Protein AF-M7SVQ8-F1 (afdb_monomer_lite)

Radius of gyration: 39.27 Å; chains: 1; bounding box: 123×93×124 Å

Organism: Eutypa lata (strain UCR-EL1) (NCBI:txid1287681)

Sequence (963 aa):
MALRYRHDPPSFKLTKDLLRDVYTAKGQFSRYIFGYTVLFTDDKINKLQQMRLRPHSFRTFQKSFFEFLNRQNSTDRNAAQSDFKMKKRKDKYAEPGEYDKDGNFLSKFPSSVKENNYKNELKKEEDRYADNAETWKQYWESLSPEEKAFYAKANIGSEDGTNFDRKEMDPFKYQTDAQDETGESLRRAYQKGEQDQSSGAASSSSTRQDHSSTGADASYRERKKENETQGQERQEKERERHEDKDKKRHDRNRKERQDQKDERKTKSSSEDKGKGKEKDKDTDKQDGKQTEESSPPASTKPAPKTFRLRNFNLSSLQRPKDMVETHVPVKRGDYNKVRSSIIEGDDGGYVITGPTGCGKSTVALLKLFSSRKTRVLVVEPTQANAANIEHEFRHILPNLVTRIPSLGEVPDVAFRALTTAREPLPQLVVTTTEKVLEYFNYYGQILQFDYLVLDEFHLPIEDMVEMVELMRTFNVAKKYILVSATAEGFKVNAQLPPAVTRIQGVLPVGEIPAQLEGSDLDPRIWADRADGTYGVVAPSVTMAHTLYRQYKDWGVRTFLITRNTYASDYLKAVKNYSSRTAFVLEPGVEAGVTLSVAVLVSMGATMAVRYDGDVVIEDIQPLSAIAAIQRGGRGGRVVPTLYVEPEAPKDVAAGSSADYYRARAIIKMIALGARTEGMRDNGIFATFPRLKTVTRELALAALEAGGDPFISIYRHNDAGQVYVECGGNGGGFSRLAEQELKLYYWPAGFYVAPITDFSRLNSEPDTFVLRSHQLRAARTMVEAIPGLADRYPLGELVNMLIAKIDIYVNDLFGLLKSIFIGDKPGRFSLRGRDYAPTLADFLGSAPEVLKLFNHMATEPAGIKFVRKVEVEDGVHYSEHSFEYSGKQLNFSFPADYTAKGTVDVEKLSREVYAKLQHILAVEILVNGTPEKCVDLMKYKDRVSREHVWFTRVREHSSKVNLK

Foldseek 3Di:
DVVVPPPDDDDPPPDLVVLVVLLPPPDPNPPVVVVVLPPDDVVNVVVCVVVVHFDDDPLNVVVVSLVSLVPDDPVSVVVVVVVVVVDPPPCPRDDDADADPSGGGDDDDDPVVVVVVVVVVVVVVVVVVVVVVVVVVVVLVPDDPVRVVVVVVVDPDDPDPDDDDDDDDDDDDDDDDDDDDDPPVVVVVVVPPPPPPDDDDDDDDDDDDDDDDDDDPPVVVVVVVVVVVVVVVVVVVVVVVVVVVVVVVVVVVVVVVVVVVVVVVVPPDDDDDDDDDDDDDDDDDDDDDDDDDDDDPPDPDPADPDQALLVFAQQVFFDFLPDDAAEDEDDQPPLVSLCCCFVVPFFAHHEYAYEQPSQRVHLSCQVVLQPQVFAEEEAEAFQLLLLQVLCCLPPPVVVVCVVVVVSHDRFDEDEDQPVPDDDDDGRYYYYYLVSQVVVCSRPVAGDAGQEYEYEQLVDLRLSSLLVVQCRNGGPRYRYYYYYHNDDPPDDHDHAADPLEDEDEAPAAQQDQDPDNPPGPLDLVVQLPQDLSAAEEEHQDPVRLVVSQVVCVVVVFQEQEDERPDHSVSSVCQQVDDGRRYYYRYYLSNLQRHAHDHQEYEYSQWHFAQDDPLADTDGDTAGDDPNSLSSSSNSAPNPHRHYYYYHDTDPPDPDDHSNLQSNLQSLLSVQLSHGQPVRHHDPPSCVSQVVSNLDHNVLSSLLVVVDDGSNVSSLQADSVNWGDVQQVTDDHDSVPCCVPRHNQQDDQAAAGDDDDDALVCLPDPRPRGGPPLVVLVSLLSNCVRHPCLLVVQDLLNLLVVCLVCVLSQVVLLLVLCCVFQVDPAADKDFDPPDQDEDDLCNQQVVPVSVSSNVVSLPVCPNNKHWDKDWDADPSIIIIWIWIDDPRRIRTNDGPPVQADPNHGVNVVVSVSSSVSSCSSCSSVSCCVRPVNHGDRCVVVVVVGDCPPPVNVVVVVVVVVVVVD

pLDDT: mean 70.41, std 22.12, range [24.31, 97.69]

Structure (mmCIF, N/CA/C/O backbone):
data_AF-M7SVQ8-F1
#
_entry.id   AF-M7SVQ8-F1
#
loop_
_atom_site.group_PDB
_atom_site.id
_atom_site.type_symbol
_atom_site.label_atom_id
_atom_site.label_alt_id
_atom_site.label_comp_id
_atom_site.label_asym_id
_atom_site.label_entity_id
_atom_site.label_seq_id
_atom_site.pdbx_PDB_ins_code
_atom_site.Cartn_x
_atom_site.Cartn_y
_atom_site.Cartn_z
_atom_site.occupancy
_atom_site.B_iso_or_equiv
_atom_site.auth_seq_id
_atom_site.auth_comp_id
_atom_site.auth_asym_id
_atom_site.auth_atom_id
_atom_site.pdbx_PDB_model_num
ATOM 1 N N . MET A 1 1 ? 12.859 -23.097 13.157 1.00 28.91 1 MET A N 1
ATOM 2 C CA . MET A 1 1 ? 13.785 -24.119 13.705 1.00 28.91 1 MET A CA 1
ATOM 3 C C . MET A 1 1 ? 15.255 -23.777 13.476 1.00 28.91 1 MET A C 1
ATOM 5 O O . MET A 1 1 ? 15.941 -23.588 14.468 1.00 28.91 1 MET A O 1
ATOM 9 N N . ALA A 1 2 ? 15.730 -23.607 12.233 1.00 28.77 2 ALA A N 1
ATOM 10 C CA . ALA A 1 2 ? 17.137 -23.274 11.932 1.00 28.77 2 ALA A CA 1
ATOM 11 C C . ALA A 1 2 ? 17.669 -22.005 12.640 1.00 28.77 2 ALA A C 1
ATOM 13 O O . ALA A 1 2 ? 18.824 -21.956 13.046 1.00 28.77 2 ALA A O 1
ATOM 14 N N . LEU A 1 3 ? 16.809 -21.004 12.866 1.00 27.77 3 LEU A N 1
ATOM 15 C CA . LEU A 1 3 ? 17.168 -19.779 13.593 1.00 27.77 3 LEU A CA 1
ATOM 16 C C . LEU A 1 3 ? 17.319 -19.979 15.113 1.00 27.77 3 LEU A C 1
ATOM 18 O O . LEU A 1 3 ? 18.176 -19.347 15.719 1.00 27.77 3 LEU A O 1
ATOM 22 N N . ARG A 1 4 ? 16.549 -20.892 15.728 1.00 29.69 4 ARG A N 1
ATOM 23 C CA . ARG A 1 4 ? 16.575 -21.128 17.188 1.00 29.69 4 ARG A CA 1
ATOM 24 C C . ARG A 1 4 ? 17.848 -21.861 17.639 1.00 29.69 4 ARG A C 1
ATOM 26 O O . ARG A 1 4 ? 18.260 -21.709 18.776 1.00 29.69 4 ARG A O 1
ATOM 33 N N . TYR A 1 5 ? 18.494 -22.585 16.722 1.00 40.00 5 TYR A N 1
ATOM 34 C CA . TYR A 1 5 ? 19.729 -23.347 16.955 1.00 40.00 5 TYR A CA 1
ATOM 35 C C . TYR A 1 5 ? 20.994 -22.666 16.401 1.00 40.00 5 TYR A C 1
ATOM 37 O O . TYR A 1 5 ? 22.089 -23.212 16.496 1.00 40.00 5 TYR A O 1
ATOM 45 N N . ARG A 1 6 ? 20.875 -21.445 15.854 1.00 38.62 6 ARG A N 1
ATOM 46 C CA . ARG A 1 6 ? 22.011 -20.636 15.373 1.00 38.62 6 ARG A CA 1
ATOM 47 C C . ARG A 1 6 ? 22.916 -20.142 16.519 1.00 38.62 6 ARG A C 1
ATOM 49 O O . ARG A 1 6 ? 24.037 -19.718 16.242 1.00 38.62 6 ARG A O 1
ATOM 56 N N . HIS A 1 7 ? 22.442 -20.207 17.768 1.00 31.48 7 HIS A N 1
ATOM 57 C CA . HIS A 1 7 ? 23.005 -19.466 18.901 1.00 31.48 7 HIS A CA 1
ATOM 58 C C . HIS A 1 7 ? 23.491 -20.305 20.100 1.00 31.48 7 HIS A C 1
ATOM 60 O O . HIS A 1 7 ? 24.059 -19.703 21.005 1.00 31.48 7 HIS A O 1
ATOM 66 N N . ASP A 1 8 ? 23.349 -21.640 20.115 1.00 36.72 8 ASP A N 1
ATOM 67 C CA . ASP A 1 8 ? 23.772 -22.471 21.264 1.00 36.72 8 ASP A CA 1
ATOM 68 C C . ASP A 1 8 ? 24.474 -23.783 20.817 1.00 36.72 8 ASP A C 1
ATOM 70 O O . ASP A 1 8 ? 23.820 -24.648 20.228 1.00 36.72 8 ASP A O 1
ATOM 74 N N . PRO A 1 9 ? 25.808 -23.925 20.991 1.00 37.59 9 PRO A N 1
ATOM 75 C CA . PRO A 1 9 ? 26.601 -25.015 20.410 1.00 37.59 9 PRO A CA 1
ATOM 76 C C . PRO A 1 9 ? 26.893 -26.279 21.266 1.00 37.59 9 PRO A C 1
ATOM 78 O O . PRO A 1 9 ? 27.613 -27.139 20.744 1.00 37.59 9 PRO A O 1
ATOM 81 N N . PRO A 1 10 ? 26.439 -26.496 22.522 1.00 33.69 10 PRO A N 1
ATOM 82 C CA . PRO A 1 10 ? 26.878 -27.671 23.267 1.00 33.69 10 PRO A CA 1
ATOM 83 C C . PRO A 1 10 ? 26.071 -28.919 22.872 1.00 33.69 10 PRO A C 1
ATOM 85 O O . PRO A 1 10 ? 24.971 -29.173 23.352 1.00 33.69 10 PRO A O 1
ATOM 88 N N . SER A 1 11 ? 26.697 -29.752 22.042 1.00 36.44 11 SER A N 1
ATOM 89 C CA . SER A 1 11 ? 26.333 -31.136 21.705 1.00 36.44 11 SER A CA 1
ATOM 90 C C . SER A 1 11 ? 25.122 -31.330 20.781 1.00 36.44 11 SER A C 1
ATOM 92 O O . SER A 1 11 ? 23.957 -31.272 21.162 1.00 36.44 11 SER A O 1
ATOM 94 N N . PHE A 1 12 ? 25.415 -31.694 19.533 1.00 42.28 12 PHE A N 1
ATOM 95 C CA . PHE A 1 12 ? 24.438 -32.265 18.611 1.00 42.28 12 PHE A CA 1
ATOM 96 C C . PHE A 1 12 ? 24.137 -33.719 19.028 1.00 42.28 12 PHE A C 1
ATOM 98 O O . PHE A 1 12 ? 24.551 -34.666 18.366 1.00 42.28 12 PHE A O 1
ATOM 105 N N . LYS A 1 13 ? 23.442 -33.935 20.152 1.00 42.03 13 LYS A N 1
ATOM 106 C CA . LYS A 1 13 ? 22.726 -35.202 20.353 1.00 42.03 13 LYS A CA 1
ATOM 107 C C . LYS A 1 13 ? 21.433 -35.107 19.555 1.00 42.03 13 LYS A C 1
ATOM 109 O O . LYS A 1 13 ? 20.554 -34.319 19.888 1.00 42.03 13 LYS A O 1
ATOM 114 N N . LEU A 1 14 ? 21.325 -35.904 18.494 1.00 43.53 14 LEU A N 1
ATOM 115 C CA . LEU A 1 14 ? 20.070 -36.105 17.771 1.00 43.53 14 LEU A CA 1
ATOM 116 C C . LEU A 1 14 ? 19.063 -36.742 18.737 1.00 43.53 14 LEU A C 1
ATOM 118 O O . LEU A 1 14 ? 19.083 -37.952 18.964 1.00 43.53 14 LEU A O 1
ATOM 122 N N . THR A 1 15 ? 18.228 -35.920 19.370 1.00 48.22 15 THR A N 1
ATOM 123 C CA . THR A 1 15 ? 17.187 -36.412 20.270 1.00 48.22 15 THR A CA 1
ATOM 124 C C . THR A 1 15 ? 16.094 -37.105 19.460 1.00 48.22 15 THR A C 1
ATOM 126 O O . THR A 1 15 ? 15.845 -36.790 18.293 1.00 48.22 15 THR A O 1
ATOM 129 N N . LYS A 1 16 ? 15.421 -38.072 20.089 1.00 46.00 16 LYS A N 1
ATOM 130 C CA . LYS A 1 16 ? 14.296 -38.802 19.487 1.00 46.00 16 LYS A CA 1
ATOM 131 C C . LYS A 1 16 ? 13.171 -37.847 19.053 1.00 46.00 16 LYS A C 1
ATOM 133 O O . LYS A 1 16 ? 12.493 -38.124 18.069 1.00 46.00 16 LYS A O 1
ATOM 138 N N . ASP A 1 17 ? 13.035 -36.719 19.749 1.00 46.47 17 ASP A N 1
ATOM 139 C CA . ASP A 1 17 ? 12.046 -35.677 19.466 1.00 46.47 17 ASP A CA 1
ATOM 140 C C . ASP A 1 17 ? 12.403 -34.861 18.220 1.00 46.47 17 ASP A C 1
ATOM 142 O O . ASP A 1 17 ? 11.541 -34.655 17.378 1.00 46.47 17 ASP A O 1
ATOM 146 N N . LEU A 1 18 ? 13.680 -34.520 18.003 1.00 49.22 18 LEU A N 1
ATOM 147 C CA . LEU A 1 18 ? 14.108 -33.836 16.776 1.00 49.22 18 LEU A CA 1
ATOM 148 C C . LEU A 1 18 ? 13.879 -34.707 15.530 1.00 49.22 18 LEU A C 1
ATOM 150 O O . LEU A 1 18 ? 13.460 -34.213 14.486 1.00 49.22 18 LEU A O 1
ATOM 154 N N . LEU A 1 19 ? 14.124 -36.016 15.642 1.00 49.34 19 LEU A N 1
ATOM 155 C CA . LEU A 1 19 ? 13.852 -36.977 14.567 1.00 49.34 19 LEU A CA 1
ATOM 156 C C . LEU A 1 19 ? 12.346 -37.141 14.307 1.00 49.34 19 LEU A C 1
ATOM 158 O O . LEU A 1 19 ? 11.940 -37.300 13.156 1.00 49.34 19 LEU A O 1
ATOM 162 N N . ARG A 1 20 ? 11.517 -37.051 15.355 1.00 46.94 20 ARG A N 1
ATOM 163 C CA . ARG A 1 20 ? 10.053 -37.060 15.252 1.00 46.94 20 ARG A CA 1
ATOM 164 C C . ARG A 1 20 ? 9.525 -35.779 14.600 1.00 46.94 20 ARG A C 1
ATOM 166 O O . ARG A 1 20 ? 8.719 -35.884 13.684 1.00 46.94 20 ARG A O 1
ATOM 173 N N . ASP A 1 21 ? 10.029 -34.613 14.999 1.00 48.28 21 ASP A N 1
ATOM 174 C CA . ASP A 1 21 ? 9.625 -33.304 14.469 1.00 48.28 21 ASP A CA 1
ATOM 175 C C . ASP A 1 21 ? 9.936 -33.180 12.972 1.00 48.28 21 ASP A C 1
ATOM 177 O O . ASP A 1 21 ? 9.095 -32.740 12.182 1.00 48.28 21 ASP A O 1
ATOM 181 N N . VAL A 1 22 ? 11.122 -33.647 12.564 1.00 49.81 22 VAL A N 1
ATOM 182 C CA . VAL A 1 22 ? 11.532 -33.731 11.153 1.00 49.81 22 VAL A CA 1
ATOM 183 C C . VAL A 1 22 ? 10.631 -34.687 10.367 1.00 49.81 22 VAL A C 1
ATOM 185 O O . VAL A 1 22 ? 10.269 -34.383 9.234 1.00 49.81 22 VAL A O 1
ATOM 188 N N . TYR A 1 23 ? 10.230 -35.813 10.962 1.00 45.66 23 TYR A N 1
ATOM 189 C CA . TYR A 1 23 ? 9.336 -36.789 10.336 1.00 45.66 23 TYR A CA 1
ATOM 190 C C . TYR A 1 23 ? 7.883 -36.279 10.208 1.00 45.66 23 TYR A C 1
ATOM 192 O O . TYR A 1 23 ? 7.237 -36.510 9.188 1.00 45.66 23 TYR A O 1
ATOM 200 N N . THR A 1 24 ? 7.370 -35.518 11.183 1.00 46.53 24 THR A N 1
ATOM 201 C CA . THR A 1 24 ? 6.003 -34.956 11.148 1.00 46.53 24 THR A CA 1
ATOM 202 C C . THR A 1 24 ? 5.817 -33.789 10.173 1.00 46.53 24 THR A C 1
ATOM 204 O O . THR A 1 24 ? 4.684 -33.465 9.810 1.00 46.53 24 THR A O 1
ATOM 207 N N . ALA A 1 25 ? 6.901 -33.164 9.708 1.00 47.44 25 ALA A N 1
ATOM 208 C CA . ALA A 1 25 ? 6.860 -32.090 8.719 1.00 47.44 25 ALA A CA 1
ATOM 209 C C . ALA A 1 25 ? 6.619 -32.647 7.297 1.00 47.44 25 ALA A C 1
ATOM 211 O O . ALA A 1 25 ? 7.528 -32.729 6.471 1.00 47.44 25 ALA A O 1
ATOM 212 N N . LYS A 1 26 ? 5.376 -33.044 6.989 1.00 40.56 26 LYS A N 1
ATOM 213 C CA . LYS A 1 26 ? 4.977 -33.455 5.631 1.00 40.56 26 LYS A CA 1
ATOM 214 C C . LYS A 1 26 ? 5.148 -32.289 4.647 1.00 40.56 26 LYS A C 1
ATOM 216 O O . LYS A 1 26 ? 4.536 -31.240 4.827 1.00 40.56 26 LYS A O 1
ATOM 221 N N . GLY A 1 27 ? 5.932 -32.491 3.581 1.00 43.62 27 GLY A N 1
ATOM 222 C CA . GLY A 1 27 ? 5.797 -31.693 2.353 1.00 43.62 27 GLY A CA 1
ATOM 223 C C . GLY A 1 27 ? 7.063 -31.238 1.623 1.00 43.62 27 GLY A C 1
ATOM 224 O O . GLY A 1 27 ? 6.947 -30.905 0.452 1.00 43.62 27 GLY A O 1
ATOM 225 N N . GLN A 1 28 ? 8.264 -31.227 2.218 1.00 41.56 28 GLN A N 1
ATOM 226 C CA . GLN A 1 28 ? 9.488 -30.781 1.510 1.00 41.56 28 GLN A CA 1
ATOM 227 C C . GLN A 1 28 ? 10.775 -31.466 2.014 1.00 41.56 28 GLN A C 1
ATOM 229 O O . GLN A 1 28 ? 11.764 -30.815 2.363 1.00 41.56 28 GLN A O 1
ATOM 234 N N . PHE A 1 29 ? 10.784 -32.801 2.025 1.00 43.31 29 PHE A N 1
ATOM 235 C CA . PHE A 1 29 ? 11.887 -33.620 2.554 1.00 43.31 29 PHE A CA 1
ATOM 236 C C . PHE A 1 29 ? 13.260 -33.341 1.902 1.00 43.31 29 PHE A C 1
ATOM 238 O O . PHE A 1 29 ? 14.297 -33.406 2.562 1.00 43.31 29 PHE A O 1
ATOM 245 N N . SER A 1 30 ? 13.304 -32.968 0.619 1.00 40.75 30 SER A N 1
ATOM 246 C CA . SER A 1 30 ? 14.554 -32.898 -0.153 1.00 40.75 30 SER A CA 1
ATOM 247 C C . SER A 1 30 ? 15.217 -31.518 -0.240 1.00 40.75 30 SER A C 1
ATOM 249 O O . SER A 1 30 ? 16.257 -31.408 -0.888 1.00 40.75 30 SER A O 1
ATOM 251 N N . ARG A 1 31 ? 14.638 -30.452 0.331 1.00 35.94 31 ARG A N 1
ATOM 252 C CA . ARG A 1 31 ? 15.247 -29.101 0.312 1.00 35.94 31 ARG A CA 1
ATOM 253 C C . ARG A 1 31 ? 15.804 -28.678 1.668 1.00 35.94 31 ARG A C 1
ATOM 255 O O . ARG A 1 31 ? 16.857 -28.053 1.706 1.00 35.94 31 ARG A O 1
ATOM 262 N N . TYR A 1 32 ? 15.176 -29.090 2.769 1.00 38.72 32 TYR A N 1
ATOM 263 C CA . TYR A 1 32 ? 15.597 -28.671 4.110 1.00 38.72 32 TYR A CA 1
ATOM 264 C C . TYR A 1 32 ? 16.780 -29.466 4.680 1.00 38.72 32 TYR A C 1
ATOM 266 O O . TYR A 1 32 ? 17.587 -28.895 5.406 1.00 38.72 32 TYR A O 1
ATOM 274 N N . ILE A 1 33 ? 16.957 -30.738 4.303 1.00 39.47 33 ILE A N 1
ATOM 275 C CA . ILE A 1 33 ? 18.152 -31.511 4.696 1.00 39.47 33 ILE A CA 1
ATOM 276 C C . ILE A 1 33 ? 19.369 -31.121 3.841 1.00 39.47 33 ILE A C 1
ATOM 278 O O . ILE A 1 33 ? 20.489 -31.090 4.335 1.00 39.47 33 ILE A O 1
ATOM 282 N N . PHE A 1 34 ? 19.171 -30.741 2.574 1.00 37.88 34 PHE A N 1
ATOM 283 C CA . PHE A 1 34 ? 20.277 -30.395 1.669 1.00 37.88 34 PHE A CA 1
ATOM 284 C C . PHE A 1 34 ? 20.861 -28.989 1.901 1.00 37.88 34 PHE A C 1
ATOM 286 O O . PHE A 1 34 ? 21.894 -28.661 1.327 1.00 37.88 34 PHE A O 1
ATOM 293 N N . GLY A 1 35 ? 20.255 -28.185 2.782 1.00 33.03 35 GLY A N 1
ATOM 294 C CA . GLY A 1 35 ? 20.846 -26.943 3.292 1.00 33.03 35 GLY A CA 1
ATOM 295 C C . GLY A 1 35 ? 21.938 -27.150 4.352 1.00 33.03 35 GLY A C 1
ATOM 296 O O . GLY A 1 35 ? 22.474 -26.169 4.859 1.00 33.03 35 GLY A O 1
ATOM 297 N N . TYR A 1 36 ? 22.275 -28.396 4.710 1.00 35.50 36 TYR A N 1
ATOM 298 C CA . TYR A 1 36 ? 23.268 -28.695 5.751 1.00 35.50 36 TYR A CA 1
ATOM 299 C C . TYR A 1 36 ? 24.733 -28.578 5.310 1.00 35.50 36 TYR A C 1
ATOM 301 O O . TYR A 1 36 ? 25.616 -28.621 6.164 1.00 35.50 36 TYR A O 1
ATOM 309 N N . THR A 1 37 ? 25.019 -28.383 4.021 1.00 35.62 37 THR A N 1
ATOM 310 C CA . THR A 1 37 ? 26.406 -28.282 3.528 1.00 35.62 37 THR A CA 1
ATOM 311 C C . THR A 1 37 ? 26.989 -26.864 3.609 1.00 35.62 37 THR A C 1
ATOM 313 O O . THR A 1 37 ? 28.143 -26.665 3.262 1.00 35.62 37 THR A O 1
ATOM 316 N N . VAL A 1 38 ? 26.244 -25.864 4.097 1.00 34.84 38 VAL A N 1
ATOM 317 C CA . VAL A 1 38 ? 26.703 -24.457 4.131 1.00 34.84 38 VAL A CA 1
ATOM 318 C C . VAL A 1 38 ? 26.682 -23.896 5.551 1.00 34.84 38 VAL A C 1
ATOM 320 O O . VAL A 1 38 ? 26.105 -22.845 5.787 1.00 34.84 38 VAL A O 1
ATOM 323 N N . LEU A 1 39 ? 27.238 -24.589 6.549 1.00 39.53 39 LEU A N 1
ATOM 324 C CA . LEU A 1 39 ? 27.283 -24.038 7.915 1.00 39.53 39 LEU A CA 1
ATOM 325 C C . LEU A 1 39 ? 28.545 -24.409 8.699 1.00 39.53 39 LEU A C 1
ATOM 327 O O . LEU A 1 39 ? 28.472 -24.734 9.881 1.00 39.53 39 LEU A O 1
ATOM 331 N N . PHE A 1 40 ? 29.713 -24.238 8.090 1.00 41.22 40 PHE A N 1
ATOM 332 C CA . PHE A 1 40 ? 30.937 -24.030 8.856 1.00 41.22 40 PHE A CA 1
ATOM 333 C C . PHE A 1 40 ? 31.689 -22.840 8.267 1.00 41.22 40 PHE A C 1
ATOM 335 O O . PHE A 1 40 ? 32.407 -22.964 7.288 1.00 41.22 40 PHE A O 1
ATOM 342 N N . THR A 1 41 ? 31.474 -21.655 8.839 1.00 48.06 41 THR A N 1
ATOM 343 C CA . THR A 1 41 ? 32.407 -20.538 8.644 1.00 48.06 41 THR A CA 1
ATOM 344 C C . THR A 1 41 ? 33.751 -20.927 9.264 1.00 48.06 41 THR A C 1
ATOM 346 O O . THR A 1 41 ? 33.750 -21.634 10.276 1.00 48.06 41 THR A O 1
ATOM 349 N N . ASP A 1 42 ? 34.872 -20.439 8.728 1.00 47.09 42 ASP A N 1
ATOM 350 C CA . ASP A 1 42 ? 36.223 -20.733 9.250 1.00 47.09 42 ASP A CA 1
ATOM 351 C C . ASP A 1 42 ? 36.315 -20.515 10.770 1.00 47.09 42 ASP A C 1
ATOM 353 O O . ASP A 1 42 ? 36.848 -21.335 11.514 1.00 47.09 42 ASP A O 1
ATOM 357 N N . ASP A 1 43 ? 35.641 -19.473 11.255 1.00 46.91 43 ASP A N 1
ATOM 358 C CA . ASP A 1 43 ? 35.544 -19.111 12.670 1.00 46.91 43 ASP A CA 1
ATOM 359 C C . ASP A 1 43 ? 34.920 -20.214 13.553 1.00 46.91 43 ASP A C 1
ATOM 361 O O . ASP A 1 43 ? 35.321 -20.438 14.695 1.00 46.91 43 ASP A O 1
ATOM 365 N N . LYS A 1 44 ? 33.952 -20.968 13.018 1.00 49.22 44 LYS A N 1
ATOM 366 C CA . LYS A 1 44 ? 33.301 -22.084 13.721 1.00 49.22 44 LYS A CA 1
ATOM 367 C C . LYS A 1 44 ? 34.124 -23.363 13.655 1.00 49.22 44 LYS A C 1
ATOM 369 O O . LYS A 1 44 ? 34.098 -24.123 14.620 1.00 49.22 44 LYS A O 1
ATOM 374 N N . ILE A 1 45 ? 34.852 -23.589 12.560 1.00 51.62 45 ILE A N 1
ATOM 375 C CA . ILE A 1 45 ? 35.806 -24.702 12.445 1.00 51.62 45 ILE A CA 1
ATOM 376 C C . ILE A 1 45 ? 36.906 -24.520 13.490 1.00 51.62 45 ILE A C 1
ATOM 378 O O . ILE A 1 45 ? 37.152 -25.432 14.277 1.00 51.62 45 ILE A O 1
ATOM 382 N N . ASN A 1 46 ? 37.462 -23.311 13.585 1.00 51.28 46 ASN A N 1
ATOM 383 C CA . ASN A 1 46 ? 38.473 -22.957 14.579 1.00 51.28 46 ASN A CA 1
ATOM 384 C C . ASN A 1 46 ? 37.945 -23.139 16.011 1.00 51.28 46 ASN A C 1
ATOM 386 O O . ASN A 1 46 ? 38.618 -23.732 16.852 1.00 51.28 46 ASN A O 1
ATOM 390 N N . LYS A 1 47 ? 36.702 -22.718 16.285 1.00 50.50 47 LYS A N 1
ATOM 391 C CA . LYS A 1 47 ? 36.072 -22.884 17.604 1.00 50.50 47 LYS A CA 1
ATOM 392 C C . LYS A 1 47 ? 35.798 -24.354 17.958 1.00 50.50 47 LYS A C 1
ATOM 394 O O . LYS A 1 47 ? 36.012 -24.758 19.096 1.00 50.50 47 LYS A O 1
ATOM 399 N N . LEU A 1 48 ? 35.378 -25.179 16.996 1.00 49.16 48 LEU A N 1
ATOM 400 C CA . LEU A 1 48 ? 35.175 -26.622 17.195 1.00 49.16 48 LEU A CA 1
ATOM 401 C C . LEU A 1 48 ? 36.497 -27.368 17.416 1.00 49.16 48 LEU A C 1
ATOM 403 O O . LEU A 1 48 ? 36.564 -28.237 18.288 1.00 49.16 48 LEU A O 1
ATOM 407 N N . GLN A 1 49 ? 37.553 -26.985 16.694 1.00 53.03 49 GLN A N 1
ATOM 408 C CA . GLN A 1 49 ? 38.909 -27.498 16.897 1.00 53.03 49 GLN A CA 1
ATOM 409 C C . GLN A 1 49 ? 39.444 -27.138 18.290 1.00 53.03 49 GLN A C 1
ATOM 411 O O . GLN A 1 49 ? 39.945 -28.017 18.990 1.00 53.03 49 GLN A O 1
ATOM 416 N N . GLN A 1 50 ? 39.252 -25.891 18.739 1.00 55.09 50 GLN A N 1
ATOM 417 C CA . GLN A 1 50 ? 39.589 -25.457 20.103 1.00 55.09 50 GLN A CA 1
ATOM 418 C C . GLN A 1 50 ? 38.821 -26.249 21.174 1.00 55.09 50 GLN A C 1
ATOM 420 O O . GLN A 1 50 ? 39.374 -26.567 22.224 1.00 55.09 50 GLN A O 1
ATOM 425 N N . MET A 1 51 ? 37.570 -26.630 20.895 1.00 49.91 51 MET A N 1
ATOM 426 C CA . MET A 1 51 ? 36.731 -27.435 21.793 1.00 49.91 51 MET A CA 1
ATOM 427 C C . MET A 1 51 ? 36.968 -28.955 21.685 1.00 49.91 51 MET A C 1
ATOM 429 O O . MET A 1 51 ? 36.295 -29.718 22.375 1.00 49.91 51 MET A O 1
ATOM 433 N N . ARG A 1 52 ? 37.897 -29.419 20.831 1.00 55.00 52 ARG A N 1
ATOM 434 C CA . ARG A 1 52 ? 38.130 -30.845 20.508 1.00 55.00 52 ARG A CA 1
ATOM 435 C C . ARG A 1 52 ? 36.871 -31.601 20.041 1.00 55.00 52 ARG A C 1
ATOM 437 O O . ARG A 1 52 ? 36.785 -32.820 20.190 1.00 55.00 52 ARG A O 1
ATOM 444 N N . LEU A 1 53 ? 35.899 -30.901 19.456 1.00 45.88 53 LEU A N 1
ATOM 445 C CA . LEU A 1 53 ? 34.662 -31.486 18.929 1.00 45.88 53 LEU A CA 1
ATOM 446 C C . LEU A 1 53 ? 34.797 -31.739 17.422 1.00 45.88 53 LEU A C 1
ATOM 448 O O . LEU A 1 53 ? 35.234 -30.864 16.677 1.00 45.88 53 LEU A O 1
ATOM 452 N N . ARG A 1 54 ? 34.409 -32.934 16.958 1.00 48.78 54 ARG A N 1
ATOM 453 C CA . ARG A 1 54 ? 34.454 -33.305 15.532 1.00 48.78 54 ARG A CA 1
ATOM 454 C C . ARG A 1 54 ? 33.086 -33.081 14.870 1.00 48.78 54 ARG A C 1
ATOM 456 O O . ARG A 1 54 ? 32.086 -33.536 15.427 1.00 48.78 54 ARG A O 1
ATOM 463 N N . PRO A 1 55 ? 33.005 -32.431 13.695 1.00 49.88 55 PRO A N 1
ATOM 464 C CA . PRO A 1 55 ? 31.771 -32.388 12.914 1.00 49.88 55 PRO A CA 1
ATOM 465 C C . PRO A 1 55 ? 31.352 -33.806 12.499 1.00 49.88 55 PRO A C 1
ATOM 467 O O . PRO A 1 55 ? 32.182 -34.581 12.027 1.00 49.88 55 PRO A O 1
ATOM 470 N N . HIS A 1 56 ? 30.073 -34.158 12.646 1.00 46.09 56 HIS A N 1
ATOM 471 C CA . HIS A 1 56 ? 29.558 -35.424 12.118 1.00 46.09 56 HIS A CA 1
ATOM 472 C C . HIS A 1 56 ? 29.452 -35.360 10.589 1.00 46.09 56 HIS A C 1
ATOM 474 O O . HIS A 1 56 ? 28.842 -34.436 10.049 1.00 46.09 56 HIS A O 1
ATOM 480 N N . SER A 1 57 ? 29.996 -36.359 9.888 1.00 48.00 57 SER A N 1
ATOM 481 C CA . SER A 1 57 ? 29.837 -36.484 8.436 1.00 48.00 57 SER A CA 1
ATOM 482 C C . SER A 1 57 ? 28.385 -36.774 8.040 1.00 48.00 57 SER A C 1
ATOM 484 O O . SER A 1 57 ? 27.615 -37.375 8.798 1.00 48.00 57 SER A O 1
ATOM 486 N N . PHE A 1 58 ? 28.017 -36.421 6.803 1.00 49.28 58 PHE A N 1
ATOM 487 C CA . PHE A 1 58 ? 26.716 -36.773 6.217 1.00 49.28 58 PHE A CA 1
ATOM 488 C C . PHE A 1 58 ? 26.445 -38.285 6.282 1.00 49.28 58 PHE A C 1
ATOM 490 O O . PHE A 1 58 ? 25.324 -38.713 6.548 1.00 49.28 58 PHE A O 1
ATOM 497 N N . ARG A 1 59 ? 27.495 -39.101 6.134 1.00 50.75 59 ARG A N 1
ATOM 498 C CA . ARG A 1 59 ? 27.437 -40.561 6.270 1.00 50.75 59 ARG A CA 1
ATOM 499 C C . ARG A 1 59 ? 27.022 -40.998 7.680 1.00 50.75 59 ARG A C 1
ATOM 501 O O . ARG A 1 59 ? 26.231 -41.927 7.829 1.00 50.75 59 ARG A O 1
ATOM 508 N N . THR A 1 60 ? 27.499 -40.296 8.708 1.00 53.34 60 THR A N 1
ATOM 509 C CA . THR A 1 60 ? 27.125 -40.546 10.110 1.00 53.34 60 THR A CA 1
ATOM 510 C C . THR A 1 60 ? 25.674 -40.145 10.386 1.00 53.34 60 THR A C 1
ATOM 512 O O . THR A 1 60 ? 24.944 -40.895 11.030 1.00 53.34 60 THR A O 1
ATOM 515 N N . PHE A 1 61 ? 25.220 -39.012 9.838 1.00 58.84 61 PHE A N 1
ATOM 516 C CA . PHE A 1 61 ? 23.807 -38.611 9.874 1.00 58.84 61 PHE A CA 1
ATOM 517 C C . PHE A 1 61 ? 22.906 -39.659 9.208 1.00 58.84 61 PHE A C 1
ATOM 519 O O . PHE A 1 61 ? 21.919 -40.102 9.796 1.00 58.84 61 PHE A O 1
ATOM 526 N N . GLN A 1 62 ? 23.279 -40.091 8.002 1.00 54.41 62 GLN A N 1
ATOM 527 C CA . GLN A 1 62 ? 22.529 -41.066 7.223 1.00 54.41 62 GLN A CA 1
ATOM 528 C C . GLN A 1 62 ? 22.379 -42.394 7.982 1.00 54.41 62 GLN A C 1
ATOM 530 O O . GLN A 1 62 ? 21.283 -42.949 8.025 1.00 54.41 62 GLN A O 1
ATOM 535 N N . LYS A 1 63 ? 23.446 -42.871 8.640 1.00 59.22 63 LYS A N 1
ATOM 536 C CA . LYS A 1 63 ? 23.417 -44.090 9.463 1.00 59.22 63 LYS A CA 1
ATOM 537 C C . LYS A 1 63 ? 22.432 -43.974 10.636 1.00 59.22 63 LYS A C 1
ATOM 539 O O . LYS A 1 63 ? 21.542 -44.813 10.759 1.00 59.22 63 LYS A O 1
ATOM 544 N N . SER A 1 64 ? 22.530 -42.912 11.437 1.00 56.12 64 SER A N 1
ATOM 545 C CA . SER A 1 64 ? 21.642 -42.681 12.590 1.00 56.12 64 SER A CA 1
ATOM 546 C C . SER A 1 64 ? 20.175 -42.499 12.186 1.00 56.12 64 SER A C 1
ATOM 548 O O . SER A 1 64 ? 19.266 -42.947 12.884 1.00 56.12 64 SER A O 1
ATOM 550 N N . PHE A 1 65 ? 19.929 -41.866 11.037 1.00 56.62 65 PHE A N 1
ATOM 551 C CA . PHE A 1 65 ? 18.585 -41.692 10.493 1.00 56.62 65 PHE A CA 1
ATOM 552 C C . PHE A 1 65 ? 17.971 -43.025 10.040 1.00 56.62 65 PHE A C 1
ATOM 554 O O . PHE A 1 65 ? 16.816 -43.306 10.355 1.00 56.62 65 PHE A O 1
ATOM 561 N N . PHE A 1 66 ? 18.743 -43.893 9.376 1.00 59.75 66 PHE A N 1
ATOM 562 C CA . PHE A 1 66 ? 18.268 -45.231 9.010 1.00 59.75 66 PHE A CA 1
ATOM 563 C C . PHE A 1 66 ? 18.029 -46.132 10.227 1.00 59.75 66 PHE A C 1
ATOM 565 O O . PHE A 1 66 ? 17.046 -46.870 10.249 1.00 59.75 66 PHE A O 1
ATOM 572 N N . GLU A 1 67 ? 18.862 -46.046 11.266 1.00 63.38 67 GLU A N 1
ATOM 573 C CA . GLU A 1 67 ? 18.630 -46.752 12.535 1.00 63.38 67 GLU A CA 1
ATOM 574 C C . GLU A 1 67 ? 17.337 -46.291 13.230 1.00 63.38 67 GLU A C 1
ATOM 576 O O . GLU A 1 67 ? 16.614 -47.114 13.794 1.00 63.38 67 GLU A O 1
ATOM 581 N N . PHE A 1 68 ? 17.004 -44.998 13.149 1.00 61.53 68 PHE A N 1
ATOM 582 C CA . PHE A 1 68 ? 15.725 -44.466 13.625 1.00 61.53 68 PHE A CA 1
ATOM 583 C C . PHE A 1 68 ? 14.538 -44.966 12.791 1.00 61.53 68 PHE A C 1
ATOM 585 O O . PHE A 1 68 ? 13.546 -45.419 13.363 1.00 61.53 68 PHE A O 1
ATOM 592 N N . LEU A 1 69 ? 14.642 -44.931 11.459 1.00 54.41 69 LEU A N 1
ATOM 593 C CA . LEU A 1 69 ? 13.592 -45.405 10.549 1.00 54.41 69 LEU A CA 1
ATOM 594 C C . LEU A 1 69 ? 13.316 -46.906 10.691 1.00 54.41 69 LEU A C 1
ATOM 596 O O . LEU A 1 69 ? 12.170 -47.328 10.584 1.00 54.41 69 LEU A O 1
ATOM 600 N N . ASN A 1 70 ? 14.337 -47.710 10.993 1.00 62.34 70 ASN A N 1
ATOM 601 C CA . ASN A 1 70 ? 14.183 -49.145 11.246 1.00 62.34 70 ASN A CA 1
ATOM 602 C C . ASN A 1 70 ? 13.354 -49.464 12.503 1.00 62.34 70 ASN A C 1
ATOM 604 O O . ASN A 1 70 ? 12.961 -50.613 12.684 1.00 62.34 70 ASN A O 1
ATOM 608 N N . ARG A 1 71 ? 13.082 -48.471 13.362 1.00 62.28 71 ARG A N 1
ATOM 609 C CA . ARG A 1 71 ? 12.207 -48.591 14.540 1.00 62.28 71 ARG A CA 1
ATOM 610 C C . ARG A 1 71 ? 10.772 -48.102 14.285 1.00 62.28 71 ARG A C 1
ATOM 612 O O . ARG A 1 71 ? 9.972 -48.129 15.214 1.00 62.28 71 ARG A O 1
ATOM 619 N N . GLN A 1 72 ? 10.463 -47.625 13.076 1.00 63.97 72 GLN A N 1
ATOM 620 C CA . GLN A 1 72 ? 9.125 -47.181 12.661 1.00 63.97 72 GLN A CA 1
ATOM 621 C C . GLN A 1 72 ? 8.404 -48.279 11.860 1.00 63.97 72 GLN A C 1
ATOM 623 O O . GLN A 1 72 ? 9.016 -49.281 11.484 1.00 63.97 72 GLN A O 1
ATOM 628 N N . ASN A 1 73 ? 7.098 -48.120 11.615 1.00 69.31 73 ASN A N 1
ATOM 629 C CA . ASN A 1 73 ? 6.313 -49.119 10.881 1.00 69.31 73 ASN A CA 1
ATOM 630 C C . ASN A 1 73 ? 6.806 -49.292 9.423 1.00 69.31 73 ASN A C 1
ATOM 632 O O . ASN A 1 73 ? 7.516 -48.450 8.864 1.00 69.31 73 ASN A O 1
ATOM 636 N N . SER A 1 74 ? 6.445 -50.418 8.802 1.00 65.06 74 SER A N 1
ATOM 637 C CA . SER A 1 74 ? 6.940 -50.811 7.475 1.00 65.06 74 SER A CA 1
ATOM 638 C C . SER A 1 74 ? 6.560 -49.826 6.365 1.00 65.06 74 SER A C 1
ATOM 640 O O . SER A 1 74 ? 7.355 -49.617 5.447 1.00 65.06 74 SER A O 1
ATOM 642 N N . THR A 1 75 ? 5.395 -49.185 6.465 1.00 62.69 75 THR A N 1
ATOM 643 C CA . THR A 1 75 ? 4.906 -48.180 5.511 1.00 62.69 75 THR A CA 1
ATOM 644 C C . THR A 1 75 ? 5.806 -46.943 5.499 1.00 62.69 75 THR A C 1
ATOM 646 O O . THR A 1 75 ? 6.260 -46.512 4.437 1.00 62.69 75 THR A O 1
ATOM 649 N N . ASP A 1 76 ? 6.158 -46.434 6.679 1.00 52.41 76 ASP A N 1
ATOM 650 C CA . ASP A 1 76 ? 7.008 -45.251 6.848 1.00 52.41 76 ASP A CA 1
ATOM 651 C C . ASP A 1 76 ? 8.458 -45.505 6.437 1.00 52.41 76 ASP A C 1
ATOM 653 O O . ASP A 1 76 ? 9.105 -44.667 5.799 1.00 52.41 76 ASP A O 1
ATOM 657 N N . ARG A 1 77 ? 8.960 -46.706 6.740 1.00 62.59 77 ARG A N 1
ATOM 658 C CA . ARG A 1 77 ? 10.290 -47.149 6.316 1.00 62.59 77 ARG A CA 1
ATOM 659 C C . ARG A 1 77 ? 10.408 -47.199 4.789 1.00 62.59 77 ARG A C 1
ATOM 661 O O . ARG A 1 77 ? 11.430 -46.783 4.240 1.00 62.59 77 ARG A O 1
ATOM 668 N N . ASN A 1 78 ? 9.371 -47.685 4.106 1.00 61.31 78 ASN A N 1
ATOM 669 C CA . ASN A 1 78 ? 9.367 -47.845 2.651 1.00 61.31 78 ASN A CA 1
ATOM 670 C C . ASN A 1 78 ? 9.249 -46.497 1.918 1.00 61.31 78 ASN A C 1
ATOM 672 O O . ASN A 1 78 ? 9.964 -46.282 0.937 1.00 61.31 78 ASN A O 1
ATOM 676 N N . ALA A 1 79 ? 8.429 -45.568 2.424 1.00 54.56 79 ALA A N 1
ATOM 677 C CA . ALA A 1 79 ? 8.322 -44.212 1.879 1.00 54.56 79 ALA A CA 1
ATOM 678 C C . ALA A 1 79 ? 9.664 -43.455 1.957 1.00 54.56 79 ALA A C 1
ATOM 680 O O . ALA A 1 79 ? 10.137 -42.909 0.961 1.00 54.56 79 ALA A O 1
ATOM 681 N N . ALA A 1 80 ? 10.351 -43.518 3.103 1.00 53.91 80 ALA A N 1
ATOM 682 C CA . ALA A 1 80 ? 11.646 -42.860 3.279 1.00 53.91 80 ALA A CA 1
ATOM 683 C C . ALA A 1 80 ? 12.779 -43.500 2.448 1.00 53.91 80 ALA A C 1
ATOM 685 O O . ALA A 1 80 ? 13.649 -42.796 1.928 1.00 53.91 80 ALA A O 1
ATOM 686 N N . GLN A 1 81 ? 12.784 -44.832 2.286 1.00 58.06 81 GLN A N 1
ATOM 687 C CA . GLN A 1 81 ? 13.747 -45.516 1.412 1.00 58.06 81 GLN A CA 1
ATOM 688 C C . GLN A 1 81 ? 13.536 -45.188 -0.075 1.00 58.06 81 GLN A C 1
ATOM 690 O O . GLN A 1 81 ? 14.520 -45.105 -0.814 1.00 58.06 81 GLN A O 1
ATOM 695 N N . SER A 1 82 ? 12.287 -44.992 -0.511 1.00 51.41 82 SER A N 1
ATOM 696 C CA . SER A 1 82 ? 11.947 -44.552 -1.871 1.00 51.41 82 SER A CA 1
ATOM 697 C C . SER A 1 82 ? 12.540 -43.171 -2.176 1.00 51.41 82 SER A C 1
ATOM 699 O O . SER A 1 82 ? 13.257 -43.010 -3.167 1.00 51.41 82 SER A O 1
ATOM 701 N N . ASP A 1 83 ? 12.362 -42.210 -1.266 1.00 48.25 83 ASP A N 1
ATOM 702 C CA . ASP A 1 83 ? 12.873 -40.842 -1.427 1.00 48.25 83 ASP A CA 1
ATOM 703 C C . ASP A 1 83 ? 14.411 -40.768 -1.422 1.00 48.25 83 ASP A C 1
ATOM 705 O O . ASP A 1 83 ? 15.007 -39.965 -2.145 1.00 48.25 83 ASP A O 1
ATOM 709 N N . PHE A 1 84 ? 15.087 -41.647 -0.670 1.00 50.50 84 PHE A N 1
ATOM 710 C CA . PHE A 1 84 ? 16.555 -41.730 -0.670 1.00 50.50 84 PHE A CA 1
ATOM 711 C C . PHE A 1 84 ? 17.133 -42.390 -1.932 1.00 50.50 84 PHE A C 1
ATOM 713 O O . PHE A 1 84 ? 18.240 -42.045 -2.355 1.00 50.50 84 PHE A O 1
ATOM 720 N N . LYS A 1 85 ? 16.404 -43.316 -2.570 1.00 50.41 85 LYS A N 1
ATOM 721 C CA . LYS A 1 85 ? 16.845 -43.968 -3.817 1.00 50.41 85 LYS A CA 1
ATOM 722 C C . LYS A 1 85 ? 16.837 -43.017 -5.022 1.00 50.41 85 LYS A C 1
ATOM 724 O O . LYS A 1 85 ? 17.591 -43.255 -5.965 1.00 50.41 85 LYS A O 1
ATOM 729 N N . MET A 1 86 ? 16.089 -41.907 -4.977 1.00 41.06 86 MET A N 1
ATOM 730 C CA . MET A 1 86 ? 15.991 -40.932 -6.078 1.00 41.06 86 MET A CA 1
ATOM 731 C C . MET A 1 86 ? 17.249 -40.075 -6.335 1.00 41.06 86 MET A C 1
ATOM 733 O O . MET A 1 86 ? 17.275 -39.300 -7.292 1.00 41.06 86 MET A O 1
ATOM 737 N N . LYS A 1 87 ? 18.331 -40.203 -5.554 1.00 46.97 87 LYS A N 1
ATOM 738 C CA . LYS A 1 87 ? 19.568 -39.425 -5.771 1.00 46.97 87 LYS A CA 1
ATOM 739 C C . LYS A 1 87 ? 20.846 -40.259 -5.646 1.00 46.97 87 LYS A C 1
ATOM 741 O O . LYS A 1 87 ? 21.721 -39.951 -4.849 1.00 46.97 87 LYS A O 1
ATOM 746 N N . LYS A 1 88 ? 21.037 -41.239 -6.533 1.00 37.94 88 LYS A N 1
ATOM 747 C CA . LYS A 1 88 ? 22.391 -41.689 -6.931 1.00 37.94 88 LYS A CA 1
ATOM 748 C C . LYS A 1 88 ? 22.981 -40.775 -8.020 1.00 37.94 88 LYS A C 1
ATOM 750 O O . LYS A 1 88 ? 23.430 -41.241 -9.062 1.00 37.94 88 LYS A O 1
ATOM 755 N N . ARG A 1 89 ? 22.958 -39.451 -7.824 1.00 37.94 89 ARG A N 1
ATOM 756 C CA . ARG A 1 89 ? 23.765 -38.541 -8.655 1.00 37.94 89 ARG A CA 1
ATOM 757 C C . ARG A 1 89 ? 25.126 -38.412 -7.979 1.00 37.94 89 ARG A C 1
ATOM 759 O O . ARG A 1 89 ? 25.167 -37.967 -6.839 1.00 37.94 89 ARG A O 1
ATOM 766 N N . LYS A 1 90 ? 26.183 -38.842 -8.686 1.00 38.59 90 LYS A N 1
ATOM 767 C CA . LYS A 1 90 ? 27.606 -38.681 -8.330 1.00 38.59 90 LYS A CA 1
ATOM 768 C C . LYS A 1 90 ? 27.840 -37.385 -7.554 1.00 38.59 90 LYS A C 1
ATOM 770 O O . LYS A 1 90 ? 27.335 -36.342 -7.970 1.00 38.59 90 LYS A O 1
ATOM 775 N N . ASP A 1 91 ? 28.610 -37.499 -6.479 1.00 40.47 91 ASP A N 1
ATOM 776 C CA . ASP A 1 91 ? 29.002 -36.486 -5.498 1.00 40.47 91 ASP A CA 1
ATOM 777 C C . ASP A 1 91 ? 29.393 -35.126 -6.111 1.00 40.47 91 ASP A C 1
ATOM 779 O O . ASP A 1 91 ? 30.560 -34.772 -6.218 1.00 40.47 91 ASP A O 1
ATOM 783 N N . LYS A 1 92 ? 28.399 -34.322 -6.506 1.00 34.81 92 LYS A N 1
ATOM 784 C CA . LYS A 1 92 ? 28.576 -32.948 -7.014 1.00 34.81 92 LYS A CA 1
ATOM 785 C C . LYS A 1 92 ? 28.817 -31.917 -5.903 1.00 34.81 92 LYS A C 1
ATOM 787 O O . LYS A 1 92 ? 28.902 -30.730 -6.196 1.00 34.81 92 LYS A O 1
ATOM 792 N N . TYR A 1 93 ? 28.880 -32.362 -4.648 1.00 37.50 93 TYR A N 1
ATOM 793 C CA . TYR A 1 93 ? 28.915 -31.501 -3.463 1.00 37.50 93 TYR A CA 1
ATOM 794 C C . TYR A 1 93 ? 30.094 -31.790 -2.524 1.00 37.50 93 TYR A C 1
ATOM 796 O O . TYR A 1 93 ? 30.119 -31.258 -1.418 1.00 37.50 93 TYR A O 1
ATOM 804 N N . ALA A 1 94 ? 31.057 -32.621 -2.933 1.00 40.03 94 ALA A N 1
ATOM 805 C CA . ALA A 1 94 ? 32.326 -32.713 -2.222 1.00 40.03 94 ALA A CA 1
ATOM 806 C C . ALA A 1 94 ? 33.190 -31.512 -2.630 1.00 40.03 94 ALA A C 1
ATOM 808 O O . ALA A 1 94 ? 33.619 -31.415 -3.780 1.00 40.03 94 ALA A O 1
ATOM 809 N N . GLU A 1 95 ? 33.410 -30.575 -1.709 1.00 45.50 95 GLU A N 1
ATOM 810 C CA . GLU A 1 95 ? 34.442 -29.559 -1.900 1.00 45.50 95 GLU A CA 1
ATOM 811 C C . GLU A 1 95 ? 35.833 -30.224 -1.917 1.00 45.50 95 GLU A C 1
ATOM 813 O O . GLU A 1 95 ? 36.038 -31.234 -1.229 1.00 45.50 95 GLU A O 1
ATOM 818 N N . PRO A 1 96 ? 36.796 -29.691 -2.691 1.00 44.09 96 PRO A N 1
ATOM 819 C CA . PRO A 1 96 ? 38.157 -30.213 -2.717 1.00 44.09 96 PRO A CA 1
ATOM 820 C C . PRO A 1 96 ? 38.827 -30.067 -1.342 1.00 44.09 96 PRO A C 1
ATOM 822 O O . PRO A 1 96 ? 38.999 -28.958 -0.842 1.00 44.09 96 PRO A O 1
ATOM 825 N N . GLY A 1 97 ? 39.230 -31.194 -0.754 1.00 57.25 97 GLY A N 1
ATOM 826 C CA . GLY A 1 97 ? 40.020 -31.267 0.475 1.00 57.25 97 GLY A CA 1
ATOM 827 C C . GLY A 1 97 ? 40.288 -32.715 0.896 1.00 57.25 97 GLY A C 1
ATOM 828 O O . GLY A 1 97 ? 39.832 -33.651 0.241 1.00 57.25 97 GLY A O 1
ATOM 829 N N . GLU A 1 98 ? 41.064 -32.906 1.962 1.00 51.53 98 GLU A N 1
ATOM 830 C CA . GLU A 1 98 ? 41.394 -34.236 2.489 1.00 51.53 98 GLU A CA 1
ATOM 831 C C . GLU A 1 98 ? 40.271 -34.773 3.389 1.00 51.53 98 GLU A C 1
ATOM 833 O O . GLU A 1 98 ? 39.714 -34.032 4.202 1.00 51.53 98 GLU A O 1
ATOM 838 N N . TYR A 1 99 ? 39.955 -36.065 3.270 1.00 59.22 99 TYR A N 1
ATOM 839 C CA . TYR A 1 99 ? 38.936 -36.757 4.066 1.00 59.22 99 TYR A CA 1
ATOM 840 C C . TYR A 1 99 ? 39.489 -38.085 4.597 1.00 59.22 99 TYR A C 1
ATOM 842 O O . TYR A 1 99 ? 40.313 -38.723 3.942 1.00 59.22 99 TYR A O 1
ATOM 850 N N . ASP A 1 100 ? 39.033 -38.522 5.771 1.00 58.53 100 ASP A N 1
ATOM 851 C CA . ASP A 1 100 ? 39.368 -39.841 6.303 1.00 58.53 100 ASP A CA 1
ATOM 852 C C . ASP A 1 100 ? 38.542 -40.954 5.640 1.00 58.53 100 ASP A C 1
ATOM 854 O O . ASP A 1 100 ? 37.586 -40.721 4.896 1.00 58.53 100 ASP A O 1
ATOM 858 N N . LYS A 1 101 ? 38.909 -42.202 5.946 1.00 47.50 101 LYS A N 1
ATOM 859 C CA . LYS A 1 101 ? 38.239 -43.422 5.464 1.00 47.50 101 LYS A CA 1
ATOM 860 C C . LYS A 1 101 ? 36.743 -43.505 5.816 1.00 47.50 101 LYS A C 1
ATOM 862 O O . LYS A 1 101 ? 36.000 -44.243 5.166 1.00 47.50 101 LYS A O 1
ATOM 867 N N . ASP A 1 102 ? 36.298 -42.743 6.812 1.00 46.66 102 ASP A N 1
ATOM 868 C CA . ASP A 1 102 ? 34.913 -42.682 7.275 1.00 46.66 102 ASP A CA 1
ATOM 869 C C . ASP A 1 102 ? 34.141 -41.496 6.652 1.00 46.66 102 ASP A C 1
ATOM 871 O O . ASP A 1 102 ? 32.928 -41.358 6.848 1.00 46.66 102 ASP A O 1
ATOM 875 N N . GLY A 1 103 ? 34.809 -40.690 5.817 1.00 46.59 103 GLY A N 1
ATOM 876 C CA . GLY A 1 103 ? 34.253 -39.541 5.105 1.00 46.59 103 GLY A CA 1
ATOM 877 C C . GLY A 1 103 ? 34.224 -38.252 5.931 1.00 46.59 103 GLY A C 1
ATOM 878 O O . GLY A 1 103 ? 33.445 -37.352 5.615 1.00 46.59 103 GLY A O 1
ATOM 879 N N . ASN A 1 104 ? 35.013 -38.155 7.004 1.00 51.41 104 ASN A N 1
ATOM 880 C CA . ASN A 1 104 ? 35.161 -36.928 7.787 1.00 51.41 104 ASN A CA 1
ATOM 881 C C . ASN A 1 104 ? 36.271 -36.053 7.193 1.00 51.41 104 ASN A C 1
ATOM 883 O O . ASN A 1 104 ? 37.316 -36.555 6.799 1.00 51.41 104 ASN A O 1
ATOM 887 N N . PHE A 1 105 ? 36.059 -34.741 7.149 1.00 48.09 105 PHE A N 1
ATOM 888 C CA . PHE A 1 105 ? 37.021 -33.784 6.595 1.00 48.09 105 PHE A CA 1
ATOM 889 C C . PHE A 1 105 ? 38.253 -33.616 7.507 1.00 48.09 105 PHE A C 1
ATOM 891 O O . PHE A 1 105 ? 38.101 -33.372 8.705 1.00 48.09 105 PHE A O 1
ATOM 898 N N . LEU A 1 106 ? 39.461 -33.734 6.941 1.00 53.66 106 LEU A N 1
ATOM 899 C CA . LEU A 1 106 ? 40.752 -33.786 7.647 1.00 53.66 106 LEU A CA 1
ATOM 900 C C . LEU A 1 106 ? 41.604 -32.503 7.567 1.00 53.66 106 LEU A C 1
ATOM 902 O O . LEU A 1 106 ? 42.478 -32.350 8.416 1.00 53.66 106 LEU A O 1
ATOM 906 N N . SER A 1 107 ? 41.292 -31.567 6.654 1.00 49.56 107 SER A N 1
ATOM 907 C CA . SER A 1 107 ? 41.865 -30.207 6.455 1.00 49.56 107 SER A CA 1
ATOM 908 C C . SER A 1 107 ? 42.851 -29.992 5.283 1.00 49.56 107 SER A C 1
ATOM 910 O O . SER A 1 107 ? 43.905 -30.610 5.222 1.00 49.56 107 SER A O 1
ATOM 912 N N . LYS A 1 108 ? 42.484 -29.038 4.396 1.00 46.91 108 LYS A N 1
ATOM 913 C CA . LYS A 1 108 ? 43.274 -28.031 3.628 1.00 46.91 108 LYS A CA 1
ATOM 914 C C . LYS A 1 108 ? 42.613 -27.731 2.270 1.00 46.91 108 LYS A C 1
ATOM 916 O O . LYS A 1 108 ? 42.383 -28.639 1.480 1.00 46.91 108 LYS A O 1
ATOM 921 N N . PHE A 1 109 ? 42.372 -26.448 1.980 1.00 49.31 109 PHE A N 1
ATOM 922 C CA . PHE A 1 109 ? 42.067 -25.964 0.627 1.00 49.31 109 PHE A CA 1
ATOM 923 C C . PHE A 1 109 ? 43.376 -25.551 -0.065 1.00 49.31 109 PHE A C 1
ATOM 925 O O . PHE A 1 109 ? 44.103 -24.733 0.504 1.00 49.31 109 PHE A O 1
ATOM 932 N N . PRO A 1 110 ? 43.697 -26.038 -1.277 1.00 46.81 110 PRO A N 1
ATOM 933 C CA . PRO A 1 110 ? 44.830 -25.516 -2.032 1.00 46.81 110 PRO A CA 1
ATOM 934 C C . PRO A 1 110 ? 44.528 -24.079 -2.485 1.00 46.81 110 PRO A C 1
ATOM 936 O O . PRO A 1 110 ? 43.602 -23.836 -3.261 1.00 46.81 110 PRO A O 1
ATOM 939 N N . SER A 1 111 ? 45.310 -23.114 -2.006 1.00 48.88 111 SER A N 1
ATOM 940 C CA . SER A 1 111 ? 45.185 -21.680 -2.308 1.00 48.88 111 SER A CA 1
ATOM 941 C C . SER A 1 111 ? 45.349 -21.336 -3.798 1.00 48.88 111 SER A C 1
ATOM 943 O O . SER A 1 111 ? 44.841 -20.312 -4.246 1.00 48.88 111 SER A O 1
ATOM 945 N N . SER A 1 112 ? 45.965 -22.212 -4.594 1.00 45.28 112 SER A N 1
ATOM 946 C CA . SER A 1 112 ? 46.259 -21.992 -6.018 1.00 45.28 112 SER A CA 1
ATOM 947 C C . SER A 1 112 ? 45.048 -22.074 -6.962 1.00 45.28 112 SER A C 1
ATOM 949 O O . SER A 1 112 ? 45.107 -21.564 -8.078 1.00 45.28 112 SER A O 1
ATOM 951 N N . VAL A 1 113 ? 43.926 -22.672 -6.542 1.00 44.78 113 VAL A N 1
ATOM 952 C CA . VAL A 1 113 ? 42.748 -22.865 -7.418 1.00 44.78 113 VAL A CA 1
ATOM 953 C C . VAL A 1 113 ? 41.865 -21.609 -7.498 1.00 44.78 113 VAL A C 1
ATOM 955 O O . VAL A 1 113 ? 41.191 -21.386 -8.503 1.00 44.78 113 VAL A O 1
ATOM 958 N N . LYS A 1 114 ? 41.885 -20.744 -6.474 1.00 44.94 114 LYS A N 1
ATOM 959 C CA . LYS A 1 114 ? 41.048 -19.529 -6.434 1.00 44.94 114 LYS A CA 1
ATOM 960 C C . LYS A 1 114 ? 41.568 -18.410 -7.343 1.00 44.94 114 LYS A C 1
ATOM 962 O O . LYS A 1 114 ? 40.767 -17.691 -7.932 1.00 44.94 114 LYS A O 1
ATOM 967 N N . GLU A 1 115 ? 42.883 -18.291 -7.506 1.00 40.47 115 GLU A N 1
ATOM 968 C CA . GLU A 1 115 ? 43.491 -17.186 -8.257 1.00 40.47 115 GLU A CA 1
ATOM 969 C C . GLU A 1 115 ? 43.355 -17.352 -9.781 1.00 40.47 115 GLU A C 1
ATOM 971 O O . GLU A 1 115 ? 43.058 -16.393 -10.494 1.00 40.47 115 GLU A O 1
ATOM 976 N N . ASN A 1 116 ? 43.481 -18.585 -10.283 1.00 43.34 116 ASN A N 1
ATOM 977 C CA . ASN A 1 116 ? 43.333 -18.877 -11.713 1.00 43.34 116 ASN A CA 1
ATOM 978 C C . ASN A 1 116 ? 41.878 -18.773 -12.192 1.00 43.34 116 ASN A C 1
ATOM 980 O O . ASN A 1 116 ? 41.633 -18.321 -13.309 1.00 43.34 116 ASN A O 1
ATOM 984 N N . ASN A 1 117 ? 40.904 -19.132 -11.350 1.00 46.03 117 ASN A N 1
ATOM 985 C CA . ASN A 1 117 ? 39.490 -18.968 -11.694 1.00 46.03 117 ASN A CA 1
ATOM 986 C C . ASN A 1 117 ? 39.090 -17.487 -11.767 1.00 46.03 117 ASN A C 1
ATOM 988 O O . ASN A 1 117 ? 38.375 -17.107 -12.687 1.00 46.03 117 ASN A O 1
ATOM 992 N N . TYR A 1 118 ? 39.612 -16.646 -10.869 1.00 41.78 118 TYR A N 1
ATOM 993 C CA . TYR A 1 118 ? 39.350 -15.205 -10.885 1.00 41.78 118 TYR A CA 1
ATOM 994 C C . TYR A 1 118 ? 39.941 -14.514 -12.126 1.00 41.78 118 TYR A C 1
ATOM 996 O O . TYR A 1 118 ? 39.246 -13.764 -12.806 1.00 41.78 118 TYR A O 1
ATOM 1004 N N . LYS A 1 119 ? 41.195 -14.830 -12.491 1.00 48.53 119 LYS A N 1
ATOM 1005 C CA . LYS A 1 119 ? 41.845 -14.284 -13.701 1.00 48.53 119 LYS A CA 1
ATOM 1006 C C . LYS A 1 119 ? 41.130 -14.702 -14.994 1.00 48.53 119 LYS A C 1
ATOM 1008 O O . LYS A 1 119 ? 41.013 -13.901 -15.917 1.00 48.53 119 LYS A O 1
ATOM 1013 N N . ASN A 1 120 ? 40.607 -15.928 -15.045 1.00 52.91 120 ASN A N 1
ATOM 1014 C CA . ASN A 1 120 ? 39.847 -16.419 -16.196 1.00 52.91 120 ASN A CA 1
ATOM 1015 C C . ASN A 1 120 ? 38.452 -15.786 -16.323 1.00 52.91 120 ASN A C 1
ATOM 1017 O O . ASN A 1 120 ? 37.953 -15.670 -17.440 1.00 52.91 120 ASN A O 1
ATOM 1021 N N . GLU A 1 121 ? 37.807 -15.393 -15.220 1.00 49.84 121 GLU A N 1
ATOM 1022 C CA . GLU A 1 121 ? 36.535 -14.659 -15.284 1.00 49.84 121 GLU A CA 1
ATOM 1023 C C . GLU A 1 121 ? 36.727 -13.199 -15.701 1.00 49.84 121 GLU A C 1
ATOM 1025 O O . GLU A 1 121 ? 35.956 -12.720 -16.528 1.00 49.84 121 GLU A O 1
ATOM 1030 N N . LEU A 1 122 ? 37.792 -12.536 -15.234 1.00 46.16 122 LEU A N 1
ATOM 1031 C CA . LEU A 1 122 ? 38.111 -11.157 -15.623 1.00 46.16 122 LEU A CA 1
ATOM 1032 C C . LEU A 1 122 ? 38.363 -11.035 -17.134 1.00 46.16 122 LEU A C 1
ATOM 1034 O O . LEU A 1 122 ? 37.785 -10.183 -17.800 1.00 46.16 122 LEU A O 1
ATOM 1038 N N . LYS A 1 123 ? 39.149 -11.962 -17.693 1.00 55.34 123 LYS A N 1
ATOM 1039 C CA . LYS A 1 123 ? 39.436 -12.003 -19.133 1.00 55.34 123 LYS A CA 1
ATOM 1040 C C . LYS A 1 123 ? 38.176 -12.240 -19.977 1.00 55.34 123 LYS A C 1
ATOM 1042 O O . LYS A 1 123 ? 38.000 -11.625 -21.019 1.00 55.34 123 LYS A O 1
ATOM 1047 N N . LYS A 1 124 ? 37.250 -13.078 -19.492 1.00 57.97 124 LYS A N 1
ATOM 1048 C CA . LYS A 1 124 ? 35.947 -13.296 -20.144 1.00 57.97 124 LYS A CA 1
ATOM 1049 C C . LYS A 1 124 ? 35.029 -12.076 -20.094 1.00 57.97 124 LYS A C 1
ATOM 1051 O O . LYS A 1 124 ? 34.133 -11.993 -20.929 1.00 57.97 124 LYS A O 1
ATOM 1056 N N . GLU A 1 125 ? 35.171 -11.192 -19.106 1.00 46.25 125 GLU A N 1
ATOM 1057 C CA . GLU A 1 125 ? 34.457 -9.911 -19.082 1.00 46.25 125 GLU A CA 1
ATOM 1058 C C . GLU A 1 125 ? 35.073 -8.922 -20.074 1.00 46.25 125 GLU A C 1
ATOM 1060 O O . GLU A 1 125 ? 34.325 -8.319 -20.840 1.00 46.25 125 GLU A O 1
ATOM 1065 N N . GLU A 1 126 ? 36.403 -8.809 -20.123 1.00 54.16 126 GLU A N 1
ATOM 1066 C CA . GLU A 1 126 ? 37.123 -7.958 -21.086 1.00 54.16 126 GLU A CA 1
ATOM 1067 C C . GLU A 1 126 ? 36.784 -8.317 -22.542 1.00 54.16 126 GLU A C 1
ATOM 1069 O O . GLU A 1 126 ? 36.405 -7.435 -23.315 1.00 54.16 126 GLU A O 1
ATOM 1074 N N . ASP A 1 127 ? 36.807 -9.610 -22.886 1.00 58.12 127 ASP A N 1
ATOM 1075 C CA . ASP A 1 127 ? 36.438 -10.100 -24.222 1.00 58.12 127 ASP A CA 1
ATOM 1076 C C . ASP A 1 127 ? 34.971 -9.750 -24.566 1.00 58.12 127 ASP A C 1
ATOM 1078 O O . ASP A 1 127 ? 34.654 -9.346 -25.683 1.00 58.12 127 ASP A O 1
ATOM 1082 N N . ARG A 1 128 ? 34.063 -9.807 -23.580 1.00 51.28 128 ARG A N 1
ATOM 1083 C CA . ARG A 1 128 ? 32.633 -9.497 -23.769 1.00 51.28 128 ARG A CA 1
ATOM 1084 C C . ARG A 1 128 ? 32.374 -7.997 -23.972 1.00 51.28 128 ARG A C 1
ATOM 1086 O O . ARG A 1 128 ? 31.431 -7.627 -24.670 1.00 51.28 128 ARG A O 1
ATOM 1093 N N . TYR A 1 129 ? 33.189 -7.126 -23.370 1.00 46.59 129 TYR A N 1
ATOM 1094 C CA . TYR A 1 129 ? 33.137 -5.681 -23.625 1.00 46.59 129 TYR A CA 1
ATOM 1095 C C . TYR A 1 129 ? 33.657 -5.326 -25.022 1.00 46.59 129 TYR A C 1
ATOM 1097 O O . TYR A 1 129 ? 33.092 -4.432 -25.656 1.00 46.59 129 TYR A O 1
ATOM 1105 N N . ALA A 1 130 ? 34.678 -6.034 -25.514 1.00 49.81 130 ALA A N 1
ATOM 1106 C CA . ALA A 1 130 ? 35.193 -5.860 -26.870 1.00 49.81 130 ALA A CA 1
ATOM 1107 C C . ALA A 1 130 ? 34.150 -6.256 -27.933 1.00 49.81 130 ALA A C 1
ATOM 1109 O O . ALA A 1 130 ? 33.883 -5.468 -28.840 1.00 49.81 130 ALA A O 1
ATOM 1110 N N . ASP A 1 131 ? 33.472 -7.396 -27.759 1.00 52.06 131 ASP A N 1
ATOM 1111 C CA . ASP A 1 131 ? 32.401 -7.846 -28.666 1.00 52.06 131 ASP A CA 1
ATOM 1112 C C . ASP A 1 131 ? 31.216 -6.861 -28.716 1.00 52.06 131 ASP A C 1
ATOM 1114 O O . ASP A 1 131 ? 30.652 -6.583 -29.781 1.00 52.06 131 ASP A O 1
ATOM 1118 N N . ASN A 1 132 ? 30.852 -6.267 -27.574 1.00 47.34 132 ASN A N 1
ATOM 1119 C CA . ASN A 1 132 ? 29.809 -5.241 -27.522 1.00 47.34 132 ASN A CA 1
ATOM 1120 C C . ASN A 1 132 ? 30.222 -3.960 -28.265 1.00 47.34 132 ASN A C 1
ATOM 1122 O O . ASN A 1 132 ? 29.386 -3.354 -28.934 1.00 47.34 132 ASN A O 1
ATOM 1126 N N . ALA A 1 133 ? 31.488 -3.542 -28.176 1.00 48.72 133 ALA A N 1
ATOM 1127 C CA . ALA A 1 133 ? 31.987 -2.368 -28.892 1.00 48.72 133 ALA A CA 1
ATOM 1128 C C . ALA A 1 133 ? 31.959 -2.568 -30.420 1.00 48.72 133 ALA A C 1
ATOM 1130 O O . ALA A 1 133 ? 31.545 -1.662 -31.146 1.00 48.72 133 ALA A O 1
ATOM 1131 N N . GLU A 1 134 ? 32.317 -3.763 -30.900 1.00 53.09 134 GLU A N 1
ATOM 1132 C CA . GLU A 1 134 ? 32.239 -4.134 -32.321 1.00 53.09 134 GLU A CA 1
ATOM 1133 C C . GLU A 1 134 ? 30.780 -4.139 -32.818 1.00 53.09 134 GLU A C 1
ATOM 1135 O O . GLU A 1 134 ? 30.471 -3.601 -33.881 1.00 53.09 134 GLU A O 1
ATOM 1140 N N . THR A 1 135 ? 29.854 -4.656 -32.003 1.00 54.09 135 THR A N 1
ATOM 1141 C CA . THR A 1 135 ? 28.410 -4.669 -32.306 1.00 54.09 135 THR A CA 1
ATOM 1142 C C . THR A 1 135 ? 27.835 -3.250 -32.397 1.00 54.09 135 THR A C 1
ATOM 1144 O O . THR A 1 135 ? 27.064 -2.938 -33.305 1.00 54.09 135 THR A O 1
ATOM 1147 N N . TRP A 1 136 ? 28.246 -2.351 -31.496 1.00 50.47 136 TRP A N 1
ATOM 1148 C CA . TRP A 1 136 ? 27.855 -0.938 -31.537 1.00 50.47 136 TRP A CA 1
ATOM 1149 C C . TRP A 1 136 ? 28.390 -0.212 -32.767 1.00 50.47 136 TRP A C 1
ATOM 1151 O O . TRP A 1 136 ? 27.685 0.621 -33.337 1.00 50.47 136 TRP A O 1
ATOM 1161 N N . LYS A 1 137 ? 29.609 -0.541 -33.198 1.00 60.44 137 LYS A N 1
ATOM 1162 C CA . LYS A 1 137 ? 30.196 -0.003 -34.425 1.00 60.44 137 LYS A CA 1
ATOM 1163 C C . LYS A 1 137 ? 29.400 -0.439 -35.658 1.00 60.44 137 LYS A C 1
ATOM 1165 O O . LYS A 1 137 ? 29.038 0.411 -36.464 1.00 60.44 137 LYS A O 1
ATOM 1170 N N . GLN A 1 138 ? 29.047 -1.721 -35.754 1.00 58.03 138 GLN A N 1
ATOM 1171 C CA . GLN A 1 138 ? 28.223 -2.249 -36.850 1.00 58.03 138 GLN A CA 1
ATOM 1172 C C . GLN A 1 138 ? 26.822 -1.621 -36.877 1.00 58.03 138 GLN A C 1
ATOM 1174 O O . GLN A 1 138 ? 26.339 -1.231 -37.938 1.00 58.03 138 GLN A O 1
ATOM 1179 N N . TYR A 1 139 ? 26.187 -1.456 -35.711 1.00 57.03 139 TYR A N 1
ATOM 1180 C CA . TYR A 1 139 ? 24.902 -0.763 -35.607 1.00 57.03 139 TYR A CA 1
ATOM 1181 C C . TYR A 1 139 ? 25.015 0.703 -36.040 1.00 57.03 139 TYR A C 1
ATOM 1183 O O . TYR A 1 139 ? 24.235 1.153 -36.876 1.00 57.03 139 TYR A O 1
ATOM 1191 N N . TRP A 1 140 ? 26.018 1.434 -35.544 1.00 64.25 140 TRP A N 1
ATOM 1192 C CA . TRP A 1 140 ? 26.264 2.819 -35.944 1.00 64.25 140 TRP A CA 1
ATOM 1193 C C . TRP A 1 140 ? 26.483 2.942 -37.451 1.00 64.25 140 TRP A C 1
ATOM 1195 O O . TRP A 1 140 ? 25.912 3.826 -38.081 1.00 64.25 140 TRP A O 1
ATOM 1205 N N . GLU A 1 141 ? 27.255 2.040 -38.055 1.00 71.50 141 GLU A N 1
ATOM 1206 C CA . GLU A 1 141 ? 27.481 2.011 -39.500 1.00 71.50 141 GLU A CA 1
ATOM 1207 C C . GLU A 1 141 ? 26.192 1.720 -40.287 1.00 71.50 141 GLU A C 1
ATOM 1209 O O . GLU A 1 141 ? 26.006 2.322 -41.347 1.00 71.50 141 GLU A O 1
ATOM 1214 N N . SER A 1 142 ? 25.271 0.919 -39.735 1.00 69.50 142 SER A N 1
ATOM 1215 C CA . SER A 1 142 ? 23.987 0.556 -40.359 1.00 69.50 142 SER A CA 1
ATOM 1216 C C . SER A 1 142 ? 22.918 1.660 -40.377 1.00 69.50 142 SER A C 1
ATOM 1218 O O . SER A 1 142 ? 21.980 1.569 -41.165 1.00 69.50 142 SER A O 1
ATOM 1220 N N . LEU A 1 143 ? 23.057 2.705 -39.553 1.00 65.38 143 LEU A N 1
ATOM 1221 C CA . LEU A 1 143 ? 22.095 3.813 -39.489 1.00 65.38 143 LEU A CA 1
ATOM 1222 C C . LEU A 1 143 ? 22.122 4.683 -40.760 1.00 65.38 143 LEU A C 1
ATOM 1224 O O . LEU A 1 143 ? 23.194 4.937 -41.334 1.00 65.38 143 LEU A O 1
ATOM 1228 N N . SER A 1 144 ? 20.956 5.200 -41.164 1.00 76.06 144 SER A N 1
ATOM 1229 C CA . SER A 1 144 ? 20.830 6.158 -42.268 1.00 76.06 144 SER A CA 1
ATOM 1230 C C . SER A 1 144 ? 21.557 7.478 -41.955 1.00 76.06 144 SER A C 1
ATOM 1232 O O . SER A 1 144 ? 21.809 7.799 -40.789 1.00 76.06 144 SER A O 1
ATOM 1234 N N . PRO A 1 145 ? 21.909 8.287 -42.970 1.00 70.25 145 PRO A N 1
ATOM 1235 C CA . PRO A 1 145 ? 22.451 9.624 -42.745 1.00 70.25 145 PRO A CA 1
ATOM 1236 C C . PRO A 1 145 ? 21.536 10.525 -41.898 1.00 70.25 145 PRO A C 1
ATOM 1238 O O . PRO A 1 145 ? 22.051 11.272 -41.068 1.00 70.25 145 PRO A O 1
ATOM 1241 N N . GLU A 1 146 ? 20.204 10.441 -42.041 1.00 60.56 146 GLU A N 1
ATOM 1242 C CA . GLU A 1 146 ? 19.278 11.213 -41.197 1.00 60.56 146 GLU A CA 1
ATOM 1243 C C . GLU A 1 146 ? 19.252 10.706 -39.751 1.00 60.56 146 GLU A C 1
ATOM 1245 O O . GLU A 1 146 ? 19.222 11.516 -38.826 1.00 60.56 146 GLU A O 1
ATOM 1250 N N . GLU A 1 147 ? 19.323 9.389 -39.537 1.00 54.25 147 GLU A N 1
ATOM 1251 C CA . GLU A 1 147 ? 19.400 8.786 -38.201 1.00 54.25 147 GLU A CA 1
ATOM 1252 C C . GLU A 1 147 ? 20.721 9.149 -37.510 1.00 54.25 147 GLU A C 1
ATOM 1254 O O . GLU A 1 147 ? 20.725 9.595 -36.362 1.00 54.25 147 GLU A O 1
ATOM 1259 N N . LYS A 1 148 ? 21.848 9.063 -38.227 1.00 67.69 148 LYS A N 1
ATOM 1260 C CA . LYS A 1 148 ? 23.164 9.520 -37.750 1.00 67.69 148 LYS A CA 1
ATOM 1261 C C . LYS A 1 148 ? 23.150 11.011 -37.411 1.00 67.69 148 LYS A C 1
ATOM 1263 O O . LYS A 1 148 ? 23.647 11.392 -36.354 1.00 67.69 148 LYS A O 1
ATOM 1268 N N . ALA A 1 149 ? 22.545 11.850 -38.256 1.00 51.53 149 ALA A N 1
ATOM 1269 C CA . ALA A 1 149 ? 22.405 13.288 -38.014 1.00 51.53 149 ALA A CA 1
ATOM 1270 C C . ALA A 1 149 ? 21.479 13.600 -36.824 1.00 51.53 149 ALA A C 1
ATOM 1272 O O . ALA A 1 149 ? 21.735 14.539 -36.067 1.00 51.53 149 ALA A O 1
ATOM 1273 N N . PHE A 1 150 ? 20.434 12.797 -36.620 1.00 52.34 150 PHE A N 1
ATOM 1274 C CA . PHE A 1 150 ? 19.559 12.863 -35.453 1.00 52.34 150 PHE A CA 1
ATOM 1275 C C . PHE A 1 150 ? 20.322 12.522 -34.162 1.00 52.34 150 PHE A C 1
ATOM 1277 O O . PHE A 1 150 ? 20.257 13.287 -33.198 1.00 52.34 150 PHE A O 1
ATOM 1284 N N . TYR A 1 151 ? 21.123 11.449 -34.154 1.00 47.62 151 TYR A N 1
ATOM 1285 C CA . TYR A 1 151 ? 21.971 11.088 -33.008 1.00 47.62 151 TYR A CA 1
ATOM 1286 C C . TYR A 1 151 ? 23.107 12.091 -32.758 1.00 47.62 151 TYR A C 1
ATOM 1288 O O . TYR A 1 151 ? 23.417 12.380 -31.601 1.00 47.62 151 TYR A O 1
ATOM 1296 N N . ALA A 1 152 ? 23.684 12.674 -33.812 1.00 48.72 152 ALA A N 1
ATOM 1297 C CA . ALA A 1 152 ? 24.691 13.728 -33.702 1.00 48.72 152 ALA A CA 1
ATOM 1298 C C . ALA A 1 152 ? 24.110 15.021 -33.100 1.00 48.72 152 ALA A C 1
ATOM 1300 O O . ALA A 1 152 ? 24.745 15.638 -32.253 1.00 48.72 152 ALA A O 1
ATOM 1301 N N . LYS A 1 153 ? 22.870 15.394 -33.451 1.00 41.75 153 LYS A N 1
ATOM 1302 C CA . LYS A 1 153 ? 22.163 16.539 -32.843 1.00 41.75 153 LYS A CA 1
ATOM 1303 C C . LYS A 1 153 ? 21.687 16.282 -31.410 1.00 41.75 153 LYS A C 1
ATOM 1305 O O . LYS A 1 153 ? 21.552 17.231 -30.642 1.00 41.75 153 LYS A O 1
ATOM 1310 N N . ALA A 1 154 ? 21.429 15.027 -31.038 1.00 40.12 154 ALA A N 1
ATOM 1311 C CA . ALA A 1 154 ? 21.012 14.655 -29.684 1.00 40.12 154 ALA A CA 1
ATOM 1312 C C . ALA A 1 154 ? 22.165 14.684 -28.655 1.00 40.12 154 ALA A C 1
ATOM 1314 O O . ALA A 1 154 ? 21.907 14.811 -27.456 1.00 40.12 154 ALA A O 1
ATOM 1315 N N . ASN A 1 155 ? 23.422 14.620 -29.110 1.00 35.53 155 ASN A N 1
ATOM 1316 C CA . ASN A 1 155 ? 24.621 14.808 -28.292 1.00 35.53 155 ASN A CA 1
ATOM 1317 C C . ASN A 1 155 ? 25.181 16.224 -28.498 1.00 35.53 155 ASN A C 1
ATOM 1319 O O . ASN A 1 155 ? 25.975 16.471 -29.399 1.00 35.53 155 ASN A O 1
ATOM 1323 N N . ILE A 1 156 ? 24.792 17.172 -27.645 1.00 34.16 156 ILE A N 1
ATOM 1324 C CA . ILE A 1 156 ? 25.405 18.506 -27.645 1.00 34.16 156 ILE A CA 1
ATOM 1325 C C . ILE A 1 156 ? 26.854 18.375 -27.157 1.00 34.16 156 ILE A C 1
ATOM 1327 O O . ILE A 1 156 ? 27.083 18.200 -25.959 1.00 34.16 156 ILE A O 1
ATOM 1331 N N . GLY A 1 157 ? 27.812 18.476 -28.087 1.00 34.53 157 GLY A N 1
ATOM 1332 C CA . GLY A 1 157 ? 29.216 18.732 -27.762 1.00 34.53 157 GLY A CA 1
ATOM 1333 C C . GLY A 1 157 ? 30.289 18.202 -28.720 1.00 34.53 157 GLY A C 1
ATOM 1334 O O . GLY A 1 157 ? 31.209 17.573 -28.221 1.00 34.53 157 GLY A O 1
ATOM 1335 N N . SER A 1 158 ? 30.188 18.443 -30.035 1.00 34.25 158 SER A N 1
ATOM 1336 C CA . SER A 1 158 ? 31.303 18.859 -30.924 1.00 34.25 158 SER A CA 1
ATOM 1337 C C . SER A 1 158 ? 30.897 18.691 -32.394 1.00 34.25 158 SER A C 1
ATOM 1339 O O . SER A 1 158 ? 30.783 17.568 -32.892 1.00 34.25 158 SER A O 1
ATOM 1341 N N . GLU A 1 159 ? 30.703 19.805 -33.100 1.00 37.97 159 GLU A N 1
ATOM 1342 C CA . GLU A 1 159 ? 30.863 19.847 -34.555 1.00 37.97 159 GLU A CA 1
ATOM 1343 C C . GLU A 1 159 ? 32.355 19.657 -34.840 1.00 37.97 159 GLU A C 1
ATOM 1345 O O . GLU A 1 159 ? 33.114 20.608 -34.766 1.00 37.97 159 GLU A O 1
ATOM 1350 N N . ASP A 1 160 ? 32.783 18.403 -34.967 1.00 37.38 160 ASP A N 1
ATOM 1351 C CA . ASP A 1 160 ? 33.880 17.967 -35.839 1.00 37.38 160 ASP A CA 1
ATOM 1352 C C . ASP A 1 160 ? 34.046 16.459 -35.657 1.00 37.38 160 ASP A C 1
ATOM 1354 O O . ASP A 1 160 ? 34.759 15.943 -34.795 1.00 37.38 160 ASP A O 1
ATOM 1358 N N . GLY A 1 161 ? 33.303 15.724 -36.479 1.00 44.91 161 GLY A N 1
ATOM 1359 C CA . GLY A 1 161 ? 33.414 14.281 -36.591 1.00 44.91 161 GLY A CA 1
ATOM 1360 C C . GLY A 1 161 ? 34.677 13.879 -37.343 1.00 44.91 161 GLY A C 1
ATOM 1361 O O . GLY A 1 161 ? 34.553 13.339 -38.430 1.00 44.91 161 GLY A O 1
ATOM 1362 N N . THR A 1 162 ? 35.865 14.097 -36.777 1.00 38.66 162 THR A N 1
ATOM 1363 C CA . THR A 1 162 ? 37.121 13.454 -37.210 1.00 38.66 162 THR A CA 1
ATOM 1364 C C . THR A 1 162 ? 38.175 13.522 -36.100 1.00 38.66 162 THR A C 1
ATOM 1366 O O . THR A 1 162 ? 38.790 14.566 -35.918 1.00 38.66 162 THR A O 1
ATOM 1369 N N . ASN A 1 163 ? 38.394 12.420 -35.369 1.00 33.62 163 ASN A N 1
ATOM 1370 C CA . ASN A 1 163 ? 39.725 11.918 -34.968 1.00 33.62 163 ASN A CA 1
ATOM 1371 C C . ASN A 1 163 ? 39.599 10.758 -33.966 1.00 33.62 163 ASN A C 1
ATOM 1373 O O . ASN A 1 163 ? 39.488 10.953 -32.758 1.00 33.62 163 ASN A O 1
ATOM 1377 N N . PHE A 1 164 ? 39.675 9.531 -34.482 1.00 32.34 164 PHE A N 1
ATOM 1378 C CA . PHE A 1 164 ? 40.185 8.392 -33.723 1.00 32.34 164 PHE A CA 1
ATOM 1379 C C . PHE A 1 164 ? 41.650 8.233 -34.119 1.00 32.34 164 PHE A C 1
ATOM 1381 O O . PHE A 1 164 ? 41.953 7.496 -35.051 1.00 32.34 164 PHE A O 1
ATOM 1388 N N . ASP A 1 165 ? 42.556 8.936 -33.437 1.00 30.84 165 ASP A N 1
ATOM 1389 C CA . ASP A 1 165 ? 43.962 8.554 -33.493 1.00 30.84 165 ASP A CA 1
ATOM 1390 C C . ASP A 1 165 ? 44.702 8.799 -32.177 1.00 30.84 165 ASP A C 1
ATOM 1392 O O . ASP A 1 165 ? 44.479 9.771 -31.453 1.00 30.84 165 ASP A O 1
ATOM 1396 N N . ARG A 1 166 ? 45.563 7.837 -31.840 1.00 38.00 166 ARG A N 1
ATOM 1397 C CA . ARG A 1 166 ? 46.388 7.811 -30.627 1.00 38.00 166 ARG A CA 1
ATOM 1398 C C . ARG A 1 166 ? 47.572 8.768 -30.791 1.00 38.00 166 ARG A C 1
ATOM 1400 O O . ARG A 1 166 ? 48.458 8.447 -31.579 1.00 38.00 166 ARG A O 1
ATOM 1407 N N . LYS A 1 167 ? 47.658 9.822 -29.967 1.00 30.55 167 LYS A N 1
ATOM 1408 C CA . LYS A 1 167 ? 48.861 10.263 -29.208 1.00 30.55 167 LYS A CA 1
ATOM 1409 C C . LYS A 1 167 ? 48.681 11.666 -28.604 1.00 30.55 167 LYS A C 1
ATOM 1411 O O . LYS A 1 167 ? 48.131 12.543 -29.247 1.00 30.55 167 LYS A O 1
ATOM 1416 N N . GLU A 1 168 ? 49.159 11.795 -27.364 1.00 36.59 168 GLU A N 1
ATOM 1417 C CA . GLU A 1 168 ? 49.678 12.983 -26.654 1.00 36.59 168 GLU A CA 1
ATOM 1418 C C . GLU A 1 168 ? 49.263 14.392 -27.127 1.00 36.59 168 GLU A C 1
ATOM 1420 O O . GLU A 1 168 ? 49.630 14.804 -28.220 1.00 36.59 168 GLU A O 1
ATOM 1425 N N . MET A 1 169 ? 48.684 15.202 -26.226 1.00 25.12 169 MET A N 1
ATOM 1426 C CA . MET A 1 169 ? 49.338 16.433 -25.739 1.00 25.12 169 MET A CA 1
ATOM 1427 C C . MET A 1 169 ? 48.591 17.105 -24.570 1.00 25.12 169 MET A C 1
ATOM 1429 O O . MET A 1 169 ? 47.370 17.054 -24.454 1.00 25.12 169 MET A O 1
ATOM 1433 N N . ASP A 1 170 ? 49.418 17.697 -23.709 1.00 28.47 170 ASP A N 1
ATOM 1434 C CA . ASP A 1 170 ? 49.192 18.403 -22.440 1.00 28.47 170 ASP A CA 1
ATOM 1435 C C . ASP A 1 170 ? 48.510 19.791 -22.637 1.00 28.47 170 ASP A C 1
ATOM 1437 O O . ASP A 1 170 ? 48.538 20.337 -23.744 1.00 28.47 170 ASP A O 1
ATOM 1441 N N . PRO A 1 171 ? 47.893 20.386 -21.594 1.00 38.44 171 PRO A N 1
ATOM 1442 C CA . PRO A 1 171 ? 46.964 21.507 -21.661 1.00 38.44 171 PRO A CA 1
ATOM 1443 C C . PRO A 1 171 ? 47.664 22.863 -21.472 1.00 38.44 171 PRO A C 1
ATOM 1445 O O . PRO A 1 171 ? 48.609 22.951 -20.705 1.00 38.44 171 PRO A O 1
ATOM 1448 N N . PHE A 1 172 ? 47.178 23.929 -22.124 1.00 25.48 172 PHE A N 1
ATOM 1449 C CA . PHE A 1 172 ? 47.061 25.323 -21.629 1.00 25.48 172 PHE A CA 1
ATOM 1450 C C . PHE A 1 172 ? 46.814 26.308 -22.792 1.00 25.48 172 PHE A C 1
ATOM 1452 O O . PHE A 1 172 ? 47.377 26.127 -23.867 1.00 25.48 172 PHE A O 1
ATOM 1459 N N . LYS A 1 173 ? 46.087 27.406 -22.484 1.00 24.31 173 LYS A N 1
ATOM 1460 C CA . LYS A 1 173 ? 45.727 28.619 -23.279 1.00 24.31 173 LYS A CA 1
ATOM 1461 C C . LYS A 1 173 ? 44.361 28.533 -23.989 1.00 24.31 173 LYS A C 1
ATOM 1463 O O . LYS A 1 173 ? 44.117 27.575 -24.696 1.00 24.31 173 LYS A O 1
ATOM 1468 N N . TYR A 1 174 ? 43.412 29.469 -23.879 1.00 26.77 174 TYR A N 1
ATOM 1469 C CA . TYR A 1 174 ? 43.393 30.869 -23.424 1.00 26.77 174 TYR A CA 1
ATOM 1470 C C . TYR A 1 174 ? 42.050 31.214 -22.742 1.00 26.77 174 TYR A C 1
ATOM 1472 O O . TYR A 1 174 ? 41.035 30.554 -22.953 1.00 26.77 174 TYR A O 1
ATOM 1480 N N . GLN A 1 175 ? 42.084 32.274 -21.935 1.00 24.98 175 GLN A N 1
ATOM 1481 C CA . GLN A 1 175 ? 40.967 32.957 -21.282 1.00 24.98 175 GLN A CA 1
ATOM 1482 C C . GLN A 1 175 ? 40.370 34.062 -22.185 1.00 24.98 175 GLN A C 1
ATOM 1484 O O . GLN A 1 175 ? 41.086 34.625 -23.010 1.00 24.98 175 GLN A O 1
ATOM 1489 N N . THR A 1 176 ? 39.107 34.396 -21.877 1.00 27.25 176 THR A N 1
ATOM 1490 C CA . THR A 1 176 ? 38.415 35.711 -21.922 1.00 27.25 176 THR A CA 1
ATOM 1491 C C . THR A 1 176 ? 37.817 36.300 -23.217 1.00 27.25 176 THR A C 1
ATOM 1493 O O . THR A 1 176 ? 38.468 36.408 -24.248 1.00 27.25 176 THR A O 1
ATOM 1496 N N . ASP A 1 177 ? 36.574 36.774 -23.008 1.00 25.06 177 ASP A N 1
ATOM 1497 C CA . ASP A 1 177 ? 35.820 37.880 -23.630 1.00 25.06 177 ASP A CA 1
ATOM 1498 C C . ASP A 1 177 ? 34.804 37.590 -24.750 1.00 25.06 177 ASP A C 1
ATOM 1500 O O . ASP A 1 177 ? 35.142 37.500 -25.924 1.00 25.06 177 ASP A O 1
ATOM 1504 N N . ALA A 1 178 ? 33.519 37.561 -24.358 1.00 24.47 178 ALA A N 1
ATOM 1505 C CA . ALA A 1 178 ? 32.435 38.318 -25.004 1.00 24.47 178 ALA A CA 1
ATOM 1506 C C . ALA A 1 178 ? 31.164 38.285 -24.126 1.00 24.47 178 ALA A C 1
ATOM 1508 O O . ALA A 1 178 ? 30.471 37.270 -24.032 1.00 24.47 178 ALA A O 1
ATOM 1509 N N . GLN A 1 179 ? 30.885 39.408 -23.458 1.00 29.02 179 GLN A N 1
ATOM 1510 C CA . GLN A 1 179 ? 29.557 39.766 -22.958 1.00 29.02 179 GLN A CA 1
ATOM 1511 C C . GLN A 1 179 ? 28.691 40.313 -24.103 1.00 29.02 179 GLN A C 1
ATOM 1513 O O . GLN A 1 179 ? 29.218 40.865 -25.062 1.00 29.02 179 GLN A O 1
ATOM 1518 N N . ASP A 1 180 ? 27.377 40.203 -23.893 1.00 34.50 180 ASP A N 1
ATOM 1519 C CA . ASP A 1 180 ? 26.287 40.997 -24.472 1.00 34.50 180 ASP A CA 1
ATOM 1520 C C . ASP A 1 180 ? 26.053 40.922 -25.986 1.00 34.50 180 ASP A C 1
ATOM 1522 O O . ASP A 1 180 ? 26.714 41.597 -26.754 1.00 34.50 180 ASP A O 1
ATOM 1526 N N . GLU A 1 181 ? 25.024 40.153 -26.384 1.00 31.00 181 GLU A N 1
ATOM 1527 C CA . GLU A 1 181 ? 24.049 40.500 -27.445 1.00 31.00 181 GLU A CA 1
ATOM 1528 C C . GLU A 1 181 ? 23.121 39.305 -27.755 1.00 31.00 181 GLU A C 1
ATOM 1530 O O . GLU A 1 181 ? 23.278 38.609 -28.748 1.00 31.00 181 GLU A O 1
ATOM 1535 N N . THR A 1 182 ? 22.114 39.014 -26.921 1.00 36.75 182 THR A N 1
ATOM 1536 C CA . THR A 1 182 ? 21.003 38.114 -27.343 1.00 36.75 182 THR A CA 1
ATOM 1537 C C . THR A 1 182 ? 19.638 38.439 -26.712 1.00 36.75 182 THR A C 1
ATOM 1539 O O . THR A 1 182 ? 18.695 37.656 -26.812 1.00 36.75 182 THR A O 1
ATOM 1542 N N . GLY A 1 183 ? 19.476 39.626 -26.113 1.00 34.03 183 GLY A N 1
ATOM 1543 C CA . GLY A 1 183 ? 18.203 40.061 -25.516 1.00 34.03 183 GLY A CA 1
ATOM 1544 C C . GLY A 1 183 ? 17.189 40.672 -26.498 1.00 34.03 183 GLY A C 1
ATOM 1545 O O . GLY A 1 183 ? 15.984 40.577 -26.268 1.00 34.03 183 GLY A O 1
ATOM 1546 N N . GLU A 1 184 ? 17.635 41.274 -27.606 1.00 35.44 184 GLU A N 1
ATOM 1547 C CA . GLU A 1 184 ? 16.744 42.048 -28.493 1.00 35.44 184 GLU A CA 1
ATOM 1548 C C . GLU A 1 184 ? 16.242 41.287 -29.730 1.00 35.44 184 GLU A C 1
ATOM 1550 O O . GLU A 1 184 ? 15.164 41.592 -30.248 1.00 35.44 184 GLU A O 1
ATOM 1555 N N . SER A 1 185 ? 16.933 40.228 -30.157 1.00 38.06 185 SER A N 1
ATOM 1556 C CA . SER A 1 185 ? 16.545 39.451 -31.346 1.00 38.06 185 SER A CA 1
ATOM 1557 C C . SER A 1 185 ? 15.305 38.573 -31.120 1.00 38.06 185 SER A C 1
ATOM 1559 O O . SER A 1 185 ? 14.540 38.327 -32.051 1.00 38.06 185 SER A O 1
ATOM 1561 N N . LEU A 1 186 ? 15.028 38.171 -29.874 1.00 37.41 186 LEU A N 1
ATOM 1562 C CA . LEU A 1 186 ? 13.863 37.344 -29.521 1.00 37.41 186 LEU A CA 1
ATOM 1563 C C . LEU A 1 186 ? 12.561 38.141 -29.338 1.00 37.41 186 LEU A C 1
ATOM 1565 O O . LEU A 1 186 ? 11.479 37.565 -29.435 1.00 37.41 186 LEU A O 1
ATOM 1569 N N . ARG A 1 187 ? 12.629 39.468 -29.151 1.00 39.22 187 ARG A N 1
ATOM 1570 C CA . ARG A 1 187 ? 11.428 40.324 -29.075 1.00 39.22 187 ARG A CA 1
ATOM 1571 C C . ARG A 1 187 ? 10.871 40.715 -30.446 1.00 39.22 187 ARG A C 1
ATOM 1573 O O . ARG A 1 187 ? 9.664 40.900 -30.564 1.00 39.22 187 ARG A O 1
ATOM 1580 N N . ARG A 1 188 ? 11.698 40.763 -31.499 1.00 39.19 188 ARG A N 1
ATOM 1581 C CA . ARG A 1 188 ? 11.236 41.093 -32.866 1.00 39.19 188 ARG A CA 1
ATOM 1582 C C . ARG A 1 188 ? 10.553 39.931 -33.594 1.00 39.19 188 ARG A C 1
ATOM 1584 O O . ARG A 1 188 ? 9.764 40.180 -34.498 1.00 39.19 188 ARG A O 1
ATOM 1591 N N . ALA A 1 189 ? 10.792 38.684 -33.185 1.00 41.28 189 ALA A N 1
ATOM 1592 C CA . ALA A 1 189 ? 10.156 37.515 -33.799 1.00 41.28 189 ALA A CA 1
ATOM 1593 C C . ALA A 1 189 ? 8.712 37.274 -33.312 1.00 41.28 189 ALA A C 1
ATOM 1595 O O . ALA A 1 189 ? 7.917 36.692 -34.041 1.00 41.28 189 ALA A O 1
ATOM 1596 N N . TYR A 1 190 ? 8.346 37.761 -32.119 1.00 36.09 190 TYR A N 1
ATOM 1597 C CA . TYR A 1 190 ? 7.017 37.524 -31.536 1.00 36.09 190 TYR A CA 1
ATOM 1598 C C . TYR A 1 190 ? 5.961 38.578 -31.909 1.00 36.09 190 TYR A C 1
ATOM 1600 O O . TYR A 1 190 ? 4.773 38.295 -31.829 1.00 36.09 190 TYR A O 1
ATOM 1608 N N . GLN A 1 191 ? 6.361 39.768 -32.369 1.00 38.12 191 GLN A N 1
ATOM 1609 C CA . GLN A 1 191 ? 5.422 40.827 -32.782 1.00 38.12 191 GLN A CA 1
ATOM 1610 C C . GLN A 1 191 ? 5.042 40.792 -34.271 1.00 38.12 191 GLN A C 1
ATOM 1612 O O . GLN A 1 191 ? 4.198 41.571 -34.698 1.00 38.12 191 GLN A O 1
ATOM 1617 N N . LYS A 1 192 ? 5.626 39.887 -35.068 1.00 35.56 192 LYS A N 1
ATOM 1618 C CA . LYS A 1 192 ? 5.385 39.811 -36.520 1.00 35.56 192 LYS A CA 1
ATOM 1619 C C . LYS A 1 192 ? 4.411 38.700 -36.947 1.00 35.56 192 LYS A C 1
ATOM 1621 O O . LYS A 1 192 ? 4.214 38.506 -38.137 1.00 35.56 192 LYS A O 1
ATOM 1626 N N . GLY A 1 193 ? 3.814 37.976 -35.995 1.00 35.09 193 GLY A N 1
ATOM 1627 C CA . GLY A 1 193 ? 2.894 36.859 -36.265 1.00 35.09 193 GLY A CA 1
ATOM 1628 C C . GLY A 1 193 ? 1.400 37.175 -36.130 1.00 35.09 193 GLY A C 1
ATOM 1629 O O . GLY A 1 193 ? 0.584 36.361 -36.544 1.00 35.09 193 GLY A O 1
ATOM 1630 N N . GLU A 1 194 ? 1.024 38.335 -35.580 1.00 35.00 194 GLU A N 1
ATOM 1631 C CA . GLU A 1 194 ? -0.382 38.675 -35.278 1.00 35.00 194 GLU A CA 1
ATOM 1632 C C . GLU A 1 194 ? -1.018 39.703 -36.236 1.00 35.00 194 GLU A C 1
ATOM 1634 O O . GLU A 1 194 ? -2.140 40.140 -35.996 1.00 35.00 194 GLU A O 1
ATOM 1639 N N . GLN A 1 195 ? -0.356 40.081 -37.340 1.00 32.50 195 GLN A N 1
ATOM 1640 C CA . GLN A 1 195 ? -0.898 41.074 -38.291 1.00 32.50 195 GLN A CA 1
ATOM 1641 C C . GLN A 1 195 ? -1.302 40.552 -39.681 1.00 32.50 195 GLN A C 1
ATOM 1643 O O . GLN A 1 195 ? -1.939 41.300 -40.416 1.00 32.50 195 GLN A O 1
ATOM 1648 N N . ASP A 1 196 ? -1.068 39.280 -40.019 1.00 34.94 196 ASP A N 1
ATOM 1649 C CA . ASP A 1 196 ? -1.299 38.771 -41.386 1.00 34.94 196 ASP A CA 1
ATOM 1650 C C . ASP A 1 196 ? -2.459 37.762 -41.514 1.00 34.94 196 ASP A C 1
ATOM 1652 O O . ASP A 1 196 ? -2.358 36.770 -42.234 1.00 34.94 196 ASP A O 1
ATOM 1656 N N . GLN A 1 197 ? -3.602 38.012 -40.859 1.00 32.97 197 GLN A N 1
ATOM 1657 C CA . GLN A 1 197 ? -4.867 37.322 -41.181 1.00 32.97 197 GLN A CA 1
ATOM 1658 C C . GLN A 1 197 ? -6.092 38.251 -41.124 1.00 32.97 197 GLN A C 1
ATOM 1660 O O . GLN A 1 197 ? -7.050 38.007 -40.397 1.00 32.97 197 GLN A O 1
ATOM 1665 N N . SER A 1 198 ? -6.110 39.310 -41.939 1.00 37.41 198 SER A N 1
ATOM 1666 C CA . SER A 1 198 ? -7.378 39.879 -42.419 1.00 37.41 198 SER A CA 1
ATOM 1667 C C . SER A 1 198 ? -7.187 40.674 -43.713 1.00 37.41 198 SER A C 1
ATOM 1669 O O . SER A 1 198 ? -6.834 41.849 -43.678 1.00 37.41 198 SER A O 1
ATOM 1671 N N . SER A 1 199 ? -7.415 40.047 -44.866 1.00 33.91 199 SER A N 1
ATOM 1672 C CA . SER A 1 199 ? -8.015 40.661 -46.068 1.00 33.91 199 SER A CA 1
ATOM 1673 C C . SER A 1 199 ? -7.838 39.738 -47.273 1.00 33.91 199 SER A C 1
ATOM 1675 O O . SER A 1 199 ? -6.759 39.209 -47.513 1.00 33.91 199 SER A O 1
ATOM 1677 N N . GLY A 1 200 ? -8.909 39.547 -48.044 1.00 28.22 200 GLY A N 1
ATOM 1678 C CA . GLY A 1 200 ? -8.827 38.858 -49.332 1.00 28.22 200 GLY A CA 1
ATOM 1679 C C . GLY A 1 200 ? -10.141 38.229 -49.769 1.00 28.22 200 GLY A C 1
ATOM 1680 O O . GLY A 1 200 ? -10.273 37.011 -49.760 1.00 28.22 200 GLY A O 1
ATOM 1681 N N . ALA A 1 201 ? -11.113 39.059 -50.148 1.00 32.41 201 ALA A N 1
ATOM 1682 C CA . ALA A 1 201 ? -12.312 38.630 -50.859 1.00 32.41 201 ALA A CA 1
ATOM 1683 C C . ALA A 1 201 ? -12.171 38.857 -52.379 1.00 32.41 201 ALA A C 1
ATOM 1685 O O . ALA A 1 201 ? -11.612 39.866 -52.800 1.00 32.41 201 ALA A O 1
ATOM 1686 N N . ALA A 1 202 ? -12.817 37.953 -53.133 1.00 33.44 202 ALA A N 1
ATOM 1687 C CA . ALA A 1 202 ? -13.331 38.039 -54.513 1.00 33.44 202 ALA A CA 1
ATOM 1688 C C . ALA A 1 202 ? -12.391 37.791 -55.722 1.00 33.44 202 ALA A C 1
ATOM 1690 O O . ALA A 1 202 ? -11.563 38.620 -56.078 1.00 33.44 202 ALA A O 1
ATOM 1691 N N . SER A 1 203 ? -12.659 36.727 -56.503 1.00 31.30 203 SER A N 1
ATOM 1692 C CA . SER A 1 203 ? -13.494 36.815 -57.729 1.00 31.30 203 SER A CA 1
ATOM 1693 C C . SER A 1 203 ? -13.690 35.467 -58.475 1.00 31.30 203 SER A C 1
ATOM 1695 O O . SER A 1 203 ? -12.752 34.731 -58.747 1.00 31.30 203 SER A O 1
ATOM 1697 N N . SER A 1 204 ? -14.969 35.176 -58.764 1.00 34.53 204 SER A N 1
ATOM 1698 C CA . SER A 1 204 ? -15.601 34.447 -59.894 1.00 34.53 204 SER A CA 1
ATOM 1699 C C . SER A 1 204 ? -14.919 33.269 -60.628 1.00 34.53 204 SER A C 1
ATOM 1701 O O . SER A 1 204 ? -13.974 33.466 -61.382 1.00 34.53 204 SER A O 1
ATOM 1703 N N . SER A 1 205 ? -15.600 32.112 -60.697 1.00 31.30 205 SER A N 1
ATOM 1704 C CA . SER A 1 205 ? -16.490 31.773 -61.835 1.00 31.30 205 SER A CA 1
ATOM 1705 C C . SER A 1 205 ? -17.228 30.420 -61.671 1.00 31.30 205 SER A C 1
ATOM 1707 O O . SER A 1 205 ? -16.633 29.399 -61.363 1.00 31.30 205 SER A O 1
ATOM 1709 N N . SER A 1 206 ? -18.553 30.473 -61.884 1.00 30.97 206 SER A N 1
ATOM 1710 C CA . SER A 1 206 ? -19.432 29.495 -62.561 1.00 30.97 206 SER A CA 1
ATOM 1711 C C . SER A 1 206 ? -19.257 27.983 -62.308 1.00 30.97 206 SER A C 1
ATOM 1713 O O . SER A 1 206 ? -18.339 27.383 -62.851 1.00 30.97 206 SER A O 1
ATOM 1715 N N . THR A 1 207 ? -20.261 27.330 -61.694 1.00 29.83 207 THR A N 1
ATOM 1716 C CA . THR A 1 207 ? -21.196 26.382 -62.365 1.00 29.83 207 THR A CA 1
ATOM 1717 C C . THR A 1 207 ? -22.402 26.080 -61.448 1.00 29.83 207 THR A C 1
ATOM 1719 O O . THR A 1 207 ? -22.250 25.903 -60.244 1.00 29.83 207 THR A O 1
ATOM 1722 N N . ARG A 1 208 ? -23.611 26.077 -62.031 1.00 34.31 208 ARG A N 1
ATOM 1723 C CA . ARG A 1 208 ? -24.925 25.765 -61.428 1.00 34.31 208 ARG A CA 1
ATOM 1724 C C . ARG A 1 208 ? -25.074 24.277 -61.074 1.00 34.31 208 ARG A C 1
ATOM 1726 O O . ARG A 1 208 ? -24.747 23.461 -61.927 1.00 34.31 208 ARG A O 1
ATOM 1733 N N . GLN A 1 209 ? -25.738 23.958 -59.956 1.00 31.17 209 GLN A N 1
ATOM 1734 C CA . GLN A 1 209 ? -26.928 23.079 -59.920 1.00 31.17 209 GLN A CA 1
ATOM 1735 C C . GLN A 1 209 ? -27.591 23.039 -58.527 1.00 31.17 209 GLN A C 1
ATOM 1737 O O . GLN A 1 209 ? -26.948 23.273 -57.508 1.00 31.17 209 GLN A O 1
ATOM 1742 N N . ASP A 1 210 ? -28.904 22.818 -58.540 1.00 39.72 210 ASP A N 1
ATOM 1743 C CA . ASP A 1 210 ? -29.903 23.010 -57.482 1.00 39.72 210 ASP A CA 1
ATOM 1744 C C . ASP A 1 210 ? -29.842 22.015 -56.300 1.00 39.72 210 ASP A C 1
ATOM 1746 O O . ASP A 1 210 ? -29.574 20.836 -56.507 1.00 39.72 210 ASP A O 1
ATOM 1750 N N . HIS A 1 211 ? -30.177 22.466 -55.076 1.00 34.50 211 HIS A N 1
ATOM 1751 C CA . HIS A 1 211 ? -31.353 22.016 -54.290 1.00 34.50 211 HIS A CA 1
ATOM 1752 C C . HIS A 1 211 ? -31.266 22.236 -52.758 1.00 34.50 211 HIS A C 1
ATOM 1754 O O . HIS A 1 211 ? -30.366 21.775 -52.067 1.00 34.50 211 HIS A O 1
ATOM 1760 N N . SER A 1 212 ? -32.376 22.783 -52.247 1.00 34.78 212 SER A N 1
ATOM 1761 C CA . SER A 1 212 ? -33.013 22.581 -50.932 1.00 34.78 212 SER A CA 1
ATOM 1762 C C . SER A 1 212 ? -32.480 23.304 -49.683 1.00 34.78 212 SER A C 1
ATOM 1764 O O . SER A 1 212 ? -31.362 23.147 -49.208 1.00 34.78 212 SER A O 1
ATOM 1766 N N . SER A 1 213 ? -33.394 24.103 -49.137 1.00 43.84 213 SER A N 1
ATOM 1767 C CA . SER A 1 213 ? -33.326 24.935 -47.948 1.00 43.84 213 SER A CA 1
ATOM 1768 C C . SER A 1 213 ? -33.857 24.201 -46.712 1.00 43.84 213 SER A C 1
ATOM 1770 O O . SER A 1 213 ? -35.064 24.009 -46.608 1.00 43.84 213 SER A O 1
ATOM 1772 N N . THR A 1 214 ? -32.996 23.892 -45.744 1.00 44.09 214 THR A N 1
ATOM 1773 C CA . THR A 1 214 ? -33.350 23.686 -44.322 1.00 44.09 214 THR A CA 1
ATOM 1774 C C . THR A 1 214 ? -32.062 23.763 -43.500 1.00 44.09 214 THR A C 1
ATOM 1776 O O . THR A 1 214 ? -31.313 22.794 -43.444 1.00 44.09 214 THR A O 1
ATOM 1779 N N . GLY A 1 215 ? -31.755 24.910 -42.887 1.00 42.12 215 GLY A N 1
ATOM 1780 C CA . GLY A 1 215 ? -30.518 25.026 -42.093 1.00 42.12 215 GLY A CA 1
ATOM 1781 C C . GLY A 1 215 ? -30.335 26.294 -41.258 1.00 42.12 215 GLY A C 1
ATOM 1782 O O . GLY A 1 215 ? -29.443 26.335 -40.419 1.00 42.12 215 GLY A O 1
ATOM 1783 N N . ALA A 1 216 ? -31.176 27.319 -41.422 1.00 41.97 216 ALA A N 1
ATOM 1784 C CA . ALA A 1 216 ? -30.984 28.590 -40.718 1.00 41.97 216 ALA A CA 1
ATOM 1785 C C . ALA A 1 216 ? -31.580 28.635 -39.291 1.00 41.97 216 ALA A C 1
ATOM 1787 O O . ALA A 1 216 ? -31.168 29.474 -38.495 1.00 41.97 216 ALA A O 1
ATOM 1788 N N . ASP A 1 217 ? -32.489 27.723 -38.927 1.00 51.12 217 ASP A N 1
ATOM 1789 C CA . ASP A 1 217 ? -33.216 27.792 -37.642 1.00 51.12 217 ASP A CA 1
ATOM 1790 C C . ASP A 1 217 ? -32.532 27.063 -36.467 1.00 51.12 217 ASP A C 1
ATOM 1792 O O . ASP A 1 217 ? -32.822 27.339 -35.301 1.00 51.12 217 ASP A O 1
ATOM 1796 N N . ALA A 1 218 ? -31.592 26.150 -36.739 1.00 50.38 218 ALA A N 1
ATOM 1797 C CA . ALA A 1 218 ? -30.887 25.402 -35.690 1.00 50.38 218 ALA A CA 1
ATOM 1798 C C . ALA A 1 218 ? -29.780 26.241 -35.023 1.00 50.38 218 ALA A C 1
ATOM 1800 O O . ALA A 1 218 ? -29.685 26.287 -33.797 1.00 50.38 218 ALA A O 1
ATOM 1801 N N . SER A 1 219 ? -29.021 27.000 -35.823 1.00 54.78 219 SER A N 1
ATOM 1802 C CA . SER A 1 219 ? -27.899 27.823 -35.344 1.00 54.78 219 SER A CA 1
ATOM 1803 C C . SER A 1 219 ? -28.341 28.963 -34.412 1.00 54.78 219 SER A C 1
ATOM 1805 O O . SER A 1 219 ? -27.638 29.309 -33.460 1.00 54.78 219 SER A O 1
ATOM 1807 N N . TYR A 1 220 ? -29.537 29.521 -34.628 1.00 64.94 220 TYR A N 1
ATOM 1808 C CA . TYR A 1 220 ? -30.071 30.577 -33.766 1.00 64.94 220 TYR A CA 1
ATOM 1809 C C . TYR A 1 220 ? -30.572 30.034 -32.416 1.00 64.94 220 TYR A C 1
ATOM 1811 O O . TYR A 1 220 ? -30.426 30.692 -31.384 1.00 64.94 220 TYR A O 1
ATOM 1819 N N . ARG A 1 221 ? -31.115 28.806 -32.390 1.00 62.28 221 ARG A N 1
ATOM 1820 C CA . ARG A 1 221 ? -31.566 28.149 -31.151 1.00 62.28 221 ARG A CA 1
ATOM 1821 C C . ARG A 1 221 ? -30.404 27.706 -30.263 1.00 62.28 221 ARG A C 1
ATOM 1823 O O . ARG A 1 221 ? -30.533 27.804 -29.045 1.00 62.28 221 ARG A O 1
ATOM 1830 N N . GLU A 1 222 ? -29.281 27.282 -30.839 1.00 64.25 222 GLU A N 1
ATOM 1831 C CA . GLU A 1 222 ? -28.078 26.934 -30.066 1.00 64.25 222 GLU A CA 1
ATOM 1832 C C . GLU A 1 222 ? -27.424 28.161 -29.426 1.00 64.25 222 GLU A C 1
ATOM 1834 O O . GLU A 1 222 ? -27.187 28.157 -28.220 1.00 64.25 222 GLU A O 1
ATOM 1839 N N . ARG A 1 223 ? -27.269 29.267 -30.168 1.00 64.56 223 ARG A N 1
ATOM 1840 C CA . ARG A 1 223 ? -26.715 30.513 -29.603 1.00 64.56 223 ARG A CA 1
ATOM 1841 C C . ARG A 1 223 ? -27.592 31.125 -28.513 1.00 64.56 223 ARG A C 1
ATOM 1843 O O . ARG A 1 223 ? -27.083 31.751 -27.586 1.00 64.56 223 ARG A O 1
ATOM 1850 N N . LYS A 1 224 ? -28.916 30.957 -28.605 1.00 69.06 224 LYS A N 1
ATOM 1851 C CA . LYS A 1 224 ? -29.831 31.415 -27.552 1.00 69.06 224 LYS A CA 1
ATOM 1852 C C . LYS A 1 224 ? -29.699 30.570 -26.280 1.00 69.06 224 LYS A C 1
ATOM 1854 O O . LYS A 1 224 ?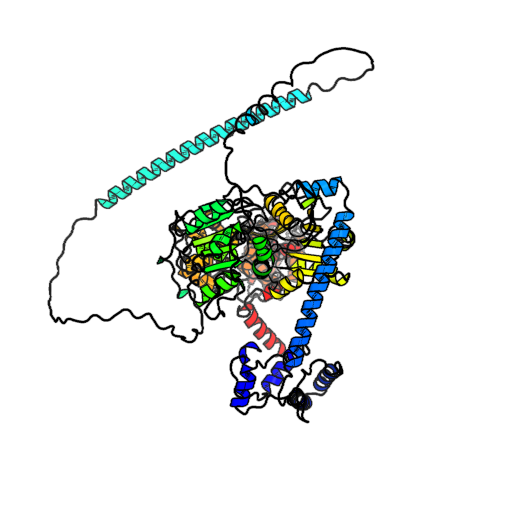 -29.673 31.144 -25.195 1.00 69.06 224 LYS A O 1
ATOM 1859 N N . LYS A 1 225 ? -29.544 29.246 -26.410 1.00 72.06 225 LYS A N 1
ATOM 1860 C CA . LYS A 1 225 ? -29.303 28.350 -25.267 1.00 72.06 225 LYS A CA 1
ATOM 1861 C C . LYS A 1 225 ? -27.959 28.622 -24.592 1.00 72.06 225 LYS A C 1
ATOM 1863 O O . LYS A 1 225 ? -27.937 28.743 -23.376 1.00 72.06 225 LYS A O 1
ATOM 1868 N N . GLU A 1 226 ? -26.875 28.811 -25.347 1.00 68.50 226 GLU A N 1
ATOM 1869 C CA . GLU A 1 226 ? -25.561 29.141 -24.765 1.00 68.50 226 GLU A CA 1
ATOM 1870 C C . GLU A 1 226 ? -25.579 30.452 -23.969 1.00 68.50 226 GLU A C 1
ATOM 1872 O O . GLU A 1 226 ? -25.018 30.523 -22.874 1.00 68.50 226 GLU A O 1
ATOM 1877 N N . ASN A 1 227 ? -26.273 31.478 -24.470 1.00 71.94 227 ASN A N 1
ATOM 1878 C CA . ASN A 1 227 ? -26.389 32.755 -23.765 1.00 71.94 227 ASN A CA 1
ATOM 1879 C C . ASN A 1 227 ? -27.261 32.658 -22.498 1.00 71.94 227 ASN A C 1
ATOM 1881 O O . ASN A 1 227 ? -26.959 33.314 -21.501 1.00 71.94 227 ASN A O 1
ATOM 1885 N N . GLU A 1 228 ? -28.313 31.832 -22.503 1.00 75.56 228 GLU A N 1
ATOM 1886 C CA . GLU A 1 228 ? -29.126 31.565 -21.307 1.00 75.56 228 GLU A CA 1
ATOM 1887 C C . GLU A 1 228 ? -28.330 30.779 -20.249 1.00 75.56 228 GLU A C 1
ATOM 1889 O O . GLU A 1 228 ? -28.373 31.130 -19.068 1.00 75.56 228 GLU A O 1
ATOM 1894 N N . THR A 1 229 ? -27.522 29.794 -20.660 1.00 74.69 229 THR A N 1
ATOM 1895 C CA . THR A 1 229 ? -26.657 29.021 -19.752 1.00 74.69 229 THR A CA 1
ATOM 1896 C C . THR A 1 229 ? -25.546 29.882 -19.141 1.00 74.69 229 THR A C 1
ATOM 1898 O O . THR A 1 229 ? -25.333 29.836 -17.929 1.00 74.69 229 THR A O 1
ATOM 1901 N N . GLN A 1 230 ? -24.896 30.752 -19.924 1.00 74.88 230 GLN A N 1
ATOM 1902 C CA . GLN A 1 230 ? -23.903 31.696 -19.387 1.00 74.88 230 GLN A CA 1
ATOM 1903 C C . GLN A 1 230 ? -24.515 32.730 -18.427 1.00 74.88 230 GLN A C 1
ATOM 1905 O O . GLN A 1 230 ? -23.849 33.179 -17.489 1.00 74.88 230 GLN A O 1
ATOM 1910 N N . GLY A 1 231 ? -25.779 33.114 -18.636 1.00 81.19 231 GLY A N 1
ATOM 1911 C CA . GLY A 1 231 ? -26.515 33.988 -17.722 1.00 81.19 231 GLY A CA 1
ATOM 1912 C C . GLY A 1 231 ? -26.787 33.333 -16.365 1.00 81.19 231 GLY A C 1
ATOM 1913 O O . GLY A 1 231 ? -26.592 33.971 -15.328 1.00 81.19 231 GLY A O 1
ATOM 1914 N N . GLN A 1 232 ? -27.176 32.054 -16.366 1.00 79.31 232 GLN A N 1
ATOM 1915 C CA . GLN A 1 232 ? -27.433 31.280 -15.146 1.00 79.31 232 GLN A CA 1
ATOM 1916 C C . GLN A 1 232 ? -26.153 31.044 -14.332 1.00 79.31 232 GLN A C 1
ATOM 1918 O O . GLN A 1 232 ? -26.147 31.322 -13.133 1.00 79.31 232 GLN A O 1
ATOM 1923 N N . GLU A 1 233 ? -25.039 30.673 -14.976 1.00 78.06 233 GLU A N 1
ATOM 1924 C CA . GLU A 1 233 ? -23.747 30.510 -14.286 1.00 78.06 233 GLU A CA 1
ATOM 1925 C C . GLU A 1 233 ? -23.251 31.806 -13.626 1.00 78.06 233 GLU A C 1
ATOM 1927 O O . GLU A 1 233 ? -22.628 31.777 -12.560 1.00 78.06 233 GLU A O 1
ATOM 1932 N N . ARG A 1 234 ? -23.496 32.969 -14.248 1.00 78.56 234 ARG A N 1
ATOM 1933 C CA . ARG A 1 234 ? -23.117 34.262 -13.656 1.00 78.56 234 ARG A CA 1
ATOM 1934 C C . ARG A 1 234 ? -23.952 34.589 -12.419 1.00 78.56 234 ARG A C 1
ATOM 1936 O O . ARG A 1 234 ? -23.382 35.059 -11.436 1.00 78.56 234 ARG A O 1
ATOM 1943 N N . GLN A 1 235 ? -25.257 34.313 -12.443 1.00 80.88 235 GLN A N 1
ATOM 1944 C CA . GLN A 1 235 ? -26.129 34.527 -11.282 1.00 80.88 235 GLN A CA 1
ATOM 1945 C C . GLN A 1 235 ? -25.802 33.580 -10.122 1.00 80.88 235 GLN A C 1
ATOM 1947 O O . GLN A 1 235 ? -25.839 33.997 -8.964 1.00 80.88 235 GLN A O 1
ATOM 1952 N N . GLU A 1 236 ? -25.440 32.331 -10.412 1.00 83.69 236 GLU A N 1
ATOM 1953 C CA . GLU A 1 236 ? -25.039 31.358 -9.392 1.00 83.69 236 GLU A CA 1
ATOM 1954 C C . GLU A 1 236 ? -23.720 31.765 -8.716 1.00 83.69 236 GLU A C 1
ATOM 1956 O O . GLU A 1 236 ? -23.658 31.854 -7.489 1.00 83.69 236 GLU A O 1
ATOM 1961 N N . LYS A 1 237 ? -22.716 32.191 -9.498 1.00 82.00 237 LYS A N 1
ATOM 1962 C CA . LYS A 1 237 ? -21.453 32.738 -8.964 1.00 82.00 237 LYS A CA 1
ATOM 1963 C C . LYS A 1 237 ? -21.642 34.010 -8.133 1.00 82.00 237 LYS A C 1
ATOM 1965 O O . LYS A 1 237 ? -20.865 34.261 -7.210 1.00 82.00 237 LYS A O 1
ATOM 1970 N N . GLU A 1 238 ? -22.637 34.843 -8.443 1.00 83.81 238 GLU A N 1
ATOM 1971 C CA . GLU A 1 238 ? -22.970 36.010 -7.615 1.00 83.81 238 GLU A CA 1
ATOM 1972 C C . GLU A 1 238 ? -23.662 35.623 -6.303 1.00 83.81 238 GLU A C 1
ATOM 1974 O O . GLU A 1 238 ? -23.336 36.205 -5.264 1.00 83.81 238 GLU A O 1
ATOM 1979 N N . ARG A 1 239 ? -24.547 34.615 -6.315 1.00 85.38 239 ARG A N 1
ATOM 1980 C CA . ARG A 1 239 ? -25.166 34.072 -5.093 1.00 85.38 239 ARG A CA 1
ATOM 1981 C C . ARG A 1 239 ? -24.132 33.456 -4.158 1.00 85.38 239 ARG A C 1
ATOM 1983 O O . ARG A 1 239 ? -24.104 33.823 -2.986 1.00 85.38 239 ARG A O 1
ATOM 1990 N N . GLU A 1 240 ? -23.219 32.636 -4.677 1.00 82.69 240 GLU A N 1
ATOM 1991 C CA . GLU A 1 240 ? -22.131 32.045 -3.884 1.00 82.69 240 GLU A CA 1
ATOM 1992 C C . GLU A 1 240 ? -21.240 33.120 -3.240 1.00 82.69 240 GLU A C 1
ATOM 1994 O O . GLU A 1 240 ? -20.882 33.033 -2.065 1.00 82.69 240 GLU A O 1
ATOM 1999 N N . ARG A 1 241 ? -20.925 34.198 -3.974 1.00 83.81 241 ARG A N 1
ATOM 2000 C CA . ARG A 1 241 ? -20.157 35.333 -3.432 1.00 83.81 241 ARG A CA 1
ATOM 2001 C C . ARG A 1 241 ? -20.901 36.086 -2.332 1.00 83.81 241 ARG A C 1
ATOM 2003 O O . ARG A 1 241 ? -20.246 36.662 -1.459 1.00 83.81 241 ARG A O 1
ATOM 2010 N N . HIS A 1 242 ? -22.230 36.134 -2.385 1.00 85.44 242 HIS A N 1
ATOM 2011 C CA . HIS A 1 242 ? -23.038 36.775 -1.352 1.00 85.44 242 HIS A CA 1
ATOM 2012 C C . HIS A 1 242 ? -23.109 35.908 -0.089 1.00 85.44 242 HIS A C 1
ATOM 2014 O O . HIS A 1 242 ? -22.851 36.411 1.005 1.00 85.44 242 HIS A O 1
ATOM 2020 N N . GLU A 1 243 ? -23.330 34.599 -0.239 1.00 83.69 243 GLU A N 1
ATOM 2021 C CA . GLU A 1 243 ? -23.333 33.645 0.878 1.00 83.69 243 GLU A CA 1
ATOM 2022 C C . GLU A 1 243 ? -21.976 33.582 1.597 1.00 83.69 243 GLU A C 1
ATOM 2024 O O . GLU A 1 243 ? -21.921 33.543 2.830 1.00 83.69 243 GLU A O 1
ATOM 2029 N N . ASP A 1 244 ? -20.867 33.650 0.854 1.00 85.00 244 ASP A N 1
ATOM 2030 C CA . ASP A 1 244 ? -19.520 33.631 1.434 1.00 85.00 244 ASP A CA 1
ATOM 2031 C C . ASP A 1 244 ? -19.199 34.924 2.216 1.00 85.00 244 ASP A C 1
ATOM 2033 O O . ASP A 1 244 ? -18.512 34.902 3.245 1.00 85.00 244 ASP A O 1
ATOM 2037 N N . LYS A 1 245 ? -19.754 36.068 1.787 1.00 84.12 245 LYS A N 1
ATOM 2038 C CA . LYS A 1 245 ? -19.677 37.332 2.542 1.00 84.12 245 LYS A CA 1
ATOM 2039 C C . LYS A 1 245 ? -20.495 37.274 3.832 1.00 84.12 245 LYS A C 1
ATOM 2041 O O . LYS A 1 245 ? -20.009 37.739 4.867 1.00 84.12 245 LYS A O 1
ATOM 2046 N N . ASP A 1 246 ? -21.687 36.684 3.794 1.00 84.50 246 ASP A N 1
ATOM 2047 C CA . ASP A 1 246 ? -22.548 36.555 4.971 1.00 84.50 246 ASP A CA 1
ATOM 2048 C C . ASP A 1 246 ? -21.965 35.572 6.000 1.00 84.50 246 ASP A C 1
ATOM 2050 O O . ASP A 1 246 ? -21.931 35.889 7.194 1.00 84.50 246 ASP A O 1
ATOM 2054 N N . LYS A 1 247 ? -21.367 34.454 5.558 1.00 84.75 247 LYS A N 1
ATOM 2055 C CA . LYS A 1 247 ? -20.602 33.540 6.431 1.00 84.75 247 LYS A CA 1
ATOM 2056 C C . LYS A 1 247 ? -19.434 34.241 7.124 1.00 84.75 247 LYS A C 1
ATOM 2058 O O . LYS A 1 247 ? -19.324 34.179 8.349 1.00 84.75 247 LYS A O 1
ATOM 2063 N N . LYS A 1 248 ? -18.608 34.987 6.378 1.00 85.31 248 LYS A N 1
ATOM 2064 C CA . LYS A 1 248 ? -17.475 35.742 6.952 1.00 85.31 248 LYS A CA 1
ATOM 2065 C C . LYS A 1 248 ? -17.923 36.786 7.975 1.00 85.31 248 LYS A C 1
ATOM 2067 O O . LYS A 1 248 ? -17.241 36.996 8.980 1.00 85.31 248 LYS A O 1
ATOM 2072 N N . ARG A 1 249 ? -19.077 37.427 7.759 1.00 84.25 249 ARG A N 1
ATOM 2073 C CA . ARG A 1 249 ? -19.663 38.374 8.720 1.00 84.25 249 ARG A CA 1
ATOM 2074 C C . ARG A 1 249 ? -20.139 37.668 9.992 1.00 84.25 249 ARG A C 1
ATOM 2076 O O . ARG A 1 249 ? -19.925 38.184 11.090 1.00 84.25 249 ARG A O 1
ATOM 2083 N N . HIS A 1 250 ? -20.735 36.485 9.858 1.00 85.06 250 HIS A N 1
ATOM 2084 C CA . HIS A 1 250 ? -21.228 35.705 10.990 1.00 85.06 250 HIS A CA 1
ATOM 2085 C C . HIS A 1 250 ? -20.092 35.161 11.876 1.00 85.06 250 HIS A C 1
ATOM 2087 O O . HIS A 1 250 ? -20.202 35.200 13.106 1.00 85.06 250 HIS A O 1
ATOM 2093 N N . ASP A 1 251 ? -18.978 34.733 11.275 1.00 81.38 251 ASP A N 1
ATOM 2094 C CA . ASP A 1 251 ? -17.793 34.258 12.002 1.00 81.38 251 ASP A CA 1
ATOM 2095 C C . ASP A 1 251 ? -17.066 35.386 12.742 1.00 81.38 251 ASP A C 1
ATOM 2097 O O . ASP A 1 251 ? -16.632 35.203 13.883 1.00 81.38 251 ASP A O 1
ATOM 2101 N N . ARG A 1 252 ? -16.995 36.585 12.148 1.00 83.19 252 ARG A N 1
ATOM 2102 C CA . ARG A 1 252 ? -16.401 37.762 12.802 1.00 83.19 252 ARG A CA 1
ATOM 2103 C C . ARG A 1 252 ? -17.164 38.146 14.073 1.00 83.19 252 ARG A C 1
ATOM 2105 O O . ARG A 1 252 ? -16.553 38.303 15.126 1.00 83.19 252 ARG A O 1
ATOM 2112 N N . ASN A 1 253 ? -18.497 38.167 14.001 1.00 82.44 253 ASN A N 1
ATOM 2113 C CA . ASN A 1 253 ? -19.358 38.438 15.157 1.00 82.44 253 ASN A CA 1
ATOM 2114 C C . ASN A 1 253 ? -19.256 37.348 16.240 1.00 82.44 253 ASN A C 1
ATOM 2116 O O . ASN A 1 253 ? -19.386 37.633 17.433 1.00 82.44 253 ASN A O 1
ATOM 2120 N N . ARG A 1 254 ? -19.037 36.085 15.848 1.00 80.00 254 ARG A N 1
ATOM 2121 C CA . ARG A 1 254 ? -18.841 34.977 16.793 1.00 80.00 254 ARG A CA 1
ATOM 2122 C C . ARG A 1 254 ? -17.519 35.116 17.548 1.00 80.00 254 ARG A C 1
ATOM 2124 O O . ARG A 1 254 ? -17.503 34.882 18.754 1.00 80.00 254 ARG A O 1
ATOM 2131 N N . LYS A 1 255 ? -16.452 35.535 16.862 1.00 81.38 255 LYS A N 1
ATOM 2132 C CA . LYS A 1 255 ? -15.133 35.763 17.463 1.00 81.38 255 LYS A CA 1
ATOM 2133 C C . LYS A 1 255 ? -15.154 36.923 18.463 1.00 81.38 255 LYS A C 1
ATOM 2135 O O . LYS A 1 255 ? -14.749 36.735 19.601 1.00 81.38 255 LYS A O 1
ATOM 2140 N N . GLU A 1 256 ? -15.773 38.050 18.108 1.00 82.00 256 GLU A N 1
ATOM 2141 C CA . GLU A 1 256 ? -15.921 39.198 19.022 1.00 82.00 256 GLU A CA 1
ATOM 2142 C C . GLU A 1 256 ? -16.716 38.855 20.297 1.00 82.00 256 GLU A C 1
ATOM 2144 O O . GLU A 1 256 ? -16.384 39.317 21.389 1.00 82.00 256 GLU A O 1
ATOM 2149 N N . ARG A 1 257 ? -17.741 37.995 20.197 1.00 79.50 257 ARG A N 1
ATOM 2150 C CA . ARG A 1 257 ? -18.492 37.510 21.371 1.00 79.50 257 ARG A CA 1
ATOM 2151 C C . ARG A 1 257 ? -17.683 36.569 22.263 1.00 79.50 257 ARG A C 1
ATOM 2153 O O . ARG A 1 257 ? -17.952 36.509 23.462 1.00 79.50 257 ARG A O 1
ATOM 2160 N N . GLN A 1 258 ? -16.750 35.814 21.688 1.00 78.12 258 GLN A N 1
ATOM 2161 C CA . GLN A 1 258 ? -15.863 34.922 22.432 1.00 78.12 258 GLN A CA 1
ATOM 2162 C C . GLN A 1 258 ? -14.833 35.746 23.219 1.00 78.12 258 GLN A C 1
ATOM 2164 O O . GLN A 1 258 ? -14.715 35.571 24.430 1.00 78.12 258 GLN A O 1
ATOM 2169 N N . ASP A 1 259 ? -14.215 36.731 22.564 1.00 78.06 259 ASP A N 1
ATOM 2170 C CA . ASP A 1 259 ? -13.191 37.594 23.162 1.00 78.06 259 ASP A CA 1
ATOM 2171 C C . ASP A 1 259 ? -13.764 38.430 24.331 1.00 78.06 259 ASP A C 1
ATOM 2173 O O . ASP A 1 259 ? -13.167 38.501 25.406 1.00 78.06 259 ASP A O 1
ATOM 2177 N N . GLN A 1 260 ? -14.998 38.944 24.208 1.00 76.06 260 GLN A N 1
ATOM 2178 C CA . GLN A 1 260 ? -15.693 39.627 25.317 1.00 76.06 260 GLN A CA 1
ATOM 2179 C C . GLN A 1 260 ? -16.031 38.704 26.503 1.00 76.06 260 GLN A C 1
ATOM 2181 O O . GLN A 1 260 ? -16.211 39.170 27.634 1.00 76.06 260 GLN A O 1
ATOM 2186 N N . LYS A 1 261 ? -16.167 37.394 26.267 1.00 75.31 261 LYS A N 1
ATOM 2187 C CA . LYS A 1 261 ? -16.465 36.411 27.318 1.00 75.31 261 LYS A CA 1
ATOM 2188 C C . LYS A 1 261 ? -15.206 36.042 28.102 1.00 75.31 261 LYS A C 1
ATOM 2190 O O . LYS A 1 261 ? -15.291 35.839 29.315 1.00 75.31 261 LYS A O 1
ATOM 2195 N N . ASP A 1 262 ? -14.062 36.022 27.430 1.00 70.00 262 ASP A N 1
ATOM 2196 C CA . ASP A 1 262 ? -12.768 35.707 28.031 1.00 70.00 262 ASP A CA 1
ATOM 2197 C C . ASP A 1 262 ? -12.199 36.898 28.828 1.00 70.00 262 ASP A C 1
ATOM 2199 O O . ASP A 1 262 ? -11.668 36.696 29.925 1.00 70.00 262 ASP A O 1
ATOM 2203 N N . GLU A 1 263 ? -12.455 38.143 28.402 1.00 65.06 263 GLU A N 1
ATOM 2204 C CA . GLU A 1 263 ? -12.163 39.349 29.203 1.00 65.06 263 GLU A CA 1
ATOM 2205 C C . GLU A 1 263 ? -12.995 39.440 30.495 1.00 65.06 263 GLU A C 1
ATOM 2207 O O . GLU A 1 263 ? -12.536 39.967 31.512 1.00 65.06 263 GLU A O 1
ATOM 2212 N N . ARG A 1 264 ? -14.225 38.905 30.503 1.00 58.75 264 ARG A N 1
ATOM 2213 C CA . ARG A 1 264 ? -15.064 38.879 31.716 1.00 58.75 264 ARG A CA 1
ATOM 2214 C C . ARG A 1 264 ? -14.630 37.816 32.725 1.00 58.75 264 ARG A C 1
ATOM 2216 O O . ARG A 1 264 ? -14.857 38.006 33.916 1.00 58.75 264 ARG A O 1
ATOM 2223 N N . LYS A 1 265 ? -13.984 36.731 32.284 1.00 55.41 265 LYS A N 1
ATOM 2224 C CA . LYS A 1 265 ? -13.455 35.683 33.178 1.00 55.41 265 LYS A CA 1
ATOM 2225 C C . LYS A 1 265 ? -12.135 36.059 33.844 1.00 55.41 265 LYS A C 1
ATOM 2227 O O . LYS A 1 265 ? -11.851 35.569 34.930 1.00 55.41 265 LYS A O 1
ATOM 2232 N N . THR A 1 266 ? -11.348 36.940 33.235 1.00 46.38 266 THR A N 1
ATOM 2233 C CA . THR A 1 266 ? -10.042 37.358 33.771 1.00 46.38 266 THR A CA 1
ATOM 2234 C C . THR A 1 266 ? -10.135 38.439 34.851 1.00 46.38 266 THR A C 1
ATOM 2236 O O . THR A 1 266 ? -9.157 38.678 35.550 1.00 46.38 266 THR A O 1
ATOM 2239 N N . LYS A 1 267 ? -11.310 39.051 35.062 1.00 45.75 267 LYS A N 1
ATOM 2240 C CA . LYS A 1 267 ? -11.528 40.078 36.100 1.00 45.75 267 LYS A CA 1
ATOM 2241 C C . LYS A 1 267 ? -12.170 39.580 37.403 1.00 45.75 267 LYS A C 1
ATOM 2243 O O . LYS A 1 267 ? -12.386 40.396 38.291 1.00 45.75 267 LYS A O 1
ATOM 2248 N N . SER A 1 268 ? -12.464 38.284 37.556 1.00 39.75 268 SER A N 1
ATOM 2249 C CA . SER A 1 268 ? -13.186 37.765 38.736 1.00 39.75 268 SER A CA 1
ATOM 2250 C C . SER A 1 268 ? -12.378 36.844 39.661 1.00 39.75 268 SER A C 1
ATOM 2252 O O . SER A 1 268 ? -12.980 36.133 40.461 1.00 39.75 268 SER A O 1
ATOM 2254 N N . SER A 1 269 ? -11.044 36.807 39.575 1.00 38.72 269 SER A N 1
ATOM 2255 C CA . SER A 1 269 ? -10.222 35.934 40.432 1.00 38.72 269 SER A CA 1
ATOM 2256 C C . SER A 1 269 ? -9.007 36.657 41.018 1.00 38.72 269 SER A C 1
ATOM 2258 O O . SER A 1 269 ? -7.866 36.371 40.659 1.00 38.72 269 SER A O 1
ATOM 2260 N N . SER A 1 270 ? -9.244 37.598 41.929 1.00 37.19 270 SER A N 1
ATOM 2261 C CA . SER A 1 270 ? -8.198 38.115 42.817 1.00 37.19 270 SER A CA 1
ATOM 2262 C C . SER A 1 270 ? -8.807 38.717 44.084 1.00 37.19 270 SER A C 1
ATOM 2264 O O . SER A 1 270 ? -8.929 39.930 44.177 1.00 37.19 270 SER A O 1
ATOM 2266 N N . GLU A 1 271 ? -9.206 37.870 45.031 1.00 36.16 271 GLU A N 1
ATOM 2267 C CA . GLU A 1 271 ? -9.346 38.189 46.463 1.00 36.16 271 GLU A CA 1
ATOM 2268 C C . GLU A 1 271 ? -9.739 36.899 47.202 1.00 36.16 271 GLU A C 1
ATOM 2270 O O . GLU A 1 271 ? -10.852 36.418 47.032 1.00 36.16 271 GLU A O 1
ATOM 2275 N N . ASP A 1 272 ? -8.803 36.259 47.914 1.00 35.59 272 ASP A N 1
ATOM 2276 C CA . ASP A 1 272 ? -8.872 36.122 49.381 1.00 35.59 272 ASP A CA 1
ATOM 2277 C C . ASP A 1 272 ? -7.621 35.401 49.943 1.00 35.59 272 ASP A C 1
ATOM 2279 O O . ASP A 1 272 ? -7.041 34.509 49.321 1.00 35.59 272 ASP A O 1
ATOM 2283 N N . LYS A 1 273 ? -7.166 35.847 51.117 1.00 39.25 273 LYS A N 1
ATOM 2284 C CA . LYS A 1 273 ? -5.934 35.461 51.833 1.00 39.25 273 LYS A CA 1
ATOM 2285 C C . LYS A 1 273 ? -6.211 34.370 52.875 1.00 39.25 273 LYS A C 1
ATOM 2287 O O . LYS A 1 273 ? -7.276 34.356 53.473 1.00 39.25 273 LYS A O 1
ATOM 2292 N N . GLY A 1 274 ? -5.184 33.602 53.278 1.00 32.41 274 GLY A N 1
ATOM 2293 C CA . GLY A 1 274 ? -5.262 32.898 54.573 1.00 32.41 274 GLY A CA 1
ATOM 2294 C C . GLY A 1 274 ? -4.143 31.936 54.999 1.00 32.41 274 GLY A C 1
ATOM 2295 O O . GLY A 1 274 ? -4.354 30.737 54.982 1.00 32.41 274 GLY A O 1
ATOM 2296 N N . LYS A 1 275 ? -3.004 32.491 55.453 1.00 36.44 275 LYS A N 1
ATOM 2297 C CA . LYS A 1 275 ? -2.099 32.085 56.572 1.00 36.44 275 LYS A CA 1
ATOM 2298 C C . LYS A 1 275 ? -1.902 30.599 56.981 1.00 36.44 275 LYS A C 1
ATOM 2300 O O . LYS A 1 275 ? -2.837 29.943 57.418 1.00 36.44 275 LYS A O 1
ATOM 2305 N N . GLY A 1 276 ? -0.625 30.205 57.168 1.00 30.20 276 GLY A N 1
ATOM 2306 C CA . GLY A 1 276 ? -0.246 29.103 58.078 1.00 30.20 276 GLY A CA 1
ATOM 2307 C C . GLY A 1 276 ? 1.245 28.698 58.161 1.00 30.20 276 GLY A C 1
ATOM 2308 O O . GLY A 1 276 ? 1.640 27.760 57.492 1.00 30.20 276 GLY A O 1
ATOM 2309 N N . LYS A 1 277 ? 2.016 29.398 59.015 1.00 32.75 277 LYS A N 1
ATOM 2310 C CA . LYS A 1 277 ? 3.197 29.023 59.854 1.00 32.75 277 LYS A CA 1
ATOM 2311 C C . LYS A 1 277 ? 4.273 27.985 59.426 1.00 32.75 277 LYS A C 1
ATOM 2313 O O . LYS A 1 277 ? 4.013 26.792 59.366 1.00 32.75 277 LYS A O 1
ATOM 2318 N N . GLU A 1 278 ? 5.516 28.491 59.362 1.00 37.75 278 GLU A N 1
ATOM 2319 C CA . GLU A 1 278 ? 6.745 28.103 60.112 1.00 37.75 278 GLU A CA 1
ATOM 2320 C C . GLU A 1 278 ? 6.964 26.655 60.608 1.00 37.75 278 GLU A C 1
ATOM 2322 O O . GLU A 1 278 ? 6.259 26.188 61.506 1.00 37.75 278 GLU A O 1
ATOM 2327 N N . LYS A 1 279 ? 8.105 26.060 60.205 1.00 30.28 279 LYS A N 1
ATOM 2328 C CA . LYS A 1 279 ? 9.193 25.676 61.136 1.00 30.28 279 LYS A CA 1
ATOM 2329 C C . LYS A 1 279 ? 10.504 25.298 60.427 1.00 30.28 279 LYS A C 1
ATOM 2331 O O . LYS A 1 279 ? 10.500 24.575 59.437 1.00 30.28 279 LYS A O 1
ATOM 2336 N N . ASP A 1 280 ? 11.594 25.774 61.022 1.00 36.16 280 ASP A N 1
ATOM 2337 C CA . ASP A 1 280 ? 13.010 25.560 60.709 1.00 36.16 280 ASP A CA 1
ATOM 2338 C C . ASP A 1 280 ? 13.480 24.097 60.759 1.00 36.16 280 ASP A C 1
ATOM 2340 O O . ASP A 1 280 ? 12.997 23.315 61.586 1.00 36.16 280 ASP A O 1
ATOM 2344 N N . LYS A 1 281 ? 14.538 23.785 59.992 1.00 31.05 281 LYS A N 1
ATOM 2345 C CA . LYS A 1 281 ? 15.852 23.410 60.558 1.00 31.05 281 LYS A CA 1
ATOM 2346 C C . LYS A 1 281 ? 16.951 23.266 59.493 1.00 31.05 281 LYS A C 1
ATOM 2348 O O . LYS A 1 281 ? 16.736 22.675 58.440 1.00 31.05 281 LYS A O 1
ATOM 2353 N N . ASP A 1 282 ? 18.114 23.799 59.868 1.00 34.25 282 ASP A N 1
ATOM 2354 C CA . ASP A 1 282 ? 19.488 23.608 59.371 1.00 34.25 282 ASP A CA 1
ATOM 2355 C C . ASP A 1 282 ? 19.789 22.168 58.882 1.00 34.25 282 ASP A C 1
ATOM 2357 O O . ASP A 1 282 ? 19.175 21.208 59.338 1.00 34.25 282 ASP A O 1
ATOM 2361 N N . THR A 1 283 ? 20.786 21.859 58.045 1.00 32.41 283 THR A N 1
ATOM 2362 C CA . THR A 1 283 ? 22.217 22.143 58.259 1.00 32.41 283 THR A CA 1
ATOM 2363 C C . THR A 1 283 ? 23.059 21.816 57.011 1.00 32.41 283 THR A C 1
ATOM 2365 O O . THR A 1 283 ? 22.739 20.902 56.257 1.00 32.41 283 THR A O 1
ATOM 2368 N N . ASP A 1 284 ? 24.194 22.510 56.931 1.00 31.45 284 ASP A N 1
ATOM 2369 C CA . ASP A 1 284 ? 25.515 22.082 56.449 1.00 31.45 284 ASP A CA 1
ATOM 2370 C C . ASP A 1 284 ? 25.956 22.133 54.972 1.00 31.45 284 ASP A C 1
ATOM 2372 O O . ASP A 1 284 ? 25.491 21.452 54.061 1.00 31.45 284 ASP A O 1
ATOM 2376 N N . LYS A 1 285 ? 27.005 22.953 54.837 1.00 38.28 285 LYS A N 1
ATOM 2377 C CA . LYS A 1 285 ? 27.989 23.110 53.771 1.00 38.28 285 LYS A CA 1
ATOM 2378 C C . LYS A 1 285 ? 28.868 21.857 53.656 1.00 38.28 285 LYS A C 1
ATOM 2380 O O . LYS A 1 285 ? 29.267 21.321 54.682 1.00 38.28 285 LYS A O 1
ATOM 2385 N N . GLN A 1 286 ? 29.358 21.556 52.453 1.00 30.08 286 GLN A N 1
ATOM 2386 C CA . GLN A 1 286 ? 30.797 21.675 52.170 1.00 30.08 286 GLN A CA 1
ATOM 2387 C C . GLN A 1 286 ? 31.140 21.508 50.686 1.00 30.08 286 GLN A C 1
ATOM 2389 O O . GLN A 1 286 ? 30.481 20.802 49.928 1.00 30.08 286 GLN A O 1
ATOM 2394 N N . ASP A 1 287 ? 32.195 22.232 50.329 1.00 34.75 287 ASP A N 1
ATOM 2395 C CA . ASP A 1 287 ? 32.783 22.455 49.020 1.00 34.75 287 ASP A CA 1
ATOM 2396 C C . ASP A 1 287 ? 33.431 21.229 48.360 1.00 34.75 287 ASP A C 1
ATOM 2398 O O . ASP A 1 287 ? 34.017 20.371 49.017 1.00 34.75 287 ASP A O 1
ATOM 2402 N N . GLY A 1 288 ? 33.501 21.306 47.026 1.00 30.69 288 GLY A N 1
ATOM 2403 C CA . GLY A 1 288 ? 34.735 21.015 46.296 1.00 30.69 288 GLY A CA 1
ATOM 2404 C C . GLY A 1 288 ? 34.771 19.705 45.509 1.00 30.69 288 GLY A C 1
ATOM 2405 O O . GLY A 1 288 ? 34.921 18.632 46.079 1.00 30.69 288 GLY A O 1
ATOM 2406 N N . LYS A 1 289 ? 34.811 19.808 44.172 1.00 30.42 289 LYS A N 1
ATOM 2407 C CA . LYS A 1 289 ? 36.045 19.670 43.362 1.00 30.42 289 LYS A CA 1
ATOM 2408 C C . LYS A 1 289 ? 35.703 19.313 41.906 1.00 30.42 289 LYS A C 1
ATOM 2410 O O . LYS A 1 289 ? 34.967 18.373 41.633 1.00 30.42 289 LYS A O 1
ATOM 2415 N N . GLN A 1 290 ? 36.273 20.087 40.984 1.00 35.56 290 GLN A N 1
ATOM 2416 C CA . GLN A 1 290 ? 36.298 19.839 39.541 1.00 35.56 290 GLN A CA 1
ATOM 2417 C C . GLN A 1 290 ? 36.892 18.461 39.220 1.00 35.56 290 GLN A C 1
ATOM 2419 O O . GLN A 1 290 ? 37.942 18.110 39.764 1.00 35.56 290 GLN A O 1
ATOM 2424 N N . THR A 1 291 ? 36.300 17.726 38.274 1.00 29.86 291 THR A N 1
ATOM 2425 C CA . THR A 1 291 ? 37.056 16.811 37.404 1.00 29.86 291 THR A CA 1
ATOM 2426 C C . THR A 1 291 ? 36.341 16.612 36.064 1.00 29.86 291 THR A C 1
ATOM 2428 O O . THR A 1 291 ? 35.174 16.242 36.010 1.00 29.86 291 THR A O 1
ATOM 2431 N N . GLU A 1 292 ? 37.096 16.959 35.028 1.00 30.53 292 GLU A N 1
ATOM 2432 C CA . GLU A 1 292 ? 37.075 16.641 33.597 1.00 30.53 292 GLU A CA 1
ATOM 2433 C C . GLU A 1 292 ? 35.969 15.746 33.005 1.00 30.53 292 GLU A C 1
ATOM 2435 O O . GLU A 1 292 ? 35.713 14.616 33.425 1.00 30.53 292 GLU A O 1
ATOM 2440 N N . GLU A 1 293 ? 35.417 16.264 31.901 1.00 36.69 293 GLU A N 1
ATOM 2441 C CA . GLU A 1 293 ? 34.700 15.541 30.855 1.00 36.69 293 GLU A CA 1
ATOM 2442 C C . GLU A 1 293 ? 35.501 14.323 30.375 1.00 36.69 293 GLU A C 1
ATOM 2444 O O . GLU A 1 293 ? 36.574 14.444 29.785 1.00 36.69 293 GLU A O 1
ATOM 2449 N N . SER A 1 294 ? 34.933 13.134 30.562 1.00 29.62 294 SER A N 1
ATOM 2450 C CA . SER A 1 294 ? 35.318 11.944 29.810 1.00 29.62 294 SER A CA 1
ATOM 2451 C C . SER A 1 294 ? 34.070 11.318 29.193 1.00 29.62 294 SER A C 1
ATOM 2453 O O . SER A 1 294 ? 33.056 11.081 29.850 1.00 29.62 294 SER A O 1
ATOM 2455 N N . SER A 1 295 ? 34.144 11.127 27.880 1.00 33.31 295 SER A N 1
ATOM 2456 C CA . SER A 1 295 ? 33.124 10.553 27.007 1.00 33.31 295 SER A CA 1
ATOM 2457 C C . SER A 1 295 ? 32.586 9.217 27.540 1.00 33.31 295 SER A C 1
ATOM 2459 O O . SER A 1 295 ? 33.362 8.418 28.071 1.00 33.31 295 SER A O 1
ATOM 2461 N N . PRO A 1 296 ? 31.289 8.900 27.363 1.00 32.44 296 PRO A N 1
ATOM 2462 C CA . PRO A 1 296 ? 30.747 7.648 27.865 1.00 32.44 296 PRO A CA 1
ATOM 2463 C C . PRO A 1 296 ? 31.318 6.463 27.064 1.00 32.44 296 PRO A C 1
ATOM 2465 O O . PRO A 1 296 ? 31.308 6.493 25.829 1.00 32.44 296 PRO A O 1
ATOM 2468 N N . PRO A 1 297 ? 31.793 5.393 27.727 1.00 34.03 297 PRO A N 1
ATOM 2469 C CA . PRO A 1 297 ? 32.257 4.202 27.037 1.00 34.03 297 PRO A CA 1
ATOM 2470 C C . PRO A 1 297 ? 31.065 3.491 26.392 1.00 34.03 297 PRO A C 1
ATOM 2472 O O . PRO A 1 297 ? 30.020 3.295 27.019 1.00 34.03 297 PRO A O 1
ATOM 2475 N N . ALA A 1 298 ? 31.244 3.077 25.136 1.00 36.88 298 ALA A N 1
ATOM 2476 C CA . ALA A 1 298 ? 30.313 2.246 24.386 1.00 36.88 298 ALA A CA 1
ATOM 2477 C C . ALA A 1 298 ? 30.084 0.911 25.120 1.00 36.88 298 ALA A C 1
ATOM 2479 O O . ALA A 1 298 ? 30.795 -0.073 24.914 1.00 36.88 298 ALA A O 1
ATOM 2480 N N . SER A 1 299 ? 29.099 0.879 26.022 1.00 31.00 299 SER A N 1
ATOM 2481 C CA . SER A 1 299 ? 28.733 -0.334 26.743 1.00 31.00 299 SER A CA 1
ATOM 2482 C C . SER A 1 299 ? 27.930 -1.240 25.811 1.00 31.00 299 SER A C 1
ATOM 2484 O O . SER A 1 299 ? 26.775 -0.957 25.483 1.00 31.00 299 SER A O 1
ATOM 2486 N N . THR A 1 300 ? 28.527 -2.357 25.411 1.00 39.47 300 THR A N 1
ATOM 2487 C CA . THR A 1 300 ? 27.872 -3.504 24.775 1.00 39.47 300 THR A CA 1
ATOM 2488 C C . THR A 1 300 ? 26.997 -4.237 25.796 1.00 39.47 300 THR A C 1
ATOM 2490 O O . THR A 1 300 ? 27.265 -5.370 26.194 1.00 39.47 300 THR A O 1
ATOM 2493 N N . LYS A 1 301 ? 25.926 -3.585 26.264 1.00 34.25 301 LYS A N 1
ATOM 2494 C CA . LYS A 1 301 ? 24.882 -4.273 27.027 1.00 34.25 301 LYS A CA 1
ATOM 2495 C C . LYS A 1 301 ? 24.115 -5.213 26.088 1.00 34.25 301 LYS A C 1
ATOM 2497 O O . LYS A 1 301 ? 23.772 -4.811 24.976 1.00 34.25 301 LYS A O 1
ATOM 2502 N N . PRO A 1 302 ? 23.831 -6.456 26.509 1.00 37.50 302 PRO A N 1
ATOM 2503 C CA . PRO A 1 302 ? 23.036 -7.375 25.715 1.00 37.50 302 PRO A CA 1
ATOM 2504 C C . PRO A 1 302 ? 21.632 -6.800 25.490 1.00 37.50 302 PRO A C 1
ATOM 2506 O O . PRO A 1 302 ? 20.910 -6.495 26.436 1.00 37.50 302 PRO A O 1
ATOM 2509 N N . ALA A 1 303 ? 21.293 -6.669 24.209 1.00 42.34 303 ALA A N 1
ATOM 2510 C CA . ALA A 1 303 ? 19.968 -6.490 23.630 1.00 42.34 303 ALA A CA 1
ATOM 2511 C C . ALA A 1 303 ? 18.789 -6.869 24.565 1.00 42.34 303 ALA A C 1
ATOM 2513 O O . ALA A 1 303 ? 18.611 -8.062 24.851 1.00 42.34 303 ALA A O 1
ATOM 2514 N N . PRO A 1 304 ? 17.953 -5.913 25.025 1.00 39.28 304 PRO A N 1
ATOM 2515 C CA . PRO A 1 304 ? 16.740 -6.232 25.774 1.00 39.28 304 PRO A CA 1
ATOM 2516 C C . PRO A 1 304 ? 15.783 -7.085 24.926 1.00 39.28 304 PRO A C 1
ATOM 2518 O O . PRO A 1 304 ? 15.575 -6.842 23.740 1.00 39.28 304 PRO A O 1
ATOM 2521 N N . LYS A 1 305 ? 15.200 -8.117 25.548 1.00 44.66 305 LYS A N 1
ATOM 2522 C CA . LYS A 1 305 ? 14.475 -9.203 24.863 1.00 44.66 305 LYS A CA 1
ATOM 2523 C C . LYS A 1 305 ? 13.057 -8.869 24.377 1.00 44.66 305 LYS A C 1
ATOM 2525 O O . LYS A 1 305 ? 12.448 -9.728 23.752 1.00 44.66 305 LYS A O 1
ATOM 2530 N N . THR A 1 306 ? 12.536 -7.660 24.588 1.00 47.84 306 THR A N 1
ATOM 2531 C CA . THR A 1 306 ? 11.248 -7.233 24.007 1.00 47.84 306 THR A CA 1
ATOM 2532 C C . THR A 1 306 ? 11.220 -5.722 23.797 1.00 47.84 306 THR A C 1
ATOM 2534 O O . THR A 1 306 ? 11.205 -4.962 24.766 1.00 47.84 306 THR A O 1
ATOM 2537 N N . PHE A 1 307 ? 11.200 -5.309 22.531 1.00 62.88 307 PHE A N 1
ATOM 2538 C CA . PHE A 1 307 ? 10.934 -3.942 22.081 1.00 62.88 307 PHE A CA 1
ATOM 2539 C C . PHE A 1 307 ? 9.528 -3.507 22.526 1.00 62.88 307 PHE A C 1
ATOM 2541 O O . PHE A 1 307 ? 8.568 -4.258 22.356 1.00 62.88 307 PHE A O 1
ATOM 2548 N N . ARG A 1 308 ? 9.402 -2.317 23.127 1.00 74.81 308 ARG A N 1
ATOM 2549 C CA . ARG A 1 308 ? 8.107 -1.724 23.495 1.00 74.81 308 ARG A CA 1
ATOM 2550 C C . ARG A 1 308 ? 8.082 -0.261 23.073 1.00 74.81 308 ARG A C 1
ATOM 2552 O O . ARG A 1 308 ? 8.788 0.550 23.665 1.00 74.81 308 ARG A O 1
ATOM 2559 N N . LEU A 1 309 ? 7.230 0.070 22.100 1.00 82.50 309 LEU A N 1
ATOM 2560 C CA . LEU A 1 309 ? 6.972 1.442 21.631 1.00 82.50 309 LEU A CA 1
ATOM 2561 C C . LEU A 1 309 ? 6.687 2.423 22.780 1.00 82.50 309 LEU A C 1
ATOM 2563 O O . LEU A 1 309 ? 7.099 3.576 22.714 1.00 82.50 309 LEU A O 1
ATOM 2567 N N . ARG A 1 310 ? 6.074 1.945 23.874 1.00 85.44 310 ARG A N 1
ATOM 2568 C CA . ARG A 1 310 ? 5.803 2.725 25.097 1.00 85.44 310 ARG A CA 1
ATOM 2569 C C . ARG A 1 310 ? 7.040 3.408 25.693 1.00 85.44 310 ARG A C 1
ATOM 2571 O O . ARG A 1 310 ? 6.898 4.426 26.369 1.00 85.44 310 ARG A O 1
ATOM 2578 N N . ASN A 1 311 ? 8.231 2.857 25.453 1.00 85.00 311 ASN A N 1
ATOM 2579 C CA . ASN A 1 311 ? 9.487 3.374 25.993 1.00 85.00 311 ASN A CA 1
ATOM 2580 C C . ASN A 1 311 ? 10.010 4.600 25.230 1.00 85.00 311 ASN A C 1
ATOM 2582 O O . ASN A 1 311 ? 10.929 5.255 25.714 1.00 85.00 311 ASN A O 1
ATOM 2586 N N . PHE A 1 312 ? 9.442 4.916 24.065 1.00 86.62 312 PHE A N 1
ATOM 2587 C CA . PHE A 1 312 ? 9.843 6.065 23.264 1.00 86.62 312 PHE A CA 1
ATOM 2588 C C . PHE A 1 312 ? 8.815 7.181 23.402 1.00 86.62 312 PHE A C 1
ATOM 2590 O O . PHE A 1 312 ? 7.607 6.971 23.263 1.00 86.62 312 PHE A O 1
ATOM 2597 N N . ASN A 1 313 ? 9.309 8.378 23.700 1.00 92.44 313 ASN A N 1
ATOM 2598 C CA . ASN A 1 313 ? 8.528 9.600 23.666 1.00 92.44 313 ASN A CA 1
ATOM 2599 C C . ASN A 1 313 ? 9.378 10.701 23.028 1.00 92.44 313 ASN A C 1
ATOM 2601 O O . ASN A 1 313 ? 10.301 11.222 23.648 1.00 92.44 313 ASN A O 1
ATOM 2605 N N . LEU A 1 314 ? 9.064 11.020 21.780 1.00 94.44 314 LEU A N 1
ATOM 2606 C CA . LEU A 1 314 ? 9.721 12.028 20.961 1.00 94.44 314 LEU A CA 1
ATOM 2607 C C . LEU A 1 314 ? 9.001 13.379 21.021 1.00 94.44 314 LEU A C 1
ATOM 2609 O O . LEU A 1 314 ? 9.294 14.252 20.210 1.00 94.44 314 LEU A O 1
ATOM 2613 N N . SER A 1 315 ? 8.080 13.596 21.968 1.00 94.25 315 SER A N 1
ATOM 2614 C CA . SER A 1 315 ? 7.323 14.852 22.064 1.00 94.25 315 SER A CA 1
ATOM 2615 C C . SER A 1 315 ? 8.219 16.095 22.148 1.00 94.25 315 SER A C 1
ATOM 2617 O O . SER A 1 315 ? 7.858 17.146 21.634 1.00 94.25 315 SER A O 1
ATOM 2619 N N . SER A 1 316 ? 9.401 15.985 22.768 1.00 94.44 316 SER A N 1
ATOM 2620 C CA . SER A 1 316 ? 10.388 17.075 22.849 1.00 94.44 316 SER A CA 1
ATOM 2621 C C . SER A 1 316 ? 11.100 17.369 21.527 1.00 94.44 316 SER A C 1
ATOM 2623 O O . SER A 1 316 ? 11.730 18.411 21.396 1.00 94.44 316 SER A O 1
ATOM 2625 N N . LEU A 1 317 ? 11.026 16.449 20.565 1.00 94.00 317 LEU A N 1
ATOM 2626 C CA . LEU A 1 317 ? 11.590 16.586 19.226 1.00 94.00 317 LEU A CA 1
ATOM 2627 C C . LEU A 1 317 ? 10.523 16.950 18.191 1.00 94.00 317 LEU A C 1
ATOM 2629 O O . LEU A 1 317 ? 10.843 16.997 17.008 1.00 94.00 317 LEU A O 1
ATOM 2633 N N . GLN A 1 318 ? 9.265 17.171 18.582 1.00 94.62 318 GLN A N 1
ATOM 2634 C CA . GLN A 1 318 ? 8.215 17.512 17.626 1.00 94.62 318 GLN A CA 1
ATOM 2635 C C . GLN A 1 318 ? 8.556 18.820 16.898 1.00 94.62 318 GLN A C 1
ATOM 2637 O O . GLN A 1 318 ? 8.881 19.829 17.526 1.00 94.62 318 GLN A O 1
ATOM 2642 N N . ARG A 1 319 ? 8.500 18.797 15.563 1.00 91.88 319 ARG A N 1
ATOM 2643 C CA . ARG A 1 319 ? 8.777 19.977 14.741 1.00 91.88 319 ARG A CA 1
ATOM 2644 C C . ARG A 1 319 ? 7.659 21.021 14.888 1.00 91.88 319 ARG A C 1
ATOM 2646 O O . ARG A 1 319 ? 6.505 20.652 15.125 1.00 91.88 319 ARG A O 1
ATOM 2653 N N . PRO A 1 320 ? 7.973 22.319 14.726 1.00 89.06 320 PRO A N 1
ATOM 2654 C CA . PRO A 1 320 ? 6.963 23.370 14.667 1.00 89.06 320 PRO A CA 1
ATOM 2655 C C . PRO A 1 320 ? 5.972 23.144 13.520 1.00 89.06 320 PRO A C 1
ATOM 2657 O O . PRO A 1 320 ? 6.356 22.722 12.428 1.00 89.06 320 PRO A O 1
ATOM 2660 N N . LYS A 1 321 ? 4.698 23.476 13.751 1.00 85.69 321 LYS A N 1
ATOM 2661 C CA . LYS A 1 321 ? 3.614 23.315 12.765 1.00 85.69 321 LYS A CA 1
ATOM 2662 C C . LYS A 1 321 ? 3.847 24.112 11.475 1.00 85.69 321 LYS A C 1
ATOM 2664 O O . LYS A 1 321 ? 3.353 23.743 10.411 1.00 85.69 321 LYS A O 1
ATOM 2669 N N . ASP A 1 322 ? 4.557 25.226 11.585 1.00 83.75 322 ASP A N 1
ATOM 2670 C CA . ASP A 1 322 ? 4.872 26.175 10.522 1.00 83.75 322 ASP A CA 1
ATOM 2671 C C . ASP A 1 322 ? 6.165 25.845 9.762 1.00 83.75 322 ASP A C 1
ATOM 2673 O O . ASP A 1 322 ? 6.504 26.558 8.821 1.00 83.75 322 ASP A O 1
ATOM 2677 N N . MET A 1 323 ? 6.857 24.748 10.093 1.00 85.69 323 MET A N 1
ATOM 2678 C CA . MET A 1 323 ? 8.031 24.306 9.340 1.00 85.69 323 MET A CA 1
ATOM 2679 C C . MET A 1 323 ? 7.670 24.057 7.864 1.00 85.69 323 MET A C 1
ATOM 2681 O O . MET A 1 323 ? 6.711 23.344 7.544 1.00 85.69 323 MET A O 1
ATOM 2685 N N . VAL A 1 324 ? 8.438 24.660 6.953 1.00 84.50 324 VAL A N 1
ATOM 2686 C CA . VAL A 1 324 ? 8.278 24.523 5.499 1.00 84.50 324 VAL A CA 1
ATOM 2687 C C . VAL A 1 324 ? 9.513 23.851 4.920 1.00 84.50 324 VAL A C 1
ATOM 2689 O O . VAL A 1 324 ? 10.635 24.275 5.180 1.00 84.50 324 VAL A O 1
ATOM 2692 N N . GLU A 1 325 ? 9.306 22.799 4.131 1.00 91.56 325 GLU A N 1
ATOM 2693 C CA . GLU A 1 325 ? 10.391 22.175 3.380 1.00 91.56 325 GLU A CA 1
ATOM 2694 C C . GLU A 1 325 ? 10.846 23.110 2.247 1.00 91.56 325 GLU A C 1
ATOM 2696 O O . GLU A 1 325 ? 10.027 23.699 1.538 1.00 91.56 325 GLU A O 1
ATOM 2701 N N . THR A 1 326 ? 12.157 23.246 2.058 1.00 92.62 326 THR A N 1
ATOM 2702 C CA . THR A 1 326 ? 12.724 24.111 1.017 1.00 92.62 326 THR A CA 1
ATOM 2703 C C . THR A 1 326 ? 12.716 23.392 -0.327 1.00 92.62 326 THR A C 1
ATOM 2705 O O . THR A 1 326 ? 13.322 22.332 -0.479 1.00 92.62 326 THR A O 1
ATOM 2708 N N . HIS A 1 327 ? 12.054 23.972 -1.328 1.00 92.00 327 HIS A N 1
ATOM 2709 C CA . HIS A 1 327 ? 11.996 23.405 -2.677 1.00 92.00 327 HIS A CA 1
ATOM 2710 C C . HIS A 1 327 ? 13.251 23.717 -3.490 1.00 92.00 327 HIS A C 1
ATOM 2712 O O . HIS A 1 327 ? 13.660 24.871 -3.599 1.00 92.00 327 HIS A O 1
ATOM 2718 N N . VAL A 1 328 ? 13.831 22.688 -4.105 1.00 90.88 328 VAL A N 1
ATOM 2719 C CA . VAL A 1 328 ? 15.069 22.774 -4.882 1.00 90.88 328 VAL A CA 1
ATOM 2720 C C . VAL A 1 328 ? 14.864 22.094 -6.246 1.00 90.88 328 VAL A C 1
ATOM 2722 O O . VAL A 1 328 ? 15.038 20.879 -6.381 1.00 90.88 328 VAL A O 1
ATOM 2725 N N . PRO A 1 329 ? 14.462 22.838 -7.293 1.00 88.12 329 PRO A N 1
ATOM 2726 C CA . PRO A 1 329 ? 14.278 22.270 -8.622 1.00 88.12 329 PRO A CA 1
ATOM 2727 C C . PRO A 1 329 ? 15.623 21.986 -9.308 1.00 88.12 329 PRO A C 1
ATOM 2729 O O . PRO A 1 329 ? 16.517 22.830 -9.338 1.00 88.12 329 PRO A O 1
ATOM 2732 N N . VAL A 1 330 ? 15.738 20.812 -9.927 1.00 86.31 330 VAL A N 1
ATOM 2733 C CA . VAL A 1 330 ? 16.931 20.352 -10.647 1.00 86.31 330 VAL A CA 1
ATOM 2734 C C . VAL A 1 330 ? 16.685 20.387 -12.144 1.00 86.31 330 VAL A C 1
ATOM 2736 O O . VAL A 1 330 ? 15.757 19.752 -12.655 1.00 86.31 330 VAL A O 1
ATOM 2739 N N . LYS A 1 331 ? 17.575 21.071 -12.863 1.00 80.50 331 LYS A N 1
ATOM 2740 C CA . LYS A 1 331 ? 17.683 20.986 -14.321 1.00 80.50 331 LYS A CA 1
ATOM 2741 C C . LYS A 1 331 ? 18.938 20.200 -14.679 1.00 80.50 331 LYS A C 1
ATOM 2743 O O . LYS A 1 331 ? 19.980 20.364 -14.050 1.00 80.50 331 LYS A O 1
ATOM 2748 N N . ARG A 1 332 ? 18.842 19.334 -15.690 1.00 75.94 332 ARG A N 1
ATOM 2749 C CA . ARG A 1 332 ? 19.986 18.542 -16.161 1.00 75.94 332 ARG A CA 1
ATOM 2750 C C . ARG A 1 332 ? 21.119 19.490 -16.571 1.00 75.94 332 ARG A C 1
ATOM 2752 O O . ARG A 1 332 ? 20.891 20.382 -17.379 1.00 75.94 332 ARG A O 1
ATOM 2759 N N . GLY A 1 333 ? 22.305 19.297 -15.999 1.00 73.38 333 GLY A N 1
ATOM 2760 C CA . GLY A 1 333 ? 23.484 20.135 -16.252 1.00 73.38 333 GLY A CA 1
ATOM 2761 C C . GLY A 1 333 ? 23.621 21.385 -15.367 1.00 73.38 333 GLY A C 1
ATOM 2762 O O . GLY A 1 333 ? 24.708 21.950 -15.327 1.00 73.38 333 GLY A O 1
ATOM 2763 N N . ASP A 1 334 ? 22.593 21.784 -14.604 1.00 78.56 334 ASP A N 1
ATOM 2764 C CA . ASP A 1 334 ? 22.651 22.904 -13.643 1.00 78.56 334 ASP A CA 1
ATOM 2765 C C . ASP A 1 334 ? 22.430 22.387 -12.211 1.00 78.56 334 ASP A C 1
ATOM 2767 O O . ASP A 1 334 ? 21.313 22.371 -11.690 1.00 78.56 334 ASP A O 1
ATOM 2771 N N . TYR A 1 335 ? 23.515 21.922 -11.581 1.00 84.75 335 TYR A N 1
ATOM 2772 C CA . TYR A 1 335 ? 23.488 21.312 -10.241 1.00 84.75 335 TYR A CA 1
ATOM 2773 C C . TYR A 1 335 ? 24.037 22.221 -9.131 1.00 84.75 335 TYR A C 1
ATOM 2775 O O . TYR A 1 335 ? 23.939 21.888 -7.951 1.00 84.75 335 TYR A O 1
ATOM 2783 N N . ASN A 1 336 ? 24.619 23.377 -9.467 1.00 79.62 336 ASN A N 1
ATOM 2784 C CA . ASN A 1 336 ? 25.281 24.231 -8.473 1.00 79.62 336 ASN A CA 1
ATOM 2785 C C . ASN A 1 336 ? 24.291 24.818 -7.455 1.00 79.62 336 ASN A C 1
ATOM 2787 O O . ASN A 1 336 ? 24.624 24.909 -6.275 1.00 79.62 336 ASN A O 1
ATOM 2791 N N . LYS A 1 337 ? 23.063 25.130 -7.887 1.00 81.62 337 LYS A N 1
ATOM 2792 C CA . LYS A 1 337 ? 21.992 25.628 -7.007 1.00 81.62 337 LYS A CA 1
ATOM 2793 C C . LYS A 1 337 ? 21.565 24.608 -5.954 1.00 81.62 337 LYS A C 1
ATOM 2795 O O . LYS A 1 337 ? 21.262 24.986 -4.832 1.00 81.62 337 LYS A O 1
ATOM 2800 N N . VAL A 1 338 ? 21.588 23.316 -6.295 1.00 85.25 338 VAL A N 1
ATOM 2801 C CA . VAL A 1 338 ? 21.248 22.235 -5.355 1.00 85.25 338 VAL A CA 1
ATOM 2802 C C . VAL A 1 338 ? 22.214 22.241 -4.179 1.00 85.25 338 VAL A C 1
ATOM 2804 O O . VAL A 1 338 ? 21.806 22.183 -3.022 1.00 85.25 338 VAL A O 1
ATOM 2807 N N . ARG A 1 339 ? 23.507 22.384 -4.484 1.00 79.88 339 ARG A N 1
ATOM 2808 C CA . ARG A 1 339 ? 24.562 22.450 -3.479 1.00 79.88 339 ARG A CA 1
ATOM 2809 C C . ARG A 1 339 ? 24.388 23.649 -2.549 1.00 79.88 339 ARG A C 1
ATOM 2811 O O . ARG A 1 339 ? 24.380 23.441 -1.340 1.00 79.88 339 ARG A O 1
ATOM 2818 N N . SER A 1 340 ? 24.293 24.869 -3.085 1.00 81.50 340 SER A N 1
ATOM 2819 C CA . SER A 1 340 ? 24.218 26.075 -2.248 1.00 81.50 340 SER A CA 1
ATOM 2820 C C . SER A 1 340 ? 22.961 26.059 -1.378 1.00 81.50 340 SER A C 1
ATOM 2822 O O . SER A 1 340 ? 23.061 26.245 -0.173 1.00 81.50 340 SER A O 1
ATOM 2824 N N . SER A 1 341 ? 21.800 25.687 -1.930 1.00 88.19 341 SER A N 1
ATOM 2825 C CA . SER A 1 341 ? 20.556 25.600 -1.154 1.00 88.19 341 SER A CA 1
ATOM 2826 C C . SER A 1 341 ? 20.632 24.618 0.021 1.00 88.19 341 SER A C 1
ATOM 2828 O O . SER A 1 341 ? 20.094 24.912 1.084 1.00 88.19 341 SER A O 1
ATOM 2830 N N . ILE A 1 342 ? 21.289 23.465 -0.149 1.00 88.81 342 ILE A N 1
ATOM 2831 C CA . ILE A 1 342 ? 21.290 22.394 0.862 1.00 88.81 342 ILE A CA 1
ATOM 2832 C C . ILE A 1 342 ? 22.451 22.523 1.852 1.00 88.81 342 ILE A C 1
ATOM 2834 O O . ILE A 1 342 ? 22.246 22.337 3.050 1.00 88.81 342 ILE A O 1
ATOM 2838 N N . ILE A 1 343 ? 23.671 22.825 1.391 1.00 84.00 343 ILE A N 1
ATOM 2839 C CA . ILE A 1 343 ? 24.826 22.979 2.293 1.00 84.00 343 ILE A CA 1
ATOM 2840 C C . ILE A 1 343 ? 24.651 24.230 3.150 1.00 84.00 343 ILE A C 1
ATOM 2842 O O . ILE A 1 343 ? 24.799 24.145 4.368 1.00 84.00 343 ILE A O 1
ATOM 2846 N N . GLU A 1 344 ? 24.349 25.363 2.513 1.00 84.12 344 GLU A N 1
ATOM 2847 C CA . GLU A 1 344 ? 24.333 26.685 3.154 1.00 84.12 344 GLU A CA 1
ATOM 2848 C C . GLU A 1 344 ? 22.988 26.995 3.813 1.00 84.12 344 GLU A C 1
ATOM 2850 O O . GLU A 1 344 ? 22.922 27.888 4.649 1.00 84.12 344 GLU A O 1
ATOM 2855 N N . GLY A 1 345 ? 21.924 26.265 3.460 1.00 85.81 345 GLY A N 1
ATOM 2856 C CA . GLY A 1 345 ? 20.623 26.434 4.099 1.00 85.81 345 GLY A CA 1
ATOM 2857 C C . GLY A 1 345 ? 20.585 25.912 5.540 1.00 85.81 345 GLY A C 1
ATOM 2858 O O . GLY A 1 345 ? 21.479 25.188 5.985 1.00 85.81 345 GLY A O 1
ATOM 2859 N N . ASP A 1 346 ? 19.522 26.265 6.255 1.00 89.12 346 ASP A N 1
ATOM 2860 C CA . ASP A 1 346 ? 19.323 25.898 7.658 1.00 89.12 346 ASP A CA 1
ATOM 2861 C C . ASP A 1 346 ? 19.004 24.405 7.861 1.00 89.12 346 ASP A C 1
ATOM 2863 O O . ASP A 1 346 ? 18.727 23.653 6.925 1.00 89.12 346 ASP A O 1
ATOM 2867 N N . ASP A 1 347 ? 19.039 23.953 9.113 1.00 89.50 347 ASP A N 1
ATOM 2868 C CA . ASP A 1 347 ? 18.579 22.612 9.473 1.00 89.50 347 ASP A CA 1
ATOM 2869 C C . ASP A 1 347 ? 17.091 22.440 9.130 1.00 89.50 347 ASP A C 1
ATOM 2871 O O . ASP A 1 347 ? 16.265 23.316 9.393 1.00 89.50 347 ASP A O 1
ATOM 2875 N N . GLY A 1 348 ? 16.725 21.294 8.555 1.00 88.81 348 GLY A N 1
ATOM 2876 C CA . GLY A 1 348 ? 15.358 21.066 8.101 1.00 88.81 348 GLY A CA 1
ATOM 2877 C C . GLY A 1 348 ? 15.222 20.124 6.913 1.00 88.81 348 GLY A C 1
ATOM 2878 O O . GLY A 1 348 ? 16.069 19.267 6.652 1.00 88.81 348 GLY A O 1
ATOM 2879 N N . GLY A 1 349 ? 14.084 20.262 6.237 1.00 93.44 349 GLY A N 1
ATOM 2880 C CA . GLY A 1 349 ? 13.685 19.441 5.103 1.00 93.44 349 GLY A CA 1
ATOM 2881 C C . GLY A 1 349 ? 13.892 20.157 3.781 1.00 93.44 349 GLY A C 1
ATOM 2882 O O . GLY A 1 349 ? 13.546 21.331 3.646 1.00 93.44 349 GLY A O 1
ATOM 2883 N N . TYR A 1 350 ? 14.394 19.428 2.794 1.00 94.50 350 TYR A N 1
ATOM 2884 C CA . TYR A 1 350 ? 14.547 19.889 1.419 1.00 94.50 350 TYR A CA 1
ATOM 2885 C C . TYR A 1 350 ? 13.783 18.963 0.482 1.00 94.50 350 TYR A C 1
ATOM 2887 O O . TYR A 1 350 ? 13.847 17.750 0.647 1.00 94.50 350 TYR A O 1
ATOM 2895 N N . VAL A 1 351 ? 13.104 19.512 -0.524 1.00 93.69 351 VAL A N 1
ATOM 2896 C CA . VAL A 1 351 ? 12.421 18.729 -1.562 1.00 93.69 351 VAL A CA 1
ATOM 2897 C C . VAL A 1 351 ? 13.082 18.986 -2.902 1.00 93.69 351 VAL A C 1
ATOM 2899 O O . VAL A 1 351 ? 12.992 20.081 -3.458 1.00 93.69 351 VAL A O 1
ATOM 2902 N N . ILE A 1 352 ? 13.728 17.961 -3.440 1.00 91.88 352 ILE A N 1
ATOM 2903 C CA . ILE A 1 352 ? 14.386 17.995 -4.737 1.00 91.88 352 ILE A CA 1
ATOM 2904 C C . ILE A 1 352 ? 13.444 17.433 -5.788 1.00 91.88 352 ILE A C 1
ATOM 2906 O O . ILE A 1 352 ? 13.066 16.261 -5.739 1.00 91.88 352 ILE A O 1
ATOM 2910 N N . THR A 1 353 ? 13.120 18.258 -6.783 1.00 89.38 353 THR A N 1
ATOM 2911 C CA . THR A 1 353 ? 12.269 17.848 -7.907 1.00 89.38 353 THR A CA 1
ATOM 2912 C C . THR A 1 353 ? 12.944 18.049 -9.245 1.00 89.38 353 THR A C 1
ATOM 2914 O O . THR A 1 353 ? 13.680 19.011 -9.430 1.00 89.38 353 THR A O 1
ATOM 2917 N N . GLY A 1 354 ? 12.628 17.213 -10.224 1.00 83.44 354 GLY A N 1
ATOM 2918 C CA . GLY A 1 354 ? 13.150 17.354 -11.580 1.00 83.44 354 GLY A CA 1
ATOM 2919 C C . GLY A 1 354 ? 12.792 16.159 -12.460 1.00 83.44 354 GLY A C 1
ATOM 2920 O O . GLY A 1 354 ? 12.368 15.119 -11.939 1.00 83.44 354 GLY A O 1
ATOM 2921 N N . PRO A 1 355 ? 12.973 16.276 -13.785 1.00 76.81 355 PRO A N 1
ATOM 2922 C CA . PRO A 1 355 ? 12.593 15.227 -14.717 1.00 76.81 355 PRO A CA 1
ATOM 2923 C C . PRO A 1 355 ? 13.320 13.911 -14.418 1.00 76.81 355 PRO A C 1
ATOM 2925 O O . PRO A 1 355 ? 14.383 13.847 -13.790 1.00 76.81 355 PRO A O 1
ATOM 2928 N N . THR A 1 356 ? 12.714 12.817 -14.849 1.00 77.19 356 THR A N 1
ATOM 2929 C CA . THR A 1 356 ? 13.307 11.489 -14.736 1.00 77.19 356 THR A CA 1
ATOM 2930 C C . THR A 1 356 ? 14.627 11.439 -15.524 1.00 77.19 356 THR A C 1
ATOM 2932 O O . THR A 1 356 ? 14.708 11.956 -16.633 1.00 77.19 356 THR A O 1
ATOM 2935 N N . GLY A 1 357 ? 15.687 10.869 -14.939 1.00 75.50 357 GLY A N 1
ATOM 2936 C CA . GLY A 1 357 ? 17.005 10.773 -15.588 1.00 75.50 357 GLY A CA 1
ATOM 2937 C C . GLY A 1 357 ? 17.904 12.019 -15.508 1.00 75.50 357 GLY A C 1
ATOM 2938 O O . GLY A 1 357 ? 18.999 12.001 -16.066 1.00 75.50 357 GLY A O 1
ATOM 2939 N N . CYS A 1 358 ? 17.520 13.088 -14.794 1.00 78.62 358 CYS A N 1
ATOM 2940 C CA . CYS A 1 358 ? 18.405 14.249 -14.587 1.00 78.62 358 CYS A CA 1
ATOM 2941 C C . CYS A 1 358 ? 19.427 14.091 -13.443 1.00 78.62 358 CYS A C 1
ATOM 2943 O O . CYS A 1 358 ? 20.085 15.061 -13.088 1.00 78.62 358 CYS A O 1
ATOM 2945 N N . GLY A 1 359 ? 19.562 12.893 -12.861 1.00 83.94 359 GLY A N 1
ATOM 2946 C CA . GLY A 1 359 ? 20.549 12.613 -11.812 1.00 83.94 359 GLY A CA 1
ATOM 2947 C C . GLY A 1 359 ? 20.232 13.228 -10.444 1.00 83.94 359 GLY A C 1
ATOM 2948 O O . GLY A 1 359 ? 21.158 13.598 -9.732 1.00 83.94 359 GLY A O 1
ATOM 2949 N N . LYS A 1 360 ? 18.951 13.361 -10.065 1.00 87.38 360 LYS A N 1
ATOM 2950 C CA . LYS A 1 360 ? 18.523 13.993 -8.796 1.00 87.38 360 LYS A CA 1
ATOM 2951 C C . LYS A 1 360 ? 19.171 13.372 -7.555 1.00 87.38 360 LYS A C 1
ATOM 2953 O O . LYS A 1 360 ? 19.675 14.097 -6.711 1.00 87.38 360 LYS A O 1
ATOM 2958 N N . SER A 1 361 ? 19.167 12.048 -7.479 1.00 88.06 361 SER A N 1
ATOM 2959 C CA . SER A 1 361 ? 19.630 11.267 -6.323 1.00 88.06 361 SER A CA 1
ATOM 2960 C C . SER A 1 361 ? 21.117 10.913 -6.408 1.00 88.06 361 SER A C 1
ATOM 2962 O O . SER A 1 361 ? 21.700 10.386 -5.466 1.00 88.06 361 SER A O 1
ATOM 2964 N N . THR A 1 362 ? 21.742 11.219 -7.548 1.00 89.06 362 THR A N 1
ATOM 2965 C CA . THR A 1 362 ? 23.132 10.889 -7.860 1.00 89.06 362 THR A CA 1
ATOM 2966 C C . THR A 1 362 ? 23.932 12.151 -8.165 1.00 89.06 362 THR A C 1
ATOM 2968 O O . THR A 1 362 ? 24.495 12.762 -7.262 1.00 89.06 362 THR A O 1
ATOM 2971 N N . VAL A 1 363 ? 23.955 12.589 -9.425 1.00 88.12 363 VAL A N 1
ATOM 2972 C CA . VAL A 1 363 ? 24.794 13.695 -9.915 1.00 88.12 363 VAL A CA 1
ATOM 2973 C C . VAL A 1 363 ? 24.513 15.018 -9.195 1.00 88.12 363 VAL A C 1
ATOM 2975 O O . VAL A 1 363 ? 25.448 15.724 -8.824 1.00 88.12 363 VAL A O 1
ATOM 2978 N N . ALA A 1 364 ? 23.244 15.353 -8.955 1.00 87.88 364 ALA A N 1
ATOM 2979 C CA . ALA A 1 364 ? 22.852 16.614 -8.326 1.00 87.88 364 ALA A CA 1
ATOM 2980 C C . ALA A 1 364 ? 23.311 16.720 -6.863 1.00 87.88 364 ALA A C 1
ATOM 2982 O O . ALA A 1 364 ? 23.564 17.820 -6.372 1.00 87.88 364 ALA A O 1
ATOM 2983 N N . LEU A 1 365 ? 23.454 15.579 -6.186 1.00 89.06 365 LEU A N 1
ATOM 2984 C CA . LEU A 1 365 ? 23.901 15.491 -4.798 1.00 89.06 365 LEU A CA 1
ATOM 2985 C C . LEU A 1 365 ? 25.382 15.116 -4.672 1.00 89.06 365 LEU A C 1
ATOM 2987 O O . LEU A 1 365 ? 25.932 15.200 -3.578 1.00 89.06 365 LEU A O 1
ATOM 2991 N N . LEU A 1 366 ? 26.059 14.771 -5.773 1.00 87.88 366 LEU A N 1
ATOM 2992 C CA . LEU A 1 366 ? 27.427 14.250 -5.759 1.00 87.88 366 LEU A CA 1
ATOM 2993 C C . LEU A 1 366 ? 28.398 15.170 -5.012 1.00 87.88 366 LEU A C 1
ATOM 2995 O O . LEU A 1 366 ? 29.155 14.702 -4.170 1.00 87.88 366 LEU A O 1
ATOM 2999 N N . LYS A 1 367 ? 28.300 16.491 -5.214 1.00 79.06 367 LYS A N 1
ATOM 3000 C CA . LYS A 1 367 ? 29.134 17.475 -4.499 1.00 79.06 367 LYS A CA 1
ATOM 3001 C C . LYS A 1 367 ? 28.900 17.502 -2.982 1.00 79.06 367 LYS A C 1
ATOM 3003 O O . LYS A 1 367 ? 29.813 17.878 -2.251 1.00 79.06 367 LYS A O 1
ATOM 3008 N N . LEU A 1 368 ? 27.710 17.127 -2.499 1.00 78.12 368 LEU A N 1
ATOM 3009 C CA . LEU A 1 368 ? 27.459 16.927 -1.062 1.00 78.12 368 LEU A CA 1
ATOM 3010 C C . LEU A 1 368 ? 28.201 15.688 -0.555 1.00 78.12 368 LEU A C 1
ATOM 3012 O O . LEU A 1 368 ? 28.683 15.657 0.580 1.00 78.12 368 LEU A O 1
ATOM 3016 N N . PHE A 1 369 ? 28.282 14.672 -1.413 1.00 81.81 369 PHE A N 1
ATOM 3017 C CA . PHE A 1 369 ? 28.846 13.370 -1.103 1.00 81.81 369 PHE A CA 1
ATOM 3018 C C . PHE A 1 369 ? 30.372 13.339 -1.231 1.00 81.81 369 PHE A C 1
ATOM 3020 O O . PHE A 1 369 ? 31.001 12.490 -0.622 1.00 81.81 369 PHE A O 1
ATOM 3027 N N . SER A 1 370 ? 30.997 14.262 -1.967 1.00 73.50 370 SER A N 1
ATOM 3028 C CA . SER A 1 370 ? 32.459 14.293 -2.140 1.00 73.50 370 SER A CA 1
ATOM 3029 C C . SER A 1 370 ? 33.230 14.866 -0.934 1.00 73.50 370 SER A C 1
ATOM 3031 O O . SER A 1 370 ? 34.454 14.777 -0.885 1.00 73.50 370 SER A O 1
ATOM 3033 N N . SER A 1 371 ? 32.568 15.481 0.054 1.00 78.69 371 SER A N 1
ATOM 3034 C CA . SER A 1 371 ? 33.263 16.059 1.217 1.00 78.69 371 SER A CA 1
ATOM 3035 C C . SER A 1 371 ? 33.626 14.980 2.235 1.00 78.69 371 SER A C 1
ATOM 3037 O O . SER A 1 371 ? 32.760 14.518 2.960 1.00 78.69 371 SER A O 1
ATOM 3039 N N . ARG A 1 372 ? 34.911 14.634 2.397 1.00 74.62 372 ARG A N 1
ATOM 3040 C CA . ARG A 1 372 ? 35.369 13.572 3.330 1.00 74.62 372 ARG A CA 1
ATOM 3041 C C . ARG A 1 372 ? 34.916 13.717 4.795 1.00 74.62 372 ARG A C 1
ATOM 3043 O O . ARG A 1 372 ? 35.089 12.790 5.578 1.00 74.62 372 ARG A O 1
ATOM 3050 N N . LYS A 1 373 ? 34.387 14.882 5.184 1.00 81.88 373 LYS A N 1
ATOM 3051 C CA . LYS A 1 373 ? 33.841 15.151 6.522 1.00 81.88 373 LYS A CA 1
ATOM 3052 C C . LYS A 1 373 ? 32.336 14.880 6.639 1.00 81.88 373 LYS A C 1
ATOM 3054 O O . LYS A 1 373 ? 31.837 14.899 7.756 1.00 81.88 373 LYS A O 1
ATOM 3059 N N . THR A 1 374 ? 31.623 14.676 5.531 1.00 85.69 374 THR A N 1
ATOM 3060 C CA . THR A 1 374 ? 30.169 14.473 5.513 1.00 85.69 374 THR A CA 1
ATOM 3061 C C . THR A 1 374 ? 29.829 12.992 5.456 1.00 85.69 374 THR A C 1
ATOM 3063 O O . THR A 1 374 ? 30.388 12.244 4.659 1.00 85.69 374 THR A O 1
ATOM 3066 N N . ARG A 1 375 ? 28.884 12.564 6.290 1.00 88.75 375 ARG A N 1
ATOM 3067 C CA . ARG A 1 375 ? 28.275 11.234 6.254 1.00 88.75 375 ARG A CA 1
ATOM 3068 C C . ARG A 1 375 ? 26.857 11.337 5.730 1.00 88.75 375 ARG A C 1
ATOM 3070 O O . ARG A 1 375 ? 26.067 12.157 6.200 1.00 88.75 375 ARG A O 1
ATOM 3077 N N . VAL A 1 376 ? 26.528 10.466 4.789 1.00 91.88 376 VAL A N 1
ATOM 3078 C CA . VAL A 1 376 ? 25.261 10.501 4.067 1.00 91.88 376 VAL A CA 1
ATOM 3079 C C . VAL A 1 376 ? 24.599 9.138 4.130 1.00 91.88 376 VAL A C 1
ATOM 3081 O O . VAL A 1 376 ? 25.228 8.113 3.856 1.00 91.88 376 VAL A O 1
ATOM 3084 N N . LEU A 1 377 ? 23.310 9.145 4.450 1.00 93.94 377 LEU A N 1
ATOM 3085 C CA . LEU A 1 377 ? 22.445 7.983 4.337 1.00 93.94 377 LEU A CA 1
ATOM 3086 C C . LEU A 1 377 ? 21.459 8.200 3.196 1.00 93.94 377 LEU A C 1
ATOM 3088 O O . LEU A 1 377 ? 20.629 9.097 3.276 1.00 93.94 377 LEU A O 1
ATOM 3092 N N . VAL A 1 378 ? 21.524 7.361 2.168 1.00 95.00 378 VAL A N 1
ATOM 3093 C CA . VAL A 1 378 ? 20.491 7.264 1.135 1.00 95.00 378 VAL A CA 1
ATOM 3094 C C . VAL A 1 378 ? 19.558 6.116 1.494 1.00 95.00 378 VAL A C 1
ATOM 3096 O O . VAL A 1 378 ? 19.990 4.989 1.753 1.00 95.00 378 VAL A O 1
ATOM 3099 N N . VAL A 1 379 ? 18.273 6.424 1.545 1.00 95.31 379 VAL A N 1
ATOM 3100 C CA . VAL A 1 379 ? 17.199 5.529 1.946 1.00 95.31 379 VAL A CA 1
ATOM 3101 C C . VAL A 1 379 ? 16.285 5.338 0.749 1.00 95.31 379 VAL A C 1
ATOM 3103 O O . VAL A 1 379 ? 15.616 6.266 0.301 1.00 95.31 379 VAL A O 1
ATOM 3106 N N . GLU A 1 380 ? 16.257 4.107 0.261 1.00 94.31 380 GLU A N 1
ATOM 3107 C CA . GLU A 1 380 ? 15.456 3.697 -0.881 1.00 94.31 380 GLU A CA 1
ATOM 3108 C C . GLU A 1 380 ? 14.191 2.948 -0.438 1.00 94.31 380 GLU A C 1
ATOM 3110 O O . GLU A 1 380 ? 14.187 2.281 0.602 1.00 94.31 380 GLU A O 1
ATOM 3115 N N . PRO A 1 381 ? 13.112 2.977 -1.231 1.00 91.88 381 PRO A N 1
ATOM 3116 C CA . PRO A 1 381 ? 11.867 2.294 -0.887 1.00 91.88 381 PRO A CA 1
ATOM 3117 C C . PRO A 1 381 ? 11.994 0.765 -0.886 1.00 91.88 381 PRO A C 1
ATOM 3119 O O . PRO A 1 381 ? 11.301 0.088 -0.132 1.00 91.88 381 PRO A O 1
ATOM 3122 N N . THR A 1 382 ? 12.867 0.196 -1.725 1.00 90.94 382 THR A N 1
ATOM 3123 C CA . THR A 1 382 ? 13.033 -1.261 -1.856 1.00 90.94 382 THR A CA 1
ATOM 3124 C C . THR A 1 382 ? 14.502 -1.653 -2.005 1.00 90.94 382 THR A C 1
ATOM 3126 O O . THR A 1 382 ? 15.362 -0.830 -2.323 1.00 90.94 382 THR A O 1
ATOM 3129 N N . GLN A 1 383 ? 14.810 -2.942 -1.826 1.00 90.25 383 GLN A N 1
ATOM 3130 C CA . GLN A 1 383 ? 16.173 -3.444 -2.034 1.00 90.25 383 GLN A CA 1
ATOM 3131 C C . GLN A 1 383 ? 16.620 -3.378 -3.500 1.00 90.25 383 GLN A C 1
ATOM 3133 O O . GLN A 1 383 ? 17.814 -3.232 -3.755 1.00 90.25 383 GLN A O 1
ATOM 3138 N N . ALA A 1 384 ? 15.695 -3.474 -4.461 1.00 89.62 384 ALA A N 1
ATOM 3139 C CA . ALA A 1 384 ? 16.017 -3.326 -5.879 1.00 89.62 384 ALA A CA 1
ATOM 3140 C C . ALA A 1 384 ? 16.447 -1.884 -6.198 1.00 89.62 384 ALA A C 1
ATOM 3142 O O . ALA A 1 384 ? 17.455 -1.679 -6.871 1.00 89.62 384 ALA A O 1
ATOM 3143 N N . ASN A 1 385 ? 15.743 -0.896 -5.639 1.00 90.75 385 ASN A N 1
ATOM 3144 C CA . ASN A 1 385 ? 16.112 0.518 -5.727 1.00 90.75 385 ASN A CA 1
ATOM 3145 C C . ASN A 1 385 ? 17.479 0.789 -5.067 1.00 90.75 385 ASN A C 1
ATOM 3147 O O . ASN A 1 385 ? 18.367 1.363 -5.693 1.00 90.75 385 ASN A O 1
ATOM 3151 N N . ALA A 1 386 ? 17.696 0.270 -3.853 1.00 90.81 386 ALA A N 1
ATOM 3152 C CA . ALA A 1 386 ? 18.979 0.369 -3.146 1.00 90.81 386 ALA A CA 1
ATOM 3153 C C . ALA A 1 386 ? 20.148 -0.220 -3.942 1.00 90.81 386 ALA A C 1
ATOM 3155 O O . ALA A 1 386 ? 21.211 0.393 -4.051 1.00 90.81 386 ALA A O 1
ATOM 3156 N N . ALA A 1 387 ? 19.946 -1.394 -4.538 1.00 89.88 387 ALA A N 1
ATOM 3157 C CA . ALA A 1 387 ? 20.943 -2.030 -5.386 1.00 89.88 387 ALA A CA 1
ATOM 3158 C C . ALA A 1 387 ? 21.193 -1.246 -6.683 1.00 89.88 387 ALA A C 1
ATOM 3160 O O . ALA A 1 387 ? 22.323 -1.237 -7.170 1.00 89.88 387 ALA A O 1
ATOM 3161 N N . ASN A 1 388 ? 20.174 -0.574 -7.231 1.00 89.75 388 ASN A N 1
ATOM 3162 C CA . ASN A 1 388 ? 20.335 0.312 -8.380 1.00 89.75 388 ASN A CA 1
ATOM 3163 C C . ASN A 1 388 ? 21.238 1.504 -8.052 1.00 89.75 388 ASN A C 1
ATOM 3165 O O . ASN A 1 388 ? 22.203 1.736 -8.774 1.00 89.75 388 ASN A O 1
ATOM 3169 N N . ILE A 1 389 ? 20.992 2.202 -6.941 1.00 90.44 389 ILE A N 1
ATOM 3170 C CA . ILE A 1 389 ? 21.849 3.314 -6.510 1.00 90.44 389 ILE A CA 1
ATOM 3171 C C . ILE A 1 389 ? 23.272 2.834 -6.221 1.00 90.44 389 ILE A C 1
ATOM 3173 O O . ILE A 1 389 ? 24.232 3.431 -6.705 1.00 90.44 389 ILE A O 1
ATOM 3177 N N . GLU A 1 390 ? 23.439 1.721 -5.500 1.00 90.12 390 GLU A N 1
ATOM 3178 C CA . GLU A 1 390 ? 24.768 1.145 -5.263 1.00 90.12 390 GLU A CA 1
ATOM 3179 C C . GLU A 1 390 ? 25.488 0.828 -6.587 1.00 90.12 390 GLU A C 1
ATOM 3181 O O . GLU A 1 390 ? 26.679 1.112 -6.731 1.00 90.12 390 GLU A O 1
ATOM 3186 N N . HIS A 1 391 ? 24.771 0.277 -7.571 1.00 87.56 391 HIS A N 1
ATOM 3187 C CA . HIS A 1 391 ? 25.313 -0.006 -8.896 1.00 87.56 391 HIS A CA 1
ATOM 3188 C C . HIS A 1 391 ? 25.696 1.275 -9.653 1.00 87.56 391 HIS A C 1
ATOM 3190 O O . HIS A 1 391 ? 26.792 1.336 -10.215 1.00 87.56 391 HIS A O 1
ATOM 3196 N N . GLU A 1 392 ? 24.848 2.307 -9.628 1.00 88.19 392 GLU A N 1
ATOM 3197 C CA . GLU A 1 392 ? 25.119 3.601 -10.260 1.00 88.19 392 GLU A CA 1
ATOM 3198 C C . GLU A 1 392 ? 26.395 4.237 -9.695 1.00 88.19 392 GLU A C 1
ATOM 3200 O O . GLU A 1 392 ? 27.283 4.614 -10.461 1.00 88.19 392 GLU A O 1
ATOM 3205 N N . PHE A 1 393 ? 26.546 4.272 -8.370 1.00 89.81 393 PHE A N 1
ATOM 3206 C CA . PHE A 1 393 ? 27.736 4.821 -7.716 1.00 89.81 393 PHE A CA 1
ATOM 3207 C C . PHE A 1 393 ? 29.006 4.001 -7.960 1.00 89.81 393 PHE A C 1
ATOM 3209 O O . PHE A 1 393 ? 30.074 4.584 -8.119 1.00 89.81 393 PHE A O 1
ATOM 3216 N N . ARG A 1 394 ? 28.928 2.666 -8.019 1.00 88.38 394 ARG A N 1
ATOM 3217 C CA . ARG A 1 394 ? 30.126 1.829 -8.216 1.00 88.38 394 ARG A CA 1
ATOM 3218 C C . ARG A 1 394 ? 30.583 1.710 -9.660 1.00 88.38 394 ARG A C 1
ATOM 3220 O O . ARG A 1 394 ? 31.772 1.516 -9.893 1.00 88.38 394 ARG A O 1
ATOM 3227 N N . HIS A 1 395 ? 29.659 1.747 -10.614 1.00 85.12 395 HIS A N 1
ATOM 3228 C CA . HIS A 1 395 ? 29.953 1.330 -11.986 1.00 85.12 395 HIS A CA 1
ATOM 3229 C C . HIS A 1 395 ? 29.651 2.399 -13.036 1.00 85.12 395 HIS A C 1
ATOM 3231 O O . HIS A 1 395 ? 30.286 2.402 -14.088 1.00 85.12 395 HIS A O 1
ATOM 3237 N N . ILE A 1 396 ? 28.714 3.317 -12.777 1.00 84.62 396 ILE A N 1
ATOM 3238 C CA . ILE A 1 396 ? 28.267 4.296 -13.780 1.00 84.62 396 ILE A CA 1
ATOM 3239 C C . ILE A 1 396 ? 28.887 5.670 -13.515 1.00 84.62 396 ILE A C 1
ATOM 3241 O O . ILE A 1 396 ? 29.539 6.231 -14.396 1.00 84.62 396 ILE A O 1
ATOM 3245 N N . LEU A 1 397 ? 28.730 6.206 -12.303 1.00 88.19 397 LEU A N 1
ATOM 3246 C CA . LEU A 1 397 ? 29.235 7.531 -11.944 1.00 88.19 397 LEU A CA 1
ATOM 3247 C C . LEU A 1 397 ? 30.753 7.684 -12.092 1.00 88.19 397 LEU A C 1
ATOM 3249 O O . LEU A 1 397 ? 31.147 8.740 -12.581 1.00 88.19 397 LEU A O 1
ATOM 3253 N N . PRO A 1 398 ? 31.608 6.693 -11.761 1.00 90.19 398 PRO A N 1
ATOM 3254 C CA . PRO A 1 398 ? 33.049 6.834 -11.960 1.00 90.19 398 PRO A CA 1
ATOM 3255 C C . PRO A 1 398 ? 33.392 7.134 -13.422 1.00 90.19 398 PRO A C 1
ATOM 3257 O O . PRO A 1 398 ? 34.115 8.084 -13.700 1.00 90.19 398 PRO A O 1
ATOM 3260 N N . ASN A 1 399 ? 32.765 6.419 -14.362 1.00 86.62 399 ASN A N 1
ATOM 3261 C CA . ASN A 1 399 ? 32.954 6.643 -15.796 1.00 86.62 399 ASN A CA 1
ATOM 3262 C C . ASN A 1 399 ? 32.463 8.029 -16.241 1.00 86.62 399 ASN A C 1
ATOM 3264 O O . ASN A 1 399 ? 33.094 8.674 -17.080 1.00 86.62 399 ASN A O 1
ATOM 3268 N N . LEU A 1 400 ? 31.341 8.499 -15.687 1.00 83.62 400 LEU A N 1
ATOM 3269 C CA . LEU A 1 400 ? 30.805 9.827 -15.988 1.00 83.62 400 LEU A CA 1
ATOM 3270 C C . LEU A 1 400 ? 31.713 10.942 -15.450 1.00 83.62 400 LEU A C 1
ATOM 3272 O O . LEU A 1 400 ? 31.982 11.902 -16.166 1.00 83.62 400 LEU A O 1
ATOM 3276 N N . VAL A 1 401 ? 32.207 10.803 -14.219 1.00 86.56 401 VAL A N 1
ATOM 3277 C CA . VAL A 1 401 ? 33.121 11.757 -13.576 1.00 86.56 401 VAL A CA 1
ATOM 3278 C C . VAL A 1 401 ? 34.461 11.816 -14.301 1.00 86.56 401 VAL A C 1
ATOM 3280 O O . VAL A 1 401 ? 34.981 12.907 -14.507 1.00 86.56 401 VAL A O 1
ATOM 3283 N N . THR A 1 402 ? 34.997 10.685 -14.767 1.00 87.50 402 THR A N 1
ATOM 3284 C CA . THR A 1 402 ? 36.213 10.681 -15.595 1.00 87.50 402 THR A CA 1
ATOM 3285 C C . THR A 1 402 ? 36.031 11.494 -16.880 1.00 87.50 402 THR A C 1
ATOM 3287 O O . THR A 1 402 ? 36.963 12.165 -17.311 1.00 87.50 402 THR A O 1
ATOM 3290 N N . ARG A 1 403 ? 34.832 11.479 -17.481 1.00 84.94 403 ARG A N 1
ATOM 3291 C CA . ARG A 1 403 ? 34.513 12.267 -18.688 1.00 84.94 403 ARG A CA 1
ATOM 3292 C C . ARG A 1 403 ? 34.179 13.728 -18.388 1.00 84.94 403 ARG A C 1
ATOM 3294 O O . ARG A 1 403 ? 34.419 14.585 -19.229 1.00 84.94 403 ARG A O 1
ATOM 3301 N N . ILE A 1 404 ? 33.612 14.013 -17.216 1.00 84.00 404 ILE A N 1
ATOM 3302 C CA . ILE A 1 404 ? 33.204 15.358 -16.791 1.00 84.00 404 ILE A CA 1
ATOM 3303 C C . ILE A 1 404 ? 33.755 15.627 -15.378 1.00 84.00 404 ILE A C 1
ATOM 3305 O O . ILE A 1 404 ? 33.001 15.582 -14.399 1.00 84.00 404 ILE A O 1
ATOM 3309 N N . PRO A 1 405 ? 35.060 15.940 -15.240 1.00 82.38 405 PRO A N 1
ATOM 3310 C CA . PRO A 1 405 ? 35.701 16.087 -13.928 1.00 82.38 405 PRO A CA 1
ATOM 3311 C C . PRO A 1 405 ? 35.090 17.182 -13.040 1.00 82.38 405 PRO A C 1
ATOM 3313 O O . PRO A 1 405 ? 35.177 17.118 -11.815 1.00 82.38 405 PRO A O 1
ATOM 3316 N N . SER A 1 406 ? 34.409 18.174 -13.630 1.00 81.31 406 SER A N 1
ATOM 3317 C CA . SER A 1 406 ? 33.726 19.256 -12.899 1.00 81.31 406 SER A CA 1
ATOM 3318 C C . SER A 1 406 ? 32.562 18.788 -12.007 1.00 81.31 406 SER A C 1
ATOM 3320 O O . SER A 1 406 ? 32.064 19.572 -11.185 1.00 81.31 406 SER A O 1
ATOM 3322 N N . LEU A 1 407 ? 32.125 17.530 -12.148 1.00 78.62 407 LEU A N 1
ATOM 3323 C CA . LEU A 1 407 ? 31.074 16.927 -11.328 1.00 78.62 407 LEU A CA 1
ATOM 3324 C C . LEU A 1 407 ? 31.541 16.581 -9.902 1.00 78.62 407 LEU A C 1
ATOM 3326 O O . LEU A 1 407 ? 30.700 16.540 -9.005 1.00 78.62 407 LEU A O 1
ATOM 3330 N N . GLY A 1 408 ? 32.850 16.430 -9.667 1.00 82.75 408 GLY A N 1
ATOM 3331 C CA . GLY A 1 408 ? 33.431 16.120 -8.354 1.00 82.75 408 GLY A CA 1
ATOM 3332 C C . GLY A 1 408 ? 33.870 14.661 -8.206 1.00 82.75 408 GLY A C 1
ATOM 3333 O O . GLY A 1 408 ? 33.960 13.938 -9.188 1.00 82.75 408 GLY A O 1
ATOM 3334 N N . GLU A 1 409 ? 34.162 14.229 -6.977 1.00 86.88 409 GLU A N 1
ATOM 3335 C CA . GLU A 1 409 ? 34.610 12.859 -6.684 1.00 86.88 409 GLU A CA 1
ATOM 3336 C C . GLU A 1 409 ? 33.431 11.940 -6.342 1.00 86.88 409 GLU A C 1
ATOM 3338 O O . GLU A 1 409 ? 32.478 12.354 -5.673 1.00 86.88 409 GLU A O 1
ATOM 3343 N N . VAL A 1 410 ? 33.515 10.674 -6.759 1.00 90.19 410 VAL A N 1
ATOM 3344 C CA . VAL A 1 410 ? 32.536 9.644 -6.392 1.00 90.19 410 VAL A CA 1
ATOM 3345 C C . VAL A 1 410 ? 32.935 9.031 -5.045 1.00 90.19 410 VAL A C 1
ATOM 3347 O O . VAL A 1 410 ? 34.040 8.501 -4.945 1.00 90.19 410 VAL A O 1
ATOM 3350 N N . PRO A 1 411 ? 32.079 9.091 -4.009 1.00 89.38 411 PRO A N 1
ATOM 3351 C CA . PRO A 1 411 ? 32.379 8.498 -2.709 1.00 89.38 411 PRO A CA 1
ATOM 3352 C C . PRO A 1 411 ? 32.311 6.967 -2.755 1.00 89.38 411 PRO A C 1
ATOM 3354 O O . PRO A 1 411 ? 31.577 6.379 -3.556 1.00 89.38 411 PRO A O 1
ATOM 3357 N N . ASP A 1 412 ? 32.978 6.323 -1.799 1.00 86.50 412 ASP A N 1
ATOM 3358 C CA . ASP A 1 412 ? 32.772 4.901 -1.543 1.00 86.50 412 ASP A CA 1
ATOM 3359 C C . ASP A 1 412 ? 31.347 4.654 -1.031 1.00 86.50 412 ASP A C 1
ATOM 3361 O O . ASP A 1 412 ? 30.946 5.134 0.034 1.00 86.50 412 ASP A O 1
ATOM 3365 N N . VAL A 1 413 ? 30.591 3.863 -1.795 1.00 89.00 413 VAL A N 1
ATOM 3366 C CA . VAL A 1 413 ? 29.214 3.474 -1.481 1.00 89.00 413 VAL A CA 1
ATOM 3367 C C . VAL A 1 413 ? 29.150 2.047 -0.942 1.00 89.00 413 VAL A C 1
ATOM 3369 O O . VAL A 1 413 ? 29.806 1.127 -1.455 1.00 89.00 413 VAL A O 1
ATOM 3372 N N . ALA A 1 414 ? 28.292 1.811 0.051 1.00 82.56 414 ALA A N 1
ATOM 3373 C CA . ALA A 1 414 ? 27.925 0.451 0.424 1.00 82.56 414 ALA A CA 1
ATOM 3374 C C . ALA A 1 414 ? 26.454 0.295 0.799 1.00 82.56 414 ALA A C 1
ATOM 3376 O O . ALA A 1 414 ? 25.924 1.055 1.612 1.00 82.56 414 ALA A O 1
ATOM 3377 N N . PHE A 1 415 ? 25.840 -0.777 0.295 1.00 85.06 415 PHE A N 1
ATOM 3378 C CA . PHE A 1 415 ? 24.571 -1.253 0.823 1.00 85.06 415 PHE A CA 1
ATOM 3379 C C . PHE A 1 415 ? 24.771 -1.879 2.214 1.00 85.06 415 PHE A C 1
ATOM 3381 O O . PHE A 1 415 ? 25.607 -2.781 2.399 1.00 85.06 415 PHE A O 1
ATOM 3388 N N . ARG A 1 416 ? 24.041 -1.388 3.225 1.00 81.88 416 ARG A N 1
ATOM 3389 C CA . ARG A 1 416 ? 24.141 -1.861 4.618 1.00 81.88 416 ARG A CA 1
ATOM 3390 C C . ARG A 1 416 ? 22.777 -1.946 5.294 1.00 81.88 416 ARG A C 1
ATOM 3392 O O . ARG A 1 416 ? 21.960 -1.034 5.211 1.00 81.88 416 ARG A O 1
ATOM 3399 N N . ALA A 1 417 ? 22.574 -3.021 6.052 1.00 80.56 417 ALA A N 1
ATOM 3400 C CA . ALA A 1 417 ? 21.500 -3.106 7.034 1.00 80.56 417 ALA A CA 1
ATOM 3401 C C . ALA A 1 417 ? 21.984 -2.499 8.358 1.00 80.56 417 ALA A C 1
ATOM 3403 O O . ALA A 1 417 ? 22.883 -3.051 8.998 1.00 80.56 417 ALA A O 1
ATOM 3404 N N . LEU A 1 418 ? 21.391 -1.374 8.766 1.00 77.56 418 LEU A N 1
ATOM 3405 C CA . LEU A 1 418 ? 21.847 -0.588 9.919 1.00 77.56 418 LEU A CA 1
ATOM 3406 C C . LEU A 1 418 ? 21.840 -1.382 11.236 1.00 77.56 418 LEU A C 1
ATOM 3408 O O . LEU A 1 418 ? 22.713 -1.180 12.070 1.00 77.56 418 LEU A O 1
ATOM 3412 N N . THR A 1 419 ? 20.923 -2.340 11.403 1.00 71.50 419 THR A N 1
ATOM 3413 C CA . THR A 1 419 ? 20.823 -3.183 12.612 1.00 71.50 419 THR A CA 1
ATOM 3414 C C . THR A 1 419 ? 21.971 -4.179 12.786 1.00 71.50 419 THR A C 1
ATOM 3416 O O . THR A 1 419 ? 22.156 -4.727 13.870 1.00 71.50 419 THR A O 1
ATOM 3419 N N . THR A 1 420 ? 22.752 -4.438 11.734 1.00 70.06 420 THR A N 1
ATOM 3420 C CA . THR A 1 420 ? 23.835 -5.443 11.748 1.00 70.06 420 THR A CA 1
ATOM 3421 C C . THR A 1 420 ? 25.199 -4.882 11.366 1.00 70.06 420 THR A C 1
ATOM 3423 O O . THR A 1 420 ? 26.206 -5.587 11.482 1.00 70.06 420 THR A O 1
ATOM 3426 N N . ALA A 1 421 ? 25.252 -3.635 10.900 1.00 63.59 421 ALA A N 1
ATOM 3427 C CA . ALA A 1 421 ? 26.493 -3.010 10.488 1.00 63.59 421 ALA A CA 1
ATOM 3428 C C . ALA A 1 421 ? 27.390 -2.750 11.709 1.00 63.59 421 ALA A C 1
ATOM 3430 O O . ALA A 1 421 ? 26.954 -2.185 12.708 1.00 63.59 421 ALA A O 1
ATOM 3431 N N . ARG A 1 422 ? 28.654 -3.180 11.627 1.00 61.69 422 ARG A N 1
ATOM 3432 C CA . ARG A 1 422 ? 29.687 -2.791 12.594 1.00 61.69 422 ARG A CA 1
ATOM 3433 C C . ARG A 1 422 ? 30.283 -1.461 12.151 1.00 61.69 422 ARG A C 1
ATOM 3435 O O . ARG A 1 422 ? 30.537 -1.284 10.961 1.00 61.69 422 ARG A O 1
ATOM 3442 N N . GLU A 1 423 ? 30.515 -0.559 13.096 1.00 73.62 423 GLU A N 1
ATOM 3443 C CA . GLU A 1 423 ? 31.297 0.648 12.836 1.00 73.62 423 GLU A CA 1
ATOM 3444 C C . GLU A 1 423 ? 32.763 0.293 12.516 1.00 73.62 423 GLU A C 1
ATOM 3446 O O . GLU A 1 423 ? 33.266 -0.719 13.021 1.00 73.62 423 GLU A O 1
ATOM 3451 N N . PRO A 1 424 ? 33.460 1.103 11.697 1.00 73.44 424 PRO A N 1
ATOM 3452 C CA . PRO A 1 424 ? 33.002 2.351 11.071 1.00 73.44 424 PRO A CA 1
ATOM 3453 C C . PRO A 1 424 ? 32.159 2.134 9.798 1.00 73.44 424 PRO A C 1
ATOM 3455 O O . PRO A 1 424 ? 32.429 1.244 8.992 1.00 73.44 424 PRO A O 1
ATOM 3458 N N . LEU A 1 425 ? 31.135 2.973 9.609 1.00 77.75 425 LEU A N 1
ATOM 3459 C CA . LEU A 1 425 ? 30.353 3.025 8.367 1.00 77.75 425 LEU A CA 1
ATOM 3460 C C . LEU A 1 425 ? 31.086 3.839 7.286 1.00 77.75 425 LEU A C 1
ATOM 3462 O O . LEU A 1 425 ? 31.798 4.784 7.633 1.00 77.75 425 LEU A O 1
ATOM 3466 N N . PRO A 1 426 ? 30.906 3.509 5.991 1.00 81.31 426 PRO A N 1
ATOM 3467 C CA . PRO A 1 426 ? 31.444 4.319 4.903 1.00 81.31 426 PRO A CA 1
ATOM 3468 C C . PRO A 1 426 ? 30.768 5.692 4.843 1.00 81.31 426 PRO A C 1
ATOM 3470 O O . PRO A 1 426 ? 29.725 5.925 5.457 1.00 81.31 426 PRO A O 1
ATOM 3473 N N . GLN A 1 427 ? 31.369 6.588 4.063 1.00 85.50 427 GLN A N 1
ATOM 3474 C CA . GLN A 1 427 ? 30.891 7.952 3.873 1.00 85.50 427 GLN A CA 1
ATOM 3475 C C . GLN A 1 427 ? 29.462 8.002 3.308 1.00 85.50 427 GLN A C 1
ATOM 3477 O O . GLN A 1 427 ? 28.632 8.763 3.806 1.00 85.50 427 GLN A O 1
ATOM 3482 N N . LEU A 1 428 ? 29.179 7.168 2.299 1.00 91.06 428 LEU A N 1
ATOM 3483 C CA . LEU A 1 428 ? 27.862 7.015 1.694 1.00 91.06 428 LEU A CA 1
ATOM 3484 C C . LEU A 1 428 ? 27.309 5.618 1.992 1.00 91.06 428 LEU A C 1
ATOM 3486 O O . LEU A 1 428 ? 27.803 4.598 1.498 1.00 91.06 428 LEU A O 1
ATOM 3490 N N . VAL A 1 429 ? 26.248 5.574 2.790 1.00 91.62 429 VAL A N 1
ATOM 3491 C CA . VAL A 1 429 ? 25.502 4.348 3.077 1.00 91.62 429 VAL A CA 1
ATOM 3492 C C . VAL A 1 429 ? 24.208 4.365 2.284 1.00 91.62 429 VAL A C 1
ATOM 3494 O O . VAL A 1 429 ? 23.462 5.335 2.347 1.00 91.62 429 VAL A O 1
ATOM 3497 N N . VAL A 1 430 ? 23.919 3.272 1.583 1.00 92.12 430 VAL A N 1
ATOM 3498 C CA . VAL A 1 430 ? 22.617 3.048 0.946 1.00 92.12 430 VAL A CA 1
ATOM 3499 C C . VAL A 1 430 ? 21.883 1.966 1.730 1.00 92.12 430 VAL A C 1
ATOM 3501 O O . VAL A 1 430 ? 22.464 0.944 2.109 1.00 92.12 430 VAL A O 1
ATOM 3504 N N . THR A 1 431 ? 20.604 2.177 2.004 1.00 92.69 431 THR A N 1
ATOM 3505 C CA . THR A 1 431 ? 19.763 1.217 2.722 1.00 92.69 431 THR A CA 1
ATOM 3506 C C . THR A 1 431 ? 18.308 1.326 2.273 1.00 92.69 431 THR A C 1
ATOM 3508 O O . THR A 1 431 ? 18.001 2.082 1.354 1.00 92.69 431 THR A O 1
ATOM 3511 N N . THR A 1 432 ? 17.412 0.561 2.895 1.00 92.00 432 THR A N 1
ATOM 3512 C CA . THR A 1 432 ? 15.971 0.647 2.632 1.00 92.00 432 THR A CA 1
ATOM 3513 C C . THR A 1 432 ? 15.211 1.304 3.779 1.00 92.00 432 THR A C 1
ATOM 3515 O O . THR A 1 432 ? 15.651 1.246 4.930 1.00 92.00 432 THR A O 1
ATOM 3518 N N . THR A 1 433 ? 14.042 1.876 3.484 1.00 93.50 433 THR A N 1
ATOM 3519 C CA . THR A 1 433 ? 13.101 2.417 4.484 1.00 93.50 433 THR A CA 1
ATOM 3520 C C . THR A 1 433 ? 12.807 1.407 5.591 1.00 93.50 433 THR A C 1
ATOM 3522 O O . THR A 1 433 ? 13.011 1.718 6.763 1.00 93.50 433 THR A O 1
ATOM 3525 N N . GLU A 1 434 ? 12.469 0.164 5.226 1.00 89.75 434 GLU A N 1
ATOM 3526 C CA . GLU A 1 434 ? 12.248 -0.958 6.152 1.00 89.75 434 GLU A CA 1
ATOM 3527 C C . GLU A 1 434 ? 13.398 -1.104 7.164 1.00 89.75 434 GLU A C 1
ATOM 3529 O O . GLU A 1 434 ? 13.169 -1.250 8.363 1.00 89.75 434 GLU A O 1
ATOM 3534 N N . LYS A 1 435 ? 14.660 -1.031 6.712 1.00 88.31 435 LYS A N 1
ATOM 3535 C CA . LYS A 1 435 ? 15.832 -1.245 7.577 1.00 88.31 435 LYS A CA 1
ATOM 3536 C C . LYS A 1 435 ? 16.138 -0.055 8.475 1.00 88.31 435 LYS A C 1
ATOM 3538 O O . LYS A 1 435 ? 16.649 -0.256 9.579 1.00 88.31 435 LYS A O 1
ATOM 3543 N N . VAL A 1 436 ? 15.815 1.162 8.042 1.00 91.88 436 VAL A N 1
ATOM 3544 C CA . VAL A 1 436 ? 15.895 2.347 8.907 1.00 91.88 436 VAL A CA 1
ATOM 3545 C C . VAL A 1 436 ? 14.820 2.289 9.981 1.00 91.88 436 VAL A C 1
ATOM 3547 O O . VAL A 1 436 ? 15.132 2.504 11.149 1.00 91.88 436 VAL A O 1
ATOM 3550 N N . LEU A 1 437 ? 13.586 1.936 9.622 1.00 91.62 437 LEU A N 1
ATOM 3551 C CA . LEU A 1 437 ? 12.494 1.792 10.582 1.00 91.62 437 LEU A CA 1
ATOM 3552 C C . LEU A 1 437 ? 12.734 0.624 11.544 1.00 91.62 437 LEU A C 1
ATOM 3554 O O . LEU A 1 437 ? 12.477 0.762 12.735 1.00 91.62 437 LEU A O 1
ATOM 3558 N N . GLU A 1 438 ? 13.295 -0.497 11.081 1.00 86.69 438 GLU A N 1
ATOM 3559 C CA . GLU A 1 438 ? 13.739 -1.605 11.940 1.00 86.69 438 GLU A CA 1
ATOM 3560 C C . GLU A 1 438 ? 14.757 -1.117 12.983 1.00 86.69 438 GLU A C 1
ATOM 3562 O O . GLU A 1 438 ? 14.606 -1.399 14.173 1.00 86.69 438 GLU A O 1
ATOM 3567 N N . TYR A 1 439 ? 15.755 -0.335 12.554 1.00 87.19 439 TYR A N 1
ATOM 3568 C CA . TYR A 1 439 ? 16.742 0.274 13.446 1.00 87.19 439 TYR A CA 1
ATOM 3569 C C . TYR A 1 439 ? 16.097 1.264 14.420 1.00 87.19 439 TYR A C 1
ATOM 3571 O O . TYR A 1 439 ? 16.330 1.183 15.624 1.00 87.19 439 TYR A O 1
ATOM 3579 N N . PHE A 1 440 ? 15.258 2.172 13.922 1.00 89.56 440 PHE A N 1
ATOM 3580 C CA . PHE A 1 440 ? 14.568 3.165 14.737 1.00 89.56 440 PHE A CA 1
ATOM 3581 C C . PHE A 1 440 ? 13.674 2.508 15.786 1.00 89.56 440 PHE A C 1
ATOM 3583 O O . PHE A 1 440 ? 13.726 2.887 16.950 1.00 89.56 440 PHE A O 1
ATOM 3590 N N . ASN A 1 441 ? 12.911 1.484 15.406 1.00 85.94 441 ASN A N 1
ATOM 3591 C CA . ASN A 1 441 ? 12.157 0.680 16.353 1.00 85.94 441 ASN A CA 1
ATOM 3592 C C . ASN A 1 441 ? 13.139 0.107 17.393 1.00 85.94 441 ASN A C 1
ATOM 3594 O O . ASN A 1 441 ? 13.016 0.349 18.584 1.00 85.94 441 ASN A O 1
ATOM 3598 N N . TYR A 1 442 ? 14.211 -0.558 16.984 1.00 82.56 442 TYR A N 1
ATOM 3599 C CA . TYR A 1 442 ? 15.106 -1.184 17.954 1.00 82.56 442 TYR A CA 1
ATOM 3600 C C . TYR A 1 442 ? 15.770 -0.211 18.952 1.00 82.56 442 TYR A C 1
ATOM 3602 O O . TYR A 1 442 ? 15.867 -0.521 20.143 1.00 82.56 442 TYR A O 1
ATOM 3610 N N . TYR A 1 443 ? 16.213 0.958 18.484 1.00 84.06 443 TYR A N 1
ATOM 3611 C CA . TYR A 1 443 ? 17.056 1.878 19.254 1.00 84.06 443 TYR A CA 1
ATOM 3612 C C . TYR A 1 443 ? 16.358 3.168 19.711 1.00 84.06 443 TYR A C 1
ATOM 3614 O O . TYR A 1 443 ? 16.927 3.899 20.517 1.00 84.06 443 TYR A O 1
ATOM 3622 N N . GLY A 1 444 ? 15.160 3.476 19.213 1.00 83.50 444 GLY A N 1
ATOM 3623 C CA . GLY A 1 444 ? 14.445 4.729 19.493 1.00 83.50 444 GLY A CA 1
ATOM 3624 C C . GLY A 1 444 ? 15.022 5.973 18.842 1.00 83.50 444 GLY A C 1
ATOM 3625 O O . GLY A 1 444 ? 14.585 7.082 19.137 1.00 83.50 444 GLY A O 1
ATOM 3626 N N . GLN A 1 445 ? 16.040 5.801 18.010 1.00 86.31 445 GLN A N 1
ATOM 3627 C CA . GLN A 1 445 ? 16.765 6.879 17.366 1.00 86.31 445 GLN A CA 1
ATOM 3628 C C . GLN A 1 445 ? 17.198 6.432 15.982 1.00 86.31 445 GLN A C 1
ATOM 3630 O O . GLN A 1 445 ? 17.398 5.243 15.726 1.00 86.31 445 GLN A O 1
ATOM 3635 N N . ILE A 1 446 ? 17.374 7.403 15.099 1.00 86.38 446 ILE A N 1
ATOM 3636 C CA . ILE A 1 446 ? 18.013 7.184 13.809 1.00 86.38 446 ILE A CA 1
ATOM 3637 C C . ILE A 1 446 ? 19.501 7.434 13.996 1.00 86.38 446 ILE A C 1
ATOM 3639 O O . ILE A 1 446 ? 19.917 8.260 14.811 1.00 86.38 446 ILE A O 1
ATOM 3643 N N . LEU A 1 447 ? 20.317 6.667 13.281 1.00 84.12 447 LEU A N 1
ATOM 3644 C CA . LEU A 1 447 ? 21.752 6.871 13.305 1.00 84.12 447 LEU A CA 1
ATOM 3645 C C . LEU A 1 447 ? 22.085 8.281 12.791 1.00 84.12 447 LEU A C 1
ATOM 3647 O O . LEU A 1 447 ? 21.501 8.748 11.818 1.00 84.12 447 LEU A O 1
ATOM 3651 N N . GLN A 1 448 ? 23.007 8.967 13.464 1.00 84.50 448 GLN A N 1
ATOM 3652 C CA . GLN A 1 448 ? 23.329 10.358 13.153 1.00 84.50 448 GLN A CA 1
ATOM 3653 C C . GLN A 1 448 ? 24.124 10.445 11.843 1.00 84.50 448 GLN A C 1
ATOM 3655 O O . GLN A 1 448 ? 25.282 10.027 11.788 1.00 84.50 448 GLN A O 1
ATOM 3660 N N . PHE A 1 449 ? 23.504 11.010 10.810 1.00 89.19 449 PHE A N 1
ATOM 3661 C CA . PHE A 1 449 ? 24.119 11.372 9.532 1.00 89.19 449 PHE A CA 1
ATOM 3662 C C . PHE A 1 449 ? 23.995 12.884 9.322 1.00 89.19 449 PHE A C 1
ATOM 3664 O O . PHE A 1 449 ? 23.055 13.500 9.826 1.00 89.19 449 PHE A O 1
ATOM 3671 N N . ASP A 1 450 ? 24.923 13.480 8.571 1.00 90.25 450 ASP A N 1
ATOM 3672 C CA . ASP A 1 450 ? 24.847 14.907 8.229 1.00 90.25 450 ASP A CA 1
ATOM 3673 C C . ASP A 1 450 ? 23.688 15.174 7.263 1.00 90.25 450 ASP A C 1
ATOM 3675 O O . ASP A 1 450 ? 23.014 16.198 7.366 1.00 90.25 450 ASP A O 1
ATOM 3679 N N . TYR A 1 451 ? 23.437 14.218 6.361 1.00 92.44 451 TYR A N 1
ATOM 3680 C CA . TYR A 1 451 ? 22.338 14.250 5.403 1.00 92.44 451 TYR A CA 1
ATOM 3681 C C . TYR A 1 451 ? 21.640 12.891 5.334 1.00 92.44 451 TYR A C 1
ATOM 3683 O O . TYR A 1 451 ? 22.289 11.856 5.153 1.00 92.44 451 TYR A O 1
ATOM 3691 N N . LEU A 1 452 ? 20.312 12.907 5.428 1.00 95.44 452 LEU A N 1
ATOM 3692 C CA . LEU A 1 452 ? 19.454 11.751 5.177 1.00 95.44 452 LEU A CA 1
ATOM 3693 C C . LEU A 1 452 ? 18.649 11.998 3.899 1.00 95.44 452 LEU A C 1
ATOM 3695 O O . LEU A 1 452 ? 17.828 12.906 3.846 1.00 95.44 452 LEU A O 1
ATOM 3699 N N . VAL A 1 453 ? 18.883 11.204 2.862 1.00 95.75 453 VAL A N 1
ATOM 3700 C CA . VAL A 1 453 ? 18.211 11.305 1.563 1.00 95.75 453 VAL A CA 1
ATOM 3701 C C . VAL A 1 453 ? 17.140 10.223 1.479 1.00 95.75 453 VAL A C 1
ATOM 3703 O O . VAL A 1 453 ? 17.454 9.048 1.624 1.00 95.75 453 VAL A O 1
ATOM 3706 N N . LEU A 1 454 ? 15.889 10.609 1.250 1.00 95.81 454 LEU A N 1
ATOM 3707 C CA . LEU A 1 454 ? 14.763 9.718 0.968 1.00 95.81 454 LEU A CA 1
ATOM 3708 C C . LEU A 1 454 ? 14.456 9.812 -0.522 1.00 95.81 454 LEU A C 1
ATOM 3710 O O . LEU A 1 454 ? 13.857 10.797 -0.966 1.00 95.81 454 LEU A O 1
ATOM 3714 N N . ASP A 1 455 ? 14.906 8.821 -1.288 1.00 93.94 455 ASP A N 1
ATOM 3715 C CA . ASP A 1 455 ? 14.664 8.793 -2.727 1.00 93.94 455 ASP A CA 1
ATOM 3716 C C . ASP A 1 455 ? 13.306 8.183 -3.065 1.00 93.94 455 ASP A C 1
ATOM 3718 O O . ASP A 1 455 ? 12.771 7.340 -2.345 1.00 93.94 455 ASP A O 1
ATOM 3722 N N . GLU A 1 456 ? 12.737 8.647 -4.171 1.00 89.00 456 GLU A N 1
ATOM 3723 C CA . GLU A 1 456 ? 11.439 8.247 -4.702 1.00 89.00 456 GLU A CA 1
ATOM 3724 C C . GLU A 1 456 ? 10.318 8.254 -3.641 1.00 89.00 456 GLU A C 1
ATOM 3726 O O . GLU A 1 456 ? 9.417 7.415 -3.643 1.00 89.00 456 GLU A O 1
ATOM 3731 N N . PHE A 1 457 ? 10.329 9.262 -2.755 1.00 89.12 457 PHE A N 1
ATOM 3732 C CA . PHE A 1 457 ? 9.402 9.365 -1.613 1.00 89.12 457 PHE A CA 1
ATOM 3733 C C . PHE A 1 457 ? 7.918 9.495 -2.004 1.00 89.12 457 PHE A C 1
ATOM 3735 O O . PHE A 1 457 ? 7.038 9.369 -1.158 1.00 89.12 457 PHE A O 1
ATOM 3742 N N . HIS A 1 458 ? 7.638 9.774 -3.280 1.00 83.62 458 HIS A N 1
ATOM 3743 C CA . HIS A 1 458 ? 6.285 9.836 -3.830 1.00 83.62 458 HIS A CA 1
ATOM 3744 C C . HIS A 1 458 ? 5.631 8.456 -3.974 1.00 83.62 458 HIS A C 1
ATOM 3746 O O . HIS A 1 458 ? 4.426 8.377 -4.211 1.00 83.62 458 HIS A O 1
ATOM 3752 N N . LEU A 1 459 ? 6.408 7.373 -3.871 1.00 83.81 459 LEU A N 1
ATOM 3753 C CA . LEU A 1 459 ? 5.863 6.028 -3.929 1.00 83.81 459 LEU A CA 1
ATOM 3754 C C . LEU A 1 459 ? 4.953 5.765 -2.719 1.00 83.81 459 LEU A C 1
ATOM 3756 O O . LEU A 1 459 ? 5.398 5.922 -1.579 1.00 83.81 459 LEU A O 1
ATOM 3760 N N . PRO A 1 460 ? 3.718 5.275 -2.932 1.00 79.06 460 PRO A N 1
ATOM 3761 C CA . PRO A 1 460 ? 2.777 4.966 -1.859 1.00 79.06 460 PRO A CA 1
ATOM 3762 C C . PRO A 1 460 ? 3.111 3.614 -1.203 1.00 79.06 460 PRO A C 1
ATOM 3764 O O . PRO A 1 460 ? 2.301 2.689 -1.184 1.00 79.06 460 PRO A O 1
ATOM 3767 N N . ILE A 1 461 ? 4.338 3.467 -0.702 1.00 84.25 461 ILE A N 1
ATOM 3768 C CA . ILE A 1 461 ? 4.804 2.292 0.042 1.00 84.25 461 ILE A CA 1
ATOM 3769 C C . ILE A 1 461 ? 4.712 2.614 1.530 1.00 84.25 461 ILE A C 1
ATOM 3771 O O . ILE A 1 461 ? 5.236 3.635 1.963 1.00 84.25 461 ILE A O 1
ATOM 3775 N N . GLU A 1 462 ? 4.084 1.728 2.305 1.00 86.56 462 GLU A N 1
ATOM 3776 C CA . GLU A 1 462 ? 3.823 1.923 3.738 1.00 86.56 462 GLU A CA 1
ATOM 3777 C C . GLU A 1 462 ? 5.056 2.419 4.514 1.00 86.56 462 GLU A C 1
ATOM 3779 O O . GLU A 1 462 ? 4.996 3.474 5.139 1.00 86.56 462 GLU A O 1
ATOM 3784 N N . ASP A 1 463 ? 6.192 1.723 4.399 1.00 91.12 463 ASP A N 1
ATOM 3785 C CA . ASP A 1 463 ? 7.430 2.090 5.101 1.00 91.12 463 ASP A CA 1
ATOM 3786 C C . ASP A 1 463 ? 8.003 3.441 4.643 1.00 91.12 463 ASP A C 1
ATOM 3788 O O . ASP A 1 463 ? 8.609 4.169 5.428 1.00 91.12 463 ASP A O 1
ATOM 3792 N N . MET A 1 464 ? 7.831 3.796 3.365 1.00 91.69 464 MET A N 1
ATOM 3793 C CA . MET A 1 464 ? 8.276 5.094 2.846 1.00 91.69 464 MET A CA 1
ATOM 3794 C C . MET A 1 464 ? 7.413 6.220 3.407 1.00 91.69 464 MET A C 1
ATOM 3796 O O . MET A 1 464 ? 7.940 7.215 3.900 1.00 91.69 464 MET A O 1
ATOM 3800 N N . VAL A 1 465 ? 6.094 6.032 3.396 1.00 91.44 465 VAL A N 1
ATOM 3801 C CA . VAL A 1 465 ? 5.144 6.975 3.983 1.00 91.44 465 VAL A CA 1
ATOM 3802 C C . VAL A 1 465 ? 5.421 7.154 5.476 1.00 91.44 465 VAL A C 1
ATOM 3804 O O . VAL A 1 465 ? 5.511 8.286 5.946 1.00 91.44 465 VAL A O 1
ATOM 3807 N N . GLU A 1 466 ? 5.638 6.065 6.216 1.00 94.00 466 GLU A N 1
ATOM 3808 C CA . GLU A 1 466 ? 5.975 6.128 7.639 1.00 94.00 466 GLU A CA 1
ATOM 3809 C C . GLU A 1 466 ? 7.269 6.911 7.889 1.00 94.00 466 GLU A C 1
ATOM 3811 O O . GLU A 1 466 ? 7.310 7.776 8.765 1.00 94.00 466 GLU A O 1
ATOM 3816 N N . MET A 1 467 ? 8.314 6.653 7.101 1.00 94.88 467 MET A N 1
ATOM 3817 C CA . MET A 1 467 ? 9.595 7.343 7.225 1.00 94.88 467 MET A CA 1
ATOM 3818 C C . MET A 1 467 ? 9.479 8.845 6.914 1.00 94.88 467 MET A C 1
ATOM 3820 O O . MET A 1 467 ? 10.055 9.665 7.632 1.00 94.88 467 MET A O 1
ATOM 3824 N N . VAL A 1 468 ? 8.709 9.226 5.890 1.00 93.25 468 VAL A N 1
ATOM 3825 C CA . VAL A 1 468 ? 8.438 10.635 5.554 1.00 93.25 468 VAL A CA 1
ATOM 3826 C C . VAL A 1 468 ? 7.680 11.330 6.686 1.00 93.25 468 VAL A C 1
ATOM 3828 O O . VAL A 1 468 ? 8.089 12.408 7.121 1.00 93.25 468 VAL A O 1
ATOM 3831 N N . GLU A 1 469 ? 6.618 10.713 7.210 1.00 93.44 469 GLU A N 1
ATOM 3832 C CA . GLU A 1 469 ? 5.846 11.280 8.323 1.00 93.44 469 GLU A CA 1
ATOM 3833 C C . GLU A 1 469 ? 6.687 11.375 9.607 1.00 93.44 469 GLU A C 1
ATOM 3835 O O . GLU A 1 469 ? 6.587 12.365 10.334 1.00 93.44 469 GLU A O 1
ATOM 3840 N N . LEU A 1 470 ? 7.599 10.426 9.850 1.00 94.38 470 LEU A N 1
ATOM 3841 C CA . LEU A 1 470 ? 8.576 10.497 10.941 1.00 94.38 470 LEU A CA 1
ATOM 3842 C C . LEU A 1 470 ? 9.503 11.714 10.796 1.00 94.38 470 LEU A C 1
ATOM 3844 O O . LEU A 1 470 ? 9.702 12.439 11.774 1.00 94.38 470 LEU A O 1
ATOM 3848 N N . MET A 1 471 ? 10.039 11.973 9.594 1.00 93.88 471 MET A N 1
ATOM 3849 C CA . MET A 1 471 ? 10.944 13.111 9.343 1.00 93.88 471 MET A CA 1
ATOM 3850 C C . MET A 1 471 ? 10.231 14.458 9.473 1.00 93.88 471 MET A C 1
ATOM 3852 O O . MET A 1 471 ? 10.801 15.415 10.008 1.00 93.88 471 MET A O 1
ATOM 3856 N N . ARG A 1 472 ? 8.990 14.535 8.983 1.00 92.25 472 ARG A N 1
ATOM 3857 C CA . ARG A 1 472 ? 8.155 15.742 9.031 1.00 92.25 472 ARG A CA 1
ATOM 3858 C C . ARG A 1 472 ? 7.640 16.039 10.431 1.00 92.25 472 ARG A C 1
ATOM 3860 O O . ARG A 1 472 ? 7.538 17.203 10.805 1.00 92.25 472 ARG A O 1
ATOM 3867 N N . THR A 1 473 ? 7.352 15.004 11.215 1.00 93.50 473 THR A N 1
ATOM 3868 C CA . THR A 1 473 ? 6.799 15.169 12.563 1.00 93.50 473 THR A CA 1
ATOM 3869 C C . THR A 1 473 ? 7.879 15.457 13.597 1.00 93.50 473 THR A C 1
ATOM 3871 O O . THR A 1 473 ? 7.669 16.298 14.472 1.00 93.50 473 THR A O 1
ATOM 3874 N N . PHE A 1 474 ? 9.038 14.796 13.514 1.00 93.81 474 PHE A N 1
ATOM 3875 C CA . PHE A 1 474 ? 10.074 14.883 14.542 1.00 93.81 474 PHE A CA 1
ATOM 3876 C C . PHE A 1 474 ? 11.435 15.319 13.988 1.00 93.81 474 PHE A C 1
ATOM 3878 O O . PHE A 1 474 ? 11.857 14.953 12.892 1.00 93.81 474 PHE A O 1
ATOM 3885 N N . ASN A 1 475 ? 12.177 16.078 14.791 1.00 92.69 475 ASN A N 1
ATOM 3886 C CA . ASN A 1 475 ? 13.545 16.497 14.518 1.00 92.69 475 ASN A CA 1
ATOM 3887 C C . ASN A 1 475 ? 14.551 15.386 14.858 1.00 92.69 475 ASN A C 1
ATOM 3889 O O . ASN A 1 475 ? 15.384 15.524 15.749 1.00 92.69 475 ASN A O 1
ATOM 3893 N N . VAL A 1 476 ? 14.427 14.253 14.166 1.00 90.81 476 VAL A N 1
ATOM 3894 C CA . VAL A 1 476 ? 15.289 13.068 14.334 1.00 90.81 476 VAL A CA 1
ATOM 3895 C C . VAL A 1 476 ? 16.488 13.051 13.380 1.00 90.81 476 VAL A C 1
ATOM 3897 O O . VAL A 1 476 ? 17.385 12.228 13.538 1.00 90.81 476 VAL A O 1
ATOM 3900 N N . ALA A 1 477 ? 16.512 13.968 12.412 1.00 90.12 477 ALA A N 1
ATOM 3901 C CA . ALA A 1 477 ? 17.613 14.189 11.484 1.00 90.12 477 ALA A CA 1
ATOM 3902 C C . ALA A 1 477 ? 17.829 15.695 11.294 1.00 90.12 477 ALA A C 1
ATOM 3904 O O . ALA A 1 477 ? 16.860 16.450 11.152 1.00 90.12 477 ALA A O 1
ATOM 3905 N N . LYS A 1 478 ? 19.103 16.105 11.267 1.00 86.25 478 LYS A N 1
ATOM 3906 C CA . LYS A 1 478 ? 19.519 17.505 11.123 1.00 86.25 478 LYS A CA 1
ATOM 3907 C C . LYS A 1 478 ? 19.080 18.090 9.777 1.00 86.25 478 LYS A C 1
ATOM 3909 O O . LYS A 1 478 ? 18.373 19.093 9.736 1.00 86.25 478 LYS A O 1
ATOM 3914 N N . LYS A 1 479 ? 19.446 17.417 8.683 1.00 92.25 479 LYS A N 1
ATOM 3915 C CA . LYS A 1 479 ? 18.992 17.730 7.324 1.00 92.25 479 LYS A CA 1
ATOM 3916 C C . LYS A 1 479 ? 18.463 16.471 6.651 1.00 92.25 479 LYS A C 1
ATOM 3918 O O . LYS A 1 479 ? 19.183 15.476 6.547 1.00 92.25 479 LYS A O 1
ATOM 3923 N N . TYR A 1 480 ? 17.217 16.521 6.187 1.00 95.12 480 TYR A N 1
ATOM 3924 C CA . TYR A 1 480 ? 16.633 15.467 5.362 1.00 95.12 480 TYR A CA 1
ATOM 3925 C C . TYR A 1 480 ? 16.276 16.000 3.975 1.00 95.12 480 TYR A C 1
ATOM 3927 O O . TYR A 1 480 ? 15.884 17.155 3.812 1.00 95.12 480 TYR A O 1
ATOM 3935 N N . ILE A 1 481 ? 16.449 15.159 2.964 1.00 95.50 481 ILE A N 1
ATOM 3936 C CA . ILE A 1 481 ? 16.311 15.513 1.555 1.00 95.50 481 ILE A CA 1
ATOM 3937 C C . ILE A 1 481 ? 15.329 14.528 0.931 1.00 95.50 481 ILE A C 1
ATOM 3939 O O . ILE A 1 481 ? 15.637 13.351 0.786 1.00 95.50 481 ILE A O 1
ATOM 3943 N N . LEU A 1 482 ? 14.150 15.010 0.566 1.00 95.06 482 LEU A N 1
ATOM 3944 C CA . LEU A 1 482 ? 13.127 14.258 -0.145 1.00 95.06 482 LEU A CA 1
ATOM 3945 C C . LEU A 1 482 ? 13.364 14.404 -1.647 1.00 95.06 482 LEU A C 1
ATOM 3947 O O . LEU A 1 482 ? 13.315 15.515 -2.177 1.00 95.06 482 LEU A O 1
ATOM 3951 N N . VAL A 1 483 ? 13.623 13.306 -2.350 1.00 92.62 483 VAL A N 1
ATOM 3952 C CA . VAL A 1 483 ? 13.906 13.323 -3.789 1.00 92.62 483 VAL A CA 1
ATOM 3953 C C . VAL A 1 483 ? 12.762 12.662 -4.547 1.00 92.62 483 VAL A C 1
ATOM 3955 O O . VAL A 1 483 ? 12.356 11.545 -4.245 1.00 92.62 483 VAL A O 1
ATOM 3958 N N . SER A 1 484 ? 12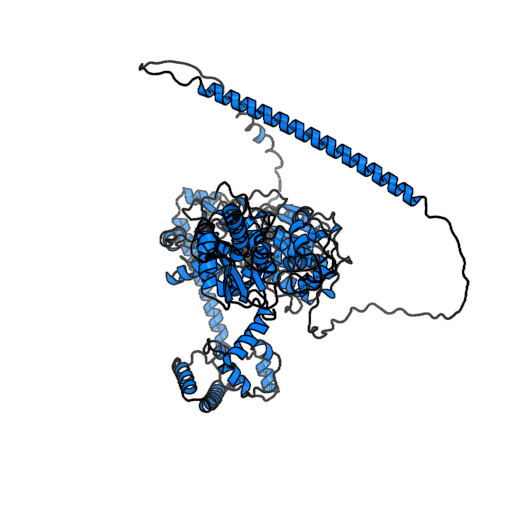.189 13.366 -5.523 1.00 88.12 484 SER A N 1
ATOM 3959 C CA . SER A 1 484 ? 11.120 12.809 -6.354 1.00 88.12 484 SER A CA 1
ATOM 3960 C C . SER A 1 484 ? 11.039 13.494 -7.711 1.00 88.12 484 SER A C 1
ATOM 3962 O O . SER A 1 484 ? 11.366 14.668 -7.868 1.00 88.12 484 SER A O 1
ATOM 3964 N N . ALA A 1 485 ? 10.582 12.776 -8.735 1.00 78.94 485 ALA A N 1
ATOM 3965 C CA . ALA A 1 485 ? 10.187 13.411 -9.988 1.00 78.94 485 ALA A CA 1
ATOM 3966 C C . ALA A 1 485 ? 8.850 14.167 -9.873 1.00 78.94 485 ALA A C 1
ATOM 3968 O O . ALA A 1 485 ? 8.624 15.106 -10.626 1.00 78.94 485 ALA A O 1
ATOM 3969 N N . THR A 1 486 ? 7.979 13.788 -8.937 1.00 73.69 486 THR A N 1
ATOM 3970 C CA . THR A 1 486 ? 6.652 14.381 -8.721 1.00 73.69 486 THR A CA 1
ATOM 3971 C C . THR A 1 486 ? 6.402 14.519 -7.230 1.00 73.69 486 THR A C 1
ATOM 3973 O O . THR A 1 486 ? 6.021 13.564 -6.554 1.00 73.69 486 THR A O 1
ATOM 3976 N N . ALA A 1 487 ? 6.668 15.703 -6.700 1.00 76.56 487 ALA A N 1
ATOM 3977 C CA . ALA A 1 487 ? 6.316 16.032 -5.331 1.00 76.56 487 ALA A CA 1
ATOM 3978 C C . ALA A 1 487 ? 4.993 16.803 -5.344 1.00 76.56 487 ALA A C 1
ATOM 3980 O O . ALA A 1 487 ? 4.864 17.804 -6.053 1.00 76.56 487 ALA A O 1
ATOM 3981 N N . GLU A 1 488 ? 4.012 16.321 -4.585 1.00 69.62 488 GLU A N 1
ATOM 3982 C CA . GLU A 1 488 ? 2.728 17.001 -4.426 1.00 69.62 488 GLU A CA 1
ATOM 3983 C C . GLU A 1 488 ? 2.939 18.426 -3.886 1.00 69.62 488 GLU A C 1
ATOM 3985 O O . GLU A 1 488 ? 3.822 18.668 -3.063 1.00 69.62 488 GLU A O 1
ATOM 3990 N N . GLY A 1 489 ? 2.175 19.393 -4.401 1.00 65.44 489 GLY A N 1
ATOM 3991 C CA . GLY A 1 489 ? 2.334 20.813 -4.065 1.00 65.44 489 GLY A CA 1
ATOM 3992 C C . GLY A 1 489 ? 3.407 21.564 -4.867 1.00 65.44 489 GLY A C 1
ATOM 3993 O O . GLY A 1 489 ? 3.453 22.793 -4.798 1.00 65.44 489 GLY A O 1
ATOM 3994 N N . PHE A 1 490 ? 4.213 20.880 -5.690 1.00 71.06 490 PHE A N 1
ATOM 3995 C CA . PHE A 1 490 ? 5.220 21.510 -6.550 1.00 71.06 490 PHE A CA 1
ATOM 3996 C C . PHE A 1 490 ? 4.882 21.333 -8.034 1.00 71.06 490 PHE A C 1
ATOM 3998 O O . PHE A 1 490 ? 4.581 20.236 -8.502 1.00 71.06 490 PHE A O 1
ATOM 4005 N N . LYS A 1 491 ? 4.949 22.422 -8.813 1.00 61.22 491 LYS A N 1
ATOM 4006 C CA . LYS A 1 491 ? 4.729 22.368 -10.266 1.00 61.22 491 LYS A CA 1
ATOM 4007 C C . LYS A 1 491 ? 5.910 21.667 -10.938 1.00 61.22 491 LYS A C 1
ATOM 4009 O O . LYS A 1 491 ? 6.957 22.283 -11.131 1.00 61.22 491 LYS A O 1
ATOM 4014 N N . VAL A 1 492 ? 5.734 20.403 -11.322 1.00 65.62 492 VAL A N 1
ATOM 4015 C CA . VAL A 1 492 ? 6.700 19.679 -12.156 1.00 65.62 492 VAL A CA 1
ATOM 4016 C C . VAL A 1 492 ? 6.062 19.339 -13.498 1.00 65.62 492 VAL A C 1
ATOM 4018 O O . VAL A 1 492 ? 5.070 18.619 -13.561 1.00 65.62 492 VAL A O 1
ATOM 4021 N N . ASN A 1 493 ? 6.653 19.837 -14.583 1.00 68.75 493 ASN A N 1
ATOM 4022 C CA . ASN A 1 493 ? 6.269 19.448 -15.937 1.00 68.75 493 ASN A CA 1
ATOM 4023 C C . ASN A 1 493 ? 6.941 18.111 -16.262 1.00 68.75 493 ASN A C 1
ATOM 4025 O O . ASN A 1 493 ? 8.074 18.083 -16.745 1.00 68.75 493 ASN A O 1
ATOM 4029 N N . ALA A 1 494 ? 6.273 17.003 -15.939 1.00 71.12 494 ALA A N 1
ATOM 4030 C CA . ALA A 1 494 ? 6.753 15.679 -16.310 1.00 71.12 494 ALA A CA 1
ATOM 4031 C C . ALA A 1 494 ? 6.809 15.568 -17.844 1.00 71.12 494 ALA A C 1
ATOM 4033 O O . ALA A 1 494 ? 5.828 15.846 -18.530 1.00 71.12 494 ALA A O 1
ATOM 4034 N N . GLN A 1 495 ? 7.963 15.172 -18.379 1.00 80.56 495 GLN A N 1
ATOM 4035 C CA . GLN A 1 495 ? 8.172 14.931 -19.807 1.00 80.56 495 GLN A CA 1
ATOM 4036 C C . GLN A 1 495 ? 8.890 13.596 -19.990 1.00 80.56 495 GLN A C 1
ATOM 4038 O O . GLN A 1 495 ? 9.713 13.211 -19.153 1.00 80.56 495 GLN A O 1
ATOM 4043 N N . LEU A 1 496 ? 8.577 12.898 -21.083 1.00 84.38 496 LEU A N 1
ATOM 4044 C CA . LEU A 1 496 ? 9.335 11.718 -21.481 1.00 84.38 496 LEU A CA 1
ATOM 4045 C C . LEU A 1 496 ? 10.746 12.135 -21.930 1.00 84.38 496 LEU A C 1
ATOM 4047 O O . LEU A 1 496 ? 10.902 13.196 -22.539 1.00 84.38 496 LEU A O 1
ATOM 4051 N N . PRO A 1 497 ? 11.780 11.325 -21.649 1.00 83.25 497 PRO A N 1
ATOM 4052 C CA . PRO A 1 497 ? 13.108 11.549 -22.202 1.00 83.25 497 PRO A CA 1
ATOM 4053 C C . PRO A 1 497 ? 13.070 11.568 -23.742 1.00 83.25 497 PRO A C 1
ATOM 4055 O O . PRO A 1 497 ? 12.323 10.782 -24.322 1.00 83.25 497 PRO A O 1
ATOM 4058 N N . PRO A 1 498 ? 13.918 12.366 -24.424 1.00 84.00 498 PRO A N 1
ATOM 4059 C CA . PRO A 1 498 ? 13.956 12.414 -25.893 1.00 84.00 498 PRO A CA 1
ATOM 4060 C C . PRO A 1 498 ? 14.229 11.062 -26.570 1.00 84.00 498 PRO A C 1
ATOM 4062 O O . PRO A 1 498 ? 13.831 10.847 -27.706 1.00 84.00 498 PRO A O 1
ATOM 4065 N N . ALA A 1 499 ? 14.898 10.144 -25.866 1.00 87.81 499 ALA A N 1
ATOM 4066 C CA . ALA A 1 499 ? 15.187 8.791 -26.337 1.00 87.81 499 ALA A CA 1
ATOM 4067 C C . ALA A 1 499 ? 14.009 7.805 -26.165 1.00 87.81 499 ALA A C 1
ATOM 4069 O O . ALA A 1 499 ? 14.178 6.609 -26.401 1.00 87.81 499 ALA A O 1
ATOM 4070 N N . VAL A 1 500 ? 12.835 8.273 -25.725 1.00 91.88 500 VAL A N 1
ATOM 4071 C CA . VAL A 1 500 ? 11.624 7.459 -25.569 1.00 91.88 500 VAL A CA 1
ATOM 4072 C C . VAL A 1 500 ? 10.596 7.852 -26.621 1.00 91.88 500 VAL A C 1
ATOM 4074 O O . VAL A 1 500 ? 10.109 8.979 -26.635 1.00 91.88 500 VAL A O 1
ATOM 4077 N N . THR A 1 501 ? 10.217 6.895 -27.464 1.00 94.62 501 THR A N 1
ATOM 4078 C CA . THR A 1 501 ? 9.107 7.052 -28.413 1.00 94.62 501 THR A CA 1
ATOM 4079 C C . THR A 1 501 ? 7.853 6.435 -27.811 1.00 94.62 501 THR A C 1
ATOM 4081 O O . THR A 1 501 ? 7.851 5.247 -27.504 1.00 94.62 501 THR A O 1
ATOM 4084 N N . ARG A 1 502 ? 6.790 7.222 -27.624 1.00 94.44 502 ARG A N 1
ATOM 4085 C CA . ARG A 1 502 ? 5.508 6.741 -27.081 1.00 94.44 502 ARG A CA 1
ATOM 4086 C C . ARG A 1 502 ? 4.574 6.314 -28.210 1.00 94.44 502 ARG A C 1
ATOM 4088 O O . ARG A 1 502 ? 4.372 7.086 -29.144 1.00 94.44 502 ARG A O 1
ATOM 4095 N N . ILE A 1 503 ? 3.960 5.141 -28.081 1.00 94.88 503 ILE A N 1
ATOM 4096 C CA . ILE A 1 503 ? 2.866 4.668 -28.937 1.00 94.88 503 ILE A CA 1
ATOM 4097 C C . ILE A 1 503 ? 1.684 4.194 -28.088 1.00 94.88 503 ILE A C 1
ATOM 4099 O O . ILE A 1 503 ? 1.853 3.832 -26.923 1.00 94.88 503 ILE A O 1
ATOM 4103 N N . GLN A 1 504 ? 0.490 4.205 -28.680 1.00 94.06 504 GLN A N 1
ATOM 4104 C CA . GLN A 1 504 ? -0.699 3.613 -28.070 1.00 94.06 504 GLN A CA 1
ATOM 4105 C C . GLN A 1 504 ? -0.757 2.122 -28.418 1.00 94.06 504 GLN A C 1
ATOM 4107 O O . GLN A 1 504 ? -0.646 1.765 -29.591 1.00 94.06 504 GLN A O 1
ATOM 4112 N N . GLY A 1 505 ? -0.885 1.277 -27.399 1.00 87.81 505 GLY A N 1
ATOM 4113 C CA . GLY A 1 505 ? -1.051 -0.169 -27.525 1.00 87.81 505 GLY A CA 1
ATOM 4114 C C . GLY A 1 505 ? -2.513 -0.593 -27.432 1.00 87.81 505 GLY A C 1
ATOM 4115 O O . GLY A 1 505 ? -3.351 0.117 -26.873 1.00 87.81 505 GLY A O 1
ATOM 4116 N N . VAL A 1 506 ? -2.816 -1.784 -27.942 1.00 86.31 506 VAL A N 1
ATOM 4117 C CA . VAL A 1 506 ? -4.147 -2.400 -27.867 1.00 86.31 506 VAL A CA 1
ATOM 4118 C C . VAL A 1 506 ? -4.159 -3.366 -26.685 1.00 86.31 506 VAL A C 1
ATOM 4120 O O . VAL A 1 506 ? -4.039 -4.581 -26.841 1.00 86.31 506 VAL A O 1
ATOM 4123 N N . LEU A 1 507 ? -4.260 -2.811 -25.474 1.00 87.12 507 LEU A N 1
ATOM 4124 C CA . LEU A 1 507 ? -4.231 -3.573 -24.224 1.00 87.12 507 LEU A CA 1
ATOM 4125 C C . LEU A 1 507 ? -5.396 -3.202 -23.304 1.00 87.12 507 LEU A C 1
ATOM 4127 O O . LEU A 1 507 ? -5.678 -2.013 -23.138 1.00 87.12 507 LEU A O 1
ATOM 4131 N N . PRO A 1 508 ? -6.045 -4.188 -22.654 1.00 88.19 508 PRO A N 1
ATOM 4132 C CA . PRO A 1 508 ? -6.997 -3.889 -21.599 1.00 88.19 508 PRO A CA 1
ATOM 4133 C C . PRO A 1 508 ? -6.254 -3.285 -20.400 1.00 88.19 508 PRO A C 1
ATOM 4135 O O . PRO A 1 508 ? -5.233 -3.807 -19.940 1.00 88.19 508 PRO A O 1
ATOM 4138 N N . VAL A 1 509 ? -6.752 -2.150 -19.907 1.00 90.12 509 VAL A N 1
ATOM 4139 C CA . VAL A 1 509 ? -6.130 -1.429 -18.792 1.00 90.12 509 VAL A CA 1
ATOM 4140 C C . VAL A 1 509 ? -6.178 -2.295 -17.543 1.00 90.12 509 VAL A C 1
ATOM 4142 O O . VAL A 1 509 ? -7.240 -2.657 -17.053 1.00 90.12 509 VAL A O 1
ATOM 4145 N N . GLY A 1 510 ? -5.002 -2.599 -17.008 1.00 88.81 510 GLY A N 1
ATOM 4146 C CA . GLY A 1 510 ? -4.856 -3.316 -15.757 1.00 88.81 510 GLY A CA 1
ATOM 4147 C C . GLY A 1 510 ? -5.200 -4.801 -15.809 1.00 88.81 510 GLY A C 1
ATOM 4148 O O . GLY A 1 510 ? -5.290 -5.403 -14.746 1.00 88.81 510 GLY A O 1
ATOM 4149 N N . GLU A 1 511 ? -5.342 -5.409 -16.987 1.00 91.50 511 GLU A N 1
ATOM 4150 C CA . GLU A 1 511 ? -5.727 -6.819 -17.128 1.00 91.50 511 GLU A CA 1
ATOM 4151 C C . GLU A 1 511 ? -4.832 -7.572 -18.118 1.00 91.50 511 GLU A C 1
ATOM 4153 O O . GLU A 1 511 ? -4.257 -6.995 -19.040 1.00 91.50 511 GLU A O 1
ATOM 4158 N N . ILE A 1 512 ? -4.700 -8.887 -17.928 1.00 93.06 512 ILE A N 1
ATOM 4159 C CA . ILE A 1 512 ? -4.058 -9.761 -18.917 1.00 93.06 512 ILE A CA 1
ATOM 4160 C C . ILE A 1 512 ? -5.125 -10.115 -19.966 1.00 93.06 512 ILE A C 1
ATOM 4162 O O . ILE A 1 512 ? -6.165 -10.654 -19.586 1.00 93.06 512 ILE A O 1
ATOM 4166 N N . PRO A 1 513 ? -4.901 -9.853 -21.267 1.00 92.69 513 PRO A N 1
ATOM 4167 C CA . PRO A 1 513 ? -5.859 -10.189 -22.311 1.00 92.69 513 PRO A CA 1
ATOM 4168 C C . PRO A 1 513 ? -6.100 -11.700 -22.361 1.00 92.69 513 PRO A C 1
ATOM 4170 O O . PRO A 1 513 ? -5.186 -12.497 -22.138 1.00 92.69 513 PRO A O 1
ATOM 4173 N N . ALA A 1 514 ? -7.329 -12.093 -22.711 1.00 89.38 514 ALA A N 1
ATOM 4174 C CA . ALA A 1 514 ? -7.721 -13.501 -22.811 1.00 89.38 514 ALA A CA 1
ATOM 4175 C C . ALA A 1 514 ? -6.815 -14.296 -23.769 1.00 89.38 514 ALA A C 1
ATOM 4177 O O . ALA A 1 514 ? -6.485 -15.451 -23.502 1.00 89.38 514 ALA A O 1
ATOM 4178 N N . GLN A 1 515 ? -6.374 -13.653 -24.854 1.00 92.38 515 GLN A N 1
ATOM 4179 C CA . GLN A 1 515 ? -5.342 -14.162 -25.746 1.00 92.38 515 GLN A CA 1
ATOM 4180 C C . GLN A 1 515 ? -4.065 -13.339 -25.569 1.00 92.38 515 GLN A C 1
ATOM 4182 O O . GLN A 1 515 ? -3.925 -12.247 -26.114 1.00 92.38 515 GLN A O 1
ATOM 4187 N N . LEU A 1 516 ? -3.135 -13.872 -24.777 1.00 94.31 516 LEU A N 1
ATOM 4188 C CA . LEU A 1 516 ? -1.863 -13.206 -24.509 1.00 94.31 516 LEU A CA 1
ATOM 4189 C C . LEU A 1 516 ? -0.868 -13.353 -25.668 1.00 94.31 516 LEU A C 1
ATOM 4191 O O . LEU A 1 516 ? -0.091 -12.437 -25.922 1.00 94.31 516 LEU A O 1
ATOM 4195 N N . GLU A 1 517 ? -0.895 -14.484 -26.377 1.00 95.06 517 GLU A N 1
ATOM 4196 C CA . GLU A 1 517 ? -0.027 -14.720 -27.535 1.00 95.06 517 GLU A CA 1
ATOM 4197 C C . GLU A 1 517 ? -0.373 -13.770 -28.684 1.00 95.06 517 GLU A C 1
ATOM 4199 O O . GLU A 1 517 ? -1.532 -13.678 -29.086 1.00 95.06 517 GLU A O 1
ATOM 4204 N N . GLY A 1 518 ? 0.634 -13.074 -29.213 1.00 92.38 518 GLY A N 1
ATOM 4205 C CA . GLY A 1 518 ? 0.454 -12.079 -30.273 1.00 92.38 518 GLY A CA 1
ATOM 4206 C C . GLY A 1 518 ? -0.070 -10.713 -29.809 1.00 92.38 518 GLY A C 1
ATOM 4207 O O . GLY A 1 518 ? -0.206 -9.820 -30.639 1.00 92.38 518 GLY A O 1
ATOM 4208 N N . SER A 1 519 ? -0.351 -10.531 -28.515 1.00 95.31 519 SER A N 1
ATOM 4209 C CA . SER A 1 519 ? -0.696 -9.218 -27.949 1.00 95.31 519 SER A CA 1
ATOM 4210 C C . SER A 1 519 ? 0.549 -8.353 -27.710 1.00 95.31 519 SER A C 1
ATOM 4212 O O . SER A 1 519 ? 1.664 -8.872 -27.685 1.00 95.31 519 SER A O 1
ATOM 4214 N N . ASP A 1 520 ? 0.372 -7.059 -27.417 1.00 95.56 520 ASP A N 1
ATOM 4215 C CA . ASP A 1 520 ? 1.489 -6.178 -27.028 1.00 95.56 520 ASP A CA 1
ATOM 4216 C C . ASP A 1 520 ? 2.210 -6.660 -25.759 1.00 95.56 520 ASP A C 1
ATOM 4218 O O . ASP A 1 520 ? 3.371 -6.312 -25.544 1.00 95.56 520 ASP A O 1
ATOM 4222 N N . LEU A 1 521 ? 1.561 -7.492 -24.934 1.00 96.50 521 LEU A N 1
ATOM 4223 C CA . LEU A 1 521 ? 2.199 -8.100 -23.772 1.00 96.50 521 LEU A CA 1
ATOM 4224 C C . LEU A 1 521 ? 3.105 -9.290 -24.138 1.00 96.50 521 LEU A C 1
ATOM 4226 O O . LEU A 1 521 ? 3.920 -9.685 -23.309 1.00 96.50 521 LEU A O 1
ATOM 4230 N N . ASP A 1 522 ? 3.031 -9.844 -25.350 1.00 97.00 522 ASP A N 1
ATOM 4231 C CA . ASP A 1 522 ? 3.886 -10.946 -25.798 1.00 97.00 522 ASP A CA 1
ATOM 4232 C C . ASP A 1 522 ? 5.314 -10.451 -26.122 1.00 97.00 522 ASP A C 1
ATOM 4234 O O . ASP A 1 522 ? 5.523 -9.780 -27.130 1.00 97.00 522 ASP A O 1
ATOM 4238 N N . PRO A 1 523 ? 6.356 -10.801 -25.344 1.00 96.75 523 PRO A N 1
ATOM 4239 C CA . PRO A 1 523 ? 7.719 -10.358 -25.634 1.00 96.75 523 PRO A CA 1
ATOM 4240 C C . PRO A 1 523 ? 8.256 -10.875 -26.982 1.00 96.75 523 PRO A C 1
ATOM 4242 O O . PRO A 1 523 ? 9.229 -10.329 -27.499 1.00 96.75 523 PRO A O 1
ATOM 4245 N N . ARG A 1 524 ? 7.659 -11.925 -27.567 1.00 95.81 524 ARG A N 1
ATOM 4246 C CA . ARG A 1 524 ? 8.139 -12.548 -28.811 1.00 95.81 524 ARG A CA 1
ATOM 4247 C C . ARG A 1 524 ? 7.847 -11.693 -30.042 1.00 95.81 524 ARG A C 1
ATOM 4249 O O . ARG A 1 524 ? 8.656 -11.712 -30.963 1.00 95.81 524 ARG A O 1
ATOM 4256 N N . ILE A 1 525 ? 6.759 -10.915 -30.052 1.00 95.62 525 ILE A N 1
ATOM 4257 C CA . ILE A 1 525 ? 6.444 -10.024 -31.188 1.00 95.62 525 ILE A CA 1
ATOM 4258 C C . ILE A 1 525 ? 7.395 -8.821 -31.260 1.00 95.62 525 ILE A C 1
ATOM 4260 O O . ILE A 1 525 ? 7.548 -8.195 -32.305 1.00 95.62 525 ILE A O 1
ATOM 4264 N N . TRP A 1 526 ? 8.067 -8.522 -30.148 1.00 95.25 526 TRP A N 1
ATOM 4265 C CA . TRP A 1 526 ? 9.026 -7.429 -30.016 1.00 95.25 526 TRP A CA 1
ATOM 4266 C C . TRP A 1 526 ? 10.480 -7.879 -30.216 1.00 95.25 526 TRP A C 1
ATOM 4268 O O . TRP A 1 526 ? 11.393 -7.064 -30.106 1.00 95.25 526 TRP A O 1
ATOM 4278 N N . ALA A 1 527 ? 10.713 -9.159 -30.523 1.00 91.19 527 ALA A N 1
ATOM 4279 C CA . ALA A 1 527 ? 12.044 -9.766 -30.555 1.00 91.19 527 ALA A CA 1
ATOM 4280 C C . ALA A 1 527 ? 12.995 -9.176 -31.613 1.00 91.19 527 ALA A C 1
ATOM 4282 O O . ALA A 1 527 ? 14.209 -9.340 -31.472 1.00 91.19 527 ALA A O 1
ATOM 4283 N N . ASP A 1 528 ? 12.447 -8.512 -32.634 1.00 89.94 528 ASP A N 1
ATOM 4284 C CA . ASP A 1 528 ? 13.192 -7.878 -33.730 1.00 89.94 528 ASP A CA 1
ATOM 4285 C C . ASP A 1 528 ? 13.328 -6.351 -33.555 1.00 89.94 528 ASP A C 1
ATOM 4287 O O . ASP A 1 528 ? 13.892 -5.662 -34.405 1.00 89.94 528 ASP A O 1
ATOM 4291 N N . ARG A 1 529 ? 12.820 -5.782 -32.450 1.00 89.06 529 ARG A N 1
ATOM 4292 C CA . ARG A 1 529 ? 13.016 -4.364 -32.113 1.00 89.06 529 ARG A CA 1
ATOM 4293 C C . ARG A 1 529 ? 14.317 -4.180 -31.336 1.00 89.06 529 ARG A C 1
ATOM 4295 O O . ARG A 1 529 ? 14.416 -4.608 -30.189 1.00 89.06 529 ARG A O 1
ATOM 4302 N N . ALA A 1 530 ? 15.278 -3.483 -31.944 1.00 87.62 530 ALA A N 1
ATOM 4303 C CA . ALA A 1 530 ? 16.620 -3.275 -31.393 1.00 87.62 530 ALA A CA 1
ATOM 4304 C C . ALA A 1 530 ? 17.258 -4.610 -30.950 1.00 87.62 530 ALA A C 1
ATOM 4306 O O . ALA A 1 530 ? 17.386 -5.517 -31.765 1.00 87.62 530 ALA A O 1
ATOM 4307 N N . ASP A 1 531 ? 17.635 -4.762 -29.678 1.00 87.75 531 ASP A N 1
ATOM 4308 C CA . ASP A 1 531 ? 18.187 -6.014 -29.138 1.00 87.75 531 ASP A CA 1
ATOM 4309 C C . ASP A 1 531 ? 17.109 -6.995 -28.624 1.00 87.75 531 ASP A C 1
ATOM 4311 O O . ASP A 1 531 ? 17.422 -8.043 -28.049 1.00 87.75 531 ASP A O 1
ATOM 4315 N N . GLY A 1 532 ? 15.828 -6.665 -28.801 1.00 88.94 532 GLY A N 1
ATOM 4316 C CA . GLY A 1 532 ? 14.684 -7.450 -28.348 1.00 88.94 532 GLY A CA 1
ATOM 4317 C C . GLY A 1 532 ? 14.486 -7.454 -26.830 1.00 88.94 532 GLY A C 1
ATOM 4318 O O . GLY A 1 532 ? 13.704 -8.264 -26.331 1.00 88.94 532 GLY A O 1
ATOM 4319 N N . THR A 1 533 ? 15.197 -6.620 -26.061 1.00 95.81 533 THR A N 1
ATOM 4320 C CA . THR A 1 533 ? 14.946 -6.507 -24.618 1.00 95.81 533 THR A CA 1
ATOM 4321 C C . THR A 1 533 ? 13.577 -5.891 -24.354 1.00 95.81 533 THR A C 1
ATOM 4323 O O . THR A 1 533 ? 13.214 -4.834 -24.871 1.00 95.81 533 THR A O 1
ATOM 4326 N N . TYR A 1 534 ? 12.808 -6.569 -23.516 1.00 96.50 534 TYR A N 1
ATOM 4327 C CA . TYR A 1 534 ? 11.408 -6.272 -23.274 1.00 96.50 534 TYR A CA 1
ATOM 4328 C C . TYR A 1 534 ? 11.177 -6.040 -21.785 1.00 96.50 534 TYR A C 1
ATOM 4330 O O . TYR A 1 534 ? 11.675 -6.789 -20.949 1.00 96.50 534 TYR A O 1
ATOM 4338 N N . GLY A 1 535 ? 10.407 -5.023 -21.433 1.00 96.38 535 GLY A N 1
ATOM 4339 C CA . GLY A 1 535 ? 9.979 -4.736 -20.074 1.00 96.38 535 GLY A CA 1
ATOM 4340 C C . GLY A 1 535 ? 8.468 -4.605 -20.036 1.00 96.38 535 GLY A C 1
ATOM 4341 O O . GLY A 1 535 ? 7.898 -3.915 -20.868 1.00 96.38 535 GLY A O 1
ATOM 4342 N N . VAL A 1 536 ? 7.818 -5.220 -19.055 1.00 96.44 536 VAL A N 1
ATOM 4343 C CA . VAL A 1 536 ? 6.393 -5.015 -18.787 1.00 96.44 536 VAL A CA 1
ATOM 4344 C C . VAL A 1 536 ? 6.198 -4.550 -17.357 1.00 96.44 536 VAL A C 1
ATOM 4346 O O . VAL A 1 536 ? 6.744 -5.153 -16.433 1.00 96.44 536 VAL A O 1
ATOM 4349 N N . VAL A 1 537 ? 5.402 -3.500 -17.161 1.00 95.88 537 VAL A N 1
ATOM 4350 C CA . VAL A 1 537 ? 4.952 -3.086 -15.830 1.00 95.88 537 VAL A CA 1
ATOM 4351 C C . VAL A 1 537 ? 3.538 -3.592 -15.593 1.00 95.88 537 VAL A C 1
ATOM 4353 O O . VAL A 1 537 ? 2.566 -3.075 -16.152 1.00 95.88 537 VAL A O 1
ATOM 4356 N N . ALA A 1 538 ? 3.442 -4.597 -14.730 1.00 95.12 538 ALA A N 1
ATOM 4357 C CA . ALA A 1 538 ? 2.182 -5.130 -14.257 1.00 95.12 538 ALA A CA 1
ATOM 4358 C C . ALA A 1 538 ? 1.620 -4.263 -13.113 1.00 95.12 538 ALA A C 1
ATOM 4360 O O . ALA A 1 538 ? 2.404 -3.728 -12.341 1.00 95.12 538 ALA A O 1
ATOM 4361 N N . PRO A 1 539 ? 0.293 -4.156 -12.932 1.00 91.12 539 PRO A N 1
ATOM 4362 C CA . PRO A 1 539 ? -0.321 -3.355 -11.867 1.00 91.12 539 PRO A CA 1
ATOM 4363 C C . PRO A 1 539 ? -0.071 -3.859 -10.442 1.00 91.12 539 PRO A C 1
ATOM 4365 O O . PRO A 1 539 ? -0.178 -3.085 -9.496 1.00 91.12 539 PRO A O 1
ATOM 4368 N N . SER A 1 540 ? 0.220 -5.152 -10.266 1.00 89.06 540 SER A N 1
ATOM 4369 C CA . SER A 1 540 ? 0.383 -5.778 -8.950 1.00 89.06 540 SER A CA 1
ATOM 4370 C C . SER A 1 540 ? 1.416 -6.904 -8.964 1.00 89.06 540 SER A C 1
ATOM 4372 O O . SER A 1 540 ? 1.732 -7.477 -10.010 1.00 89.06 540 SER A O 1
ATOM 4374 N N . VAL A 1 541 ? 1.898 -7.281 -7.773 1.00 89.44 541 VAL A N 1
ATOM 4375 C CA . VAL A 1 541 ? 2.838 -8.401 -7.582 1.00 89.44 541 VAL A CA 1
ATOM 4376 C C . VAL A 1 541 ? 2.245 -9.715 -8.110 1.00 89.44 541 VAL A C 1
ATOM 4378 O O . VAL A 1 541 ? 2.937 -10.497 -8.761 1.00 89.44 541 VAL A O 1
ATOM 4381 N N . THR A 1 542 ? 0.952 -9.955 -7.878 1.00 89.19 542 THR A N 1
ATOM 4382 C CA . THR A 1 542 ? 0.248 -11.163 -8.341 1.00 89.19 542 THR A CA 1
ATOM 4383 C C . THR A 1 542 ? 0.207 -11.242 -9.867 1.00 89.19 542 THR A C 1
ATOM 4385 O O . THR A 1 542 ? 0.482 -12.297 -10.447 1.00 89.19 542 THR A O 1
ATOM 4388 N N . MET A 1 543 ? -0.076 -10.120 -10.529 1.00 91.88 543 MET A N 1
ATOM 4389 C CA . MET A 1 543 ? -0.099 -10.044 -11.988 1.00 91.88 543 MET A CA 1
ATOM 4390 C C . MET A 1 543 ? 1.302 -10.225 -12.579 1.00 91.88 543 MET A C 1
ATOM 4392 O O . MET A 1 543 ? 1.487 -11.022 -13.499 1.00 91.88 543 MET A O 1
ATOM 4396 N N . ALA A 1 544 ? 2.307 -9.579 -11.978 1.00 95.50 544 ALA A N 1
ATOM 4397 C CA . ALA A 1 544 ? 3.709 -9.746 -12.344 1.00 95.50 544 ALA A CA 1
ATOM 4398 C C . ALA A 1 544 ? 4.145 -11.221 -12.255 1.00 95.50 544 ALA A C 1
ATOM 4400 O O . ALA A 1 544 ? 4.766 -11.757 -13.170 1.00 95.50 544 ALA A O 1
ATOM 4401 N N . HIS A 1 545 ? 3.762 -11.935 -11.191 1.00 95.50 545 HIS A N 1
ATOM 4402 C CA . HIS A 1 545 ? 4.037 -13.370 -11.077 1.00 95.50 545 HIS A CA 1
ATOM 4403 C C . HIS A 1 545 ? 3.345 -14.213 -12.152 1.00 95.50 545 HIS A C 1
ATOM 4405 O O . HIS A 1 545 ? 3.915 -15.218 -12.581 1.00 95.50 545 HIS A O 1
ATOM 4411 N N . THR A 1 546 ? 2.139 -13.832 -12.568 1.00 95.94 546 THR A N 1
ATOM 4412 C CA . THR A 1 546 ? 1.374 -14.546 -13.599 1.00 95.94 546 THR A CA 1
ATOM 4413 C C . THR A 1 546 ? 2.063 -14.421 -14.956 1.00 95.94 546 THR A C 1
ATOM 4415 O O . THR A 1 546 ? 2.412 -15.441 -15.549 1.00 95.94 546 THR A O 1
ATOM 4418 N N . LEU A 1 547 ? 2.389 -13.194 -15.378 1.00 97.31 547 LEU A N 1
ATOM 4419 C CA . LEU A 1 547 ? 3.151 -12.941 -16.608 1.00 97.31 547 LEU A CA 1
ATOM 4420 C C . LEU A 1 547 ? 4.528 -13.614 -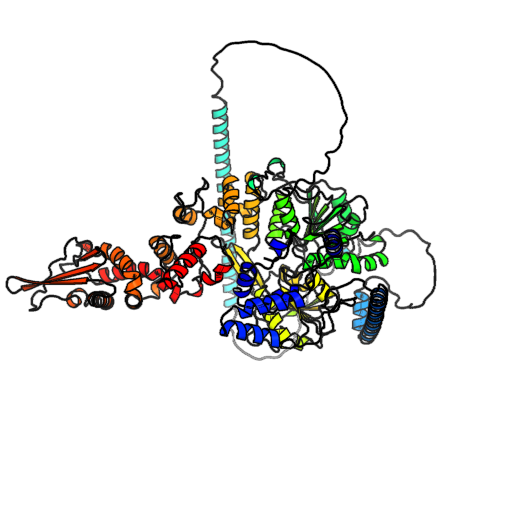16.576 1.00 97.31 547 LEU A C 1
ATOM 4422 O O . LEU A 1 547 ? 4.940 -14.254 -17.539 1.00 97.31 547 LEU A O 1
ATOM 4426 N N . TYR A 1 548 ? 5.227 -13.544 -15.441 1.00 97.69 548 TYR A N 1
ATOM 4427 C CA . TYR A 1 548 ? 6.535 -14.176 -15.279 1.00 97.69 548 TYR A CA 1
ATOM 4428 C C . TYR A 1 548 ? 6.513 -15.693 -15.493 1.00 97.69 548 TYR A C 1
ATOM 4430 O O . TYR A 1 548 ? 7.422 -16.236 -16.122 1.00 97.69 548 TYR A O 1
ATOM 4438 N N . ARG A 1 549 ? 5.505 -16.390 -14.950 1.00 97.44 549 ARG A N 1
ATOM 4439 C CA . ARG A 1 549 ? 5.344 -17.839 -15.155 1.00 97.44 549 ARG A CA 1
ATOM 4440 C C . ARG A 1 549 ? 5.070 -18.136 -16.621 1.00 97.44 549 ARG A C 1
ATOM 4442 O O . ARG A 1 549 ? 5.771 -18.957 -17.195 1.00 97.44 549 ARG A O 1
ATOM 4449 N N . GLN A 1 550 ? 4.158 -17.384 -17.227 1.00 97.31 550 GLN A N 1
ATOM 4450 C CA . GLN A 1 550 ? 3.817 -17.559 -18.630 1.00 97.31 550 GLN A CA 1
ATOM 4451 C C . GLN A 1 550 ? 5.028 -17.382 -19.557 1.00 97.31 550 GLN A C 1
ATOM 4453 O O . GLN A 1 550 ? 5.283 -18.223 -20.413 1.00 97.31 550 GLN A O 1
ATOM 4458 N N . TYR A 1 551 ? 5.823 -16.324 -19.368 1.00 97.69 551 TYR A N 1
ATOM 4459 C CA . TYR A 1 551 ? 7.005 -16.085 -20.203 1.00 97.69 551 TYR A CA 1
ATOM 4460 C C . TYR A 1 551 ? 8.060 -17.179 -20.023 1.00 97.69 551 TYR A C 1
ATOM 4462 O O . TYR A 1 551 ? 8.716 -17.576 -20.985 1.00 97.69 551 TYR A O 1
ATOM 4470 N N . LYS A 1 552 ? 8.190 -17.721 -18.806 1.00 96.62 552 LYS A N 1
ATOM 4471 C CA . LYS A 1 552 ? 9.039 -18.888 -18.560 1.00 96.62 552 LYS A CA 1
ATOM 4472 C C . LYS A 1 552 ? 8.542 -20.144 -19.261 1.00 96.62 552 LYS A C 1
ATOM 4474 O O . LYS A 1 552 ? 9.372 -20.883 -19.784 1.00 96.62 552 LYS A O 1
ATOM 4479 N N . ASP A 1 553 ? 7.234 -20.371 -19.282 1.00 96.75 553 ASP A N 1
ATOM 4480 C CA . ASP A 1 553 ? 6.630 -21.519 -19.961 1.00 96.75 553 ASP A CA 1
ATOM 4481 C C . ASP A 1 553 ? 6.831 -21.432 -21.483 1.00 96.75 553 ASP A C 1
ATOM 4483 O O . ASP A 1 553 ? 7.050 -22.445 -22.142 1.00 96.75 553 ASP A O 1
ATOM 4487 N N . TRP A 1 554 ? 6.897 -20.216 -22.032 1.00 96.81 554 TRP A N 1
ATOM 4488 C CA . TRP A 1 554 ? 7.306 -19.955 -23.418 1.00 96.81 554 TRP A CA 1
ATOM 4489 C C . TRP A 1 554 ? 8.814 -20.070 -23.681 1.00 96.81 554 TRP A C 1
ATOM 4491 O O . TRP A 1 554 ? 9.256 -19.871 -24.811 1.00 96.81 554 TRP A O 1
ATOM 4501 N N . GLY A 1 555 ? 9.628 -20.358 -22.663 1.00 96.31 555 GLY A N 1
ATOM 4502 C CA . GLY A 1 555 ? 11.084 -20.445 -22.793 1.00 96.31 555 GLY A CA 1
ATOM 4503 C C . GLY A 1 555 ? 11.790 -19.093 -22.944 1.00 96.31 555 GLY A C 1
ATOM 4504 O O . GLY A 1 555 ? 12.965 -19.057 -23.309 1.00 96.31 555 GLY A O 1
ATOM 4505 N N . VAL A 1 556 ? 11.114 -17.978 -22.650 1.00 95.50 556 VAL A N 1
ATOM 4506 C CA . VAL A 1 556 ? 11.715 -16.640 -22.680 1.00 95.50 556 VAL A CA 1
ATOM 4507 C C . VAL A 1 556 ? 12.645 -16.469 -21.477 1.00 95.50 556 VAL A C 1
ATOM 4509 O O . VAL A 1 556 ? 12.357 -16.899 -20.354 1.00 95.50 556 VAL A O 1
ATOM 4512 N N . ARG A 1 557 ? 13.794 -15.817 -21.688 1.00 95.69 557 ARG A N 1
ATOM 4513 C CA . ARG A 1 557 ? 14.692 -15.449 -20.588 1.00 95.69 557 ARG A CA 1
ATOM 4514 C C . ARG A 1 557 ? 14.050 -14.324 -19.787 1.00 95.69 557 ARG A C 1
ATOM 4516 O O . ARG A 1 557 ? 14.097 -13.174 -20.207 1.00 95.69 557 ARG A O 1
ATOM 4523 N N . THR A 1 558 ? 13.483 -14.647 -18.630 1.00 96.69 558 THR A N 1
ATOM 4524 C CA . THR A 1 558 ? 12.702 -13.673 -17.855 1.00 96.69 558 THR A CA 1
ATOM 4525 C C . THR A 1 558 ? 13.271 -13.408 -16.461 1.00 96.69 558 THR A C 1
ATOM 4527 O O . THR A 1 558 ? 13.604 -14.342 -15.721 1.00 96.69 558 THR A O 1
ATOM 4530 N N . PHE A 1 559 ? 13.305 -12.135 -16.064 1.00 97.00 559 PHE A N 1
ATOM 4531 C CA . PHE A 1 559 ? 13.547 -11.679 -14.693 1.00 97.00 559 PHE A CA 1
ATOM 4532 C C . PHE A 1 559 ? 12.280 -11.059 -14.101 1.00 97.00 559 PHE A C 1
ATOM 4534 O O . PHE A 1 559 ? 11.558 -10.341 -14.784 1.00 97.00 559 PHE A O 1
ATOM 4541 N N . LEU A 1 560 ? 12.025 -11.336 -12.823 1.00 96.06 560 LEU A N 1
ATOM 4542 C CA . LEU A 1 560 ? 10.921 -10.749 -12.068 1.00 96.06 560 LEU A CA 1
ATOM 4543 C C . LEU A 1 560 ? 11.487 -9.768 -11.045 1.00 96.06 560 LEU A C 1
ATOM 4545 O O . LEU A 1 560 ? 12.229 -10.179 -10.149 1.00 96.06 560 LEU A O 1
ATOM 4549 N N . ILE A 1 561 ? 11.119 -8.498 -11.172 1.00 95.19 561 ILE A N 1
ATOM 4550 C CA . ILE A 1 561 ? 11.517 -7.432 -10.256 1.00 95.19 561 ILE A CA 1
ATOM 4551 C C . ILE A 1 561 ? 10.241 -6.870 -9.621 1.00 95.19 561 ILE A C 1
ATOM 4553 O O . ILE A 1 561 ? 9.364 -6.354 -10.301 1.00 95.19 561 ILE A O 1
ATOM 4557 N N . THR A 1 562 ? 10.115 -7.000 -8.308 1.00 92.88 562 THR A N 1
ATOM 4558 C CA . THR A 1 562 ? 8.974 -6.524 -7.510 1.00 92.88 562 THR A CA 1
ATOM 4559 C C . THR A 1 562 ? 9.500 -5.879 -6.238 1.00 92.88 562 THR A C 1
ATOM 4561 O O . THR A 1 562 ? 10.680 -6.037 -5.920 1.00 92.88 562 THR A O 1
ATOM 4564 N N . ARG A 1 563 ? 8.637 -5.234 -5.445 1.00 86.56 563 ARG A N 1
ATOM 4565 C CA . ARG A 1 563 ? 9.031 -4.697 -4.127 1.00 86.56 563 ARG A CA 1
ATOM 4566 C C . ARG A 1 563 ? 9.708 -5.712 -3.188 1.00 86.56 563 ARG A C 1
ATOM 4568 O O . ARG A 1 563 ? 10.456 -5.317 -2.303 1.00 86.56 563 ARG A O 1
ATOM 4575 N N . ASN A 1 564 ? 9.504 -7.014 -3.418 1.00 87.25 564 ASN A N 1
ATOM 4576 C CA . ASN A 1 564 ? 10.101 -8.110 -2.646 1.00 87.25 564 ASN A CA 1
ATOM 4577 C C . ASN A 1 564 ? 11.424 -8.644 -3.232 1.00 87.25 564 ASN A C 1
ATOM 4579 O O . ASN A 1 564 ? 11.965 -9.632 -2.734 1.00 87.25 564 ASN A O 1
ATOM 4583 N N . THR A 1 565 ? 11.933 -8.058 -4.318 1.00 89.00 565 THR A N 1
ATOM 4584 C CA . THR A 1 565 ? 13.156 -8.521 -4.981 1.00 89.00 565 THR A CA 1
ATOM 4585 C C . THR A 1 565 ? 14.391 -8.146 -4.170 1.00 89.00 565 THR A C 1
ATOM 4587 O O . THR A 1 565 ? 14.620 -6.978 -3.864 1.00 89.00 565 THR A O 1
ATOM 4590 N N . TYR A 1 566 ? 15.224 -9.142 -3.861 1.00 87.19 566 TYR A N 1
ATOM 4591 C CA . TYR A 1 566 ? 16.490 -8.934 -3.165 1.00 87.19 566 TYR A CA 1
ATOM 4592 C C . TYR A 1 566 ? 17.517 -8.215 -4.045 1.00 87.19 566 TYR A C 1
ATOM 4594 O O . TYR A 1 566 ? 17.566 -8.411 -5.263 1.00 87.19 566 TYR A O 1
ATOM 4602 N N . ALA A 1 567 ? 18.421 -7.468 -3.405 1.00 84.19 567 ALA A N 1
ATOM 4603 C CA . ALA A 1 567 ? 19.514 -6.764 -4.079 1.00 84.19 567 ALA A CA 1
ATOM 4604 C C . ALA A 1 567 ? 20.339 -7.681 -5.006 1.00 84.19 567 ALA A C 1
ATOM 4606 O O . ALA A 1 567 ? 20.657 -7.311 -6.134 1.00 84.19 567 ALA A O 1
ATOM 4607 N N . SER A 1 568 ? 20.640 -8.912 -4.574 1.00 82.00 568 SER A N 1
ATOM 4608 C CA . SER A 1 568 ? 21.390 -9.888 -5.377 1.00 82.00 568 SER A CA 1
ATOM 4609 C C . SER A 1 568 ? 20.665 -10.315 -6.653 1.00 82.00 568 SER A C 1
ATOM 4611 O O . SER A 1 568 ? 21.305 -10.507 -7.685 1.00 82.00 568 SER A O 1
ATOM 4613 N N . ASP A 1 569 ? 19.341 -10.464 -6.593 1.00 86.38 569 ASP A N 1
ATOM 4614 C CA . ASP A 1 569 ? 18.531 -10.874 -7.742 1.00 86.38 569 ASP A CA 1
ATOM 4615 C C . ASP A 1 569 ? 18.387 -9.728 -8.743 1.00 86.38 569 ASP A C 1
ATOM 4617 O O . ASP A 1 569 ? 18.488 -9.951 -9.951 1.00 86.38 569 ASP A O 1
ATOM 4621 N N . TYR A 1 570 ? 18.251 -8.496 -8.245 1.00 89.25 570 TYR A N 1
ATOM 4622 C CA . TYR A 1 570 ? 18.298 -7.298 -9.077 1.00 89.25 570 TYR A CA 1
ATOM 4623 C C . TYR A 1 570 ? 19.649 -7.157 -9.792 1.00 89.25 570 TYR A C 1
ATOM 4625 O O . TYR A 1 570 ? 19.697 -7.076 -11.018 1.00 89.25 570 TYR A O 1
ATOM 4633 N N . LEU A 1 571 ? 20.764 -7.227 -9.054 1.00 85.38 571 LEU A N 1
ATOM 4634 C CA . LEU A 1 571 ? 22.107 -7.157 -9.641 1.00 85.38 571 LEU A CA 1
ATOM 4635 C C . LEU A 1 571 ? 22.345 -8.280 -10.655 1.00 85.38 571 LEU A C 1
ATOM 4637 O O . LEU A 1 571 ? 23.005 -8.070 -11.672 1.00 85.38 571 LEU A O 1
ATOM 4641 N N . LYS A 1 572 ? 21.788 -9.472 -10.417 1.00 87.50 572 LYS A N 1
ATOM 4642 C CA . LYS A 1 572 ? 21.831 -10.572 -11.382 1.00 87.50 572 LYS A CA 1
ATOM 4643 C C . LYS A 1 572 ? 21.088 -10.221 -12.671 1.00 87.50 572 LYS A C 1
ATOM 4645 O O . LYS A 1 572 ? 21.597 -10.574 -13.731 1.00 87.50 572 LYS A O 1
ATOM 4650 N N . ALA A 1 573 ? 19.931 -9.565 -12.587 1.00 89.62 573 ALA A N 1
ATOM 4651 C CA . ALA A 1 573 ? 19.155 -9.136 -13.749 1.00 89.62 573 ALA A CA 1
ATOM 4652 C C . ALA A 1 573 ? 19.902 -8.074 -14.571 1.00 89.62 573 ALA A C 1
ATOM 4654 O O . ALA A 1 573 ? 20.009 -8.216 -15.785 1.00 89.62 573 ALA A O 1
ATOM 4655 N N . VAL A 1 574 ? 20.505 -7.081 -13.907 1.00 86.50 574 VAL A N 1
ATOM 4656 C CA . VAL A 1 574 ? 21.287 -6.012 -14.559 1.00 86.50 574 VAL A CA 1
ATOM 4657 C C . VAL A 1 574 ? 22.570 -6.545 -15.206 1.00 86.50 574 VAL A C 1
ATOM 4659 O O . VAL A 1 574 ? 22.947 -6.097 -16.282 1.00 86.50 574 VAL A O 1
ATOM 4662 N N . LYS A 1 575 ? 23.248 -7.518 -14.584 1.00 85.44 575 LYS A N 1
ATOM 4663 C CA . LYS A 1 575 ? 24.519 -8.065 -15.101 1.00 85.44 575 LYS A CA 1
ATOM 4664 C C . LYS A 1 575 ? 24.353 -9.185 -16.125 1.00 85.44 575 LYS A C 1
ATOM 4666 O O . LYS A 1 575 ? 25.251 -9.421 -16.922 1.00 85.44 575 LYS A O 1
ATOM 4671 N N . ASN A 1 576 ? 23.246 -9.923 -16.067 1.00 87.38 576 ASN A N 1
ATOM 4672 C CA . ASN A 1 576 ? 23.030 -11.116 -16.888 1.00 87.38 576 ASN A CA 1
ATOM 4673 C C . ASN A 1 576 ? 21.818 -10.973 -17.809 1.00 87.38 576 ASN A C 1
ATOM 4675 O O . ASN A 1 576 ? 21.114 -11.963 -18.033 1.00 87.38 576 ASN A O 1
ATOM 4679 N N . TYR A 1 577 ? 21.532 -9.785 -18.326 1.00 88.00 577 TYR A N 1
ATOM 4680 C CA . TYR A 1 577 ? 20.625 -9.692 -19.464 1.00 88.00 577 TYR A CA 1
ATOM 4681 C C . TYR A 1 577 ? 21.379 -10.021 -20.759 1.00 88.00 577 TYR A C 1
ATOM 4683 O O . TYR A 1 577 ? 22.605 -9.970 -20.830 1.00 88.00 577 TYR A O 1
ATOM 4691 N N . SER A 1 578 ? 20.625 -10.443 -21.759 1.00 90.25 578 SER A N 1
ATOM 4692 C CA . SER A 1 578 ? 21.063 -10.653 -23.138 1.00 90.25 578 SER A CA 1
ATOM 4693 C C . SER A 1 578 ? 19.975 -10.140 -24.074 1.00 90.25 578 SER A C 1
ATOM 4695 O O . SER A 1 578 ? 18.864 -9.845 -23.614 1.00 90.25 578 SER A O 1
ATOM 4697 N N . SER A 1 579 ? 20.237 -10.129 -25.380 1.00 88.81 579 SER A N 1
ATOM 4698 C CA . SER A 1 579 ? 19.184 -9.929 -26.375 1.00 88.81 579 SER A CA 1
ATOM 4699 C C . SER A 1 579 ? 17.984 -10.837 -26.083 1.00 88.81 579 SER A C 1
ATOM 4701 O O . SER A 1 579 ? 18.158 -11.977 -25.629 1.00 88.81 579 SER A O 1
ATOM 4703 N N . ARG A 1 580 ? 16.771 -10.318 -26.300 1.00 91.50 580 ARG A N 1
ATOM 4704 C CA . ARG A 1 580 ? 15.494 -11.017 -26.045 1.00 91.50 580 ARG A CA 1
ATOM 4705 C C . ARG A 1 580 ? 15.219 -11.373 -24.574 1.00 91.50 580 ARG A C 1
ATOM 4707 O O . ARG A 1 580 ? 14.463 -12.300 -24.281 1.00 91.50 580 ARG A O 1
ATOM 4714 N N . THR A 1 581 ? 15.832 -10.657 -23.627 1.00 96.00 581 THR A N 1
ATOM 4715 C CA . THR A 1 581 ? 15.484 -10.763 -22.198 1.00 96.00 581 THR A CA 1
ATOM 4716 C C . THR A 1 581 ? 14.189 -10.015 -21.903 1.00 96.00 581 THR A C 1
ATOM 4718 O O . THR A 1 581 ? 14.048 -8.861 -22.293 1.00 96.00 581 THR A O 1
ATOM 4721 N N . ALA A 1 582 ? 13.285 -10.642 -21.151 1.00 97.12 582 ALA A N 1
ATOM 4722 C CA . ALA A 1 582 ? 12.074 -10.019 -20.632 1.00 97.12 582 ALA A CA 1
ATOM 4723 C C . ALA A 1 582 ? 12.220 -9.658 -19.142 1.00 97.12 582 ALA A C 1
ATOM 4725 O O . ALA A 1 582 ? 12.608 -10.486 -18.315 1.00 97.12 582 ALA A O 1
ATOM 4726 N N . PHE A 1 583 ? 11.849 -8.440 -18.773 1.00 97.00 583 PHE A N 1
ATOM 4727 C CA . PHE A 1 583 ? 11.735 -7.975 -17.397 1.00 97.00 583 PHE A CA 1
ATOM 4728 C C . PHE A 1 583 ? 10.260 -7.797 -17.056 1.00 97.00 583 PHE A C 1
ATOM 4730 O O . PHE A 1 583 ? 9.539 -7.083 -17.744 1.00 97.00 583 PHE A O 1
ATOM 4737 N N . VAL A 1 584 ? 9.809 -8.439 -15.985 1.00 96.94 584 VAL A N 1
ATOM 4738 C CA . VAL A 1 584 ? 8.457 -8.260 -15.454 1.00 96.94 584 VAL A CA 1
ATOM 4739 C C . VAL A 1 584 ? 8.561 -7.445 -14.176 1.00 96.94 584 VAL A C 1
ATOM 4741 O O . VAL A 1 584 ? 9.229 -7.866 -13.230 1.00 96.94 584 VAL A O 1
ATOM 4744 N N . LEU A 1 585 ? 7.935 -6.274 -14.182 1.00 95.00 585 LEU A N 1
ATOM 4745 C CA . LEU A 1 585 ? 8.028 -5.246 -13.154 1.00 95.00 585 LEU A CA 1
ATOM 4746 C C . LEU A 1 585 ? 6.674 -5.045 -12.463 1.00 95.00 585 LEU A C 1
ATOM 4748 O O . LEU A 1 585 ? 5.619 -5.323 -13.031 1.00 95.00 585 LEU A O 1
ATOM 4752 N N . GLU A 1 586 ? 6.714 -4.527 -11.242 1.00 91.00 586 GLU A N 1
ATOM 4753 C CA . GLU A 1 586 ? 5.555 -4.100 -10.450 1.00 91.00 586 GLU A CA 1
ATOM 4754 C C . GLU A 1 586 ? 5.741 -2.624 -10.034 1.00 91.00 586 GLU A C 1
ATOM 4756 O O . GLU A 1 586 ? 6.892 -2.180 -9.945 1.00 91.00 586 GLU A O 1
ATOM 4761 N N . PRO A 1 587 ? 4.675 -1.839 -9.765 1.00 83.06 587 PRO A N 1
ATOM 4762 C CA . PRO A 1 587 ? 4.795 -0.388 -9.618 1.00 83.06 587 PRO A CA 1
ATOM 4763 C C . PRO A 1 587 ? 5.673 0.027 -8.429 1.00 83.06 587 PRO A C 1
ATOM 4765 O O . PRO A 1 587 ? 6.396 1.013 -8.504 1.00 83.06 587 PRO A O 1
ATOM 4768 N N . GLY A 1 588 ? 5.729 -0.774 -7.361 1.00 80.50 588 GLY A N 1
ATOM 4769 C CA . GLY A 1 588 ? 6.596 -0.520 -6.205 1.00 80.50 588 GLY A CA 1
ATOM 4770 C C . GLY A 1 588 ? 8.104 -0.485 -6.499 1.00 80.50 588 GLY A C 1
ATOM 4771 O O . GLY A 1 588 ? 8.860 0.033 -5.684 1.00 80.50 588 GLY A O 1
ATOM 4772 N N . VAL A 1 589 ? 8.560 -1.004 -7.645 1.00 81.88 589 VAL A N 1
ATOM 4773 C CA . VAL A 1 589 ? 9.970 -0.921 -8.085 1.00 81.88 589 VAL A CA 1
ATOM 4774 C C . VAL A 1 589 ? 10.162 -0.095 -9.347 1.00 81.88 589 VAL A C 1
ATOM 4776 O O . VAL A 1 589 ? 11.296 0.217 -9.710 1.00 81.88 589 VAL A O 1
ATOM 4779 N N . GLU A 1 590 ? 9.078 0.289 -10.019 1.00 70.62 590 GLU A N 1
ATOM 4780 C CA . GLU A 1 590 ? 9.164 0.998 -11.292 1.00 70.62 590 GLU A CA 1
ATOM 4781 C C . GLU A 1 590 ? 9.804 2.376 -11.144 1.00 70.62 590 GLU A C 1
ATOM 4783 O O . GLU A 1 590 ? 10.437 2.872 -12.076 1.00 70.62 590 GLU A O 1
ATOM 4788 N N . ALA A 1 591 ? 9.685 2.990 -9.964 1.00 65.38 591 ALA A N 1
ATOM 4789 C CA . ALA A 1 591 ? 10.125 4.356 -9.782 1.00 65.38 591 ALA A CA 1
ATOM 4790 C C . ALA A 1 591 ? 11.625 4.526 -9.527 1.00 65.38 591 ALA A C 1
ATOM 4792 O O . ALA A 1 591 ? 12.038 5.667 -9.477 1.00 65.38 591 ALA A O 1
ATOM 4793 N N . GLY A 1 592 ? 12.489 3.504 -9.519 1.00 71.88 592 GLY A N 1
ATOM 4794 C CA . GLY A 1 592 ? 13.934 3.766 -9.329 1.00 71.88 592 GLY A CA 1
ATOM 4795 C C . GLY A 1 592 ? 14.914 2.705 -9.814 1.00 71.88 592 GLY A C 1
ATOM 4796 O O . GLY A 1 592 ? 16.104 2.823 -9.545 1.00 71.88 592 GLY A O 1
ATOM 4797 N N . VAL A 1 593 ? 14.459 1.705 -10.569 1.00 83.94 593 VAL A N 1
ATOM 4798 C CA . VAL A 1 593 ? 15.366 0.775 -11.257 1.00 83.94 593 VAL A CA 1
ATOM 4799 C C . VAL A 1 593 ? 15.775 1.307 -12.634 1.00 83.94 593 VAL A C 1
ATOM 4801 O O . VAL A 1 593 ? 14.961 1.895 -13.352 1.00 83.94 593 VAL A O 1
ATOM 4804 N N . THR A 1 594 ? 17.032 1.082 -13.015 1.00 83.94 594 THR A N 1
ATOM 4805 C CA . THR A 1 594 ? 17.569 1.386 -14.347 1.00 83.94 594 THR A CA 1
ATOM 4806 C C . THR A 1 594 ? 17.904 0.064 -15.046 1.00 83.94 594 THR A C 1
ATOM 4808 O O . THR A 1 594 ? 18.861 -0.617 -14.686 1.00 83.94 594 THR A O 1
ATOM 4811 N N . LEU A 1 595 ? 17.094 -0.317 -16.039 1.00 87.00 595 LEU A N 1
ATOM 4812 C CA . LEU A 1 595 ? 17.239 -1.554 -16.819 1.00 87.00 595 LEU A CA 1
ATOM 4813 C C . LEU A 1 595 ? 17.434 -1.228 -18.306 1.00 87.00 595 LEU A C 1
ATOM 4815 O O . LEU A 1 595 ? 16.915 -0.223 -18.793 1.00 87.00 595 LEU A O 1
ATOM 4819 N N . SER A 1 596 ? 18.155 -2.087 -19.032 1.00 89.50 596 SER A N 1
ATOM 4820 C CA . SER A 1 596 ? 18.234 -2.004 -20.496 1.00 89.50 596 SER A CA 1
ATOM 4821 C C . SER A 1 596 ? 16.963 -2.589 -21.103 1.00 89.50 596 SER A C 1
ATOM 4823 O O . SER A 1 596 ? 16.754 -3.800 -21.039 1.00 89.50 596 SER A O 1
ATOM 4825 N N . VAL A 1 597 ? 16.087 -1.721 -21.609 1.00 92.75 597 VAL A N 1
ATOM 4826 C CA . VAL A 1 597 ? 14.769 -2.093 -22.132 1.00 92.75 597 VAL A CA 1
ATOM 4827 C C . VAL A 1 597 ? 14.529 -1.366 -23.452 1.00 92.75 597 VAL A C 1
ATOM 4829 O O . VAL A 1 597 ? 14.295 -0.157 -23.458 1.00 92.75 597 VAL A O 1
ATOM 4832 N N . ALA A 1 598 ? 14.565 -2.093 -24.565 1.00 95.56 598 ALA A N 1
ATOM 4833 C CA . ALA A 1 598 ? 14.245 -1.562 -25.887 1.00 95.56 598 ALA A CA 1
ATOM 4834 C C . ALA A 1 598 ? 12.738 -1.346 -26.081 1.00 95.56 598 ALA A C 1
ATOM 4836 O O . ALA A 1 598 ? 12.328 -0.369 -26.707 1.00 95.56 598 ALA A O 1
ATOM 4837 N N . VAL A 1 599 ? 11.903 -2.218 -25.511 1.00 96.94 599 VAL A N 1
ATOM 4838 C CA . VAL A 1 599 ? 10.439 -2.085 -25.537 1.00 96.94 599 VAL A CA 1
ATOM 4839 C C . VAL A 1 599 ? 9.891 -2.137 -24.120 1.00 96.94 599 VAL A C 1
ATOM 4841 O O . VAL A 1 599 ? 10.049 -3.143 -23.436 1.00 96.94 599 VAL A O 1
ATOM 4844 N N . LEU A 1 600 ? 9.245 -1.060 -23.675 1.00 96.31 600 LEU A N 1
ATOM 4845 C CA . LEU A 1 600 ? 8.605 -0.961 -22.367 1.00 96.31 600 LEU A CA 1
ATOM 4846 C C . LEU A 1 600 ? 7.087 -0.909 -22.538 1.00 96.31 600 LEU A C 1
ATOM 4848 O O . LEU A 1 600 ? 6.558 0.058 -23.075 1.00 96.31 600 LEU A O 1
ATOM 4852 N N . VAL A 1 601 ? 6.389 -1.913 -22.026 1.00 96.25 601 VAL A N 1
ATOM 4853 C CA . VAL A 1 601 ? 4.931 -2.020 -22.068 1.00 96.25 601 VAL A CA 1
ATOM 4854 C C . VAL A 1 601 ? 4.354 -1.710 -20.692 1.00 96.25 601 VAL A C 1
ATOM 4856 O O . VAL A 1 601 ? 4.681 -2.352 -19.693 1.00 96.25 601 VAL A O 1
ATOM 4859 N N . SER A 1 602 ? 3.483 -0.711 -20.618 1.00 95.25 602 SER A N 1
ATOM 4860 C CA . SER A 1 602 ? 2.681 -0.425 -19.429 1.00 95.25 602 SER A CA 1
ATOM 4861 C C . SER A 1 602 ? 1.323 -1.091 -19.568 1.00 95.25 602 SER A C 1
ATOM 4863 O O . SER A 1 602 ? 0.666 -0.922 -20.584 1.00 95.25 602 SER A O 1
ATOM 4865 N N . MET A 1 603 ? 0.837 -1.756 -18.521 1.00 95.00 603 MET A N 1
ATOM 4866 C CA . MET A 1 603 ? -0.570 -2.180 -18.464 1.00 95.00 603 MET A CA 1
ATOM 4867 C C . MET A 1 603 ? -1.523 -1.026 -18.097 1.00 95.00 603 MET A C 1
ATOM 4869 O O . MET A 1 603 ? -2.695 -1.257 -17.833 1.00 95.00 603 MET A O 1
ATOM 4873 N N . GLY A 1 604 ? -1.035 0.217 -18.010 1.00 91.25 604 GLY A N 1
ATOM 4874 C CA . GLY A 1 604 ? -1.862 1.413 -17.807 1.00 91.25 604 GLY A CA 1
ATOM 4875 C C . GLY A 1 604 ? -2.508 1.554 -16.432 1.00 91.25 604 GLY A C 1
ATOM 4876 O O . GLY A 1 604 ? -3.284 2.482 -16.238 1.00 91.25 604 GLY A O 1
ATOM 4877 N N . ALA A 1 605 ? -2.186 0.680 -15.476 1.00 90.00 605 ALA A N 1
ATOM 4878 C CA . ALA A 1 605 ? -2.770 0.707 -14.141 1.00 90.00 605 ALA A CA 1
ATOM 4879 C C . ALA A 1 605 ? -1.744 0.443 -13.029 1.00 90.00 605 ALA A C 1
ATOM 4881 O O . ALA A 1 605 ? -0.622 -0.019 -13.278 1.00 90.00 605 ALA A O 1
ATOM 4882 N N . THR A 1 606 ? -2.142 0.736 -11.794 1.00 87.12 606 THR A N 1
ATOM 4883 C CA . THR A 1 606 ? -1.429 0.400 -10.558 1.00 87.12 606 THR A CA 1
ATOM 4884 C C . THR A 1 606 ? -2.417 -0.075 -9.504 1.00 87.12 606 THR A C 1
ATOM 4886 O O . THR A 1 606 ? -3.555 0.383 -9.461 1.00 87.12 606 THR A O 1
ATOM 4889 N N . MET A 1 607 ? -1.980 -0.980 -8.635 1.00 81.56 607 MET A N 1
ATOM 4890 C CA . MET A 1 607 ? -2.706 -1.276 -7.409 1.00 81.56 607 MET A CA 1
ATOM 4891 C C . MET A 1 607 ? -2.581 -0.084 -6.458 1.00 81.56 607 MET A C 1
ATOM 4893 O O . MET A 1 607 ? -1.473 0.387 -6.187 1.00 81.56 607 MET A O 1
ATOM 4897 N N . ALA A 1 608 ? -3.715 0.410 -5.988 1.00 73.62 608 ALA A N 1
ATOM 4898 C CA . ALA A 1 608 ? -3.845 1.542 -5.091 1.00 73.62 608 ALA A CA 1
ATOM 4899 C C . ALA A 1 608 ? -4.618 1.099 -3.849 1.00 73.62 608 ALA A C 1
ATOM 4901 O O . ALA A 1 608 ? -5.568 0.331 -3.955 1.00 73.62 608 ALA A O 1
ATOM 4902 N N . VAL A 1 609 ? -4.213 1.585 -2.675 1.00 70.75 609 VAL A N 1
ATOM 4903 C CA . VAL A 1 609 ? -5.017 1.472 -1.453 1.00 70.75 609 VAL A CA 1
ATOM 4904 C C . VAL A 1 609 ? -5.592 2.847 -1.157 1.00 70.75 609 VAL A C 1
ATOM 4906 O O . VAL A 1 609 ? -4.865 3.722 -0.700 1.00 70.75 609 VAL A O 1
ATOM 4909 N N . ARG A 1 610 ? -6.866 3.081 -1.462 1.00 65.94 610 ARG A N 1
ATOM 4910 C CA . ARG A 1 610 ? -7.497 4.399 -1.297 1.00 65.94 610 ARG A CA 1
ATOM 4911 C C . ARG A 1 610 ? -8.567 4.376 -0.227 1.00 65.94 610 ARG A C 1
ATOM 4913 O O . ARG A 1 610 ? -9.196 3.350 0.004 1.00 65.94 610 ARG A O 1
ATOM 4920 N N . TYR A 1 611 ? -8.783 5.535 0.378 1.00 58.91 611 TYR A N 1
ATOM 4921 C CA . TYR A 1 611 ? -9.987 5.807 1.143 1.00 58.91 611 TYR A CA 1
ATOM 4922 C C . TYR A 1 611 ? -10.931 6.620 0.266 1.00 58.91 611 TYR A C 1
ATOM 4924 O O . TYR A 1 611 ? -10.550 7.679 -0.227 1.00 58.91 611 TYR A O 1
ATOM 4932 N N . ASP A 1 612 ? -12.135 6.121 0.023 1.00 53.75 612 ASP A N 1
ATOM 4933 C CA . ASP A 1 612 ? -13.109 6.773 -0.863 1.00 53.75 612 ASP A CA 1
ATOM 4934 C C . ASP A 1 612 ? -14.068 7.726 -0.137 1.00 53.75 612 ASP A C 1
ATOM 4936 O O . ASP A 1 612 ? -15.015 8.236 -0.732 1.00 53.75 612 ASP A O 1
ATOM 4940 N N . GLY A 1 613 ? -13.790 7.989 1.141 1.00 50.03 613 GLY A N 1
ATOM 4941 C CA . GLY A 1 613 ? -14.667 8.718 2.048 1.00 50.03 613 GLY A CA 1
ATOM 4942 C C . GLY A 1 613 ? -15.404 7.803 3.022 1.00 50.03 613 GLY A C 1
ATOM 4943 O O . GLY A 1 613 ? -15.804 8.294 4.077 1.00 50.03 613 GLY A O 1
ATOM 4944 N N . ASP A 1 614 ? -15.504 6.502 2.713 1.00 46.66 614 ASP A N 1
ATOM 4945 C CA . ASP A 1 614 ? -16.301 5.533 3.468 1.00 46.66 614 ASP A CA 1
ATOM 4946 C C . ASP A 1 614 ? -15.523 4.235 3.792 1.00 46.66 614 ASP A C 1
ATOM 4948 O O . ASP A 1 614 ? -15.576 3.746 4.925 1.00 46.66 614 ASP A O 1
ATOM 4952 N N . VAL A 1 615 ? -14.742 3.694 2.848 1.00 46.72 615 VAL A N 1
ATOM 4953 C CA . VAL A 1 615 ? -13.985 2.437 2.997 1.00 46.72 615 VAL A CA 1
ATOM 4954 C C . VAL A 1 615 ? -12.557 2.524 2.454 1.00 46.72 615 VAL A C 1
ATOM 4956 O O . VAL A 1 615 ? -12.231 3.342 1.595 1.00 46.72 615 VAL A O 1
ATOM 4959 N N . VAL A 1 616 ? -11.684 1.649 2.967 1.00 54.94 616 VAL A N 1
ATOM 4960 C CA . VAL A 1 616 ? -10.330 1.444 2.435 1.00 54.94 616 VAL A CA 1
ATOM 4961 C C . VAL A 1 616 ? -10.380 0.329 1.395 1.00 54.94 616 VAL A C 1
ATOM 4963 O O . VAL A 1 616 ? -10.658 -0.821 1.733 1.00 54.94 616 VAL A O 1
ATOM 4966 N N . ILE A 1 617 ? -10.111 0.666 0.137 1.00 57.16 617 ILE A N 1
ATOM 4967 C CA . ILE A 1 617 ? -10.198 -0.247 -1.005 1.00 57.16 617 ILE A CA 1
ATOM 4968 C C . ILE A 1 617 ? -8.799 -0.467 -1.565 1.00 57.16 617 ILE A C 1
ATOM 4970 O O . ILE A 1 617 ? -8.095 0.498 -1.847 1.00 57.16 617 ILE A O 1
ATOM 4974 N N . GLU A 1 618 ? -8.421 -1.733 -1.748 1.00 64.94 618 GLU A N 1
ATOM 4975 C CA . GLU A 1 618 ? -7.300 -2.118 -2.605 1.00 64.94 618 GLU A CA 1
ATOM 4976 C C . GLU A 1 618 ? -7.857 -2.429 -4.000 1.00 64.94 618 GLU A C 1
ATOM 4978 O O . GLU A 1 618 ? -8.504 -3.459 -4.196 1.00 64.94 618 GLU A O 1
ATOM 4983 N N . ASP A 1 619 ? -7.664 -1.525 -4.958 1.00 72.12 619 ASP A N 1
ATOM 4984 C CA . ASP A 1 619 ? -8.154 -1.676 -6.328 1.00 72.12 619 ASP A CA 1
ATOM 4985 C C . ASP A 1 619 ? -7.076 -1.383 -7.379 1.00 72.12 619 ASP A C 1
ATOM 4987 O O . ASP A 1 619 ? -6.071 -0.715 -7.134 1.00 72.12 619 ASP A O 1
ATOM 4991 N N . ILE A 1 620 ? -7.258 -1.963 -8.568 1.00 81.06 620 ILE A N 1
ATOM 4992 C CA . ILE A 1 620 ? -6.428 -1.668 -9.736 1.00 81.06 620 ILE A CA 1
ATOM 4993 C C . ILE A 1 620 ? -7.022 -0.428 -10.395 1.00 81.06 620 ILE A C 1
ATOM 4995 O O . ILE A 1 620 ? -8.142 -0.465 -10.897 1.00 81.06 620 ILE A O 1
ATOM 4999 N N . GLN A 1 621 ? -6.266 0.663 -10.383 1.00 82.38 621 GLN A N 1
ATOM 5000 C CA . GLN A 1 621 ? -6.695 1.951 -10.909 1.00 82.38 621 GLN A CA 1
ATOM 5001 C C . GLN A 1 621 ? -5.868 2.340 -12.131 1.00 82.38 621 GLN A C 1
ATOM 5003 O O . GLN A 1 621 ? -4.652 2.104 -12.135 1.00 82.38 621 GLN A O 1
ATOM 5008 N N . PRO A 1 622 ? -6.484 2.960 -13.153 1.00 87.00 622 PRO A N 1
ATOM 5009 C CA . PRO A 1 622 ? -5.752 3.584 -14.241 1.00 87.00 622 PRO A CA 1
ATOM 5010 C C . PRO A 1 622 ? -4.708 4.573 -13.715 1.00 87.00 622 PRO A C 1
ATOM 5012 O O . PRO A 1 622 ? -4.913 5.261 -12.713 1.00 87.00 622 PRO A O 1
ATOM 5015 N N . LEU A 1 623 ? -3.571 4.653 -14.398 1.00 84.00 623 LEU A N 1
ATOM 5016 C CA . LEU A 1 623 ? -2.550 5.637 -14.069 1.00 84.00 623 LEU A CA 1
ATOM 5017 C C . LEU A 1 623 ? -3.031 7.050 -14.381 1.00 84.00 623 LEU A C 1
ATOM 5019 O O . LEU A 1 623 ? -3.636 7.306 -15.420 1.00 84.00 623 LEU A O 1
ATOM 5023 N N . SER A 1 624 ? -2.631 7.998 -13.536 1.00 80.12 624 SER A N 1
ATOM 5024 C CA . SER A 1 624 ? -2.663 9.404 -13.923 1.00 80.12 624 SER A CA 1
ATOM 5025 C C . SER A 1 624 ? -1.694 9.660 -15.084 1.00 80.12 624 SER A C 1
ATOM 5027 O O . SER A 1 624 ? -0.677 8.975 -15.230 1.00 80.12 624 SER A O 1
ATOM 5029 N N . ALA A 1 625 ? -1.951 10.705 -15.876 1.00 81.25 625 ALA A N 1
ATOM 5030 C CA . ALA A 1 625 ? -1.059 11.102 -16.970 1.00 81.25 625 ALA A CA 1
ATOM 5031 C C . ALA A 1 625 ? 0.387 11.334 -16.492 1.00 81.25 625 ALA A C 1
ATOM 5033 O O . ALA A 1 625 ? 1.349 10.994 -17.178 1.00 81.25 625 ALA A O 1
ATOM 5034 N N . ILE A 1 626 ? 0.541 11.874 -15.281 1.00 79.81 626 ILE A N 1
ATOM 5035 C CA . ILE A 1 626 ? 1.843 12.098 -14.656 1.00 79.81 626 ILE A CA 1
ATOM 5036 C C . ILE A 1 626 ? 2.536 10.761 -14.352 1.00 79.81 626 ILE A C 1
ATOM 5038 O O . ILE A 1 626 ? 3.690 10.581 -14.742 1.00 79.81 626 ILE A O 1
ATOM 5042 N N . ALA A 1 627 ? 1.838 9.814 -13.717 1.00 82.38 627 ALA A N 1
ATOM 5043 C CA . ALA A 1 627 ? 2.389 8.494 -13.407 1.00 82.38 627 ALA A CA 1
ATOM 5044 C C . ALA A 1 627 ? 2.754 7.714 -14.684 1.00 82.38 627 ALA A C 1
ATOM 5046 O O . ALA A 1 627 ? 3.815 7.094 -14.754 1.00 82.38 627 ALA A O 1
ATOM 5047 N N . ALA A 1 628 ? 1.939 7.819 -15.737 1.00 86.38 628 ALA A N 1
ATOM 5048 C CA . ALA A 1 628 ? 2.231 7.231 -17.042 1.00 86.38 628 ALA A CA 1
ATOM 5049 C C . ALA A 1 628 ? 3.508 7.806 -17.679 1.00 86.38 628 ALA A C 1
ATOM 5051 O O . ALA A 1 628 ? 4.353 7.052 -18.164 1.00 86.38 628 ALA A O 1
ATOM 5052 N N . ILE A 1 629 ? 3.707 9.129 -17.628 1.00 84.19 629 ILE A N 1
ATOM 5053 C CA . ILE A 1 629 ? 4.944 9.766 -18.111 1.00 84.19 629 ILE A CA 1
ATOM 5054 C C . ILE A 1 629 ? 6.152 9.308 -17.285 1.00 84.19 629 ILE A C 1
ATOM 5056 O O . ILE A 1 629 ? 7.217 9.032 -17.838 1.00 84.19 629 ILE A O 1
ATOM 5060 N N . GLN A 1 630 ? 6.016 9.190 -15.964 1.00 80.81 630 GLN A N 1
ATOM 5061 C CA . GLN A 1 630 ? 7.101 8.705 -15.107 1.00 80.81 630 GLN A CA 1
ATOM 5062 C C . GLN A 1 630 ? 7.483 7.255 -15.388 1.00 80.81 630 GLN A C 1
ATOM 5064 O O . GLN A 1 630 ? 8.674 6.922 -15.349 1.00 80.81 630 GLN A O 1
ATOM 5069 N N . ARG A 1 631 ? 6.485 6.416 -15.677 1.00 87.88 631 ARG A N 1
ATOM 5070 C CA . ARG A 1 631 ? 6.660 5.025 -16.090 1.00 87.88 631 ARG A CA 1
ATOM 5071 C C . ARG A 1 631 ? 7.373 4.950 -17.437 1.00 87.88 631 ARG A C 1
ATOM 5073 O O . ARG A 1 631 ? 8.392 4.274 -17.542 1.00 87.88 631 ARG A O 1
ATOM 5080 N N . GLY A 1 632 ? 6.940 5.728 -18.428 1.00 88.19 632 GLY A N 1
ATOM 5081 C CA . GLY A 1 632 ? 7.629 5.818 -19.719 1.00 88.19 632 GLY A CA 1
ATOM 5082 C C . GLY A 1 632 ? 9.057 6.370 -19.609 1.00 88.19 632 GLY A C 1
ATOM 5083 O O . GLY A 1 632 ? 9.954 5.908 -20.309 1.00 88.19 632 GLY A O 1
ATOM 5084 N N . GLY A 1 633 ? 9.322 7.276 -18.660 1.00 84.75 633 GLY A N 1
ATOM 5085 C CA . GLY A 1 633 ? 10.656 7.829 -18.386 1.00 84.75 633 GLY A CA 1
ATOM 5086 C C . GLY A 1 633 ? 11.686 6.841 -17.819 1.00 84.75 633 GLY A C 1
ATOM 5087 O O . GLY A 1 633 ? 12.812 7.232 -17.485 1.00 84.75 633 GLY A O 1
ATOM 5088 N N . ARG A 1 634 ? 11.315 5.566 -17.672 1.00 79.75 634 ARG A N 1
ATOM 5089 C CA . ARG A 1 634 ? 12.239 4.461 -17.381 1.00 79.75 634 ARG A CA 1
ATOM 5090 C C . ARG A 1 634 ? 12.931 3.946 -18.635 1.00 79.75 634 ARG A C 1
ATOM 5092 O O . ARG A 1 634 ? 14.075 3.506 -18.543 1.00 79.75 634 ARG A O 1
ATOM 5099 N N . GLY A 1 635 ? 12.279 4.079 -19.787 1.00 85.19 635 GLY A N 1
ATOM 5100 C CA . GLY A 1 635 ? 12.917 3.903 -21.081 1.00 85.19 635 GLY A CA 1
ATOM 5101 C C . GLY A 1 635 ? 13.918 5.019 -21.396 1.00 85.19 635 GLY A C 1
ATOM 5102 O O . GLY A 1 635 ? 13.954 6.058 -20.734 1.00 85.19 635 GLY A O 1
ATOM 5103 N N . GLY A 1 636 ? 14.743 4.817 -22.421 1.00 83.19 636 GLY A N 1
ATOM 5104 C CA . GLY A 1 636 ? 15.619 5.846 -22.979 1.00 83.19 636 GLY A CA 1
ATOM 5105 C C . GLY A 1 636 ? 16.856 6.162 -22.136 1.00 83.19 636 GLY A C 1
ATOM 5106 O O . GLY A 1 636 ? 17.560 7.122 -22.439 1.00 83.19 636 GLY A O 1
ATOM 5107 N N . ARG A 1 637 ? 17.111 5.410 -21.054 1.00 79.19 637 ARG A N 1
ATOM 5108 C CA . ARG A 1 637 ? 18.248 5.644 -20.142 1.00 79.19 637 ARG A CA 1
ATOM 5109 C C . ARG A 1 637 ? 19.523 4.932 -20.572 1.00 79.19 637 ARG A C 1
ATOM 5111 O O . ARG A 1 637 ? 20.598 5.516 -20.500 1.00 79.19 637 ARG A O 1
ATOM 5118 N N . VAL A 1 638 ? 19.385 3.665 -20.955 1.00 82.62 638 VAL A N 1
ATOM 5119 C CA . VAL A 1 638 ? 20.494 2.802 -21.392 1.00 82.62 638 VAL A CA 1
ATOM 5120 C C . VAL A 1 638 ? 20.466 2.654 -22.909 1.00 82.62 638 VAL A C 1
ATOM 5122 O O . VAL A 1 638 ? 21.486 2.823 -23.566 1.00 82.62 638 VAL A O 1
ATOM 5125 N N . VAL A 1 639 ? 19.276 2.405 -23.457 1.00 86.12 639 VAL A N 1
ATOM 5126 C CA . VAL A 1 639 ? 19.000 2.295 -24.893 1.00 86.12 639 VAL A CA 1
ATOM 5127 C C . VAL A 1 639 ? 17.765 3.131 -25.239 1.00 86.12 639 VAL A C 1
ATOM 5129 O O . VAL A 1 639 ? 16.929 3.342 -24.353 1.00 86.12 639 VAL A O 1
ATOM 5132 N N . PRO A 1 640 ? 17.625 3.621 -26.486 1.00 91.06 640 PRO A N 1
ATOM 5133 C CA . PRO A 1 640 ? 16.363 4.174 -26.965 1.00 91.06 640 PRO A CA 1
ATOM 5134 C C . PRO A 1 640 ? 15.223 3.176 -26.749 1.00 91.06 640 PRO A C 1
ATOM 5136 O O . PRO A 1 640 ? 15.395 1.981 -26.985 1.00 91.06 640 PRO A O 1
ATOM 5139 N N . THR A 1 641 ? 14.070 3.661 -26.293 1.00 94.75 641 THR A N 1
ATOM 5140 C CA . THR A 1 641 ? 12.962 2.789 -25.885 1.00 94.75 641 THR A CA 1
ATOM 5141 C C . THR A 1 641 ? 11.677 3.147 -26.609 1.00 94.75 641 THR A C 1
ATOM 5143 O O . THR A 1 641 ? 11.269 4.309 -26.648 1.00 94.75 641 THR A O 1
ATOM 5146 N N . LEU A 1 642 ? 10.996 2.124 -27.115 1.00 96.44 642 LEU A N 1
ATOM 5147 C CA . LEU A 1 642 ? 9.598 2.199 -27.506 1.00 96.44 642 LEU A CA 1
ATOM 5148 C C . LEU A 1 642 ? 8.726 1.981 -26.264 1.00 96.44 642 LEU A C 1
ATOM 5150 O O . LEU A 1 642 ? 8.760 0.911 -25.661 1.00 96.44 642 LEU A O 1
ATOM 5154 N N . TYR A 1 643 ? 7.967 2.996 -25.869 1.00 96.06 643 TYR A N 1
ATOM 5155 C CA . TYR A 1 643 ? 7.034 2.936 -24.751 1.00 96.06 643 TYR A CA 1
ATOM 5156 C C . TYR A 1 643 ? 5.610 2.706 -25.266 1.00 96.06 643 TYR A C 1
ATOM 5158 O O . TYR A 1 643 ? 5.053 3.565 -25.951 1.00 96.06 643 TYR A O 1
ATOM 5166 N N . VAL A 1 644 ? 5.040 1.549 -24.936 1.00 95.69 644 VAL A N 1
ATOM 5167 C CA . VAL A 1 644 ? 3.689 1.123 -25.318 1.00 95.69 644 VAL A CA 1
ATOM 5168 C C . VAL A 1 644 ? 2.759 1.310 -24.126 1.00 95.69 644 VAL A C 1
ATOM 5170 O O . VAL A 1 644 ? 2.995 0.760 -23.048 1.00 95.69 644 VAL A O 1
ATOM 5173 N N . GLU A 1 645 ? 1.701 2.090 -24.307 1.00 93.25 645 GLU A N 1
ATOM 5174 C CA . GLU A 1 645 ? 0.734 2.412 -23.257 1.00 93.25 645 GLU A CA 1
ATOM 5175 C C . GLU A 1 645 ? -0.695 2.221 -23.775 1.00 93.25 645 GLU A C 1
ATOM 5177 O O . GLU A 1 645 ? -0.953 2.592 -24.918 1.00 93.25 645 GLU A O 1
ATOM 5182 N N . PRO A 1 646 ? -1.625 1.655 -22.987 1.00 90.06 646 PRO A N 1
ATOM 5183 C CA . PRO A 1 646 ? -3.024 1.564 -23.382 1.00 90.06 646 PRO A CA 1
ATOM 5184 C C . PRO A 1 646 ? -3.698 2.937 -23.366 1.00 90.06 646 PRO A C 1
ATOM 5186 O O . PRO A 1 646 ? -3.279 3.850 -22.649 1.00 90.06 646 PRO A O 1
ATOM 5189 N N . GLU A 1 647 ? -4.808 3.049 -24.088 1.00 83.88 647 GLU A N 1
ATOM 5190 C CA . GLU A 1 647 ? -5.648 4.239 -24.034 1.00 83.88 647 GLU A CA 1
ATOM 5191 C C . GLU A 1 647 ? -6.308 4.355 -22.648 1.00 83.88 647 GLU A C 1
ATOM 5193 O O . GLU A 1 647 ? -7.101 3.505 -22.235 1.00 83.88 647 GLU A O 1
ATOM 5198 N N . ALA A 1 648 ? -5.943 5.394 -21.892 1.00 72.31 648 ALA A N 1
ATOM 5199 C CA . ALA A 1 648 ? -6.486 5.619 -20.557 1.00 72.31 648 ALA A CA 1
ATOM 5200 C C . ALA A 1 648 ? -7.969 6.047 -20.628 1.00 72.31 648 ALA A C 1
ATOM 5202 O O . ALA A 1 648 ? -8.316 6.903 -21.451 1.00 72.31 648 ALA A O 1
ATOM 5203 N N . PRO A 1 649 ? -8.852 5.534 -19.748 1.00 70.56 649 PRO A N 1
ATOM 5204 C CA . PRO A 1 649 ? -10.237 5.991 -19.677 1.00 70.56 649 PRO A CA 1
ATOM 5205 C C . PRO A 1 649 ? -10.296 7.485 -19.328 1.00 70.56 649 PRO A C 1
ATOM 5207 O O . PRO A 1 649 ? -9.636 7.927 -18.387 1.00 70.56 649 PRO A O 1
ATOM 5210 N N . LYS A 1 650 ? -11.106 8.268 -20.054 1.00 63.06 650 LYS A N 1
ATOM 5211 C CA . LYS A 1 650 ? -11.194 9.733 -19.880 1.00 63.06 650 LYS A CA 1
ATOM 5212 C C . LYS A 1 650 ? -11.775 10.171 -18.525 1.00 63.06 650 LYS A C 1
ATOM 5214 O O . LYS A 1 650 ? -11.515 11.296 -18.107 1.00 63.06 650 LYS A O 1
ATOM 5219 N N . ASP A 1 651 ? -12.492 9.283 -17.832 1.00 54.44 651 ASP A N 1
ATOM 5220 C CA . ASP A 1 651 ? -13.349 9.638 -16.690 1.00 54.44 651 ASP A CA 1
ATOM 5221 C C . ASP A 1 651 ? -12.807 9.224 -15.308 1.00 54.44 651 ASP A C 1
ATOM 5223 O O . ASP A 1 651 ? -13.469 9.446 -14.294 1.00 54.44 651 ASP A O 1
ATOM 5227 N N . VAL A 1 652 ? -11.609 8.634 -15.213 1.00 56.09 652 VAL A N 1
ATOM 5228 C CA . VAL A 1 652 ? -11.094 8.130 -13.925 1.00 56.09 652 VAL A CA 1
ATOM 5229 C C . VAL A 1 652 ? -10.119 9.128 -13.301 1.00 56.09 652 VAL A C 1
ATOM 5231 O O . VAL A 1 652 ? -8.899 9.004 -13.401 1.00 56.09 652 VAL A O 1
ATOM 5234 N N . ALA A 1 653 ? -10.665 10.142 -12.630 1.00 48.47 653 ALA A N 1
ATOM 5235 C CA . ALA A 1 653 ? -9.899 10.974 -11.706 1.00 48.47 653 ALA A CA 1
ATOM 5236 C C . ALA A 1 653 ? -9.645 10.179 -10.413 1.00 48.47 653 ALA A C 1
ATOM 5238 O O . ALA A 1 653 ? -10.442 10.215 -9.477 1.00 48.47 653 ALA A O 1
ATOM 5239 N N . ALA A 1 654 ? -8.559 9.408 -10.371 1.00 52.69 654 ALA A N 1
ATOM 5240 C CA . ALA A 1 654 ? -8.203 8.643 -9.180 1.00 52.69 654 ALA A CA 1
ATOM 5241 C C . ALA A 1 654 ? -7.784 9.582 -8.030 1.00 52.69 654 ALA A C 1
ATOM 5243 O O . ALA A 1 654 ? -6.833 10.357 -8.160 1.00 52.69 654 ALA A O 1
ATOM 5244 N N . GLY A 1 655 ? -8.489 9.497 -6.896 1.00 51.53 655 GLY A N 1
ATOM 5245 C CA . GLY A 1 655 ? -8.053 10.075 -5.623 1.00 51.53 655 GLY A CA 1
ATOM 5246 C C . GLY A 1 655 ? -6.787 9.381 -5.102 1.00 51.53 655 GLY A C 1
ATOM 5247 O O . GLY A 1 655 ? -6.571 8.196 -5.355 1.00 51.53 655 GLY A O 1
ATOM 5248 N N . SER A 1 656 ? -5.933 10.128 -4.398 1.00 52.50 656 SER A N 1
ATOM 5249 C CA . SER A 1 656 ? -4.634 9.650 -3.907 1.00 52.50 656 SER A CA 1
ATOM 5250 C C . SER A 1 656 ? -4.767 8.447 -2.962 1.00 52.50 656 SER A C 1
ATOM 5252 O O . SER A 1 656 ? -5.496 8.487 -1.974 1.00 52.50 656 SER A O 1
ATOM 5254 N N . SER A 1 657 ? -3.996 7.390 -3.224 1.00 56.19 657 SER A N 1
ATOM 5255 C CA . SER A 1 657 ? -3.852 6.212 -2.357 1.00 56.19 657 SER A CA 1
ATOM 5256 C C . SER A 1 657 ? -2.959 6.448 -1.128 1.00 56.19 657 SER A C 1
ATOM 5258 O O . SER A 1 657 ? -2.669 5.524 -0.370 1.00 56.19 657 SER A O 1
ATOM 5260 N N . ALA A 1 658 ? -2.428 7.660 -0.949 1.00 61.69 658 ALA A N 1
ATOM 5261 C CA . ALA A 1 658 ? -1.472 7.946 0.118 1.00 61.69 658 ALA A CA 1
ATOM 5262 C C . ALA A 1 658 ? -2.147 8.105 1.488 1.00 61.69 658 ALA A C 1
ATOM 5264 O O . ALA A 1 658 ? -1.547 7.767 2.507 1.00 61.69 658 ALA A O 1
ATOM 5265 N N . ASP A 1 659 ? -3.393 8.573 1.530 1.00 77.69 659 ASP A N 1
ATOM 5266 C CA . ASP A 1 659 ? -4.034 9.004 2.775 1.00 77.69 659 ASP A CA 1
ATOM 5267 C C . ASP A 1 659 ? -4.170 7.874 3.797 1.00 77.69 659 ASP A C 1
ATOM 5269 O O . ASP A 1 659 ? -3.907 8.072 4.980 1.00 77.69 659 ASP A O 1
ATOM 5273 N N . TYR A 1 660 ? -4.479 6.651 3.366 1.00 80.75 660 TYR A N 1
ATOM 5274 C CA . TYR A 1 660 ? -4.599 5.530 4.297 1.00 80.75 660 TYR A CA 1
ATOM 5275 C C . TYR A 1 660 ? -3.270 5.175 4.988 1.00 80.75 660 TYR A C 1
ATOM 5277 O O . TYR A 1 660 ? -3.209 5.064 6.217 1.00 80.75 660 TYR A O 1
ATOM 5285 N N . TYR A 1 661 ? -2.180 5.036 4.227 1.00 86.38 661 TYR A N 1
ATOM 5286 C CA . TYR A 1 661 ? -0.862 4.769 4.812 1.00 86.38 661 TYR A CA 1
ATOM 5287 C C . TYR A 1 661 ? -0.375 5.939 5.667 1.00 86.38 661 TYR A C 1
ATOM 5289 O O . TYR A 1 661 ? 0.234 5.720 6.715 1.00 86.38 661 TYR A O 1
ATOM 5297 N N . ARG A 1 662 ? -0.703 7.175 5.279 1.00 89.06 662 ARG A N 1
ATOM 5298 C CA . ARG A 1 662 ? -0.397 8.373 6.068 1.00 89.06 662 ARG A CA 1
ATOM 5299 C C . ARG A 1 662 ? -1.154 8.377 7.389 1.00 89.06 662 ARG A C 1
ATOM 5301 O O . ARG A 1 662 ? -0.548 8.620 8.426 1.00 89.06 662 ARG A O 1
ATOM 5308 N N . ALA A 1 663 ? -2.435 8.012 7.392 1.00 89.12 663 ALA A N 1
ATOM 5309 C CA . ALA A 1 663 ? -3.218 7.862 8.614 1.00 89.12 663 ALA A CA 1
ATOM 5310 C C . ALA A 1 663 ? -2.602 6.818 9.560 1.00 89.12 663 ALA A C 1
ATOM 5312 O O . ALA A 1 663 ? -2.433 7.087 10.750 1.00 89.12 663 ALA A O 1
ATOM 5313 N N . ARG A 1 664 ? -2.187 5.654 9.038 1.00 89.94 664 ARG A N 1
ATOM 5314 C CA . ARG A 1 664 ? -1.469 4.628 9.819 1.00 89.94 664 ARG A CA 1
ATOM 5315 C C . ARG A 1 664 ? -0.153 5.154 10.396 1.00 89.94 664 ARG A C 1
ATOM 5317 O O . ARG A 1 664 ? 0.125 4.940 11.577 1.00 89.94 664 ARG A O 1
ATOM 5324 N N . ALA A 1 665 ? 0.629 5.873 9.594 1.00 93.62 665 ALA A N 1
ATOM 5325 C CA . ALA A 1 665 ? 1.873 6.490 10.036 1.00 93.62 665 ALA A CA 1
ATOM 5326 C C . ALA A 1 665 ? 1.634 7.539 11.137 1.00 93.62 665 ALA A C 1
ATOM 5328 O O . ALA A 1 665 ? 2.317 7.513 12.159 1.00 93.62 665 ALA A O 1
ATOM 5329 N N . ILE A 1 666 ? 0.621 8.399 10.993 1.00 94.88 666 ILE A N 1
ATOM 5330 C CA . ILE A 1 666 ? 0.234 9.407 11.994 1.00 94.88 666 ILE A CA 1
ATOM 5331 C C . ILE A 1 666 ? -0.124 8.754 13.327 1.00 94.88 666 ILE A C 1
ATOM 5333 O O . ILE A 1 666 ? 0.322 9.224 14.370 1.00 94.88 666 ILE A O 1
ATOM 5337 N N . ILE A 1 667 ? -0.860 7.640 13.319 1.00 94.56 667 ILE A N 1
ATOM 5338 C CA . ILE A 1 667 ? -1.161 6.882 14.543 1.00 94.56 667 ILE A CA 1
ATOM 5339 C C . ILE A 1 667 ? 0.130 6.465 15.246 1.00 94.56 667 ILE A C 1
ATOM 5341 O O . ILE A 1 667 ? 0.268 6.634 16.460 1.00 94.56 667 ILE A O 1
ATOM 5345 N N . LYS A 1 668 ? 1.114 5.980 14.486 1.00 94.94 668 LYS A N 1
ATOM 5346 C CA . LYS A 1 668 ? 2.428 5.651 15.034 1.00 94.94 668 LYS A CA 1
ATOM 5347 C C . LYS A 1 668 ? 3.160 6.882 15.564 1.00 94.94 668 LYS A C 1
ATOM 5349 O O . LYS A 1 668 ? 3.743 6.808 16.644 1.00 94.94 668 LYS A O 1
ATOM 5354 N N . MET A 1 669 ? 3.081 8.022 14.881 1.00 96.12 669 MET A N 1
ATOM 5355 C CA . MET A 1 669 ? 3.653 9.278 15.372 1.00 96.12 669 MET A CA 1
ATOM 5356 C C . MET A 1 669 ? 3.013 9.727 16.692 1.00 96.12 669 MET A C 1
ATOM 5358 O O . MET A 1 669 ? 3.727 10.129 17.611 1.00 96.12 669 MET A O 1
ATOM 5362 N N . ILE A 1 670 ? 1.691 9.595 16.841 1.00 96.00 670 ILE A N 1
ATOM 5363 C CA . ILE A 1 670 ? 0.977 9.895 18.094 1.00 96.00 670 ILE A CA 1
ATOM 5364 C C . ILE A 1 670 ? 1.434 8.953 19.215 1.00 96.00 670 ILE A C 1
ATOM 5366 O O . ILE A 1 670 ? 1.731 9.408 20.320 1.00 96.00 670 ILE A O 1
ATOM 5370 N N . ALA A 1 671 ? 1.586 7.653 18.936 1.00 95.12 671 ALA A N 1
ATOM 5371 C CA . ALA A 1 671 ? 2.130 6.690 19.899 1.00 95.12 671 ALA A CA 1
ATOM 5372 C C . ALA A 1 671 ? 3.559 7.054 20.354 1.00 95.12 671 ALA A C 1
ATOM 5374 O O . ALA A 1 671 ? 3.901 6.915 21.534 1.00 95.12 671 ALA A O 1
ATOM 5375 N N . LEU A 1 672 ? 4.369 7.582 19.431 1.00 95.31 672 LEU A N 1
ATOM 5376 C CA . LEU A 1 672 ? 5.707 8.115 19.690 1.00 95.31 672 LEU A CA 1
ATOM 5377 C C . LEU A 1 672 ? 5.694 9.481 20.396 1.00 95.31 672 LEU A C 1
ATOM 5379 O O . LEU A 1 672 ? 6.761 9.971 20.741 1.00 95.31 672 LEU A O 1
ATOM 5383 N N . GLY A 1 673 ? 4.532 10.081 20.668 1.00 95.25 673 GLY A N 1
ATOM 5384 C CA . GLY A 1 673 ? 4.396 11.310 21.456 1.00 95.25 673 GLY A CA 1
ATOM 5385 C C . GLY A 1 673 ? 4.089 12.577 20.660 1.00 95.25 673 GLY A C 1
ATOM 5386 O O . GLY A 1 673 ? 4.147 13.667 21.229 1.00 95.25 673 GLY A O 1
ATOM 5387 N N . ALA A 1 674 ? 3.766 12.469 19.371 1.00 95.56 674 ALA A N 1
ATOM 5388 C CA . ALA A 1 674 ? 3.344 13.622 18.588 1.00 95.56 674 ALA A CA 1
ATOM 5389 C C . ALA A 1 674 ? 1.965 14.127 19.029 1.00 95.56 674 ALA A C 1
ATOM 5391 O O . ALA A 1 674 ? 1.036 13.350 19.251 1.00 95.56 674 ALA A O 1
ATOM 5392 N N . ARG A 1 675 ? 1.825 15.450 19.096 1.00 94.00 675 ARG A N 1
ATOM 5393 C CA . ARG A 1 675 ? 0.554 16.145 19.319 1.00 94.00 675 ARG A CA 1
ATOM 5394 C C . ARG A 1 675 ? -0.079 16.518 17.986 1.00 94.00 675 ARG A C 1
ATOM 5396 O O . ARG A 1 675 ? 0.579 17.145 17.153 1.00 94.00 675 ARG A O 1
ATOM 5403 N N . THR A 1 676 ? -1.342 16.159 17.790 1.00 90.06 676 THR A N 1
ATOM 5404 C CA . THR A 1 676 ? -2.067 16.351 16.523 1.00 90.06 676 THR A CA 1
ATOM 5405 C C . THR A 1 676 ? -2.219 17.830 16.172 1.00 90.06 676 THR A C 1
ATOM 5407 O O . THR A 1 676 ? -2.159 18.195 15.000 1.00 90.06 676 THR A O 1
ATOM 5410 N N . GLU A 1 677 ? -2.304 18.719 17.168 1.00 87.69 677 GLU A N 1
ATOM 5411 C CA . GLU A 1 677 ? -2.419 20.165 16.959 1.00 87.69 677 GLU A CA 1
ATOM 5412 C C . GLU A 1 677 ? -1.183 20.760 16.275 1.00 87.69 677 GLU A C 1
ATOM 5414 O O . GLU A 1 677 ? -1.303 21.759 15.556 1.00 87.69 677 GLU A O 1
ATOM 5419 N N . GLY A 1 678 ? -0.018 20.136 16.487 1.00 83.75 678 GLY A N 1
ATOM 5420 C CA . GLY A 1 678 ? 1.269 20.517 15.909 1.00 83.75 678 GLY A CA 1
ATOM 5421 C C . GLY A 1 678 ? 1.576 19.865 14.559 1.00 83.75 678 GLY A C 1
ATOM 5422 O O . GLY A 1 678 ? 2.600 20.186 13.967 1.00 83.75 678 GLY A O 1
ATOM 5423 N N . MET A 1 679 ? 0.722 18.970 14.054 1.00 87.69 679 MET A N 1
ATOM 5424 C CA . MET A 1 679 ? 0.911 18.341 12.745 1.00 87.69 679 MET A CA 1
ATOM 5425 C C . MET A 1 679 ? 0.364 19.224 11.615 1.00 87.69 679 MET A C 1
ATOM 5427 O O . MET A 1 679 ? -0.681 19.874 11.743 1.00 87.69 679 MET A O 1
ATOM 5431 N N . ARG A 1 680 ? 1.075 19.244 10.483 1.00 75.00 680 ARG A N 1
ATOM 5432 C CA . ARG A 1 680 ? 0.755 20.069 9.312 1.00 75.00 680 ARG A CA 1
ATOM 5433 C C . ARG A 1 680 ? 0.045 19.248 8.240 1.00 75.00 680 ARG A C 1
ATOM 5435 O O . ARG A 1 680 ? 0.600 19.003 7.177 1.00 75.00 680 ARG A O 1
ATOM 5442 N N . ASP A 1 681 ? -1.191 18.844 8.512 1.00 77.75 681 ASP A N 1
ATOM 5443 C CA . ASP A 1 681 ? -2.021 18.210 7.488 1.00 77.75 681 ASP A CA 1
ATOM 5444 C C . ASP A 1 681 ? -3.521 18.342 7.772 1.00 77.75 681 ASP A C 1
ATOM 5446 O O . ASP A 1 681 ? -4.176 17.452 8.304 1.00 77.75 681 ASP A O 1
ATOM 5450 N N . ASN A 1 682 ? -4.103 19.482 7.405 1.00 73.56 682 ASN A N 1
ATOM 5451 C CA . ASN A 1 682 ? -5.545 19.666 7.569 1.00 73.56 682 ASN A CA 1
ATOM 5452 C C . ASN A 1 682 ? -6.368 18.737 6.661 1.00 73.56 682 ASN A C 1
ATOM 5454 O O . ASN A 1 682 ? -7.532 18.502 6.976 1.00 73.56 682 ASN A O 1
ATOM 5458 N N . GLY A 1 683 ? -5.785 18.233 5.565 1.00 81.88 683 GLY A N 1
ATOM 5459 C CA . GLY A 1 683 ? -6.449 17.330 4.630 1.00 81.88 683 GLY A CA 1
ATOM 5460 C C . GLY A 1 683 ? -6.687 15.974 5.276 1.00 81.88 683 GLY A C 1
ATOM 5461 O O . GLY A 1 683 ? -7.835 15.569 5.427 1.00 81.88 683 GLY A O 1
ATOM 5462 N N . ILE A 1 684 ? -5.633 15.333 5.789 1.00 84.44 684 ILE A N 1
ATOM 5463 C CA . ILE A 1 684 ? -5.747 14.006 6.406 1.00 84.44 684 ILE A CA 1
ATOM 5464 C C . ILE A 1 684 ? -6.657 14.007 7.635 1.00 84.44 684 ILE A C 1
ATOM 5466 O O . ILE A 1 684 ? -7.405 13.061 7.852 1.00 84.44 684 ILE A O 1
ATOM 5470 N N . PHE A 1 685 ? -6.651 15.085 8.424 1.00 87.19 685 PHE A N 1
ATOM 5471 C CA . PHE A 1 685 ? -7.540 15.220 9.577 1.00 87.19 685 PHE A CA 1
ATOM 5472 C C . PHE A 1 685 ? -8.969 15.644 9.208 1.00 87.19 685 PHE A C 1
ATOM 5474 O O . PHE A 1 685 ? -9.851 15.591 10.067 1.00 87.19 685 PHE A O 1
ATOM 5481 N N . ALA A 1 686 ? -9.205 16.127 7.987 1.00 82.69 686 ALA A N 1
ATOM 5482 C CA . ALA A 1 686 ? -10.551 16.297 7.448 1.00 82.69 686 ALA A CA 1
ATOM 5483 C C . ALA A 1 686 ? -11.080 14.960 6.914 1.00 82.69 686 ALA A C 1
ATOM 5485 O O . ALA A 1 686 ? -12.225 14.618 7.194 1.00 82.69 686 ALA A O 1
ATOM 5486 N N . THR A 1 687 ? -10.225 14.190 6.234 1.00 77.25 687 THR A N 1
ATOM 5487 C CA . THR A 1 687 ? -10.520 12.836 5.749 1.00 77.25 687 THR A CA 1
ATOM 5488 C C . THR A 1 687 ? -10.758 11.855 6.901 1.00 77.25 687 THR A C 1
ATOM 5490 O O . THR A 1 687 ? -11.700 11.071 6.854 1.00 77.25 687 THR A O 1
ATOM 5493 N N . PHE A 1 688 ? -9.955 11.933 7.968 1.00 80.38 688 PHE A N 1
ATOM 5494 C CA . PHE A 1 688 ? -10.043 11.074 9.154 1.00 80.38 688 PHE A CA 1
ATOM 5495 C C . PHE A 1 688 ? -10.126 11.901 10.451 1.00 80.38 688 PHE A C 1
ATOM 5497 O O . PHE A 1 688 ? -9.134 12.027 11.181 1.00 80.38 688 PHE A O 1
ATOM 5504 N N . PRO A 1 689 ? -11.303 12.464 10.786 1.00 82.44 689 PRO A N 1
ATOM 5505 C CA . PRO A 1 689 ? -11.478 13.336 11.950 1.00 82.44 689 PRO A CA 1
ATOM 5506 C C . PRO A 1 689 ? -11.081 12.691 13.280 1.00 82.44 689 PRO A C 1
ATOM 5508 O O . PRO A 1 689 ? -10.512 13.377 14.134 1.00 82.44 689 PRO A O 1
ATOM 5511 N N . ARG A 1 690 ? -11.299 11.373 13.424 1.00 82.75 690 ARG A N 1
ATOM 5512 C CA . ARG A 1 690 ? -10.920 10.588 14.607 1.00 82.75 690 ARG A CA 1
ATOM 5513 C C . ARG A 1 690 ? -9.461 10.780 14.986 1.00 82.75 690 ARG A C 1
ATOM 5515 O O . ARG A 1 690 ? -9.151 10.857 16.167 1.00 82.75 690 ARG A O 1
ATOM 5522 N N . LEU A 1 691 ? -8.562 10.914 14.006 1.00 88.06 691 LEU A N 1
ATOM 5523 C CA . LEU A 1 691 ? -7.131 11.084 14.263 1.00 88.06 691 LEU A CA 1
ATOM 5524 C C . LEU A 1 691 ? -6.836 12.293 15.162 1.00 88.06 691 LEU A C 1
ATOM 5526 O O . LEU A 1 691 ? -5.850 12.254 15.888 1.00 88.06 691 LEU A O 1
ATOM 5530 N N . LYS A 1 692 ? -7.690 13.330 15.177 1.00 89.19 692 LYS A N 1
ATOM 5531 C CA . LYS A 1 692 ? -7.538 14.495 16.066 1.00 89.19 692 LYS A CA 1
ATOM 5532 C C . LYS A 1 692 ? -7.734 14.153 17.543 1.00 89.19 692 LYS A C 1
ATOM 5534 O O . LYS A 1 692 ? -7.146 14.826 18.383 1.00 89.19 692 LYS A O 1
ATOM 5539 N N . THR A 1 693 ? -8.561 13.155 17.855 1.00 87.94 693 THR A N 1
ATOM 5540 C CA . THR A 1 693 ? -8.914 12.767 19.232 1.00 87.94 693 THR A CA 1
ATOM 5541 C C . THR A 1 693 ? -8.117 11.569 19.739 1.00 87.94 693 THR A C 1
ATOM 5543 O O . THR A 1 693 ? -8.238 11.202 20.907 1.00 87.94 693 THR A O 1
ATOM 5546 N N . VAL A 1 694 ? -7.291 10.955 18.886 1.00 90.62 694 VAL A N 1
ATOM 5547 C CA . VAL A 1 694 ? -6.454 9.817 19.267 1.00 90.62 694 VAL A CA 1
ATOM 5548 C C . VAL A 1 694 ? -5.442 10.252 20.321 1.00 90.62 694 VAL A C 1
ATOM 5550 O O . VAL A 1 694 ? -4.568 11.079 20.071 1.00 90.62 694 VAL A O 1
ATOM 5553 N N . THR A 1 695 ? -5.540 9.649 21.503 1.00 92.88 695 THR A N 1
ATOM 5554 C CA . THR A 1 695 ? -4.548 9.806 22.568 1.00 92.88 695 THR A CA 1
ATOM 5555 C C . THR A 1 695 ? -3.341 8.907 22.318 1.00 92.88 695 THR A C 1
ATOM 5557 O O . THR A 1 695 ? -3.416 7.903 21.601 1.00 92.88 695 THR A O 1
ATOM 5560 N N . ARG A 1 696 ? -2.210 9.229 22.952 1.00 93.31 696 ARG A N 1
ATOM 5561 C CA . ARG A 1 696 ? -1.004 8.393 22.891 1.00 93.31 696 ARG A CA 1
ATOM 5562 C C . ARG A 1 696 ? -1.278 6.978 23.399 1.00 93.31 696 ARG A C 1
ATOM 5564 O O . ARG A 1 696 ? -0.827 6.012 22.792 1.00 93.31 696 ARG A O 1
ATOM 5571 N N . GLU A 1 697 ? -2.030 6.846 24.486 1.00 91.62 697 GLU A N 1
ATOM 5572 C CA . GLU A 1 697 ? -2.400 5.569 25.096 1.00 91.62 697 GLU A CA 1
ATOM 5573 C C . GLU A 1 697 ? -3.251 4.722 24.146 1.00 91.62 697 GLU A C 1
ATOM 5575 O O . GLU A 1 697 ? -2.985 3.529 23.989 1.00 91.62 697 GLU A O 1
ATOM 5580 N N . LEU A 1 698 ? -4.222 5.341 23.464 1.00 89.88 698 LEU A N 1
ATOM 5581 C CA . LEU A 1 698 ? -5.047 4.673 22.460 1.00 89.88 698 LEU A CA 1
ATOM 5582 C C . LEU A 1 698 ? -4.215 4.239 21.245 1.00 89.88 698 LEU A C 1
ATOM 5584 O O . LEU A 1 698 ? -4.348 3.106 20.787 1.00 89.88 698 LEU A O 1
ATOM 5588 N N . ALA A 1 699 ? -3.320 5.097 20.753 1.00 92.94 699 ALA A N 1
ATOM 5589 C CA . ALA A 1 699 ? -2.423 4.761 19.649 1.00 92.94 699 ALA A CA 1
ATOM 5590 C C . ALA A 1 699 ? -1.472 3.601 20.003 1.00 92.94 699 ALA A C 1
ATOM 5592 O O . ALA A 1 699 ? -1.273 2.687 19.202 1.00 92.94 699 ALA A O 1
ATOM 5593 N N . LEU A 1 700 ? -0.924 3.590 21.223 1.00 91.19 700 LEU A N 1
ATOM 5594 C CA . LEU A 1 700 ? -0.101 2.489 21.731 1.00 91.19 700 LEU A CA 1
ATOM 5595 C C . LEU A 1 700 ? -0.903 1.186 21.826 1.00 91.19 700 LEU A C 1
ATOM 5597 O O . LEU A 1 700 ? -0.429 0.152 21.359 1.00 91.19 700 LEU A O 1
ATOM 5601 N N . ALA A 1 701 ? -2.123 1.237 22.368 1.00 83.94 701 ALA A N 1
ATOM 5602 C CA . ALA A 1 701 ? -3.013 0.079 22.423 1.00 83.94 701 ALA A CA 1
ATOM 5603 C C . ALA A 1 701 ? -3.358 -0.450 21.019 1.00 83.94 701 ALA A C 1
ATOM 5605 O O . ALA A 1 701 ? -3.394 -1.662 20.810 1.00 83.94 701 ALA A O 1
ATOM 5606 N N . ALA A 1 702 ? -3.560 0.443 20.046 1.00 83.50 702 ALA A N 1
ATOM 5607 C CA . ALA A 1 702 ? -3.835 0.089 18.657 1.00 83.50 702 ALA A CA 1
ATOM 5608 C C . ALA A 1 702 ? -2.639 -0.571 17.951 1.00 83.50 702 ALA A C 1
ATOM 5610 O O . ALA A 1 702 ? -2.841 -1.477 17.150 1.00 83.50 702 ALA A O 1
ATOM 5611 N N . LEU A 1 703 ? -1.401 -0.174 18.257 1.00 85.25 703 LEU A N 1
ATOM 5612 C CA . LEU A 1 703 ? -0.196 -0.816 17.712 1.00 85.25 703 LEU A CA 1
ATOM 5613 C C . LEU A 1 703 ? 0.105 -2.163 18.387 1.00 85.25 703 LEU A C 1
ATOM 5615 O O . LEU A 1 703 ? 0.535 -3.109 17.731 1.00 85.25 703 LEU A O 1
ATOM 5619 N N . GLU A 1 704 ? -0.129 -2.271 19.696 1.00 83.25 704 GLU A N 1
ATOM 5620 C CA . GLU A 1 704 ? 0.098 -3.502 20.471 1.00 83.25 704 GLU A CA 1
ATOM 5621 C C . GLU A 1 704 ? -0.953 -4.584 20.213 1.00 83.25 704 GLU A C 1
ATOM 5623 O O . GLU A 1 704 ? -0.697 -5.765 20.437 1.00 83.25 704 GLU A O 1
ATOM 5628 N N . ALA A 1 705 ? -2.121 -4.185 19.711 1.00 68.88 705 ALA A N 1
ATOM 5629 C CA . ALA A 1 705 ? -3.207 -5.058 19.297 1.00 68.88 705 ALA A CA 1
ATOM 5630 C C . ALA A 1 705 ? -2.804 -6.155 18.296 1.00 68.88 705 ALA A C 1
ATOM 5632 O O . ALA A 1 705 ? -3.479 -7.185 18.237 1.00 68.88 705 ALA A O 1
ATOM 5633 N N . GLY A 1 706 ? -1.751 -5.915 17.506 1.00 64.94 706 GLY A N 1
ATOM 5634 C CA . GLY A 1 706 ? -1.401 -6.711 16.335 1.00 64.94 706 GLY A CA 1
ATOM 5635 C C . GLY A 1 706 ? -2.365 -6.471 15.165 1.00 64.94 706 GLY A C 1
ATOM 5636 O O . GLY A 1 706 ? -3.575 -6.353 15.344 1.00 64.94 706 GLY A O 1
ATOM 5637 N N . GLY A 1 707 ? -1.828 -6.418 13.946 1.00 70.62 707 GLY A N 1
ATOM 5638 C CA . GLY A 1 707 ? -2.603 -6.112 12.740 1.00 70.62 707 GLY A CA 1
ATOM 5639 C C . GLY A 1 707 ? -2.574 -4.627 12.386 1.00 70.62 707 GLY A C 1
ATOM 5640 O O . GLY A 1 707 ? -1.578 -3.950 12.631 1.00 70.62 707 GLY A O 1
ATOM 5641 N N . ASP A 1 708 ? -3.647 -4.143 11.763 1.00 71.62 708 ASP A N 1
ATOM 5642 C CA . ASP A 1 708 ? -3.697 -2.779 11.247 1.00 71.62 708 ASP A CA 1
ATOM 5643 C C . ASP A 1 708 ? -4.023 -1.756 12.357 1.00 71.62 708 ASP A C 1
ATOM 5645 O O . ASP A 1 708 ? -5.090 -1.848 12.983 1.00 71.62 708 ASP A O 1
ATOM 5649 N N . PRO A 1 709 ? -3.142 -0.773 12.625 1.00 78.56 709 PRO A N 1
ATOM 5650 C CA . PRO A 1 709 ? -3.348 0.198 13.692 1.00 78.56 709 PRO A CA 1
ATOM 5651 C C . PRO A 1 709 ? -4.480 1.182 13.392 1.00 78.56 709 PRO A C 1
ATOM 5653 O O . PRO A 1 709 ? -5.153 1.608 14.327 1.00 78.56 709 PRO A O 1
ATOM 5656 N N . PHE A 1 710 ? -4.737 1.511 12.121 1.00 80.19 710 PHE A N 1
ATOM 5657 C CA . PHE A 1 710 ? -5.857 2.374 11.750 1.00 80.19 710 PHE A CA 1
ATOM 5658 C C . PHE A 1 710 ? -7.173 1.697 12.108 1.00 80.19 710 PHE A C 1
ATOM 5660 O O . PHE A 1 710 ? -7.958 2.257 12.867 1.00 80.19 710 PHE A O 1
ATOM 5667 N N . ILE A 1 711 ? -7.357 0.444 11.688 1.00 72.38 711 ILE A N 1
ATOM 5668 C CA . ILE A 1 711 ? -8.546 -0.347 12.044 1.00 72.38 711 ILE A CA 1
ATOM 5669 C C . ILE A 1 711 ? -8.646 -0.520 13.567 1.00 72.38 711 ILE A C 1
ATOM 5671 O O . ILE A 1 711 ? -9.726 -0.414 14.151 1.00 72.38 711 ILE A O 1
ATOM 5675 N N . SER A 1 712 ? -7.514 -0.746 14.236 1.00 75.56 712 SER A N 1
ATOM 5676 C CA . SER A 1 712 ? -7.483 -0.969 15.681 1.00 75.56 712 SER A CA 1
ATOM 5677 C C . SER A 1 712 ? -7.879 0.256 16.500 1.00 75.56 712 SER A C 1
ATOM 5679 O O . SER A 1 712 ? -8.391 0.087 17.600 1.00 75.56 712 SER A O 1
ATOM 5681 N N . ILE A 1 713 ? -7.711 1.483 16.011 1.00 79.12 713 ILE A N 1
ATOM 5682 C CA . ILE A 1 713 ? -8.221 2.661 16.727 1.00 79.12 713 ILE A CA 1
ATOM 5683 C C . ILE A 1 713 ? -9.743 2.649 16.797 1.00 79.12 713 ILE A C 1
ATOM 5685 O O . ILE A 1 713 ? -10.310 2.913 17.855 1.00 79.12 713 ILE A O 1
ATOM 5689 N N . TYR A 1 714 ? -10.405 2.268 15.710 1.00 74.94 714 TYR A N 1
ATOM 5690 C CA . TYR A 1 714 ? -11.863 2.284 15.640 1.00 74.94 714 TYR A CA 1
ATOM 5691 C C . TYR A 1 714 ? -12.534 1.138 16.399 1.00 74.94 714 TYR A C 1
ATOM 5693 O O . TYR A 1 714 ? -13.744 1.165 16.592 1.00 74.94 714 TYR A O 1
ATOM 5701 N N . ARG A 1 715 ? -11.772 0.156 16.900 1.00 70.44 715 ARG A N 1
ATOM 5702 C CA . ARG A 1 715 ? -12.305 -0.898 17.781 1.00 70.44 715 ARG A CA 1
ATOM 5703 C C . ARG A 1 715 ? -12.346 -0.496 19.263 1.00 70.44 715 ARG A C 1
ATOM 5705 O O . ARG A 1 715 ? -12.872 -1.268 20.066 1.00 70.44 715 ARG A O 1
ATOM 5712 N N . HIS A 1 716 ? -11.768 0.648 19.636 1.00 74.50 716 HIS A N 1
ATOM 5713 C CA . HIS A 1 716 ? -11.738 1.125 21.018 1.00 74.50 716 HIS A CA 1
ATOM 5714 C C . HIS A 1 716 ? -12.478 2.462 21.172 1.00 74.50 716 HIS A C 1
ATOM 5716 O O . HIS A 1 716 ? -12.511 3.284 20.255 1.00 74.50 716 HIS A O 1
ATOM 5722 N N . ASN A 1 717 ? -13.044 2.697 22.356 1.00 79.31 717 ASN A N 1
ATOM 5723 C CA . ASN A 1 717 ? -13.611 3.993 22.728 1.00 79.31 717 ASN A CA 1
ATOM 5724 C C . ASN A 1 717 ? -12.523 5.029 23.069 1.00 79.31 717 ASN A C 1
ATOM 5726 O O . ASN A 1 717 ? -11.330 4.723 23.078 1.00 79.31 717 ASN A O 1
ATOM 5730 N N . ASP A 1 718 ? -12.933 6.263 23.384 1.00 81.00 718 ASP A N 1
ATOM 5731 C CA . ASP A 1 718 ? -12.025 7.352 23.798 1.00 81.00 718 ASP A CA 1
ATOM 5732 C C . ASP A 1 718 ? -11.155 6.992 25.014 1.00 81.00 718 ASP A C 1
ATOM 5734 O O . ASP A 1 718 ? -10.050 7.508 25.167 1.00 81.00 718 ASP A O 1
ATOM 5738 N N . ALA A 1 719 ? -11.632 6.081 25.867 1.00 80.62 719 ALA A N 1
ATOM 5739 C CA . ALA A 1 719 ? -10.914 5.593 27.041 1.00 80.62 719 ALA A CA 1
ATOM 5740 C C . ALA A 1 719 ? -9.977 4.403 26.740 1.00 80.62 719 ALA A C 1
ATOM 5742 O O . ALA A 1 719 ? -9.383 3.846 27.663 1.00 80.62 719 ALA A O 1
ATOM 5743 N N . GLY A 1 720 ? -9.849 3.977 25.477 1.00 75.38 720 GLY A N 1
ATOM 5744 C CA . GLY A 1 720 ? -9.013 2.842 25.072 1.00 75.38 720 GLY A CA 1
ATOM 5745 C C . GLY A 1 720 ? -9.607 1.466 25.386 1.00 75.38 720 GLY A C 1
ATOM 5746 O O . GLY A 1 720 ? -8.930 0.452 25.226 1.00 75.38 720 GLY A O 1
ATOM 5747 N N . GLN A 1 721 ? -10.866 1.396 25.821 1.00 77.19 721 GLN A N 1
ATOM 5748 C CA . GLN A 1 721 ? -11.562 0.132 26.047 1.00 77.19 721 GLN A CA 1
ATOM 5749 C C . GLN A 1 721 ? -12.071 -0.421 24.721 1.00 77.19 721 GLN A C 1
ATOM 5751 O O . GLN A 1 721 ? -12.658 0.311 23.927 1.00 77.19 721 GLN A O 1
ATOM 5756 N N . VAL A 1 722 ? -11.879 -1.721 24.495 1.00 69.44 722 VAL A N 1
ATOM 5757 C CA . VAL A 1 722 ? -12.428 -2.408 23.318 1.00 69.44 722 VAL A CA 1
ATOM 5758 C C . VAL A 1 722 ? -13.952 -2.345 23.386 1.00 69.44 722 VAL A C 1
ATOM 5760 O O . VAL A 1 722 ? -14.530 -2.598 24.445 1.00 69.44 722 VAL A O 1
ATOM 5763 N N . TYR A 1 723 ? -14.608 -2.023 22.276 1.00 64.31 723 TYR A N 1
ATOM 5764 C CA . TYR A 1 723 ? -16.064 -2.012 22.216 1.00 64.31 723 TYR A CA 1
ATOM 5765 C C . TYR A 1 723 ? -16.672 -3.403 22.464 1.00 64.31 723 TYR A C 1
ATOM 5767 O O . TYR A 1 723 ? -16.095 -4.420 22.079 1.00 64.31 723 TYR A O 1
ATOM 5775 N N . VAL A 1 724 ? -17.855 -3.455 23.077 1.00 59.88 724 VAL A N 1
ATOM 5776 C CA . VAL A 1 724 ? -18.624 -4.672 23.378 1.00 59.88 724 VAL A CA 1
ATOM 5777 C C . VAL A 1 724 ? -18.923 -5.434 22.094 1.00 59.88 724 VAL A C 1
ATOM 5779 O O . VAL A 1 724 ? -18.793 -6.655 22.060 1.00 59.88 724 VAL A O 1
ATOM 5782 N N . GLU A 1 725 ? -19.219 -4.718 21.009 1.00 59.09 725 GLU A N 1
ATOM 5783 C CA . GLU A 1 725 ? -19.436 -5.290 19.678 1.00 59.09 725 GLU A CA 1
ATOM 5784 C C . GLU A 1 725 ? -18.197 -6.004 19.104 1.00 59.09 725 GLU A C 1
ATOM 5786 O O . GLU A 1 725 ? -18.333 -6.846 18.220 1.00 59.09 725 GLU A O 1
ATOM 5791 N N . CYS A 1 726 ? -17.006 -5.711 19.635 1.00 52.78 726 CYS A N 1
ATOM 5792 C CA . CYS A 1 726 ? -15.727 -6.332 19.284 1.00 52.78 726 CYS A CA 1
ATOM 5793 C C . CYS A 1 726 ? -15.230 -7.313 20.369 1.00 52.78 726 CYS A C 1
ATOM 5795 O O . CYS A 1 726 ? -14.036 -7.615 20.429 1.00 52.78 726 CYS A O 1
ATOM 5797 N N . GLY A 1 727 ? -16.114 -7.766 21.267 1.00 54.16 727 GLY A N 1
ATOM 5798 C CA . GLY A 1 727 ? -15.782 -8.676 22.370 1.00 54.16 727 GLY A CA 1
ATOM 5799 C C . GLY A 1 727 ? -15.158 -8.000 23.598 1.00 54.16 727 GLY A C 1
ATOM 5800 O O . GLY A 1 727 ? -14.585 -8.682 24.447 1.00 54.16 727 GLY A O 1
ATOM 5801 N N . GLY A 1 728 ? -15.233 -6.671 23.687 1.00 67.88 728 GLY A N 1
ATOM 5802 C CA . GLY A 1 728 ? -14.728 -5.877 24.804 1.00 67.88 728 GLY A CA 1
ATOM 5803 C C . GLY A 1 728 ? -15.783 -5.495 25.846 1.00 67.88 728 GLY A C 1
ATOM 5804 O O . GLY A 1 728 ? -16.848 -6.098 25.942 1.00 67.88 728 GLY A O 1
ATOM 5805 N N . ASN A 1 729 ? -15.472 -4.478 26.652 1.00 75.75 729 ASN A N 1
ATOM 5806 C CA . ASN A 1 729 ? -16.330 -3.964 27.727 1.00 75.75 729 ASN A CA 1
ATOM 5807 C C . ASN A 1 729 ? -16.767 -2.494 27.540 1.00 75.75 729 ASN A C 1
ATOM 5809 O O . ASN A 1 729 ? -17.477 -1.967 28.394 1.00 75.75 729 ASN A O 1
ATOM 5813 N N . GLY A 1 730 ? -16.362 -1.827 26.455 1.00 73.81 730 GLY A N 1
ATOM 5814 C CA . GLY A 1 730 ? -16.740 -0.445 26.132 1.00 73.81 730 GLY A CA 1
ATOM 5815 C C . GLY A 1 730 ? -18.018 -0.350 25.287 1.00 73.81 730 GLY A C 1
ATOM 5816 O O . GLY A 1 730 ? -18.279 -1.208 24.462 1.00 73.81 730 GLY A O 1
ATOM 5817 N N . GLY A 1 731 ? -18.833 0.694 25.429 1.00 76.81 731 GLY A N 1
ATOM 5818 C CA . GLY A 1 731 ? -20.034 0.879 24.594 1.00 76.81 731 GLY A CA 1
ATOM 5819 C C . GLY A 1 731 ? -19.831 1.882 23.456 1.00 76.81 731 GLY A C 1
ATOM 5820 O O . GLY A 1 731 ? -19.091 2.847 23.633 1.00 76.81 731 GLY A O 1
ATOM 5821 N N . GLY A 1 732 ? -20.533 1.703 22.329 1.00 67.25 732 GLY A N 1
ATOM 5822 C CA . GLY A 1 732 ? -20.720 2.771 21.335 1.00 67.25 732 GLY A CA 1
ATOM 5823 C C . GLY A 1 732 ? -20.062 2.584 19.967 1.00 67.25 732 GLY A C 1
ATOM 5824 O O . GLY A 1 732 ? -20.029 3.559 19.220 1.00 67.25 732 GLY A O 1
ATOM 5825 N N . PHE A 1 733 ? -19.601 1.380 19.599 1.00 62.75 733 PHE A N 1
ATOM 5826 C CA . PHE A 1 733 ? -19.019 1.141 18.271 1.00 62.75 733 PHE A CA 1
ATOM 5827 C C . PHE A 1 733 ? -20.008 1.458 17.160 1.00 62.75 733 PHE A C 1
ATOM 5829 O O . PHE A 1 733 ? -19.664 2.167 16.228 1.00 62.75 733 PHE A O 1
ATOM 5836 N N . SER A 1 734 ? -21.249 0.981 17.291 1.00 54.50 734 SER A N 1
ATOM 5837 C CA . SER A 1 734 ? -22.279 1.169 16.259 1.00 54.50 734 SER A CA 1
ATOM 5838 C C . SER A 1 734 ? -22.525 2.655 15.964 1.00 54.50 734 SER A C 1
ATOM 5840 O O . SER A 1 734 ? -22.635 3.051 14.812 1.00 54.50 734 SER A O 1
ATOM 5842 N N . ARG A 1 735 ? -22.513 3.494 17.007 1.00 62.34 735 ARG A N 1
ATOM 5843 C CA . ARG A 1 735 ? -22.697 4.946 16.894 1.00 62.34 735 ARG A CA 1
ATOM 5844 C C . ARG A 1 735 ? -21.457 5.650 16.344 1.00 62.34 735 ARG A C 1
ATOM 5846 O O . ARG A 1 735 ? -21.598 6.554 15.532 1.00 62.34 735 ARG A O 1
ATOM 5853 N N . LEU A 1 736 ? -20.259 5.258 16.791 1.00 58.56 736 LEU A N 1
ATOM 5854 C CA . LEU A 1 736 ? -19.004 5.802 16.261 1.00 58.56 736 LEU A CA 1
ATOM 5855 C C . LEU A 1 736 ? -18.842 5.441 14.784 1.00 58.56 736 LEU A C 1
ATOM 5857 O O . LEU A 1 736 ? -18.426 6.288 14.002 1.00 58.56 736 LEU A O 1
ATOM 5861 N N . ALA A 1 737 ? -19.204 4.210 14.417 1.00 55.62 737 ALA A N 1
ATOM 5862 C CA . ALA A 1 737 ? -19.319 3.788 13.035 1.00 55.62 737 ALA A CA 1
ATOM 5863 C C . ALA A 1 737 ? -20.276 4.743 12.309 1.00 55.62 737 ALA A C 1
ATOM 5865 O O . ALA A 1 737 ? -19.816 5.589 11.563 1.00 55.62 737 ALA A O 1
ATOM 5866 N N . GLU A 1 738 ? -21.563 4.775 12.655 1.00 54.16 738 GLU A N 1
ATOM 5867 C CA . GLU A 1 738 ? -22.550 5.676 12.028 1.00 54.16 738 GLU A CA 1
ATOM 5868 C C . GLU A 1 738 ? -22.109 7.155 11.877 1.00 54.16 738 GLU A C 1
ATOM 5870 O O . GLU A 1 738 ? -22.520 7.811 10.920 1.00 54.16 738 GLU A O 1
ATOM 5875 N N . GLN A 1 739 ? -21.293 7.693 12.796 1.00 55.84 739 GLN A N 1
ATOM 5876 C CA . GLN A 1 739 ? -20.871 9.101 12.823 1.00 55.84 739 GLN A CA 1
ATOM 5877 C C . GLN A 1 739 ? -19.548 9.411 12.109 1.00 55.84 739 GLN A C 1
ATOM 5879 O O . GLN A 1 739 ? -19.435 10.462 11.478 1.00 55.84 739 GLN A O 1
ATOM 5884 N N . GLU A 1 740 ? -18.534 8.560 12.253 1.00 52.16 740 GLU A N 1
ATOM 5885 C CA . GLU A 1 740 ? -17.156 8.839 11.811 1.00 52.16 740 GLU A CA 1
ATOM 5886 C C . GLU A 1 740 ? -16.650 7.851 10.757 1.00 52.16 740 GLU A C 1
ATOM 5888 O O . GLU A 1 740 ? -15.634 8.096 10.110 1.00 52.16 740 GLU A O 1
ATOM 5893 N N . LEU A 1 741 ? -17.362 6.743 10.572 1.00 45.97 741 LEU A N 1
ATOM 5894 C CA . LEU A 1 741 ? -17.046 5.687 9.629 1.00 45.97 741 LEU A CA 1
ATOM 5895 C C . LEU A 1 741 ? -18.345 5.194 8.995 1.00 45.97 741 LEU A C 1
ATOM 5897 O O . LEU A 1 741 ? -18.996 4.301 9.538 1.00 45.97 741 LEU A O 1
ATOM 5901 N N . LYS A 1 742 ? -18.668 5.632 7.775 1.00 42.97 742 LYS A N 1
ATOM 5902 C CA . LYS A 1 742 ? -19.637 4.893 6.949 1.00 42.97 742 LYS A CA 1
ATOM 5903 C C . LYS A 1 742 ? -19.075 3.528 6.505 1.00 42.97 742 LYS A C 1
ATOM 5905 O O . LYS A 1 742 ? -19.172 3.136 5.345 1.00 42.97 742 LYS A O 1
ATOM 5910 N N . LEU A 1 743 ? -18.503 2.759 7.431 1.00 39.91 743 LEU A N 1
ATOM 5911 C CA . LEU A 1 743 ? -18.470 1.321 7.318 1.00 39.91 743 LEU A CA 1
ATOM 5912 C C . LEU A 1 743 ? -19.888 0.901 6.934 1.00 39.91 743 LEU A C 1
ATOM 5914 O O . LEU A 1 743 ? -20.854 1.293 7.582 1.00 39.91 743 LEU A O 1
ATOM 5918 N N . TYR A 1 744 ? -19.980 0.118 5.868 1.00 41.31 744 TYR A N 1
ATOM 5919 C CA . TYR A 1 744 ? -21.199 -0.512 5.362 1.00 41.31 744 TYR A CA 1
ATOM 5920 C C . TYR A 1 744 ? -22.008 0.240 4.304 1.00 41.31 744 TYR A C 1
ATOM 5922 O O . TYR A 1 744 ? -23.199 -0.043 4.184 1.00 41.31 744 TYR A O 1
ATOM 5930 N N . TYR A 1 745 ? -21.382 1.040 3.427 1.00 30.67 745 TYR A N 1
ATOM 5931 C CA . TYR A 1 745 ? -21.927 1.129 2.068 1.00 30.67 745 TYR A CA 1
ATOM 5932 C C . TYR A 1 745 ? -20.950 1.505 0.932 1.00 30.67 745 TYR A C 1
ATOM 5934 O O . TYR A 1 745 ? -20.452 2.621 0.906 1.00 30.67 745 TYR A O 1
ATOM 5942 N N . TRP A 1 746 ? -20.764 0.622 -0.072 1.00 33.91 746 TRP A N 1
ATOM 5943 C CA . TRP A 1 746 ? -20.353 1.036 -1.429 1.00 33.91 746 TRP A CA 1
ATOM 5944 C C . TRP A 1 746 ? -20.982 0.167 -2.549 1.00 33.91 746 TRP A C 1
ATOM 5946 O O . TRP A 1 746 ? -20.939 -1.072 -2.479 1.00 33.91 746 TRP A O 1
ATOM 5956 N N . PRO A 1 747 ? -21.491 0.772 -3.646 1.00 33.59 747 PRO A N 1
ATOM 5957 C CA . PRO A 1 747 ? -22.167 0.083 -4.754 1.00 33.59 747 PRO A CA 1
ATOM 5958 C C . PRO A 1 747 ? -21.333 -0.965 -5.509 1.00 33.59 747 PRO A C 1
ATOM 5960 O O . PRO A 1 747 ? -21.916 -1.813 -6.179 1.00 33.59 747 PRO A O 1
ATOM 5963 N N . ALA A 1 748 ? -19.998 -1.015 -5.353 1.00 32.88 748 ALA A N 1
ATOM 5964 C CA . ALA A 1 748 ? -19.118 -1.878 -6.167 1.00 32.88 748 ALA A CA 1
ATOM 5965 C C . ALA A 1 748 ? -18.048 -2.760 -5.459 1.00 32.88 748 ALA A C 1
ATOM 5967 O O . ALA A 1 748 ? -17.468 -3.587 -6.151 1.00 32.88 748 ALA A O 1
ATOM 5968 N N . GLY A 1 749 ? -17.833 -2.758 -4.128 1.00 28.12 749 GLY A N 1
ATOM 5969 C CA . GLY A 1 749 ? -16.899 -3.748 -3.536 1.00 28.12 749 GLY A CA 1
ATOM 5970 C C . GLY A 1 749 ? -16.578 -3.624 -2.039 1.00 28.12 749 GLY A C 1
ATOM 5971 O O . GLY A 1 749 ? -16.094 -2.586 -1.622 1.00 28.12 749 GLY A O 1
ATOM 5972 N N . PHE A 1 750 ? -16.773 -4.737 -1.314 1.00 32.78 750 PHE A N 1
ATOM 5973 C CA . PHE A 1 750 ? -16.289 -5.146 0.027 1.00 32.78 750 PHE A CA 1
ATOM 5974 C C . PHE A 1 750 ? -16.788 -4.464 1.322 1.00 32.78 750 PHE A C 1
ATOM 5976 O O . PHE A 1 750 ? -16.733 -3.254 1.508 1.00 32.78 750 PHE A O 1
ATOM 5983 N N . TYR A 1 751 ? -17.180 -5.318 2.280 1.00 37.34 751 TYR A N 1
ATOM 5984 C CA . TYR A 1 751 ? -17.503 -4.992 3.674 1.00 37.34 751 TYR A CA 1
ATOM 5985 C C . TYR A 1 751 ? -16.376 -5.460 4.597 1.00 37.34 751 TYR A C 1
ATOM 5987 O O . TYR A 1 751 ? -16.027 -6.641 4.577 1.00 37.34 751 TYR A O 1
ATOM 5995 N N . VAL A 1 752 ? -15.837 -4.591 5.457 1.00 34.56 752 VAL A N 1
ATOM 5996 C CA . VAL A 1 752 ? -14.941 -5.037 6.537 1.00 34.56 752 VAL A CA 1
ATOM 5997 C C . VAL A 1 752 ? -15.258 -4.326 7.850 1.00 34.56 752 VAL A C 1
ATOM 5999 O O . VAL A 1 752 ? -14.691 -3.284 8.147 1.00 34.56 752 VAL A O 1
ATOM 6002 N N . ALA A 1 753 ? -16.136 -4.935 8.652 1.00 30.86 753 ALA A N 1
ATOM 6003 C CA . ALA A 1 753 ? -15.897 -5.322 10.055 1.00 30.86 753 ALA A CA 1
ATOM 6004 C C . ALA A 1 753 ? -17.177 -5.987 10.628 1.00 30.86 753 ALA A C 1
ATOM 6006 O O . ALA A 1 753 ? -18.257 -5.751 10.105 1.00 30.86 753 ALA A O 1
ATOM 6007 N N . PRO A 1 754 ? -17.144 -6.817 11.686 1.00 39.84 754 PRO A N 1
ATOM 6008 C CA . PRO A 1 754 ? -16.067 -7.632 12.225 1.00 39.84 754 PRO A CA 1
ATOM 6009 C C . PRO A 1 754 ? -16.153 -9.063 11.648 1.00 39.84 754 PRO A C 1
ATOM 6011 O O . PRO A 1 754 ? -17.225 -9.657 11.594 1.00 39.84 754 PRO A O 1
ATOM 6014 N N . ILE A 1 755 ? -15.006 -9.605 11.227 1.00 40.19 755 ILE A N 1
ATOM 6015 C CA . ILE A 1 755 ? -14.645 -11.036 11.120 1.00 40.19 755 ILE A CA 1
ATOM 6016 C C . ILE A 1 755 ? -15.836 -12.018 11.234 1.00 40.19 755 ILE A C 1
ATOM 6018 O O . ILE A 1 755 ? -15.969 -12.720 12.236 1.00 40.19 755 ILE A O 1
ATOM 6022 N N . THR A 1 756 ? -16.703 -12.099 10.220 1.00 44.00 756 THR A N 1
ATOM 6023 C CA . THR A 1 756 ? -17.599 -13.254 10.101 1.00 44.00 756 THR A CA 1
ATOM 6024 C C . THR A 1 756 ? -17.557 -13.856 8.709 1.00 44.00 756 THR A C 1
ATOM 6026 O O . THR A 1 756 ? -17.630 -13.160 7.701 1.00 44.00 756 THR A O 1
ATOM 6029 N N . ASP A 1 757 ? -17.382 -15.170 8.683 1.00 48.16 757 ASP A N 1
ATOM 6030 C CA . ASP A 1 757 ? -17.349 -15.994 7.492 1.00 48.16 757 ASP A CA 1
ATOM 6031 C C . ASP A 1 757 ? -18.790 -16.212 7.007 1.00 48.16 757 ASP A C 1
ATOM 6033 O O . ASP A 1 757 ? -19.462 -17.146 7.443 1.00 48.16 757 ASP A O 1
ATOM 6037 N N . PHE A 1 758 ? -19.283 -15.352 6.110 1.00 47.06 758 PHE A N 1
ATOM 6038 C CA . PHE A 1 758 ? -20.593 -15.560 5.477 1.00 47.06 758 PHE A CA 1
ATOM 6039 C C . PHE A 1 758 ? -20.616 -16.807 4.577 1.00 47.06 758 PHE A C 1
ATOM 6041 O O . PHE A 1 758 ? -21.691 -17.283 4.222 1.00 47.06 758 PHE A O 1
ATOM 6048 N N . SER A 1 759 ? -19.449 -17.365 4.222 1.00 44.06 759 SER A N 1
ATOM 6049 C CA . SER A 1 759 ? -19.352 -18.567 3.388 1.00 44.06 759 SER A CA 1
ATOM 6050 C C . SER A 1 759 ? -19.633 -19.860 4.163 1.00 44.06 759 SER A C 1
ATOM 6052 O O . SER A 1 759 ? -19.918 -20.894 3.556 1.00 44.06 759 SER A O 1
ATOM 6054 N N . ARG A 1 760 ? -19.617 -19.816 5.506 1.00 53.56 760 ARG A N 1
ATOM 6055 C CA . ARG A 1 760 ? -19.943 -20.952 6.382 1.00 53.56 760 ARG A CA 1
ATOM 6056 C C . ARG A 1 760 ? -21.070 -20.614 7.347 1.00 53.56 760 ARG A C 1
ATOM 6058 O O . ARG A 1 760 ? -20.862 -20.462 8.550 1.00 53.56 760 ARG A O 1
ATOM 6065 N N . LEU A 1 761 ? -22.284 -20.622 6.810 1.00 51.75 761 LEU A N 1
ATOM 6066 C CA . LEU A 1 761 ? -23.545 -20.452 7.546 1.00 51.75 761 LEU A CA 1
ATOM 6067 C C . LEU A 1 761 ? -23.735 -21.454 8.703 1.00 51.75 761 LEU A C 1
ATOM 6069 O O . LEU A 1 761 ? -24.415 -21.147 9.676 1.00 51.75 761 LEU A O 1
ATOM 6073 N N . ASN A 1 762 ? -23.085 -22.621 8.613 1.00 51.38 762 ASN A N 1
ATOM 6074 C CA . ASN A 1 762 ? -23.122 -23.688 9.621 1.00 51.38 762 ASN A CA 1
ATOM 6075 C C . ASN A 1 762 ? -21.982 -23.599 10.646 1.00 51.38 762 ASN A C 1
ATOM 6077 O O . ASN A 1 762 ? -21.837 -24.497 11.475 1.00 51.38 762 ASN A O 1
ATOM 6081 N N . SER A 1 763 ? -21.120 -22.581 10.572 1.00 46.72 763 SER A N 1
ATOM 6082 C CA . SER A 1 763 ? -20.161 -22.357 11.649 1.00 46.72 763 SER A CA 1
ATOM 6083 C C . SER A 1 763 ? -20.934 -21.854 12.864 1.00 46.72 763 SER A C 1
ATOM 6085 O O . SER A 1 763 ? -21.685 -20.889 12.757 1.00 46.72 763 SER A O 1
ATOM 6087 N N . GLU A 1 764 ? -20.794 -22.510 14.018 1.00 45.97 764 GLU A N 1
ATOM 6088 C CA . GLU A 1 764 ? -21.115 -21.851 15.283 1.00 45.97 764 GLU A CA 1
ATOM 6089 C C . GLU A 1 764 ? -20.218 -20.605 15.320 1.00 45.97 764 GLU A C 1
ATOM 6091 O O . GLU A 1 764 ? -18.993 -20.768 15.294 1.00 45.97 764 GLU A O 1
ATOM 6096 N N . PRO A 1 765 ? -20.758 -19.369 15.253 1.00 43.59 765 PRO A N 1
ATOM 6097 C CA . PRO A 1 765 ? -19.915 -18.186 15.222 1.00 43.59 765 PRO A CA 1
ATOM 6098 C C . PRO A 1 765 ? -19.222 -18.087 16.581 1.00 43.59 765 PRO A C 1
ATOM 6100 O O . PRO A 1 765 ? -19.776 -17.572 17.550 1.00 43.59 765 PRO A O 1
ATOM 6103 N N . ASP A 1 766 ? -18.019 -18.649 16.665 1.00 37.97 766 ASP A N 1
ATOM 6104 C CA . ASP A 1 766 ? -17.250 -18.744 17.894 1.00 37.97 766 ASP A CA 1
ATOM 6105 C C . ASP A 1 766 ? -16.853 -17.332 18.356 1.00 37.97 766 ASP A C 1
ATOM 6107 O O . ASP A 1 766 ? -15.843 -16.752 17.961 1.00 37.97 766 ASP A O 1
ATOM 6111 N N . THR A 1 767 ? -17.659 -16.788 19.267 1.00 41.59 767 THR A N 1
ATOM 6112 C CA . THR A 1 767 ? -17.370 -15.738 20.263 1.00 41.59 767 THR A CA 1
ATOM 6113 C C . THR A 1 767 ? -16.934 -14.334 19.832 1.00 41.59 767 THR A C 1
ATOM 6115 O O . THR A 1 767 ? -16.733 -13.514 20.723 1.00 41.59 767 THR A O 1
ATOM 6118 N N . PHE A 1 768 ? -16.816 -13.996 18.545 1.00 38.78 768 PHE A N 1
ATOM 6119 C CA . PHE A 1 768 ? -16.375 -12.638 18.172 1.00 38.78 768 PHE A CA 1
ATOM 6120 C C . PHE A 1 768 ? -17.514 -11.628 17.946 1.00 38.78 768 PHE A C 1
ATOM 6122 O O . PHE A 1 768 ? -17.377 -10.472 18.328 1.00 38.78 768 PHE A O 1
ATOM 6129 N N . VAL A 1 769 ? -18.649 -12.048 17.374 1.00 46.69 769 VAL A N 1
ATOM 6130 C CA . VAL A 1 769 ? -19.802 -11.173 17.081 1.00 46.69 769 VAL A CA 1
ATOM 6131 C C . VAL A 1 769 ? -21.085 -11.942 17.372 1.00 46.69 769 VAL A C 1
ATOM 6133 O O . VAL A 1 769 ? -21.246 -13.060 16.885 1.00 46.69 769 VAL A O 1
ATOM 6136 N N . LEU A 1 770 ? -22.008 -11.378 18.161 1.00 52.69 770 LEU A N 1
ATOM 6137 C CA . LEU A 1 770 ? -23.295 -12.045 18.396 1.00 52.69 770 LEU A CA 1
ATOM 6138 C C . LEU A 1 770 ? -24.052 -12.165 17.067 1.00 52.69 770 LEU A C 1
ATOM 6140 O O . LEU A 1 770 ? -24.107 -11.213 16.289 1.00 52.69 770 LEU A O 1
ATOM 6144 N N . ARG A 1 771 ? -24.700 -13.311 16.840 1.00 63.12 771 ARG A N 1
ATOM 6145 C CA . ARG A 1 771 ? -25.509 -13.596 15.641 1.00 63.12 771 ARG A CA 1
ATOM 6146 C C . ARG A 1 771 ? -26.523 -12.492 15.310 1.00 63.12 771 ARG A C 1
ATOM 6148 O O . ARG A 1 771 ? -26.730 -12.154 14.150 1.00 63.12 771 ARG A O 1
ATOM 6155 N N . SER A 1 772 ? -27.089 -11.848 16.328 1.00 63.75 772 SER A N 1
ATOM 6156 C CA . SER A 1 772 ? -27.982 -10.694 16.173 1.00 63.75 772 SER A CA 1
ATOM 6157 C C . SER A 1 772 ? -27.314 -9.470 15.528 1.00 63.75 772 SER A C 1
ATOM 6159 O O . SER A 1 772 ? -27.963 -8.758 14.763 1.00 63.75 772 SER A O 1
ATOM 6161 N N . HIS A 1 773 ? -26.030 -9.220 15.800 1.00 58.81 773 HIS A N 1
ATOM 6162 C CA . HIS A 1 773 ? -25.263 -8.145 15.166 1.00 58.81 773 HIS A CA 1
ATOM 6163 C C . HIS A 1 773 ? -24.884 -8.495 13.724 1.00 58.81 773 HIS A C 1
ATOM 6165 O O . HIS A 1 773 ? -24.911 -7.610 12.876 1.00 58.81 773 HIS A O 1
ATOM 6171 N N . GLN A 1 774 ? -24.618 -9.770 13.423 1.00 63.12 774 GLN A N 1
ATOM 6172 C CA . GLN A 1 774 ? -24.363 -10.238 12.052 1.00 63.12 774 GLN A CA 1
ATOM 6173 C C . GLN A 1 774 ? -25.591 -10.047 11.159 1.00 63.12 774 GLN A C 1
ATOM 6175 O O . GLN A 1 774 ? -25.485 -9.468 10.082 1.00 63.12 774 GLN A O 1
ATOM 6180 N N . LEU A 1 775 ? -26.768 -10.467 11.634 1.00 70.12 775 LEU A N 1
ATOM 6181 C CA . LEU A 1 775 ? -28.029 -10.272 10.916 1.00 70.12 775 LEU A CA 1
ATOM 6182 C C . LEU A 1 775 ? -28.360 -8.784 10.750 1.00 70.12 775 LEU A C 1
ATOM 6184 O O . LEU A 1 775 ? -28.820 -8.373 9.689 1.00 70.12 775 LEU A O 1
ATOM 6188 N N . ARG A 1 776 ? -28.084 -7.957 11.769 1.00 66.25 776 ARG A N 1
ATOM 6189 C CA . ARG A 1 776 ? -28.268 -6.501 11.678 1.00 66.25 776 ARG A CA 1
ATOM 6190 C C . ARG A 1 776 ? -27.339 -5.875 10.639 1.00 66.25 776 ARG A C 1
ATOM 6192 O O . ARG A 1 776 ? -27.818 -5.094 9.830 1.00 66.25 776 ARG A O 1
ATOM 6199 N N . ALA A 1 777 ? -26.056 -6.234 10.640 1.00 61.88 777 ALA A N 1
ATOM 6200 C CA . ALA A 1 777 ? -25.095 -5.741 9.658 1.00 61.88 777 ALA A CA 1
ATOM 6201 C C . ALA A 1 777 ? -25.493 -6.163 8.238 1.00 61.88 777 ALA A C 1
ATOM 6203 O O . ALA A 1 777 ? -25.615 -5.314 7.361 1.00 61.88 777 ALA A O 1
ATOM 6204 N N . ALA A 1 778 ? -25.798 -7.449 8.033 1.00 68.12 778 ALA A N 1
ATOM 6205 C CA . ALA A 1 778 ? -26.264 -7.960 6.748 1.00 68.12 778 ALA A CA 1
ATOM 6206 C C . ALA A 1 778 ? -27.521 -7.223 6.266 1.00 68.12 778 ALA A C 1
ATOM 6208 O O . ALA A 1 778 ? -27.595 -6.826 5.108 1.00 68.12 778 ALA A O 1
ATOM 6209 N N . ARG A 1 779 ? -28.482 -6.972 7.162 1.00 76.38 779 ARG A N 1
ATOM 6210 C CA . ARG A 1 779 ? -29.685 -6.194 6.854 1.00 76.38 779 ARG A CA 1
ATOM 6211 C C . ARG A 1 779 ? -29.341 -4.782 6.393 1.00 76.38 779 ARG A C 1
ATOM 6213 O O . ARG A 1 779 ? -29.778 -4.392 5.319 1.00 76.38 779 ARG A O 1
ATOM 6220 N N . THR A 1 780 ? -28.560 -4.041 7.178 1.00 64.62 780 THR A N 1
ATOM 6221 C CA . THR A 1 780 ? -28.144 -2.674 6.831 1.00 64.62 780 THR A CA 1
ATOM 6222 C C . THR A 1 780 ? -27.462 -2.642 5.467 1.00 64.62 780 THR A C 1
ATOM 6224 O O . THR A 1 780 ? -27.703 -1.745 4.671 1.00 64.62 780 THR A O 1
ATOM 6227 N N . MET A 1 781 ? -26.666 -3.665 5.164 1.00 60.31 781 MET A N 1
ATOM 6228 C CA . MET A 1 781 ? -25.972 -3.801 3.891 1.00 60.31 781 MET A CA 1
ATOM 6229 C C . MET A 1 781 ? -26.927 -4.078 2.724 1.00 60.31 781 MET A C 1
ATOM 6231 O O . MET A 1 781 ? -26.776 -3.461 1.675 1.00 60.31 781 MET A O 1
ATOM 6235 N N . VAL A 1 782 ? -27.921 -4.953 2.898 1.00 71.38 782 VAL A N 1
ATOM 6236 C CA . VAL A 1 782 ? -28.964 -5.208 1.890 1.00 71.38 782 VAL A CA 1
ATOM 6237 C C . VAL A 1 782 ? -29.814 -3.967 1.635 1.00 71.38 782 VAL A C 1
ATOM 6239 O O . VAL A 1 782 ? -30.058 -3.632 0.481 1.00 71.38 782 VAL A O 1
ATOM 6242 N N . GLU A 1 783 ? -30.249 -3.286 2.698 1.00 75.38 783 GLU A N 1
ATOM 6243 C CA . GLU A 1 783 ? -31.073 -2.072 2.620 1.00 75.38 783 GLU A CA 1
ATOM 6244 C C . GLU A 1 783 ? -30.332 -0.925 1.943 1.00 75.38 783 GLU A C 1
ATOM 6246 O O . GLU A 1 783 ? -30.929 -0.129 1.220 1.00 75.38 783 GLU A O 1
ATOM 6251 N N . ALA A 1 784 ? -29.026 -0.843 2.172 1.00 59.69 784 ALA A N 1
ATOM 6252 C CA . ALA A 1 784 ? -28.233 0.201 1.580 1.00 59.69 784 ALA A CA 1
ATOM 6253 C C . ALA A 1 784 ? -28.009 -0.046 0.075 1.00 59.69 784 ALA A C 1
ATOM 6255 O O . ALA A 1 784 ? -27.889 0.944 -0.641 1.00 59.69 784 ALA A O 1
ATOM 6256 N N . ILE A 1 785 ? -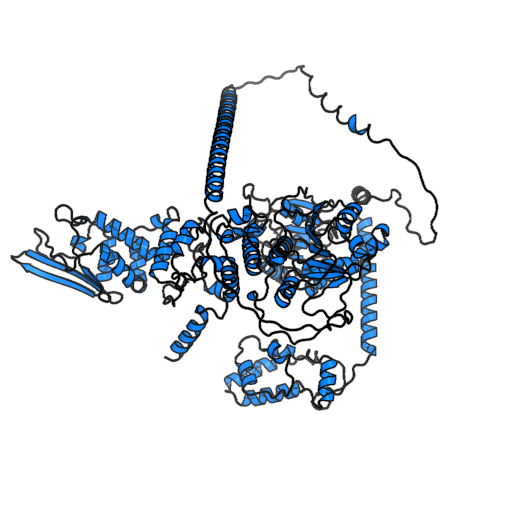28.031 -1.302 -0.429 1.00 60.97 785 ILE A N 1
ATOM 6257 C CA . ILE A 1 785 ? -27.916 -1.607 -1.873 1.00 60.97 785 ILE A CA 1
ATOM 6258 C C . ILE A 1 785 ? -29.226 -1.311 -2.624 1.00 60.97 785 ILE A C 1
ATOM 6260 O O . ILE A 1 785 ? -30.174 -2.091 -2.494 1.00 60.97 785 ILE A O 1
ATOM 6264 N N . PRO A 1 786 ? -29.292 -0.259 -3.484 1.00 76.25 786 PRO A N 1
ATOM 6265 C CA . PRO A 1 786 ? -30.516 0.099 -4.190 1.00 76.25 786 PRO A CA 1
ATOM 6266 C C . PRO A 1 786 ? -31.066 -1.070 -5.001 1.00 76.25 786 PRO A C 1
ATOM 6268 O O . PRO A 1 786 ? -30.388 -1.628 -5.868 1.00 76.25 786 PRO A O 1
ATOM 6271 N N . GLY A 1 787 ? -32.311 -1.435 -4.706 1.00 84.12 787 GLY A N 1
ATOM 6272 C CA . GLY A 1 787 ? -33.035 -2.495 -5.394 1.00 84.12 787 GLY A CA 1
ATOM 6273 C C . GLY A 1 787 ? -32.524 -3.912 -5.129 1.00 84.12 787 GLY A C 1
ATOM 6274 O O . GLY A 1 787 ? -33.049 -4.836 -5.739 1.00 84.12 787 GLY A O 1
ATOM 6275 N N . LEU A 1 788 ? -31.529 -4.139 -4.257 1.00 84.31 788 LEU A N 1
ATOM 6276 C CA . LEU A 1 788 ? -31.072 -5.503 -3.958 1.00 84.31 788 LEU A CA 1
ATOM 6277 C C . LEU A 1 788 ? -32.152 -6.297 -3.228 1.00 84.31 788 LEU A C 1
ATOM 6279 O O . LEU A 1 788 ? -32.445 -7.422 -3.616 1.00 84.31 788 LEU A O 1
ATOM 6283 N N . ALA A 1 789 ? -32.760 -5.699 -2.205 1.00 85.50 789 ALA A N 1
ATOM 6284 C CA . ALA A 1 789 ? -33.840 -6.321 -1.446 1.00 85.50 789 ALA A CA 1
ATOM 6285 C C . ALA A 1 789 ? -35.060 -6.644 -2.331 1.00 85.50 789 ALA A C 1
ATOM 6287 O O . ALA A 1 789 ? -35.710 -7.667 -2.131 1.00 85.50 789 ALA A O 1
ATOM 6288 N N . ASP A 1 790 ? -35.330 -5.796 -3.330 1.00 88.00 790 ASP A N 1
ATOM 6289 C CA . ASP A 1 790 ? -36.479 -5.908 -4.236 1.00 88.00 790 ASP A CA 1
ATOM 6290 C C . ASP A 1 790 ? -36.316 -7.009 -5.296 1.00 88.00 790 ASP A C 1
ATOM 6292 O O . ASP A 1 790 ? -37.301 -7.446 -5.888 1.00 88.00 790 ASP A O 1
ATOM 6296 N N . ARG A 1 791 ? -35.086 -7.495 -5.528 1.00 91.38 791 ARG A N 1
ATOM 6297 C CA . ARG A 1 791 ? -34.816 -8.625 -6.438 1.00 91.38 791 ARG A CA 1
ATOM 6298 C C . ARG A 1 791 ? -35.334 -9.958 -5.909 1.00 91.38 791 ARG A C 1
ATOM 6300 O O . ARG A 1 791 ? -35.461 -10.887 -6.695 1.00 91.38 791 ARG A O 1
ATOM 6307 N N . TYR A 1 792 ? -35.615 -10.038 -4.611 1.00 92.81 792 TYR A N 1
ATOM 6308 C CA . TYR A 1 792 ? -35.975 -11.270 -3.923 1.00 92.81 792 TYR A CA 1
ATOM 6309 C C . TYR A 1 792 ? -37.445 -11.248 -3.506 1.00 92.81 792 TYR A C 1
ATOM 6311 O O . TYR A 1 792 ? -37.752 -10.841 -2.383 1.00 92.81 792 TYR A O 1
ATOM 6319 N N . PRO A 1 793 ? -38.382 -11.682 -4.370 1.00 93.94 793 PRO A N 1
ATOM 6320 C CA . PRO A 1 793 ? -39.793 -11.736 -4.016 1.00 93.94 793 PRO A CA 1
ATOM 6321 C C . PRO A 1 793 ? -40.035 -12.705 -2.852 1.00 93.94 793 PRO A C 1
ATOM 6323 O O . PRO A 1 793 ? -39.261 -13.634 -2.610 1.00 93.94 793 PRO A O 1
ATOM 6326 N N . LEU A 1 794 ? -41.164 -12.533 -2.156 1.00 92.25 794 LEU A N 1
ATOM 6327 C CA . LEU A 1 794 ? -41.524 -13.330 -0.976 1.00 92.25 794 LEU A CA 1
ATOM 6328 C C . LEU A 1 794 ? -41.382 -14.845 -1.194 1.00 92.25 794 LEU A C 1
ATOM 6330 O O . LEU A 1 794 ? -40.868 -15.532 -0.316 1.00 92.25 794 LEU A O 1
ATOM 6334 N N . GLY A 1 795 ? -41.785 -15.366 -2.356 1.00 93.88 795 GLY A N 1
ATOM 6335 C CA . GLY A 1 795 ? -41.670 -16.797 -2.648 1.00 93.88 795 GLY A CA 1
ATOM 6336 C C . GLY A 1 795 ? -40.228 -17.301 -2.724 1.00 93.88 795 GLY A C 1
ATOM 6337 O O . GLY A 1 795 ? -39.935 -18.409 -2.276 1.00 93.88 795 GLY A O 1
ATOM 6338 N N . GLU A 1 796 ? -39.297 -16.484 -3.221 1.00 94.00 796 GLU A N 1
ATOM 6339 C CA . GLU A 1 796 ? -37.876 -16.837 -3.260 1.00 94.00 796 GLU A CA 1
ATOM 6340 C C . GLU A 1 796 ? -37.272 -16.842 -1.853 1.00 94.00 796 GLU A C 1
ATOM 6342 O O . GLU A 1 796 ? -36.596 -17.798 -1.472 1.00 94.00 796 GLU A O 1
ATOM 6347 N N . LEU A 1 797 ? -37.603 -15.831 -1.044 1.00 93.69 797 LEU A N 1
ATOM 6348 C CA . LEU A 1 797 ? -37.211 -15.768 0.366 1.00 93.69 797 LEU A CA 1
ATOM 6349 C C . LEU A 1 797 ? -37.754 -16.967 1.154 1.00 93.69 797 LEU A C 1
ATOM 6351 O O . LEU A 1 797 ? -37.022 -17.592 1.918 1.00 93.69 797 LEU A O 1
ATOM 6355 N N . VAL A 1 798 ? -39.017 -17.343 0.939 1.00 95.56 798 VAL A N 1
ATOM 6356 C CA . VAL A 1 798 ? -39.616 -18.533 1.561 1.00 95.56 798 VAL A CA 1
ATOM 6357 C C . VAL A 1 798 ? -38.873 -19.804 1.147 1.00 95.56 798 VAL A C 1
ATOM 6359 O O . VAL A 1 798 ? -38.568 -20.627 2.007 1.00 95.56 798 VAL A O 1
ATOM 6362 N N . ASN A 1 799 ? -38.528 -19.965 -0.133 1.00 94.69 799 ASN A N 1
ATOM 6363 C CA . ASN A 1 799 ? -37.765 -21.127 -0.601 1.00 94.69 799 ASN A CA 1
ATOM 6364 C C . ASN A 1 799 ? -36.368 -21.194 0.023 1.00 94.69 799 ASN A C 1
ATOM 6366 O O . ASN A 1 799 ? -35.949 -22.267 0.459 1.00 94.69 799 ASN A O 1
ATOM 6370 N N . MET A 1 800 ? -35.669 -20.058 0.100 1.00 93.19 800 MET A N 1
ATOM 6371 C CA . MET A 1 800 ? -34.366 -19.965 0.760 1.00 93.19 800 MET A CA 1
ATOM 6372 C C . MET A 1 800 ? -34.459 -20.323 2.244 1.00 93.19 800 MET A C 1
ATOM 6374 O O . MET A 1 800 ? -33.637 -21.096 2.733 1.00 93.19 800 MET A O 1
ATOM 6378 N N . LEU A 1 801 ? -35.477 -19.815 2.947 1.00 93.62 801 LEU A N 1
ATOM 6379 C CA . LEU A 1 801 ? -35.701 -20.147 4.352 1.00 93.62 801 LEU A CA 1
ATOM 6380 C C . LEU A 1 801 ? -35.998 -21.633 4.542 1.00 93.62 801 LEU A C 1
ATOM 6382 O O . LEU A 1 801 ? -35.418 -22.243 5.429 1.00 93.62 801 LEU A O 1
ATOM 6386 N N . ILE A 1 802 ? -36.876 -22.220 3.725 1.00 95.12 802 ILE A N 1
ATOM 6387 C CA . ILE A 1 802 ? -37.218 -23.649 3.791 1.00 95.12 802 ILE A CA 1
ATOM 6388 C C . ILE A 1 802 ? -35.965 -24.512 3.605 1.00 95.12 802 ILE A C 1
ATOM 6390 O O . ILE A 1 802 ? -35.734 -25.436 4.379 1.00 95.12 802 ILE A O 1
ATOM 6394 N N . ALA A 1 803 ? -35.121 -24.182 2.624 1.00 91.06 803 ALA A N 1
ATOM 6395 C CA . ALA A 1 803 ? -33.885 -24.917 2.359 1.00 91.06 803 ALA A CA 1
ATOM 6396 C C . ALA A 1 803 ? -32.863 -24.845 3.511 1.00 91.06 803 ALA A C 1
ATOM 6398 O O . ALA A 1 803 ? -31.959 -25.676 3.566 1.00 91.06 803 ALA A O 1
ATOM 6399 N N . LYS A 1 804 ? -32.991 -23.852 4.400 1.00 89.69 804 LYS A N 1
ATOM 6400 C CA . LYS A 1 804 ? -32.042 -23.534 5.480 1.00 89.69 804 LYS A CA 1
ATOM 6401 C C . LYS A 1 804 ? -32.736 -23.359 6.831 1.00 89.69 804 LYS A C 1
ATOM 6403 O O . LYS A 1 804 ? -32.300 -22.569 7.675 1.00 89.69 804 LYS A O 1
ATOM 6408 N N . ILE A 1 805 ? -33.865 -24.036 7.034 1.00 91.69 805 ILE A N 1
ATOM 6409 C CA . ILE A 1 805 ? -34.703 -23.779 8.206 1.00 91.69 805 ILE A CA 1
ATOM 6410 C C . ILE A 1 805 ? -34.018 -24.223 9.498 1.00 91.69 805 ILE A C 1
ATOM 6412 O O . ILE A 1 805 ? -34.160 -23.563 10.519 1.00 91.69 805 ILE A O 1
ATOM 6416 N N . ASP A 1 806 ? -33.193 -25.263 9.441 1.00 84.69 806 ASP A N 1
ATOM 6417 C CA . ASP A 1 806 ? -32.317 -25.712 10.524 1.00 84.69 806 ASP A CA 1
ATOM 6418 C C . ASP A 1 806 ? -31.335 -24.627 10.989 1.00 84.69 806 ASP A C 1
ATOM 6420 O O . ASP A 1 806 ? -31.067 -24.503 12.184 1.00 84.69 806 ASP A O 1
ATOM 6424 N N . ILE A 1 807 ? -30.864 -23.786 10.066 1.00 82.31 807 ILE A N 1
ATOM 6425 C CA . ILE A 1 807 ? -29.976 -22.663 10.369 1.00 82.31 807 ILE A CA 1
ATOM 6426 C C . ILE A 1 807 ? -30.768 -21.531 11.021 1.00 82.31 807 ILE A C 1
ATOM 6428 O O . ILE A 1 807 ? -30.322 -20.970 12.021 1.00 82.31 807 ILE A O 1
ATOM 6432 N N . TYR A 1 808 ? -31.928 -21.170 10.467 1.00 88.62 808 TYR A N 1
ATOM 6433 C CA . TYR A 1 808 ? -32.622 -19.916 10.786 1.00 88.62 808 TYR A CA 1
ATOM 6434 C C . TYR A 1 808 ? -33.824 -20.045 11.729 1.00 88.62 808 TYR A C 1
ATOM 6436 O O . TYR A 1 808 ? -34.374 -19.023 12.139 1.00 88.62 808 TYR A O 1
ATOM 6444 N N . VAL A 1 809 ? -34.232 -21.253 12.127 1.00 91.19 809 VAL A N 1
ATOM 6445 C CA . VAL A 1 809 ? -35.458 -21.493 12.913 1.00 91.19 809 VAL A CA 1
ATOM 6446 C C . VAL A 1 809 ? -35.524 -20.668 14.205 1.00 91.19 809 VAL A C 1
ATOM 6448 O O . VAL A 1 809 ? -36.571 -20.113 14.535 1.00 91.19 809 VAL A O 1
ATOM 6451 N N . ASN A 1 810 ? -34.412 -20.503 14.927 1.00 88.00 810 ASN A N 1
ATOM 6452 C CA . ASN A 1 810 ? -34.419 -19.737 16.176 1.00 88.00 810 ASN A CA 1
ATOM 6453 C C . ASN A 1 810 ? -34.652 -18.230 15.947 1.00 88.00 810 ASN A C 1
ATOM 6455 O O . ASN A 1 810 ? -35.367 -17.583 16.724 1.00 88.00 810 ASN A O 1
ATOM 6459 N N . ASP A 1 811 ? -34.054 -17.688 14.881 1.00 87.19 811 ASP A N 1
ATOM 6460 C CA . ASP A 1 811 ? -34.201 -16.289 14.469 1.00 87.19 811 ASP A CA 1
ATOM 6461 C C . ASP A 1 811 ? -35.608 -16.045 13.912 1.00 87.19 811 ASP A C 1
ATOM 6463 O O . ASP A 1 811 ? -36.257 -15.060 14.270 1.00 87.19 811 ASP A O 1
ATOM 6467 N N . LEU A 1 812 ? -36.118 -17.000 13.125 1.00 92.12 812 LEU A N 1
ATOM 6468 C CA . LEU A 1 812 ? -37.479 -17.025 12.599 1.00 92.12 812 LEU A CA 1
ATOM 6469 C C . LEU A 1 812 ? -38.514 -16.940 13.718 1.00 92.12 812 LEU A C 1
ATOM 6471 O O . LEU A 1 812 ? -39.346 -16.036 13.708 1.00 92.12 812 LEU A O 1
ATOM 6475 N N . PHE A 1 813 ? -38.430 -17.813 14.724 1.00 93.06 813 PHE A N 1
ATOM 6476 C CA . PHE A 1 813 ? -39.330 -17.760 15.880 1.00 93.06 813 PHE A CA 1
ATOM 6477 C C . PHE A 1 813 ? -39.181 -16.456 16.665 1.00 93.06 813 PHE A C 1
ATOM 6479 O O . PHE A 1 813 ? -40.180 -15.886 17.100 1.00 93.06 813 PHE A O 1
ATOM 6486 N N . GLY A 1 814 ? -37.951 -15.957 16.835 1.00 88.50 814 GLY A N 1
ATOM 6487 C CA . GLY A 1 814 ? -37.701 -14.684 17.512 1.00 88.50 814 GLY A CA 1
ATOM 6488 C C . GLY A 1 814 ?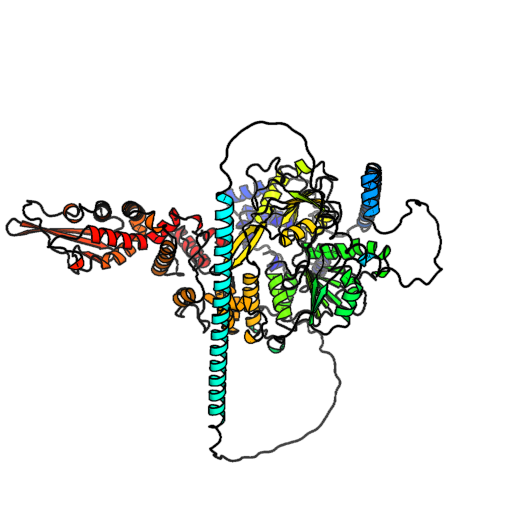 -38.384 -13.500 16.824 1.00 88.50 814 GLY A C 1
ATOM 6489 O O . GLY A 1 814 ? -38.979 -12.657 17.491 1.00 88.50 814 GLY A O 1
ATOM 6490 N N . LEU A 1 815 ? -38.342 -13.451 15.493 1.00 87.69 815 LEU A N 1
ATOM 6491 C CA . LEU A 1 815 ? -38.888 -12.340 14.717 1.00 87.69 815 LEU A CA 1
ATOM 6492 C C . LEU A 1 815 ? -40.387 -12.477 14.451 1.00 87.69 815 LEU A C 1
ATOM 6494 O O . LEU A 1 815 ? -41.109 -11.485 14.583 1.00 87.69 815 LEU A O 1
ATOM 6498 N N . LEU A 1 816 ? -40.881 -13.681 14.152 1.00 91.06 816 LEU A N 1
ATOM 6499 C CA . LEU A 1 816 ? -42.313 -13.926 13.965 1.00 91.06 816 LEU A CA 1
ATOM 6500 C C . LEU A 1 816 ? -43.107 -13.739 15.261 1.00 91.06 816 LEU A C 1
ATOM 6502 O O . LEU A 1 816 ? -44.275 -13.369 15.193 1.00 91.06 816 LEU A O 1
ATOM 6506 N N . LYS A 1 817 ? -42.498 -13.881 16.446 1.00 89.50 817 LYS A N 1
ATOM 6507 C CA . LYS A 1 817 ? -43.194 -13.617 17.718 1.00 89.50 817 LYS A CA 1
ATOM 6508 C C . LYS A 1 817 ? -43.759 -12.193 17.811 1.00 89.50 817 LYS A C 1
ATOM 6510 O O . LYS A 1 817 ? -44.776 -11.993 18.463 1.00 89.50 817 LYS A O 1
ATOM 6515 N N . SER A 1 818 ? -43.146 -11.228 17.117 1.00 86.81 818 SER A N 1
ATOM 6516 C CA . SER A 1 818 ? -43.667 -9.855 17.031 1.00 86.81 818 SER A CA 1
ATOM 6517 C C . SER A 1 818 ? -44.960 -9.719 16.215 1.00 86.81 818 SER A C 1
ATOM 6519 O O . SER A 1 818 ? -45.669 -8.740 16.392 1.00 86.81 818 SER A O 1
ATOM 6521 N N . ILE A 1 819 ? -45.274 -10.698 15.361 1.00 88.56 819 ILE A N 1
ATOM 6522 C CA . ILE A 1 819 ? -46.528 -10.785 14.597 1.00 88.56 819 ILE A CA 1
ATOM 6523 C C . ILE A 1 819 ? -47.551 -11.628 15.382 1.00 88.56 819 ILE A C 1
ATOM 6525 O O . ILE A 1 819 ? -48.721 -11.271 15.499 1.00 88.56 819 ILE A O 1
ATOM 6529 N N . PHE A 1 820 ? -47.091 -12.728 15.985 1.00 89.06 820 PHE A N 1
ATOM 6530 C CA . PHE A 1 820 ? -47.896 -13.697 16.740 1.00 89.06 820 PHE A CA 1
ATOM 6531 C C . PHE A 1 820 ? -47.789 -13.469 18.259 1.00 89.06 820 PHE A C 1
ATOM 6533 O O . PHE A 1 820 ? -47.307 -14.323 19.015 1.00 89.06 820 PHE A O 1
ATOM 6540 N N . ILE A 1 821 ? -48.208 -12.278 18.697 1.00 85.69 821 ILE A N 1
ATOM 6541 C CA . ILE A 1 821 ? -47.980 -11.771 20.063 1.00 85.69 821 ILE A CA 1
ATOM 6542 C C . ILE A 1 821 ? -48.801 -12.539 21.112 1.00 85.69 821 ILE A C 1
ATOM 6544 O O . ILE A 1 821 ? -48.383 -12.619 22.261 1.00 85.69 821 ILE A O 1
ATOM 6548 N N . GLY A 1 822 ? -49.930 -13.148 20.729 1.00 86.38 822 GLY A N 1
ATOM 6549 C CA . GLY A 1 822 ? -50.837 -13.811 21.667 1.00 86.38 822 GLY A CA 1
ATOM 6550 C C . GLY A 1 822 ? -50.172 -14.883 22.542 1.00 86.38 822 GLY A C 1
ATOM 6551 O O . GLY A 1 822 ? -49.409 -15.731 22.065 1.00 86.38 822 GLY A O 1
ATOM 6552 N N . ASP A 1 823 ? -50.506 -14.872 23.833 1.00 87.12 823 ASP A N 1
ATOM 6553 C CA . ASP A 1 823 ? -50.024 -15.853 24.817 1.00 87.12 823 ASP A CA 1
ATOM 6554 C C . ASP A 1 823 ? -50.728 -17.210 24.694 1.00 87.12 823 ASP A C 1
ATOM 6556 O O . ASP A 1 823 ? -50.201 -18.233 25.127 1.00 87.12 823 ASP A O 1
ATOM 6560 N N . LYS A 1 824 ? -51.910 -17.229 24.072 1.00 91.00 824 LYS A N 1
ATOM 6561 C CA . LYS A 1 824 ? -52.692 -18.431 23.774 1.00 91.00 824 LYS A CA 1
ATOM 6562 C C . LYS A 1 824 ? -53.103 -18.431 22.299 1.00 91.00 824 LYS A C 1
ATOM 6564 O O . LYS A 1 824 ? -53.268 -17.348 21.731 1.00 91.00 824 LYS A O 1
ATOM 6569 N N . PRO A 1 825 ? -53.248 -19.605 21.663 1.00 89.88 825 PRO A N 1
ATOM 6570 C CA . PRO A 1 825 ? -53.811 -19.684 20.321 1.00 89.88 825 PRO A CA 1
ATOM 6571 C C . PRO A 1 825 ? -55.264 -19.195 20.332 1.00 89.88 825 PRO A C 1
ATOM 6573 O O . PRO A 1 825 ? -56.003 -19.432 21.286 1.00 89.88 825 PRO A O 1
ATOM 6576 N N . GLY A 1 826 ? -55.654 -18.466 19.287 1.00 86.75 826 GLY A N 1
ATOM 6577 C CA . GLY A 1 826 ? -57.032 -18.029 19.107 1.00 86.75 826 GLY A CA 1
ATOM 6578 C C . GLY A 1 826 ? -57.898 -19.183 18.609 1.00 86.75 826 GLY A C 1
ATOM 6579 O O . GLY A 1 826 ? -57.442 -20.006 17.813 1.00 86.75 826 GLY A O 1
ATOM 6580 N N . ARG A 1 827 ? -59.156 -19.230 19.058 1.00 88.50 827 ARG A N 1
ATOM 6581 C CA . ARG A 1 827 ? -60.178 -20.115 18.487 1.00 88.50 827 ARG A CA 1
ATOM 6582 C C . ARG A 1 827 ? -60.748 -19.492 17.217 1.00 88.50 827 ARG A C 1
ATOM 6584 O O . ARG A 1 827 ? -61.162 -18.334 17.230 1.00 88.50 827 ARG A O 1
ATOM 6591 N N . PHE A 1 828 ? -60.845 -20.282 16.152 1.00 82.75 828 PHE A N 1
ATOM 6592 C CA . PHE A 1 828 ? -61.441 -19.850 14.887 1.00 82.75 828 PHE A CA 1
ATOM 6593 C C . PHE A 1 828 ? -62.433 -20.875 14.357 1.00 82.75 828 PHE A C 1
ATOM 6595 O O . PHE A 1 828 ? -62.178 -22.074 14.450 1.00 82.75 828 PHE A O 1
ATOM 6602 N N . SER A 1 829 ? -63.506 -20.397 13.731 1.00 84.38 829 SER A N 1
ATOM 6603 C CA . SER A 1 829 ? -64.468 -21.201 12.977 1.00 84.38 829 SER A CA 1
ATOM 6604 C C . SER A 1 829 ? -64.762 -20.550 11.624 1.00 84.38 829 SER A C 1
ATOM 6606 O O . SER A 1 829 ? -64.610 -19.339 11.450 1.00 84.38 829 SER A O 1
ATOM 6608 N N . LEU A 1 830 ? -65.175 -21.357 10.647 1.00 79.75 830 LEU A N 1
ATOM 6609 C CA . LEU A 1 830 ? -65.637 -20.875 9.347 1.00 79.75 830 LEU A CA 1
ATOM 6610 C C . LEU A 1 830 ? -67.159 -20.948 9.315 1.00 79.75 830 LEU A C 1
ATOM 6612 O O . LEU A 1 830 ? -67.749 -22.019 9.447 1.00 79.75 830 LEU A O 1
ATOM 6616 N N . ARG A 1 831 ? -67.809 -19.797 9.133 1.00 75.69 831 ARG A N 1
ATOM 6617 C CA . ARG A 1 831 ? -69.270 -19.729 9.090 1.00 75.69 831 ARG A CA 1
ATOM 6618 C C . ARG A 1 831 ? -69.793 -20.534 7.892 1.00 75.69 831 ARG A C 1
ATOM 6620 O O . ARG A 1 831 ? -69.479 -20.202 6.752 1.00 75.69 831 ARG A O 1
ATOM 6627 N N . GLY A 1 832 ? -70.602 -21.562 8.160 1.00 75.06 832 GLY A N 1
ATOM 6628 C CA . GLY A 1 832 ? -71.256 -22.381 7.131 1.00 75.06 832 GLY A CA 1
ATOM 6629 C C . GLY A 1 832 ? -70.385 -23.473 6.501 1.00 75.06 832 GLY A C 1
ATOM 6630 O O . GLY A 1 832 ? -70.655 -23.858 5.365 1.00 75.06 832 GLY A O 1
ATOM 6631 N N . ARG A 1 833 ? -69.333 -23.946 7.187 1.00 80.31 833 ARG A N 1
ATOM 6632 C CA . ARG A 1 833 ? -68.522 -25.091 6.744 1.00 80.31 833 ARG A CA 1
ATOM 6633 C C . ARG A 1 833 ? -68.492 -26.200 7.796 1.00 80.31 833 ARG A C 1
ATOM 6635 O O . ARG A 1 833 ? -68.249 -25.927 8.967 1.00 80.31 833 ARG A O 1
ATOM 6642 N N . ASP A 1 834 ? -68.636 -27.443 7.341 1.00 84.88 834 ASP A N 1
ATOM 6643 C CA . ASP A 1 834 ? -68.726 -28.643 8.193 1.00 84.88 834 ASP A CA 1
ATOM 6644 C C . ASP A 1 834 ? -67.352 -29.268 8.501 1.00 84.88 834 ASP A C 1
ATOM 6646 O O . ASP A 1 834 ? -67.220 -30.476 8.689 1.00 84.88 834 ASP A O 1
ATOM 6650 N N . TYR A 1 835 ? -66.284 -28.467 8.492 1.00 88.31 835 TYR A N 1
ATOM 6651 C CA . TYR A 1 835 ? -64.940 -28.949 8.796 1.00 88.31 835 TYR A CA 1
ATOM 6652 C C . TYR A 1 835 ? -64.160 -27.957 9.652 1.00 88.31 835 TYR A C 1
ATOM 6654 O O . TYR A 1 835 ? -64.354 -26.743 9.589 1.00 88.31 835 TYR A O 1
ATOM 6662 N N . ALA A 1 836 ? -63.240 -28.494 10.454 1.00 86.12 836 ALA A N 1
ATOM 6663 C CA . ALA A 1 836 ? -62.368 -27.694 11.300 1.00 86.12 836 ALA A CA 1
ATOM 6664 C C . ALA A 1 836 ? -61.368 -26.892 10.454 1.00 86.12 836 ALA A C 1
ATOM 6666 O O . ALA A 1 836 ? -60.649 -27.511 9.659 1.00 86.12 836 ALA A O 1
ATOM 6667 N N . PRO A 1 837 ? -61.247 -25.567 10.652 1.00 88.75 837 PRO A N 1
ATOM 6668 C CA . PRO A 1 837 ? -60.360 -24.744 9.837 1.00 88.75 837 PRO A CA 1
ATOM 6669 C C . PRO A 1 837 ? -58.897 -25.221 9.886 1.00 88.75 837 PRO A C 1
ATOM 6671 O O . PRO A 1 837 ? -58.390 -25.724 10.899 1.00 88.75 837 PRO A O 1
ATOM 6674 N N . THR A 1 838 ? -58.210 -25.107 8.759 1.00 92.25 838 THR A N 1
ATOM 6675 C CA . THR A 1 838 ? -56.807 -25.478 8.537 1.00 92.25 838 THR A CA 1
ATOM 6676 C C . THR A 1 838 ? -55.978 -24.235 8.225 1.00 92.25 838 THR A C 1
ATOM 6678 O O . THR A 1 838 ? -56.539 -23.200 7.882 1.00 92.25 838 THR A O 1
ATOM 6681 N N . LEU A 1 839 ? -54.642 -24.331 8.267 1.00 90.25 839 LEU A N 1
ATOM 6682 C CA . LEU A 1 839 ? -53.747 -23.231 7.862 1.00 90.25 839 LEU A CA 1
ATOM 6683 C C . LEU A 1 839 ? -54.089 -22.665 6.471 1.00 90.25 839 LEU A C 1
ATOM 6685 O O . LEU A 1 839 ? -53.999 -21.454 6.268 1.00 90.25 839 LEU A O 1
ATOM 6689 N N . ALA A 1 840 ? -54.538 -23.515 5.540 1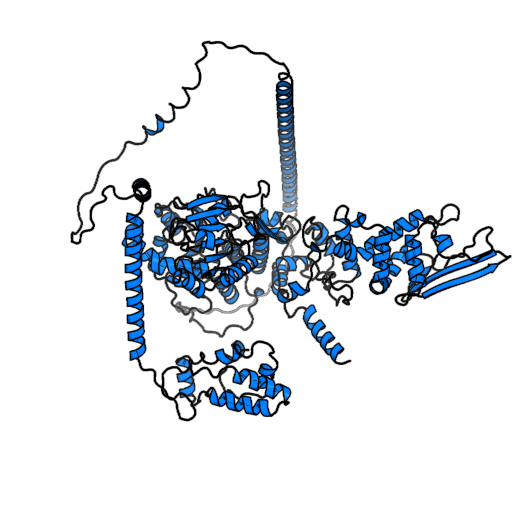.00 90.25 840 ALA A N 1
ATOM 6690 C CA . ALA A 1 840 ? -54.934 -23.112 4.192 1.00 90.25 840 ALA A CA 1
ATOM 6691 C C . ALA A 1 840 ? -56.187 -22.227 4.171 1.00 90.25 840 ALA A C 1
ATOM 6693 O O . ALA A 1 840 ? -56.290 -21.342 3.326 1.00 90.25 840 ALA A O 1
ATOM 6694 N N . ASP A 1 841 ? -57.108 -22.409 5.116 1.00 86.25 841 ASP A N 1
ATOM 6695 C CA . ASP A 1 841 ? -58.300 -21.567 5.212 1.00 86.25 841 ASP A CA 1
ATOM 6696 C C . ASP A 1 841 ? -57.970 -20.152 5.716 1.00 86.25 841 ASP A C 1
ATOM 6698 O O . ASP A 1 841 ? -58.679 -19.205 5.387 1.00 86.25 841 ASP A O 1
ATOM 6702 N N . PHE A 1 842 ? -56.879 -19.992 6.478 1.00 81.25 842 PHE A N 1
ATOM 6703 C CA . PHE A 1 842 ? -56.418 -18.688 6.974 1.00 81.25 842 PHE A CA 1
ATOM 6704 C C . PHE A 1 842 ? -55.500 -17.971 5.989 1.00 81.25 842 PHE A C 1
ATOM 6706 O O . PHE A 1 842 ? -55.600 -16.763 5.808 1.00 81.25 842 PHE A O 1
ATOM 6713 N N . LEU A 1 843 ? -54.569 -18.714 5.391 1.00 87.50 843 LEU A N 1
ATOM 6714 C CA . LEU A 1 843 ? -53.465 -18.170 4.601 1.00 87.50 843 LEU A CA 1
ATOM 6715 C C . LEU A 1 843 ? -53.642 -18.416 3.098 1.00 87.50 843 LEU A C 1
ATOM 6717 O O . LEU A 1 843 ? -52.726 -18.148 2.329 1.00 87.50 843 LEU A O 1
ATOM 6721 N N . GLY A 1 844 ? -54.794 -18.928 2.656 1.00 83.50 844 GLY A N 1
ATOM 6722 C CA . GLY A 1 844 ? -55.035 -19.316 1.261 1.00 83.50 844 GLY A CA 1
ATOM 6723 C C . GLY A 1 844 ? -54.876 -18.179 0.248 1.00 83.50 844 GLY A C 1
ATOM 6724 O O . GLY A 1 844 ? -54.494 -18.428 -0.891 1.00 83.50 844 GLY A O 1
ATOM 6725 N N . SER A 1 845 ? -55.095 -16.928 0.663 1.00 84.81 845 SER A N 1
ATOM 6726 C CA . SER A 1 845 ? -54.837 -15.734 -0.155 1.00 84.81 845 SER A CA 1
ATOM 6727 C C . SER A 1 845 ? -53.368 -15.275 -0.156 1.00 84.81 845 SER A C 1
ATOM 6729 O O . SER A 1 845 ? -53.027 -14.353 -0.891 1.00 84.81 845 SER A O 1
ATOM 6731 N N . ALA A 1 846 ? -52.488 -15.935 0.606 1.00 88.00 846 ALA A N 1
ATOM 6732 C CA . ALA A 1 846 ? -51.038 -15.735 0.634 1.00 88.00 846 ALA A CA 1
ATOM 6733 C C . ALA A 1 846 ? -50.292 -17.069 0.455 1.00 88.00 846 ALA A C 1
ATOM 6735 O O . ALA A 1 846 ? -49.754 -17.621 1.423 1.00 88.00 846 ALA A O 1
ATOM 6736 N N . PRO A 1 847 ? -50.221 -17.597 -0.780 1.00 91.75 847 PRO A N 1
ATOM 6737 C CA . PRO A 1 847 ? -49.686 -18.931 -1.048 1.00 91.75 847 PRO A CA 1
ATOM 6738 C C . PRO A 1 847 ? -48.248 -19.128 -0.545 1.00 91.75 847 PRO A C 1
ATOM 6740 O O . PRO A 1 847 ? -47.924 -20.203 -0.047 1.00 91.75 847 PRO A O 1
ATOM 6743 N N . GLU A 1 848 ? -47.402 -18.095 -0.588 1.00 93.62 848 GLU A N 1
ATOM 6744 C CA . GLU A 1 848 ? -46.015 -18.179 -0.103 1.00 93.62 848 GLU A CA 1
ATOM 6745 C C . GLU A 1 848 ? -45.921 -18.249 1.426 1.00 93.62 848 GLU A C 1
ATOM 6747 O O . GLU A 1 848 ? -45.132 -19.014 1.980 1.00 93.62 848 GLU A O 1
ATOM 6752 N N . VAL A 1 849 ? -46.771 -17.500 2.135 1.00 90.81 849 VAL A N 1
ATOM 6753 C CA . VAL A 1 849 ? -46.851 -17.569 3.601 1.00 90.81 849 VAL A CA 1
ATOM 6754 C C . VAL A 1 849 ? -47.395 -18.936 4.013 1.00 90.81 849 VAL A C 1
ATOM 6756 O O . VAL A 1 849 ? -46.811 -19.605 4.865 1.00 90.81 849 VAL A O 1
ATOM 6759 N N . LEU A 1 850 ? -48.459 -19.401 3.350 1.00 94.31 850 LEU A N 1
ATOM 6760 C CA . LEU A 1 850 ? -49.007 -20.741 3.544 1.00 94.31 850 LEU A CA 1
ATOM 6761 C C . LEU A 1 850 ? -47.950 -21.827 3.305 1.00 94.31 850 LEU A C 1
ATOM 6763 O O . LEU A 1 850 ? -47.860 -22.771 4.085 1.00 94.31 850 LEU A O 1
ATOM 6767 N N . LYS A 1 851 ? -47.116 -21.686 2.271 1.00 96.06 851 LYS A N 1
ATOM 6768 C CA . LYS A 1 851 ? -46.024 -22.617 1.968 1.00 96.06 851 LYS A CA 1
ATOM 6769 C C . LYS A 1 851 ? -45.020 -22.724 3.115 1.00 96.06 851 LYS A C 1
ATOM 6771 O O . LYS A 1 851 ? -44.679 -23.840 3.505 1.00 96.06 851 LYS A O 1
ATOM 6776 N N . LEU A 1 852 ? -44.589 -21.594 3.680 1.00 95.06 852 LEU A N 1
ATOM 6777 C CA . LEU A 1 852 ? -43.692 -21.575 4.838 1.00 95.06 852 LEU A CA 1
ATOM 6778 C C . LEU A 1 852 ? -44.309 -22.301 6.042 1.00 95.06 852 LEU A C 1
ATOM 6780 O O . LEU A 1 852 ? -43.677 -23.183 6.620 1.00 95.06 852 LEU A O 1
ATOM 6784 N N . PHE A 1 853 ? -45.551 -21.969 6.401 1.00 94.75 853 PHE A N 1
ATOM 6785 C CA . PHE A 1 853 ? -46.209 -22.572 7.565 1.00 94.75 853 PHE A CA 1
ATOM 6786 C C . PHE A 1 853 ? -46.568 -24.045 7.357 1.00 94.75 853 PHE A C 1
ATOM 6788 O O . PHE A 1 853 ? -46.459 -24.825 8.299 1.00 94.75 853 PHE A O 1
ATOM 6795 N N . ASN A 1 854 ? -46.919 -24.459 6.138 1.00 95.94 854 ASN A N 1
ATOM 6796 C CA . ASN A 1 854 ? -47.092 -25.873 5.805 1.00 95.94 854 ASN A CA 1
ATOM 6797 C C . ASN A 1 854 ? -45.779 -26.641 5.954 1.00 95.94 854 ASN A C 1
ATOM 6799 O O . ASN A 1 854 ? -45.791 -27.745 6.488 1.00 95.94 854 ASN A O 1
ATOM 6803 N N . HIS A 1 855 ? -44.648 -26.061 5.535 1.00 96.56 855 HIS A N 1
ATOM 6804 C CA . HIS A 1 855 ? -43.343 -26.674 5.768 1.00 96.56 855 HIS A CA 1
ATOM 6805 C C . HIS A 1 855 ? -43.023 -26.761 7.264 1.00 96.56 855 HIS A C 1
ATOM 6807 O O . HIS A 1 855 ? -42.615 -27.811 7.735 1.00 96.56 855 HIS A O 1
ATOM 6813 N N . MET A 1 856 ? -43.281 -25.712 8.051 1.00 96.06 856 MET A N 1
ATOM 6814 C CA . MET A 1 856 ? -43.127 -25.780 9.512 1.00 96.06 856 MET A CA 1
ATOM 6815 C C . MET A 1 856 ? -44.043 -26.836 10.156 1.00 96.06 856 MET A C 1
ATOM 6817 O O . MET A 1 856 ? -43.676 -27.427 11.168 1.00 96.06 856 MET A O 1
ATOM 6821 N N . ALA A 1 857 ? -45.222 -27.091 9.579 1.00 96.00 857 ALA A N 1
ATOM 6822 C CA . ALA A 1 857 ? -46.176 -28.084 10.071 1.00 96.00 857 ALA A CA 1
ATOM 6823 C C . ALA A 1 857 ? -45.742 -29.532 9.799 1.00 96.00 857 ALA A C 1
ATOM 6825 O O . ALA A 1 857 ? -46.276 -30.443 10.425 1.00 96.00 857 ALA A O 1
ATOM 6826 N N . THR A 1 858 ? -44.748 -29.755 8.928 1.00 95.44 858 THR A N 1
ATOM 6827 C CA . THR A 1 858 ? -44.080 -31.062 8.793 1.00 95.44 858 THR A CA 1
ATOM 6828 C C . THR A 1 858 ? -43.004 -31.289 9.860 1.00 95.44 858 THR A C 1
ATOM 6830 O O . THR A 1 858 ? -42.210 -32.216 9.732 1.00 95.44 858 THR A O 1
ATOM 6833 N N . GLU A 1 859 ? -42.943 -30.421 10.874 1.00 93.69 859 GLU A N 1
ATOM 6834 C CA . GLU A 1 859 ? -42.048 -30.501 12.034 1.00 93.69 859 GLU A CA 1
ATOM 6835 C C . GLU A 1 859 ? -40.529 -30.531 11.724 1.00 93.69 859 GLU A C 1
ATOM 6837 O O . GLU A 1 859 ? -39.774 -31.295 12.337 1.00 93.69 859 GLU A O 1
ATOM 6842 N N . PRO A 1 860 ? -40.012 -29.705 10.787 1.00 92.94 860 PRO A N 1
ATOM 6843 C CA . PRO A 1 860 ? -38.588 -29.676 10.478 1.00 92.94 860 PRO A CA 1
ATOM 6844 C C . PRO A 1 860 ? -37.792 -29.045 11.627 1.00 92.94 860 PRO A C 1
ATOM 6846 O O . PRO A 1 860 ? -38.302 -28.217 12.380 1.00 92.94 860 PRO A O 1
ATOM 6849 N N . ALA A 1 861 ? -36.514 -29.415 11.747 1.00 89.50 861 ALA A N 1
ATOM 6850 C CA . ALA A 1 861 ? -35.572 -28.821 12.703 1.00 89.50 861 ALA A CA 1
ATOM 6851 C C . ALA A 1 861 ? -36.064 -28.787 14.170 1.00 89.50 861 ALA A C 1
ATOM 6853 O O . ALA A 1 861 ? -35.657 -27.925 14.940 1.00 89.50 861 ALA A O 1
ATOM 6854 N N . GLY A 1 862 ? -36.938 -29.718 14.574 1.00 92.38 862 GLY A N 1
ATOM 6855 C CA . GLY A 1 862 ? -37.470 -29.790 15.940 1.00 92.38 862 GLY A CA 1
ATOM 6856 C C . GLY A 1 862 ? -38.606 -28.807 16.247 1.00 92.38 862 GLY A C 1
ATOM 6857 O O . GLY A 1 862 ? -38.932 -28.610 17.419 1.00 92.38 862 GLY A O 1
ATOM 6858 N N . ILE A 1 863 ? -39.202 -28.185 15.226 1.00 96.44 863 ILE A N 1
ATOM 6859 C CA . ILE A 1 863 ? -40.454 -27.432 15.351 1.00 96.44 863 ILE A CA 1
ATOM 6860 C C . ILE A 1 863 ? -41.586 -28.416 15.656 1.00 96.44 863 ILE A C 1
ATOM 6862 O O . ILE A 1 863 ? -41.721 -29.414 14.964 1.00 96.44 863 ILE A O 1
ATOM 6866 N N . LYS A 1 864 ? -42.424 -28.124 16.649 1.00 96.31 864 LYS A N 1
ATOM 6867 C CA . LYS A 1 864 ? -43.644 -28.890 16.933 1.00 96.31 864 LYS A CA 1
ATOM 6868 C C . LYS A 1 864 ? -44.859 -28.118 16.461 1.00 96.31 864 LYS A C 1
ATOM 6870 O O . LYS A 1 864 ? -44.986 -26.935 16.791 1.00 96.31 864 LYS A O 1
ATOM 6875 N N . PHE A 1 865 ? -45.760 -28.777 15.744 1.00 96.94 865 PHE A N 1
ATOM 6876 C CA . PHE A 1 865 ? -47.018 -28.176 15.321 1.00 96.94 865 PHE A CA 1
ATOM 6877 C C . PHE A 1 865 ? -48.171 -28.730 16.154 1.00 96.94 865 PHE A C 1
ATOM 6879 O O . PHE A 1 865 ? -48.438 -29.929 16.173 1.00 96.94 865 PHE A O 1
ATOM 6886 N N . VAL A 1 866 ? -48.873 -27.844 16.856 1.00 95.31 866 VAL A N 1
ATOM 6887 C CA . VAL A 1 866 ? -50.013 -28.209 17.694 1.00 95.31 866 VAL A CA 1
ATOM 6888 C C . VAL A 1 866 ? -51.281 -27.665 17.061 1.00 95.31 866 VAL A C 1
ATOM 6890 O O . VAL A 1 866 ? -51.468 -26.456 16.928 1.00 95.31 866 VAL A O 1
ATOM 6893 N N . ARG A 1 867 ? -52.182 -28.583 16.714 1.00 95.00 867 ARG A N 1
ATOM 6894 C CA . ARG A 1 867 ? -53.532 -28.268 16.257 1.00 95.00 867 ARG A CA 1
ATOM 6895 C C . ARG A 1 867 ? -54.546 -28.901 17.198 1.00 95.00 867 ARG A C 1
ATOM 6897 O O . ARG A 1 867 ? -54.564 -30.121 17.346 1.00 95.00 867 ARG A O 1
ATOM 6904 N N . LYS A 1 868 ? -55.409 -28.085 17.799 1.00 94.75 868 LYS A N 1
ATOM 6905 C CA . LYS A 1 868 ? -56.568 -28.565 18.563 1.00 94.75 868 LYS A CA 1
ATOM 6906 C C . LYS A 1 868 ? -57.833 -28.322 17.763 1.00 94.75 868 LYS A C 1
ATOM 6908 O O . LYS A 1 868 ? -57.979 -27.267 17.150 1.00 94.75 868 LYS A O 1
ATOM 6913 N N . VAL A 1 869 ? -58.719 -29.309 17.757 1.00 92.25 869 VAL A N 1
ATOM 6914 C CA . VAL A 1 869 ? -60.020 -29.237 17.096 1.00 92.25 869 VAL A CA 1
ATOM 6915 C C . VAL A 1 869 ? -61.085 -29.508 18.138 1.00 92.25 869 VAL A C 1
ATOM 6917 O O . VAL A 1 869 ? -61.025 -30.518 18.835 1.00 92.25 869 VAL A O 1
ATOM 6920 N N . GLU A 1 870 ? -62.053 -28.610 18.225 1.00 91.44 870 GLU A N 1
ATOM 6921 C CA . GLU A 1 870 ? -63.169 -28.701 19.159 1.00 91.44 870 GLU A CA 1
ATOM 6922 C C . GLU A 1 870 ? -64.471 -28.486 18.390 1.00 91.44 870 GLU A C 1
ATOM 6924 O O . GLU A 1 870 ? -64.503 -27.763 17.394 1.00 91.44 870 GLU A O 1
ATOM 6929 N N . VAL A 1 871 ? -65.540 -29.151 18.819 1.00 88.56 871 VAL A N 1
ATOM 6930 C CA . VAL A 1 871 ? -66.869 -29.014 18.214 1.00 88.56 871 VAL A CA 1
ATOM 6931 C C . VAL A 1 871 ? -67.810 -28.522 19.297 1.00 88.56 871 VAL A C 1
ATOM 6933 O O . VAL A 1 871 ? -67.977 -29.190 20.315 1.00 88.56 871 VAL A O 1
ATOM 6936 N N . GLU A 1 872 ? -68.402 -27.354 19.080 1.00 89.25 872 GLU A N 1
ATOM 6937 C CA . GLU A 1 872 ? -69.314 -26.704 20.021 1.00 89.25 872 GLU A CA 1
ATOM 6938 C C . GLU A 1 872 ? -70.554 -26.271 19.231 1.00 89.25 872 GLU A C 1
ATOM 6940 O O . GLU A 1 872 ? -70.437 -25.587 18.215 1.00 89.25 872 GLU A O 1
ATOM 6945 N N . ASP A 1 873 ? -71.728 -26.773 19.625 1.00 88.19 873 ASP A N 1
ATOM 6946 C CA . ASP A 1 873 ? -73.015 -26.551 18.942 1.00 88.19 873 ASP A CA 1
ATOM 6947 C C . ASP A 1 873 ? -73.007 -26.855 17.430 1.00 88.19 873 ASP A C 1
ATOM 6949 O O . ASP A 1 873 ? -73.610 -26.153 16.619 1.00 88.19 873 ASP A O 1
ATOM 6953 N N . GLY A 1 874 ? -72.291 -27.912 17.028 1.00 83.31 874 GLY A N 1
ATOM 6954 C CA . GLY A 1 874 ? -72.150 -28.312 15.621 1.00 83.31 874 GLY A CA 1
ATOM 6955 C C . GLY A 1 874 ? -71.215 -27.419 14.796 1.00 83.31 874 GLY A C 1
ATOM 6956 O O . GLY A 1 874 ? -71.016 -27.675 13.612 1.00 83.31 874 GLY A O 1
ATOM 6957 N N . VAL A 1 875 ? -70.600 -26.400 15.404 1.00 85.19 875 VAL A N 1
ATOM 6958 C CA . VAL A 1 875 ? -69.584 -25.553 14.775 1.00 85.19 875 VAL A CA 1
ATOM 6959 C C . VAL A 1 875 ? -68.200 -26.107 15.100 1.00 85.19 875 VAL A C 1
ATOM 6961 O O . VAL A 1 875 ? -67.848 -26.312 16.263 1.00 85.19 875 VAL A O 1
ATOM 6964 N N . HIS A 1 876 ? -67.394 -26.339 14.065 1.00 88.62 876 HIS A N 1
ATOM 6965 C CA . HIS A 1 876 ? -66.013 -26.779 14.227 1.00 88.62 876 HIS A CA 1
ATOM 6966 C C . HIS A 1 876 ? -65.084 -25.588 14.484 1.00 88.62 876 HIS A C 1
ATOM 6968 O O . HIS A 1 876 ? -64.972 -24.676 13.659 1.00 88.62 876 HIS A O 1
ATOM 6974 N N . TYR A 1 877 ? -64.364 -25.639 15.600 1.00 89.62 877 TYR A N 1
ATOM 6975 C CA . TYR A 1 877 ? -63.321 -24.693 15.969 1.00 89.62 877 TYR A CA 1
ATOM 6976 C C . TYR A 1 877 ? -61.940 -25.327 15.822 1.00 89.62 877 TYR A C 1
ATOM 6978 O O . TYR A 1 877 ? -61.754 -26.523 16.056 1.00 89.62 877 TYR A O 1
ATOM 6986 N N . SER A 1 878 ? -60.950 -24.516 15.454 1.00 91.12 878 SER A N 1
ATOM 6987 C CA . SER A 1 878 ? -59.547 -24.927 15.455 1.00 91.12 878 SER A CA 1
ATOM 6988 C C . SER A 1 878 ? -58.647 -23.888 16.109 1.00 91.12 878 SER A C 1
ATOM 6990 O O . SER A 1 878 ? -58.786 -22.696 15.829 1.00 91.12 878 SER A O 1
ATOM 6992 N N . GLU A 1 879 ? -57.682 -24.362 16.888 1.00 94.12 879 GLU A N 1
ATOM 6993 C CA . GLU A 1 879 ? -56.560 -23.592 17.427 1.00 94.12 879 GLU A CA 1
ATOM 6994 C C . GLU A 1 879 ? -55.258 -24.114 16.808 1.00 94.12 879 GLU A C 1
ATOM 6996 O O . GLU A 1 879 ? -55.057 -25.329 16.733 1.00 94.12 879 GLU A O 1
ATOM 7001 N N . HIS A 1 880 ? -54.371 -23.210 16.382 1.00 94.62 880 HIS A N 1
ATOM 7002 C CA . HIS A 1 880 ? -53.088 -23.554 15.756 1.00 94.62 880 HIS A CA 1
ATOM 7003 C C . HIS A 1 880 ? -51.936 -22.874 16.498 1.00 94.62 880 HIS A C 1
ATOM 7005 O O . HIS A 1 880 ? -51.987 -21.673 16.783 1.00 94.62 880 HIS A O 1
ATOM 7011 N N . SER A 1 881 ? -50.873 -23.617 16.790 1.00 95.88 881 SER A N 1
ATOM 7012 C CA . SER A 1 881 ? -49.631 -23.051 17.313 1.00 95.88 881 SER A CA 1
ATOM 7013 C C . SER A 1 881 ? -48.400 -23.839 16.875 1.00 95.88 881 SER A C 1
ATOM 7015 O O . SER A 1 881 ? -48.467 -25.026 16.555 1.00 95.88 881 SER A O 1
ATOM 7017 N N . PHE A 1 882 ? -47.258 -23.156 16.864 1.00 97.06 882 PHE A N 1
ATOM 7018 C CA . PHE A 1 882 ? -45.947 -23.758 16.645 1.00 97.06 882 PHE A CA 1
ATOM 7019 C C . PHE A 1 882 ? -45.069 -23.553 17.873 1.00 97.06 882 PHE A C 1
ATOM 7021 O O . PHE A 1 882 ? -45.072 -22.468 18.456 1.00 97.06 882 PHE A O 1
ATOM 7028 N N . GLU A 1 883 ? -44.274 -24.555 18.232 1.00 95.94 883 GLU A N 1
ATOM 7029 C CA . GLU A 1 883 ? -43.329 -24.489 19.347 1.00 95.94 883 GLU A CA 1
ATOM 7030 C C . GLU A 1 883 ? -41.915 -24.867 18.900 1.00 95.94 883 GLU A C 1
ATOM 7032 O O . GLU A 1 883 ? -41.715 -25.861 18.206 1.00 95.94 883 GLU A O 1
ATOM 7037 N N . TYR A 1 884 ? -40.922 -24.087 19.327 1.00 95.25 884 TYR A N 1
ATOM 7038 C CA . TYR A 1 884 ? -39.508 -24.391 19.127 1.00 95.25 884 TYR A CA 1
ATOM 7039 C C . TYR A 1 884 ? -38.667 -23.812 20.267 1.00 95.25 884 TYR A C 1
ATOM 7041 O O . TYR A 1 884 ? -38.736 -22.616 20.549 1.00 95.25 884 TYR A O 1
ATOM 7049 N N . SER A 1 885 ? -37.846 -24.643 20.920 1.00 91.31 885 SER A N 1
ATOM 7050 C CA . SER A 1 885 ? -36.944 -24.225 22.012 1.00 91.31 885 SER A CA 1
ATOM 7051 C C . SER A 1 885 ? -37.620 -23.352 23.089 1.00 91.31 885 SER A C 1
ATOM 7053 O O . SER A 1 885 ? -37.069 -22.341 23.522 1.00 91.31 885 SER A O 1
ATOM 7055 N N . GLY A 1 886 ? -38.851 -23.700 23.485 1.00 89.44 886 GLY A N 1
ATOM 7056 C CA . GLY A 1 886 ? -39.636 -22.953 24.478 1.00 89.44 886 GLY A CA 1
ATOM 7057 C C . GLY A 1 886 ? -40.298 -21.664 23.968 1.00 89.44 886 GLY A C 1
ATOM 7058 O O . GLY A 1 886 ? -41.015 -21.013 24.723 1.00 89.44 886 GLY A O 1
ATOM 7059 N N . LYS A 1 887 ? -40.103 -21.282 22.699 1.00 91.50 887 LYS A N 1
ATOM 7060 C CA . LYS A 1 887 ? -40.822 -20.174 22.052 1.00 91.50 887 LYS A CA 1
ATOM 7061 C C . LYS A 1 887 ? -42.081 -20.703 21.372 1.00 91.50 887 LYS A C 1
ATOM 7063 O O . LYS A 1 887 ? -42.011 -21.688 20.643 1.00 91.50 887 LYS A O 1
ATOM 7068 N N . GLN A 1 888 ? -43.202 -20.006 21.554 1.00 93.81 888 GLN A N 1
ATOM 7069 C CA . GLN A 1 888 ? -44.479 -20.349 20.923 1.00 93.81 888 GLN A CA 1
ATOM 7070 C C . GLN A 1 888 ? -44.955 -19.260 19.961 1.00 93.81 888 GLN A C 1
ATOM 7072 O O . GLN A 1 888 ? -45.028 -18.084 20.330 1.00 93.81 888 GLN A O 1
ATOM 7077 N N . LEU A 1 889 ? -45.323 -19.664 18.748 1.00 94.50 889 LEU A N 1
ATOM 7078 C CA . LEU A 1 889 ? -46.043 -18.849 17.773 1.00 94.50 889 LEU A CA 1
ATOM 7079 C C . LEU A 1 889 ? -47.502 -19.292 17.783 1.00 94.50 889 LEU A C 1
ATOM 7081 O O . LEU A 1 889 ? -47.864 -20.307 17.192 1.00 94.50 889 LEU A O 1
ATOM 7085 N N . ASN A 1 890 ? -48.329 -18.541 18.499 1.00 93.81 890 ASN A N 1
ATOM 7086 C CA . ASN A 1 890 ? -49.754 -18.804 18.606 1.00 93.81 890 ASN A CA 1
ATOM 7087 C C . ASN A 1 890 ? -50.477 -18.067 17.486 1.00 93.81 890 ASN A C 1
ATOM 7089 O O . ASN A 1 890 ? -50.286 -16.860 17.336 1.00 93.81 890 ASN A O 1
ATOM 7093 N N . PHE A 1 891 ? -51.329 -18.757 16.729 1.00 89.31 891 PHE A N 1
ATOM 7094 C CA . PHE A 1 891 ? -52.181 -18.106 15.737 1.00 89.31 891 PHE A CA 1
ATOM 7095 C C . PHE A 1 891 ? -53.270 -17.332 16.479 1.00 89.31 891 PHE A C 1
ATOM 7097 O O . PHE A 1 891 ? -54.363 -17.815 16.731 1.00 89.31 891 PHE A O 1
ATOM 7104 N N . SER A 1 892 ? -52.912 -16.136 16.920 1.00 86.75 892 SER A N 1
ATOM 7105 C CA . SER A 1 892 ? -53.759 -15.169 17.597 1.00 86.75 892 SER A CA 1
ATOM 7106 C C . SER A 1 892 ? -53.296 -13.805 17.120 1.00 86.75 892 SER A C 1
ATOM 7108 O O . SER A 1 892 ? -52.233 -13.321 17.515 1.00 86.75 892 SER A O 1
ATOM 7110 N N . PHE A 1 893 ? -54.078 -13.220 16.225 1.00 81.12 893 PHE A N 1
ATOM 7111 C CA . PHE A 1 893 ? -53.726 -11.988 15.541 1.00 81.12 893 PHE A CA 1
ATOM 7112 C C . PHE A 1 893 ? -54.207 -10.777 16.353 1.00 81.12 893 PHE A C 1
ATOM 7114 O O . PHE A 1 893 ? -55.362 -10.765 16.785 1.00 81.12 893 PHE A O 1
ATOM 7121 N N . PRO A 1 894 ? -53.355 -9.759 16.579 1.00 81.44 894 PRO A N 1
ATOM 7122 C CA . PRO A 1 894 ? -53.795 -8.478 17.126 1.00 81.44 894 PRO A CA 1
ATOM 7123 C C . PRO A 1 894 ? -54.910 -7.857 16.276 1.00 81.44 894 PRO A C 1
ATOM 7125 O O . PRO A 1 894 ? -54.991 -8.128 15.076 1.00 81.44 894 PRO A O 1
ATOM 7128 N N . ALA A 1 895 ? -55.709 -6.964 16.874 1.00 82.25 895 ALA A N 1
ATOM 7129 C CA . ALA A 1 895 ? -56.800 -6.267 16.182 1.00 82.25 895 ALA A CA 1
ATOM 7130 C C . ALA A 1 895 ? -56.343 -5.611 14.861 1.00 82.25 895 ALA A C 1
ATOM 7132 O O . ALA A 1 895 ? -57.069 -5.619 13.871 1.00 82.25 895 ALA A O 1
ATOM 7133 N N . ASP A 1 896 ? -55.095 -5.141 14.823 1.00 82.12 896 ASP A N 1
ATOM 7134 C CA . ASP A 1 896 ? -54.461 -4.509 13.664 1.00 82.12 896 ASP A CA 1
ATOM 7135 C C . ASP A 1 896 ? -54.241 -5.438 12.458 1.00 82.12 896 ASP A C 1
ATOM 7137 O O . ASP A 1 896 ? -53.967 -4.947 11.362 1.00 82.12 896 ASP A O 1
ATOM 7141 N N . TYR A 1 897 ? -54.323 -6.757 12.637 1.00 78.88 897 TYR A N 1
ATOM 7142 C CA . TYR A 1 897 ? -54.271 -7.758 11.563 1.00 78.88 897 TYR A CA 1
ATOM 7143 C C . TYR A 1 897 ? -55.637 -8.390 11.313 1.00 78.88 897 TYR A C 1
ATOM 7145 O O . TYR A 1 897 ? -55.735 -9.335 10.538 1.00 78.88 897 TYR A O 1
ATOM 7153 N N . THR A 1 898 ? -56.693 -7.902 11.963 1.00 77.62 898 THR A N 1
ATOM 7154 C CA . THR A 1 898 ? -58.056 -8.390 11.774 1.00 77.62 898 THR A CA 1
ATOM 7155 C C . THR A 1 898 ? -58.948 -7.252 11.296 1.00 77.62 898 THR A C 1
ATOM 7157 O O . THR A 1 898 ? -59.334 -6.376 12.065 1.00 77.62 898 THR A O 1
ATOM 7160 N N . ALA A 1 899 ? -59.327 -7.272 10.022 1.00 71.75 899 ALA A N 1
ATOM 7161 C CA . ALA A 1 899 ? -60.313 -6.355 9.470 1.00 71.75 899 ALA A CA 1
ATOM 7162 C C . ALA A 1 899 ? -61.663 -7.077 9.377 1.00 71.75 899 ALA A C 1
ATOM 7164 O O . ALA A 1 899 ? -61.771 -8.117 8.731 1.00 71.75 899 ALA A O 1
ATOM 7165 N N . LYS A 1 900 ? -62.706 -6.540 10.029 1.00 69.94 900 LYS A N 1
ATOM 7166 C CA . LYS A 1 900 ? -64.084 -7.085 9.989 1.00 69.94 900 LYS A CA 1
ATOM 7167 C C . LYS A 1 900 ? -64.192 -8.573 10.389 1.00 69.94 900 LYS A C 1
ATOM 7169 O O . LYS A 1 900 ? -65.014 -9.302 9.844 1.00 69.94 900 LYS A O 1
ATOM 7174 N N . GLY A 1 901 ? -63.366 -9.024 11.336 1.00 68.75 901 GLY A N 1
ATOM 7175 C CA . GLY A 1 901 ? -63.359 -10.418 11.805 1.00 68.75 901 GLY A CA 1
ATOM 7176 C C . GLY A 1 901 ? -62.621 -11.404 10.890 1.00 68.75 901 GLY A C 1
ATOM 7177 O O . GLY A 1 901 ? -62.626 -12.599 11.165 1.00 68.75 901 GLY A O 1
ATOM 7178 N N . THR A 1 902 ? -61.963 -10.921 9.834 1.00 72.38 902 THR A N 1
ATOM 7179 C CA . THR A 1 902 ? -61.084 -11.712 8.959 1.00 72.38 902 THR A CA 1
ATOM 7180 C C . THR A 1 902 ? -59.645 -11.230 9.072 1.00 72.38 902 THR A C 1
ATOM 7182 O O . THR A 1 902 ? -59.410 -10.036 9.253 1.00 72.38 902 THR A O 1
ATOM 7185 N N . VAL A 1 903 ? -58.682 -12.147 8.976 1.00 77.25 903 VAL A N 1
ATOM 7186 C CA . VAL A 1 903 ? -57.257 -11.793 8.992 1.00 77.25 903 VAL A CA 1
ATOM 7187 C C . VAL A 1 903 ? -56.920 -11.015 7.717 1.00 77.25 903 VAL A C 1
ATOM 7189 O O . VAL A 1 903 ? -57.263 -11.446 6.618 1.00 77.25 903 VAL A O 1
ATOM 7192 N N . ASP A 1 904 ? -56.253 -9.872 7.852 1.00 85.69 904 ASP A N 1
ATOM 7193 C CA . ASP A 1 904 ? -55.681 -9.124 6.734 1.00 85.69 904 ASP A CA 1
ATOM 7194 C C . ASP A 1 904 ? -54.420 -9.847 6.245 1.00 85.69 904 ASP A C 1
ATOM 7196 O O . ASP A 1 904 ? -53.297 -9.633 6.714 1.00 85.69 904 ASP A O 1
ATOM 7200 N N . VAL A 1 905 ? -54.639 -10.778 5.320 1.00 84.75 905 VAL A N 1
ATOM 7201 C CA . VAL A 1 905 ? -53.601 -11.656 4.779 1.00 84.75 905 VAL A CA 1
ATOM 7202 C C . VAL A 1 905 ? -52.579 -10.884 3.934 1.00 84.75 905 VAL A C 1
ATOM 7204 O O . VAL A 1 905 ? -51.411 -11.277 3.871 1.00 84.75 905 VAL A O 1
ATOM 7207 N N . GLU A 1 906 ? -52.965 -9.758 3.334 1.00 86.19 906 GLU A N 1
ATOM 7208 C CA . GLU A 1 906 ? -52.054 -8.914 2.558 1.00 86.19 906 GLU A CA 1
ATOM 7209 C C . GLU A 1 906 ? -51.074 -8.182 3.480 1.00 86.19 906 GLU A C 1
ATOM 7211 O O . GLU A 1 906 ? -49.858 -8.206 3.259 1.00 86.19 906 GLU A O 1
ATOM 7216 N N . LYS A 1 907 ? -51.580 -7.589 4.568 1.00 90.00 907 LYS A N 1
ATOM 7217 C CA . LYS A 1 907 ? -50.736 -6.995 5.609 1.00 90.00 907 LYS A CA 1
ATOM 7218 C C . LYS A 1 907 ? -49.824 -8.040 6.245 1.00 90.00 907 LYS A C 1
ATOM 7220 O O . LYS A 1 907 ? -48.622 -7.801 6.359 1.00 90.00 907 LYS A O 1
ATOM 7225 N N . LEU A 1 908 ? -50.361 -9.213 6.588 1.00 87.38 908 LEU A N 1
ATOM 7226 C CA . LEU A 1 908 ? -49.575 -10.321 7.132 1.00 87.38 908 LEU A CA 1
ATOM 7227 C C . LEU A 1 908 ? -48.442 -10.731 6.180 1.00 87.38 908 LEU A C 1
ATOM 7229 O O . LEU A 1 908 ? -47.303 -10.878 6.613 1.00 87.38 908 LEU A O 1
ATOM 7233 N N . SER A 1 909 ? -48.727 -10.859 4.882 1.00 88.94 909 SER A N 1
ATOM 7234 C CA . SER A 1 909 ? -47.727 -11.220 3.868 1.00 88.94 909 SER A CA 1
ATOM 7235 C C . SER A 1 909 ? -46.615 -10.191 3.754 1.00 88.94 909 SER A C 1
ATOM 7237 O O . SER A 1 909 ? -45.444 -10.556 3.698 1.00 88.94 909 SER A O 1
ATOM 7239 N N . ARG A 1 910 ? -46.968 -8.903 3.769 1.00 91.38 910 ARG A N 1
ATOM 7240 C CA . ARG A 1 910 ? -46.011 -7.792 3.721 1.00 91.38 910 ARG A CA 1
ATOM 7241 C C . ARG A 1 910 ? -45.098 -7.767 4.942 1.00 91.38 910 ARG A C 1
ATOM 7243 O O . ARG A 1 910 ? -43.906 -7.501 4.825 1.00 91.38 910 ARG A O 1
ATOM 7250 N N . GLU A 1 911 ? -45.644 -8.057 6.115 1.00 91.75 911 GLU A N 1
ATOM 7251 C CA . GLU A 1 911 ? -44.852 -8.092 7.337 1.00 91.75 911 GLU A CA 1
ATOM 7252 C C . GLU A 1 911 ? -43.977 -9.336 7.435 1.00 91.75 911 GLU A C 1
ATOM 7254 O O . GLU A 1 911 ? -42.805 -9.219 7.790 1.00 91.75 911 GLU A O 1
ATOM 7259 N N . VAL A 1 912 ? -44.495 -10.509 7.060 1.00 90.69 912 VAL A N 1
ATOM 7260 C CA . VAL A 1 912 ? -43.687 -11.728 6.935 1.00 90.69 912 VAL A CA 1
ATOM 7261 C C . VAL A 1 912 ? -42.556 -11.497 5.935 1.00 90.69 912 VAL A C 1
ATOM 7263 O O . VAL A 1 912 ? -41.411 -11.784 6.266 1.00 90.69 912 VAL A O 1
ATOM 7266 N N . TYR A 1 913 ? -42.836 -10.893 4.778 1.00 92.25 913 TYR A N 1
ATOM 7267 C CA . TYR A 1 913 ? -41.821 -10.486 3.806 1.00 92.25 913 TYR A CA 1
ATOM 7268 C C . TYR A 1 913 ? -40.720 -9.633 4.442 1.00 92.25 913 TYR A C 1
ATOM 7270 O O . TYR A 1 913 ? -39.551 -10.011 4.379 1.00 92.25 913 TYR A O 1
ATOM 7278 N N . ALA A 1 914 ? -41.084 -8.560 5.149 1.00 90.06 914 ALA A N 1
ATOM 7279 C CA . ALA A 1 914 ? -40.114 -7.707 5.831 1.00 90.06 914 ALA A CA 1
ATOM 7280 C C . ALA A 1 914 ? -39.286 -8.475 6.884 1.00 90.06 914 ALA A C 1
ATOM 7282 O O . ALA A 1 914 ? -38.073 -8.288 6.986 1.00 90.06 914 ALA A O 1
ATOM 7283 N N . LYS A 1 915 ? -39.897 -9.385 7.661 1.00 92.31 915 LYS A N 1
ATOM 7284 C CA . LYS A 1 915 ? -39.151 -10.219 8.625 1.00 92.31 915 LYS A CA 1
ATOM 7285 C C . LYS A 1 915 ? -38.202 -11.195 7.929 1.00 92.31 915 LYS A C 1
ATOM 7287 O O . LYS A 1 915 ? -37.087 -11.383 8.412 1.00 92.31 915 LYS A O 1
ATOM 7292 N N . LEU A 1 916 ? -38.621 -11.799 6.819 1.00 91.00 916 LEU A N 1
ATOM 7293 C CA . LEU A 1 916 ? -37.800 -12.737 6.055 1.00 91.00 916 LEU A CA 1
ATOM 7294 C C . LEU A 1 916 ? -36.618 -12.043 5.386 1.00 91.00 916 LEU A C 1
ATOM 7296 O O . LEU A 1 916 ? -35.513 -12.568 5.472 1.00 91.00 916 LEU A O 1
ATOM 7300 N N . GLN A 1 917 ? -36.808 -10.846 4.822 1.00 89.44 917 GLN A N 1
ATOM 7301 C CA . GLN A 1 917 ? -35.701 -10.030 4.312 1.00 89.44 917 GLN A CA 1
ATOM 7302 C C . GLN A 1 917 ? -34.641 -9.785 5.391 1.00 89.44 917 GLN A C 1
ATOM 7304 O O . GLN A 1 917 ? -33.450 -9.867 5.115 1.00 89.44 917 GLN A O 1
ATOM 7309 N N . HIS A 1 918 ? -35.055 -9.545 6.640 1.00 83.69 918 HIS A N 1
ATOM 7310 C CA . HIS A 1 918 ? -34.111 -9.348 7.740 1.00 83.69 918 HIS A CA 1
ATOM 7311 C C . HIS A 1 918 ? -33.355 -10.629 8.119 1.00 83.69 918 HIS A C 1
ATOM 7313 O O . HIS A 1 918 ? -32.151 -10.575 8.359 1.00 83.69 918 HIS A O 1
ATOM 7319 N N . ILE A 1 919 ? -34.041 -11.774 8.199 1.00 87.62 919 ILE A N 1
ATOM 7320 C CA . ILE A 1 919 ? -33.423 -13.061 8.578 1.00 87.62 919 ILE A CA 1
ATOM 7321 C C . ILE A 1 919 ? -32.473 -13.546 7.489 1.00 87.62 919 ILE A C 1
ATOM 7323 O O . ILE A 1 919 ? -31.391 -14.052 7.777 1.00 87.62 919 ILE A O 1
ATOM 7327 N N . LEU A 1 920 ? -32.883 -13.372 6.237 1.00 88.25 920 LEU A N 1
ATOM 7328 C CA . LEU A 1 920 ? -32.186 -13.864 5.059 1.00 88.25 920 LEU A CA 1
ATOM 7329 C C . LEU A 1 920 ? -31.295 -12.800 4.428 1.00 88.25 920 LEU A C 1
ATOM 7331 O O . LEU A 1 920 ? -30.810 -13.004 3.323 1.00 88.25 920 LEU A O 1
ATOM 7335 N N . ALA A 1 921 ? -31.030 -11.684 5.110 1.00 83.88 921 ALA A N 1
ATOM 7336 C CA . ALA A 1 921 ? -30.170 -10.633 4.577 1.00 83.88 921 ALA A CA 1
ATOM 7337 C C . ALA A 1 921 ? -28.777 -11.164 4.193 1.00 83.88 921 ALA A C 1
ATOM 7339 O O . ALA A 1 921 ? -28.197 -10.744 3.197 1.00 83.88 921 ALA A O 1
ATOM 7340 N N . VAL A 1 922 ? -28.265 -12.148 4.942 1.00 78.62 922 VAL A N 1
ATOM 7341 C CA . VAL A 1 922 ? -27.016 -12.848 4.602 1.00 78.62 922 VAL A CA 1
ATOM 7342 C C . VAL A 1 922 ? -27.144 -13.596 3.271 1.00 78.62 922 VAL A C 1
ATOM 7344 O O . VAL A 1 922 ? -26.262 -13.494 2.427 1.00 78.62 922 VAL A O 1
ATOM 7347 N N . GLU A 1 923 ? -28.249 -14.308 3.058 1.00 85.25 923 GLU A N 1
ATOM 7348 C CA . GLU A 1 923 ? -28.507 -15.066 1.827 1.00 85.25 923 GLU A CA 1
ATOM 7349 C C . GLU A 1 923 ? -28.707 -14.154 0.619 1.00 85.25 923 GLU A C 1
ATOM 7351 O O . GLU A 1 923 ? -28.167 -14.410 -0.453 1.00 85.25 923 GLU A O 1
ATOM 7356 N N . ILE A 1 924 ? -29.427 -13.050 0.812 1.00 84.38 924 ILE A N 1
ATOM 7357 C CA . ILE A 1 924 ? -29.636 -12.009 -0.196 1.00 84.38 924 ILE A CA 1
ATOM 7358 C C . ILE A 1 924 ? -28.290 -11.443 -0.668 1.00 84.38 924 ILE A C 1
ATOM 7360 O O . ILE A 1 924 ? -28.090 -11.262 -1.870 1.00 84.38 924 ILE A O 1
ATOM 7364 N N . LEU A 1 925 ? -27.348 -11.207 0.253 1.00 70.12 925 LEU A N 1
ATOM 7365 C CA . LEU A 1 925 ? -25.998 -10.747 -0.084 1.00 70.12 925 LEU A CA 1
ATOM 7366 C C . LEU A 1 925 ? -25.194 -11.816 -0.821 1.00 70.12 925 LEU A C 1
ATOM 7368 O O . LEU A 1 925 ? -24.613 -11.519 -1.863 1.00 70.12 925 LEU A O 1
ATOM 7372 N N . VAL A 1 926 ? -25.180 -13.049 -0.303 1.00 73.69 926 VAL A N 1
ATOM 7373 C CA . VAL A 1 926 ? -24.416 -14.163 -0.885 1.00 73.69 926 VAL A CA 1
ATOM 7374 C C . VAL A 1 926 ? -24.900 -14.491 -2.295 1.00 73.69 926 VAL A C 1
ATOM 7376 O O . VAL A 1 926 ? -24.079 -14.727 -3.174 1.00 73.69 926 VAL A O 1
ATOM 7379 N N . ASN A 1 927 ? -26.208 -14.477 -2.536 1.00 79.75 927 ASN A N 1
ATOM 7380 C CA . ASN A 1 927 ? -26.769 -14.819 -3.841 1.00 79.75 927 ASN A CA 1
ATOM 7381 C C . ASN A 1 927 ? -26.816 -13.617 -4.795 1.00 79.75 927 ASN A C 1
ATOM 7383 O O . ASN A 1 927 ? -26.667 -13.782 -6.003 1.00 79.75 927 ASN A O 1
ATOM 7387 N N . GLY A 1 928 ? -27.028 -12.405 -4.273 1.00 74.25 928 GLY A N 1
ATOM 7388 C CA . GLY A 1 928 ? -27.355 -11.236 -5.095 1.00 74.25 928 GLY A CA 1
ATOM 7389 C C . GLY A 1 928 ? -26.156 -10.378 -5.444 1.00 74.25 928 GLY A C 1
ATOM 7390 O O . GLY A 1 928 ? -26.179 -9.688 -6.462 1.00 74.25 928 GLY A O 1
ATOM 7391 N N . THR A 1 929 ? -25.134 -10.428 -4.593 1.00 66.00 929 THR A N 1
ATOM 7392 C CA . THR A 1 929 ? -23.880 -9.689 -4.730 1.00 66.00 929 THR A CA 1
ATOM 7393 C C . THR A 1 929 ? -22.721 -10.480 -4.089 1.00 66.00 929 THR A C 1
ATOM 7395 O O . THR A 1 929 ? -22.087 -9.980 -3.152 1.00 66.00 929 THR A O 1
ATOM 7398 N N . PRO A 1 930 ? -22.446 -11.733 -4.519 1.00 58.38 930 PRO A N 1
ATOM 7399 C CA . PRO A 1 930 ? -21.407 -12.592 -3.931 1.00 58.38 930 PRO A CA 1
ATOM 7400 C C . PRO A 1 930 ? -20.017 -11.950 -3.928 1.00 58.38 930 PRO A C 1
ATOM 7402 O O . PRO A 1 930 ? -19.216 -12.202 -3.032 1.00 58.38 930 PRO A O 1
ATOM 7405 N N . GLU A 1 931 ? -19.728 -11.090 -4.903 1.00 50.88 931 GLU A N 1
ATOM 7406 C CA . GLU A 1 931 ? -18.497 -10.304 -5.004 1.00 50.88 931 GLU A CA 1
ATOM 7407 C C . GLU A 1 931 ? -18.319 -9.301 -3.857 1.00 50.88 931 GLU A C 1
ATOM 7409 O O . GLU A 1 931 ? -17.218 -8.803 -3.626 1.00 50.88 931 GLU A O 1
ATOM 7414 N N . LYS A 1 932 ? -19.391 -9.011 -3.113 1.00 48.91 932 LYS A N 1
ATOM 7415 C CA . LYS A 1 932 ? -19.356 -8.187 -1.902 1.00 48.91 932 LYS A CA 1
ATOM 7416 C C . LYS A 1 932 ? -19.155 -9.015 -0.641 1.00 48.91 932 LYS A C 1
ATOM 7418 O O . LYS A 1 932 ? -18.809 -8.450 0.392 1.00 48.91 932 LYS A O 1
ATOM 7423 N N . CYS A 1 933 ? -19.317 -10.333 -0.703 1.00 46.75 933 CYS A N 1
ATOM 7424 C CA . CYS A 1 933 ? -19.071 -11.236 0.414 1.00 46.75 933 CYS A CA 1
ATOM 7425 C C . CYS A 1 933 ? -17.581 -11.612 0.495 1.00 46.75 933 CYS A C 1
ATOM 7427 O O . CYS A 1 933 ? -16.914 -11.824 -0.516 1.00 46.75 933 CYS A O 1
ATOM 7429 N N . VAL A 1 934 ? -17.039 -11.722 1.712 1.00 47.16 934 VAL A N 1
ATOM 7430 C CA . VAL A 1 934 ? -15.629 -12.080 1.936 1.00 47.16 934 VAL A CA 1
ATOM 7431 C C . VAL A 1 934 ? -15.513 -13.515 2.448 1.00 47.16 934 VAL A C 1
ATOM 7433 O O . VAL A 1 934 ? -16.120 -13.873 3.455 1.00 47.16 934 VAL A O 1
ATOM 7436 N N . ASP A 1 935 ? -14.667 -14.314 1.792 1.00 46.88 935 ASP A N 1
ATOM 7437 C CA . ASP A 1 935 ? -14.196 -15.603 2.309 1.00 46.88 935 ASP A CA 1
ATOM 7438 C C . ASP A 1 935 ? -12.992 -15.369 3.230 1.00 46.88 935 ASP A C 1
ATOM 7440 O O . ASP A 1 935 ? -11.857 -15.149 2.787 1.00 46.88 935 ASP A O 1
ATOM 7444 N N . LEU A 1 936 ? -13.236 -15.418 4.538 1.00 47.38 936 LEU A N 1
ATOM 7445 C CA . LEU A 1 936 ? -12.195 -15.169 5.527 1.00 47.38 936 LEU A CA 1
ATOM 7446 C C . LEU A 1 936 ? -11.096 -16.245 5.527 1.00 47.38 936 LEU A C 1
ATOM 7448 O O . LEU A 1 936 ? -9.993 -15.979 6.011 1.00 47.38 936 LEU A O 1
ATOM 7452 N N . MET A 1 937 ? -11.318 -17.432 4.949 1.00 42.31 937 MET A N 1
ATOM 7453 C CA . MET A 1 937 ? -10.269 -18.450 4.820 1.00 42.31 937 MET A CA 1
ATOM 7454 C C . MET A 1 937 ? -9.148 -18.009 3.876 1.00 42.31 937 MET A C 1
ATOM 7456 O O . MET A 1 937 ? -8.016 -18.458 4.044 1.00 42.31 937 MET A O 1
ATOM 7460 N N . LYS A 1 938 ? -9.413 -17.077 2.951 1.00 42.81 938 LYS A N 1
ATOM 7461 C CA . LYS A 1 938 ? -8.384 -16.436 2.109 1.00 42.81 938 LYS A CA 1
ATOM 7462 C C . LYS A 1 938 ? -7.574 -15.374 2.863 1.00 42.81 938 LYS A C 1
ATOM 7464 O O . LYS A 1 938 ? -6.451 -15.065 2.472 1.00 42.81 938 LYS A O 1
ATOM 7469 N N . TYR A 1 939 ? -8.115 -14.850 3.965 1.00 41.91 939 TYR A N 1
ATOM 7470 C CA . TYR A 1 939 ? -7.461 -13.881 4.856 1.00 41.91 939 TYR A CA 1
ATOM 7471 C C . TYR A 1 939 ? -6.775 -14.531 6.063 1.00 41.91 939 TYR A C 1
ATOM 7473 O O . TYR A 1 939 ? -6.036 -13.867 6.789 1.00 41.91 939 TYR A O 1
ATOM 7481 N N . LYS A 1 940 ? -6.963 -15.841 6.250 1.00 39.75 940 LYS A N 1
ATOM 7482 C CA . LYS A 1 940 ? -6.380 -16.654 7.323 1.00 39.75 940 LYS A CA 1
ATOM 7483 C C . LYS A 1 940 ? -4.871 -16.484 7.493 1.00 39.75 940 LYS A C 1
ATOM 7485 O O . LYS A 1 940 ? -4.376 -16.526 8.614 1.00 39.75 940 LYS A O 1
ATOM 7490 N N . ASP A 1 941 ? -4.155 -16.263 6.397 1.00 40.84 941 ASP A N 1
ATOM 7491 C CA . ASP A 1 941 ? -2.700 -16.105 6.409 1.00 40.84 941 ASP A CA 1
ATOM 7492 C C . ASP A 1 941 ? -2.245 -14.671 6.742 1.00 40.84 941 ASP A C 1
ATOM 7494 O O . ASP A 1 941 ? -1.062 -14.446 6.996 1.00 40.84 941 ASP A O 1
ATOM 7498 N N . ARG A 1 942 ? -3.176 -13.705 6.753 1.00 37.78 942 ARG A N 1
ATOM 7499 C CA . ARG A 1 942 ? -2.937 -12.278 7.037 1.00 37.78 942 ARG A CA 1
ATOM 7500 C C . ARG A 1 942 ? -3.295 -11.881 8.475 1.00 37.78 942 ARG A C 1
ATOM 7502 O O . ARG A 1 942 ? -2.873 -10.826 8.936 1.00 37.78 942 ARG A O 1
ATOM 7509 N N . VAL A 1 943 ? -4.048 -12.718 9.190 1.00 36.56 943 VAL A N 1
ATOM 7510 C CA . VAL A 1 943 ? -4.392 -12.532 10.609 1.00 36.56 943 VAL A CA 1
ATOM 7511 C C . VAL A 1 943 ? -3.402 -13.321 11.471 1.00 36.56 943 VAL A C 1
ATOM 7513 O O . VAL A 1 943 ? -3.051 -14.454 11.145 1.00 36.56 943 VAL A O 1
ATOM 7516 N N . SER A 1 944 ? -2.931 -12.730 12.574 1.00 38.94 944 SER A N 1
ATOM 7517 C CA . SER A 1 944 ? -1.976 -13.380 13.484 1.00 38.94 944 SER A CA 1
ATOM 7518 C C . SER A 1 944 ? -2.448 -14.779 13.905 1.00 38.94 944 SER A C 1
ATOM 7520 O O . SER A 1 944 ? -3.601 -14.972 14.290 1.00 38.94 944 SER A O 1
ATOM 7522 N N . ARG A 1 945 ? -1.528 -15.757 13.907 1.00 37.34 945 ARG A N 1
ATOM 7523 C CA . ARG A 1 945 ? -1.779 -17.140 14.367 1.00 37.34 945 ARG A CA 1
ATOM 7524 C C . ARG A 1 945 ? -2.195 -17.235 15.840 1.00 37.34 945 ARG A C 1
ATOM 7526 O O . ARG A 1 945 ? -2.648 -18.292 16.267 1.00 37.34 945 ARG A O 1
ATOM 7533 N N . GLU A 1 946 ? -2.011 -16.161 16.599 1.00 35.97 946 GLU A N 1
ATOM 7534 C CA . GLU A 1 946 ? -2.359 -16.043 18.019 1.00 35.97 946 GLU A CA 1
ATOM 7535 C C . GLU A 1 946 ? -3.788 -15.509 18.233 1.00 35.97 946 GLU A C 1
ATOM 7537 O O . GLU A 1 946 ? -4.286 -15.503 19.356 1.00 35.97 946 GLU A O 1
ATOM 7542 N N . HIS A 1 947 ? -4.476 -15.100 17.160 1.00 37.88 947 HIS A N 1
ATOM 7543 C CA . HIS A 1 947 ? -5.877 -14.692 17.194 1.00 37.88 947 HIS A CA 1
ATOM 7544 C C . HIS A 1 947 ? -6.773 -15.876 17.609 1.00 37.88 947 HIS A C 1
ATOM 7546 O O . HIS A 1 947 ? -6.611 -16.984 17.091 1.00 37.88 947 HIS A O 1
ATOM 7552 N N . VAL A 1 948 ? -7.746 -15.638 18.506 1.00 39.03 948 VAL A N 1
ATOM 7553 C CA . VAL A 1 948 ? -8.644 -16.649 19.134 1.00 39.03 948 VAL A CA 1
ATOM 7554 C C . VAL A 1 948 ? -9.278 -17.614 18.120 1.00 39.03 948 VAL A C 1
ATOM 7556 O O . VAL A 1 948 ? -9.512 -18.789 18.414 1.00 39.03 948 VAL A O 1
ATOM 7559 N N . TRP A 1 949 ? -9.474 -17.126 16.896 1.00 36.06 949 TRP A N 1
ATOM 7560 C CA . TRP A 1 949 ? -9.977 -17.863 15.740 1.00 36.06 949 TRP A CA 1
ATOM 7561 C C . TRP A 1 949 ? -9.150 -19.117 15.378 1.00 36.06 949 TRP A C 1
ATOM 7563 O O . TRP A 1 949 ? -9.713 -20.113 14.934 1.00 36.06 949 TRP A O 1
ATOM 7573 N N . PHE A 1 950 ? -7.832 -19.137 15.620 1.00 39.53 950 PHE A N 1
ATOM 7574 C CA . PHE A 1 950 ? -6.964 -20.285 15.294 1.00 39.53 950 PHE A CA 1
ATOM 7575 C C . PHE A 1 950 ? -6.618 -21.172 16.487 1.00 39.53 950 PHE A C 1
ATOM 7577 O O . PHE A 1 950 ? -6.298 -22.350 16.299 1.00 39.53 950 PHE A O 1
ATOM 7584 N N . THR A 1 951 ? -6.710 -20.645 17.705 1.00 39.41 951 THR A N 1
ATOM 7585 C CA . THR A 1 951 ? -6.498 -21.406 18.941 1.00 39.41 951 THR A CA 1
ATOM 7586 C C . THR A 1 951 ? -7.667 -22.359 19.195 1.00 39.41 951 THR A C 1
ATOM 7588 O O . THR A 1 951 ? -7.438 -23.542 19.446 1.00 39.41 951 THR A O 1
ATOM 7591 N N . ARG A 1 952 ? -8.917 -21.907 19.003 1.00 39.06 952 ARG A N 1
ATOM 7592 C CA . ARG A 1 952 ? -10.115 -22.731 19.258 1.00 39.06 952 ARG A CA 1
ATOM 7593 C C . ARG A 1 952 ? -10.453 -23.733 18.159 1.00 39.06 952 ARG A C 1
ATOM 7595 O O . ARG A 1 952 ? -10.829 -24.856 18.480 1.00 39.06 952 ARG A O 1
ATOM 7602 N N . VAL A 1 953 ? -10.218 -23.411 16.883 1.00 40.62 953 VAL A N 1
ATOM 7603 C CA . VAL A 1 953 ? -10.386 -24.385 15.782 1.00 40.62 953 VAL A CA 1
ATOM 7604 C C . VAL A 1 953 ? -9.439 -25.578 15.956 1.00 40.62 953 VAL A C 1
ATOM 7606 O O . VAL A 1 953 ? -9.809 -26.707 15.640 1.00 40.62 953 VAL A O 1
ATOM 7609 N N . ARG A 1 954 ? -8.242 -25.373 16.523 1.00 40.25 954 ARG A N 1
ATOM 7610 C CA . ARG A 1 954 ? -7.310 -26.460 16.866 1.00 40.25 954 ARG A CA 1
ATOM 7611 C C . ARG A 1 954 ? -7.820 -27.337 18.010 1.00 40.25 954 ARG A C 1
ATOM 7613 O O . ARG A 1 954 ? -7.662 -28.554 17.943 1.00 40.25 954 ARG A O 1
ATOM 7620 N N . GLU A 1 955 ? -8.446 -26.748 19.024 1.00 42.78 955 GLU A N 1
ATOM 7621 C CA . GLU A 1 955 ? -9.038 -27.467 20.162 1.00 42.78 955 GLU A CA 1
ATOM 7622 C C . GLU A 1 955 ? -10.330 -28.211 19.784 1.00 42.78 955 GLU A C 1
ATOM 7624 O O . GLU A 1 955 ? -10.543 -29.336 20.230 1.00 42.78 955 GLU A O 1
ATOM 7629 N N . HIS A 1 956 ? -11.158 -27.649 18.900 1.00 37.47 956 HIS A N 1
ATOM 7630 C CA . HIS A 1 956 ? -12.346 -28.329 18.372 1.00 37.47 956 HIS A CA 1
ATOM 7631 C C . HIS A 1 956 ? -11.985 -29.431 17.367 1.00 37.47 956 HIS A C 1
ATOM 7633 O O . HIS A 1 956 ? -12.490 -30.544 17.479 1.00 37.47 956 HIS A O 1
ATOM 7639 N N . SER A 1 957 ? -11.037 -29.196 16.452 1.00 36.69 957 SER A N 1
ATOM 7640 C CA . SER A 1 957 ? -10.589 -30.222 15.488 1.00 36.69 957 SER A CA 1
ATOM 7641 C C . SER A 1 957 ? -9.854 -31.391 16.156 1.00 36.69 957 SER A C 1
ATOM 7643 O O . SER A 1 957 ? -9.834 -32.497 15.619 1.00 36.69 957 SER A O 1
ATOM 7645 N N . SER A 1 958 ? -9.241 -31.167 17.324 1.00 37.44 958 SER A N 1
ATOM 7646 C CA . SER A 1 958 ? -8.639 -32.238 18.127 1.00 37.44 958 SER A CA 1
ATOM 7647 C C . SER A 1 958 ? -9.675 -32.996 18.959 1.00 37.44 958 SER A C 1
ATOM 7649 O O . SER A 1 958 ? -9.557 -34.210 19.073 1.00 37.44 958 SER A O 1
ATOM 7651 N N . LYS A 1 959 ? -10.730 -32.337 19.459 1.00 38.09 959 LYS A N 1
ATOM 7652 C CA . LYS A 1 959 ? -11.843 -32.998 20.166 1.00 38.09 959 LYS A CA 1
ATOM 7653 C C . LYS A 1 959 ? -12.783 -33.788 19.249 1.00 38.09 959 LYS A C 1
ATOM 7655 O O . LYS A 1 959 ? -13.287 -34.819 19.676 1.00 38.09 959 LYS A O 1
ATOM 7660 N N . VAL A 1 960 ? -12.989 -33.352 18.005 1.00 38.41 960 VAL A N 1
ATOM 7661 C CA . VAL A 1 960 ? -13.832 -34.057 17.015 1.00 38.41 960 VAL A CA 1
ATOM 7662 C C . VAL A 1 960 ? -13.127 -35.277 16.411 1.00 38.41 960 VAL A C 1
ATOM 7664 O O . VAL A 1 960 ? -13.799 -36.202 15.994 1.00 38.41 960 VAL A O 1
ATOM 7667 N N . ASN A 1 961 ? -11.791 -35.335 16.424 1.00 34.88 961 ASN A N 1
ATOM 7668 C CA . ASN A 1 961 ? -11.045 -36.557 16.075 1.00 34.88 961 ASN A CA 1
ATOM 7669 C C . ASN A 1 961 ? -10.822 -37.501 17.279 1.00 34.88 961 ASN A C 1
ATOM 7671 O O . ASN A 1 961 ? -10.156 -38.524 17.139 1.00 34.88 961 ASN A O 1
ATOM 7675 N N . LEU A 1 962 ? -11.323 -37.135 18.466 1.00 33.44 962 LEU A N 1
ATOM 7676 C CA . LEU A 1 962 ? -11.255 -37.921 19.707 1.00 33.44 962 LEU A CA 1
ATOM 7677 C C . LEU A 1 962 ? -12.637 -38.422 20.178 1.00 33.44 962 LEU A C 1
ATOM 7679 O O . LEU A 1 962 ? -12.719 -39.079 21.215 1.00 33.44 962 LEU A O 1
ATOM 7683 N N . LYS A 1 963 ? -13.699 -38.126 19.427 1.00 28.84 963 LYS A N 1
ATOM 7684 C CA . LYS A 1 963 ? -15.004 -38.798 19.473 1.00 28.84 963 LYS A CA 1
ATOM 7685 C C . LYS A 1 963 ? -15.193 -39.541 18.160 1.00 28.84 963 LYS A C 1
ATOM 7687 O O . LYS A 1 963 ? -15.894 -40.572 18.199 1.00 28.84 963 LYS A O 1
#

Secondary structure (DSSP, 8-state):
-TTTTSS--S-----HHHHHHHHH-TT-HHHHSGGGGS---HHHHHHHHHTTPPPPPHHHHHHHHHHHHTTS-HHHHHHHHHHHHTT----TT--SS-B-TTS-B-----THHHHHHHHHHHHHHHHHHHHHHHHHHHHHHHS-HHHHHHHHHHS-S-S-----------------------SSHHHHHHSSSSSSSS-----------------HHHHHHHHHHHHHHHHHHHHHHHHHHHHHHHHHHHHHHHHHHHHHHHHHHTTS--------------------------PPP-------SS--GGG---GGGBPPTT--PEEEE-BTTB-HHHHHHHHSSPSEEEEEE--TTS-TTTHHHHHHHT-TT--EEEEESSHHHHHHHHHIIIIIHHHHHHH-GGG-PPPPEEE--TTTPPSSPPSEEEEEHHHHHHHHHHHSS----SEEEEETTTS--HHHHHHHHHHHHB--SSEEEEEESS-TTS-------TTEEEEEE---TTS--S--TTSTT-TTTTTTSTT--EEEE-SSHHHHHHHHHHHHHTT-EEEEE-TT--HHHHHHHHHS--TTEEEEE-HHHHTT-----SEEEE-SEEEEEEE-SS-EEEEEEEPPHHHHHHHHTTTTSSS-EEEEEE---TT--PPPTHHHHHHHHHHHHHHTT--GGG---HHHHHH-GGGGT--HHHHHHHHHTSS-HHHHHHTB-TTSPBBGGGTSSB--HHHHHHHH--TT--TTS---SS---TT-TTS---SSS-HHHHHHHHHHHHHHSTTTGGGS-HHHHHHHHHHTHHHHHHHHHHHHTTT---SSPPPEE-TT-SS---HHHHHTT-HHHHHHHHHHHT-GGG-EEEEEEEEETTEEEEEEEEEETTEEEE----GGGEETTEE-HHHHHHHHHHHHHHHTHHHHHHHH-GGGS--GGGTTTTS-TTSHHHHHHHHHHHHHT--

InterPro domains:
  IPR011545 DEAD/DEAH-box helicase domain [PF00270] (349-488)
  IPR014001 Helicase superfamily 1/2, ATP-binding domain [PS51192] (341-505)
  IPR014001 Helicase superfamily 1/2, ATP-binding domain [SM00487] (310-515)
  IPR027417 P-loop containing nucleoside triphosphate hydrolase [G3DSA:3.40.50.300] (335-498)
  IPR027417 P-loop containing nucleoside triphosphate hydrolase [SSF52540] (344-640)